Protein AF-0000000068240933 (afdb_homodimer)

Solvent-accessible surface area (backbone atoms only — not comparable to full-atom values): 50442 Å² total; per-residue (Å²): 126,86,59,70,47,57,47,45,67,58,57,58,48,45,50,49,50,49,52,44,51,54,42,50,51,51,50,52,51,53,44,44,52,52,45,50,54,52,53,52,54,44,52,50,49,30,47,47,26,40,50,38,26,50,48,30,33,44,52,48,34,52,73,73,38,59,64,72,60,21,51,54,52,42,48,54,41,43,46,47,27,29,25,82,77,80,35,53,45,35,28,26,34,76,84,33,30,25,69,37,35,60,84,49,59,86,44,43,69,37,65,54,50,66,90,89,61,66,89,69,40,55,66,53,56,50,46,40,72,36,9,54,89,42,29,55,44,71,51,75,44,84,40,63,45,99,85,65,44,86,27,44,29,41,32,33,30,38,21,41,51,93,78,42,36,30,38,34,38,66,45,72,43,56,65,55,56,50,50,40,49,50,48,49,50,56,48,46,51,53,47,51,53,43,49,52,52,39,52,51,51,43,53,53,51,36,49,66,54,49,50,58,48,51,49,46,38,53,42,27,48,39,34,42,67,23,33,47,73,64,69,52,82,66,83,34,75,15,70,66,19,51,34,30,48,36,45,40,48,20,41,48,45,51,38,54,52,50,51,52,46,46,54,48,32,52,50,48,26,54,49,17,51,52,42,26,53,46,17,50,53,40,33,52,39,27,53,54,36,50,52,36,45,51,51,37,51,53,40,44,52,53,42,42,52,40,28,52,49,33,26,52,35,19,51,51,26,31,52,34,28,52,53,26,40,54,32,32,52,51,22,39,52,25,25,53,52,18,33,52,30,32,50,53,25,41,53,35,43,50,53,29,38,53,37,34,51,50,41,35,52,50,42,50,52,44,48,53,51,38,48,51,42,34,50,47,20,50,50,44,28,50,52,16,49,54,42,30,53,51,18,58,73,53,48,85,82,14,55,71,50,30,54,50,20,52,49,44,27,50,51,19,52,50,40,34,51,48,33,53,51,44,49,53,51,38,54,51,40,45,53,41,28,53,51,29,40,51,34,38,53,50,29,44,52,31,31,54,52,21,34,54,29,25,51,50,21,37,53,28,34,55,52,29,41,52,31,34,50,51,32,28,53,32,21,51,52,30,27,52,39,22,51,53,39,41,52,40,40,52,53,38,51,54,33,50,52,51,40,48,52,37,37,51,52,41,33,53,46,18,51,50,38,29,52,52,17,50,52,38,30,49,50,23,49,51,47,44,56,63,49,60,58,34,48,119,125,86,58,68,47,56,45,46,67,58,56,58,47,46,49,49,50,51,52,46,51,54,43,52,53,51,49,53,51,54,46,43,52,51,47,48,54,51,52,52,54,43,51,51,49,30,47,46,26,39,51,38,28,51,48,30,33,45,52,48,33,55,72,76,36,60,63,73,60,21,49,53,52,42,49,52,40,44,46,46,26,30,23,81,78,81,35,53,46,34,27,25,33,77,82,31,29,25,71,37,34,58,84,50,59,85,44,41,69,37,65,53,48,65,90,90,61,68,91,69,40,55,63,53,57,50,46,38,72,36,9,53,87,41,30,54,46,70,51,76,44,85,41,61,45,98,87,63,44,87,26,43,29,41,32,32,29,39,21,40,50,94,76,43,37,32,39,32,37,66,45,72,44,56,64,55,55,49,52,39,50,52,50,49,51,56,50,47,51,53,46,51,53,43,49,51,52,38,51,53,51,43,52,54,50,36,48,66,55,48,50,59,48,51,47,47,38,53,43,29,49,38,34,42,67,24,34,48,73,64,71,51,79,66,82,35,75,16,70,66,20,51,33,31,49,35,45,40,49,22,42,47,45,51,38,54,52,50,51,52,45,45,53,48,31,50,52,47,26,55,49,18,52,50,41,26,51,44,18,50,52,40,33,53,38,26,52,54,34,50,53,39,45,50,52,36,52,52,40,43,53,53,41,43,52,38,27,52,49,32,28,51,36,17,50,50,27,31,54,33,26,52,53,25,40,54,33,33,52,52,21,40,52,25,24,51,51,20,34,52,30,33,51,54,25,42,53,35,43,50,54,29,39,53,38,33,50,50,42,36,51,50,46,51,52,44,47,53,52,39,49,51,43,32,50,48,19,52,50,42,26,50,51,18,49,54,44,30,53,52,17,59,72,55,48,87,80,14,54,72,51,30,54,52,19,51,50,44,26,52,52,19,52,49,39,34,52,47,33,51,51,43,50,53,50,37,54,52,41,45,52,40,30,52,51,30,41,50,33,38,54,52,29,45,52,30,33,55,51,21,34,54,29,24,51,51,21,37,51,28,35,53,51,28,40,53,30,35,49,51,33,30,54,33,21,51,51,30,28,51,40,22,50,53,40,41,52,41,42,52,54,39,51,54,32,50,50,51,39,48,52,36,37,50,52,41,32,51,45,18,52,51,38,28,52,51,17,51,50,39,32,50,52,20,50,52,48,43,55,63,49,61,56,34,48,118

Nearest PDB structures (foldseek):
  3g67-assembly1_A  TM=8.514E-01  e=1.361E-06  Thermotoga maritima
  3g6b-assembly1_A  TM=8.617E-01  e=3.018E-06  Thermotoga maritima
  3g67-assembly1_B  TM=8.322E-01  e=1.565E-05  Thermotoga maritima
  6grj-assembly1_F  TM=4.920E-01  e=8.242E-03  Aeromonas hydrophila
  6r1j-assembly1_D-2  TM=2.243E-01  e=5.879E-02  Aeromonas hydrophila J-1

Organism: Vibrio cholerae serotype O1 (strain ATCC 39315 / El Tor Inaba N16961) (NCBI:txid243277)

pLDDT: mean 85.19, std 9.46, range [39.41, 97.75]

Secondary structure (DSSP, 8-state):
---GGGS-HHHHHHHHHHHHHHHHHHHHHHHHHHHHHHHHHHHHHHHHHHHHHHHHHHHHHHHHS-HHHHHHHHHHHHHH--BTTTB--EEEETTSBE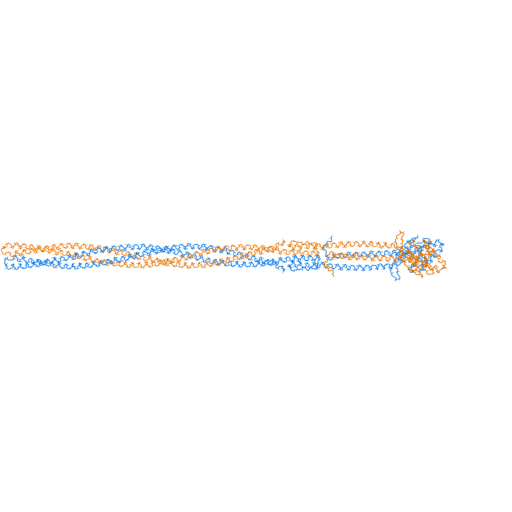EE-SS-GGGBTPBPS-SSS-STTHHHHHHHHHHGGG-EEEEEEEEE-TTS-EEEEEEEEEEEGGGTEEEEEEEE-HHHHHHHHHHHHHHHHHHHHHHHHHHHHHHHHHHHHHHHHHHHHHHHHHHHTTBTT-------SSHHHHHHHHHHHHHHHHHHHHHHHHHHHHHHHHHHHHHHHHHHHHHHHHHHHHHHHHHHHHHHHHHHHHHHHHHHHHHHHHHHHHHHHHHHHHHHHHHHHHHHHHHHHHHHHHHHHHHHHHHHHHHHHHHHHHHHHHHHHHHHHHHHHHHHHHHHHTGGGGHHHHHHHHHHHHHHHHHHHHHHHHHHHHHHHHHHHHHHHHHHHHHHHHHHHHHHHHHHHHHHHHHHHHHHHHHHHHHHHHHHHHHHHHHHHHHHHHHHHHHHHHHHHHHHHHHHHHHHHHHHHHHHHHHHHHHHTSB-/---GGGS-HHHHHHHHHHHHHHHHHHHHHHHHHHHHHHHHHHHHHHHHHHHHHHHHHHHHHHHHS-HHHHHHHHHHHHHH--BTTTB--EEEETTSBEEE-SS-GGGBTPBPS-SSS-STTHHHHHHHHHHGGG-EEEEEEEEE-TTS-EEEEEEEEEEEGGGTEEEEEEEE-HHHHHHHHHHHHHHHHHHHHHHHHHHHHHHHHHHHHHHHHHHHHHHHHHHHTTBTT-------SSHHHHHHHHHHHHHHHHHHHHHHHHHHHHHHHHHHHHHHHHHHHHHHHHHHHHHHHHHHHHHHHHHHHHHHHHHHHHHHHHHHHHHHHHHHHHHHHHHHHHHHHHHHHHHHHHHHHHHHHHHHHHHHHHHHHHHHHHHHHHHHHHHHHHHHHHHHHTGGGGHHHHHHHHHHHHHHHHHHHHHHHHHHHHHHHHHHHHHHHHHHHHHHHHHHHHHHHHHHHHHHHHHHHHHHHHHHHHHHHHHHHHHHHHHHHHHHHHHHHHHHHHHHHHHHHHHHHHHHHHHHHHHHHHHHHHHHTSB-

Foldseek 3Di:
DPPVVVDAPLVVLVVVLVVLLVVLVVVLVVVLVVLLVVVVVVVQVVFVVVQVVLLVVLVVLVVPDPPVVSLVVSLVVQLVDADPPRWGKWKAALQQATCHDNPCPVRHGPHFDDPPDDPPGVVSVVQSVQAFQFHKDKDWDWDAPPVRHIWIKIKIWTADNVVRMIMMTIDTCVVSVVVSVVSSVVSVVVSVVVSVVSVVVSVVVSCVPVVLVVQVVVQVVVVVQFELVGARDQPDDDPSSVVSVVVNVVSVVVVVVLVVLLVVLVVLLVVLVVLLVVLVVLLVVLVVLLVVLVVLLVVLVVLLVVLVVLLVVLVVLLVVLVVLLVVLVVVLVVLVVQLVVLVVVLVVLVVVLVVLVVQLVVLVVVLVVLVVQLVVLVVQLVVLVVQLVVLVVVPPVSPVSNVVSVVSNVVSVVSNVVSVVSNVVSVVSNVVSVVVSVVSVVVSVVSVVSSVVSVVVSVVSVVVSVVSVVSSVVSVVSNVVSVVSSVVSVVSNVVSVVSNVVSVVSSVVSVVSNVVSVVSSVVSVVSNVVSVSRPD/DPPCVVDAPLVVLVVVLVVLLVVLVVVLVVVLVVLLVVVVVVVQVVFVVVQVVLLVVLVVLVVPDPDVVSLVVSLVVQLPDADPPRWGKWKAALQQATCHDNPPPVRHRPHFDDPPDDVPGVVSVVQSVQAFQFHKDKDWDWDAPPVRDIWIKIKIWTADNVVRMIMMTIDTCVVSVVVSVVSSVVSVVVSVVVSVVSVVVSVVVSCVPVVLVVQVVVQVVVVVQFELVGARDQPDDDPSSVVSVVVNVVSVVVVVVLVVLLVVLVVLLVVLVVLLVVLVVLLVVLVVLLVVLVVLLVVLVVLLVVLVVLLVVLVVLLVVLVVLLVVLVVVLVVLVVQLVVLVVVLVVLVVVLVVLVVQLVVLVVVLVVLVVQLVVLVVQLVVLVVQLVVLVVVPPVSPVSNVVSVVSNVVSVVSNVVSVVSNVVSVVSNVVSVVVSVVSVVVSVVSVVSSVVSVVVSVVSVVSSVVSVVSSVVSVVSNVVSVVSSVVSVVSNVVSVVSSVVSVVSSVVSVVSNVVSVVSSVVSVVSNVVSVSRDD

Sequence (1072 aa):
MLKLENIKVSYKLAAIVIVGIVGFLSLLFISANALKENLVAEREARLKAVIQSTLSQVAYLNQTLPKEQAQEQAKALINALRFDGNNYMFVIDESRYTVVHPIRQDLVGQQMGNPGKDTEGQFWFTMIDLARNGQQGSLIYPWKNQQGNPADKLSFVNGFAPWGWILGSGMLLDDIEHAVYQQFLRMGFATLIVTLVMIGLGVVISRAVIQPLDTIKDVMKKVAQGDLTAQIPVLGKDELGIVAQRINNSIAAVHDALVESVQSASSVAEAAIRIASSAEETSQAVVSQRDQLSQLATAMNQMTATVADVAGHAEDTARDTLDASKEANLGDKDVHSSVDSIRALSVELGVATDQVNKLKEGVMQISEVTSVISGISEQTNLLALNAAIEAARAGDQGRGFAVVADEVRNLASRTHHSTDEIQTMINRLQQLAVSTASAMQKSQALAANSVATAENAGSDLSLIVNHIQHVSDKATQIATAAEEQSAVAEEMNRNVSGINDAALEMSQAATYLAEESEKLADLSRQLDQKLTAFKLMLKLENIKVSYKLAAIVIVGIVGFLSLLFISANALKENLVAEREARLKAVIQSTLSQVAYLNQTLPKEQAQEQAKALINALRFDGNNYMFVIDESRYTVVHPIRQDLVGQQMGNPGKDTEGQFWFTMIDLARNGQQGSLIYPWKNQQGNPADKLSFVNGFAPWGWILGSGMLLDDIEHAVYQQFLRMGFATLIVTLVMIGLGVVISRAVIQPLDTIKDVMKKVAQGDLTAQIPVLGKDELGIVAQRINNSIAAVHDALVESVQSASSVAEAAIRIASSAEETSQAVVSQRDQLSQLATAMNQMTATVADVAGHAEDTARDTLDASKEANLGDKDVHSSVDSIRALSVELGVATDQVNKLKEGVMQISEVTSVISGISEQTNLLALNAAIEAARAGDQGRGFAVVADEVRNLASRTHHSTDEIQTMINRLQQLAVSTASAMQKSQALAANSVATAENAGSDLSLIVNHIQHVSDKATQIATAAEEQSAVAEEMNRNVSGINDAALEMSQAATYLAEESEKLADLSRQLDQKLTAFKL

Radius of gyration: 98.94 Å; Cα contacts (8 Å, |Δi|>4): 1658; chains: 2; bounding box: 66×298×154 Å

InterPro domains:
  IPR003660 HAMP domain [PF00672] (204-254)
  IPR003660 HAMP domain [PS50885] (207-259)
  IPR003660 HAMP domain [SM00304] (207-259)
  IPR003660 HAMP domain [SM00304] (260-312)
  IPR004089 Methyl-accepting chemotaxis protein (MCP) signalling domain [PF00015] (323-501)
  IPR004089 Methyl-accepting chemotaxis protein (MCP) signalling domain [PS50111] (264-500)
  IPR004089 Methyl-accepting chemotaxis protein (MCP) signalling domain [SM00283] (274-535)
  IPR033480 Single Cache domain 2 [PF17200] (42-183)
  IPR033480 Single Cache domain 2 [SM01049] (36-126)

Structure (mmCIF, N/CA/C/O backbone):
data_AF-0000000068240933-model_v1
#
loop_
_entity.id
_entity.type
_entity.pdbx_description
1 polymer 'Methyl-accepting chemotaxis protein'
#
loop_
_atom_site.group_PDB
_atom_site.id
_atom_site.type_symbol
_atom_site.label_atom_id
_atom_site.label_alt_id
_atom_site.label_comp_id
_atom_site.label_asym_id
_atom_site.label_entity_id
_atom_site.label_seq_id
_atom_site.pdbx_PDB_ins_code
_atom_site.Cartn_x
_atom_site.Cartn_y
_atom_site.Cartn_z
_atom_site.occupancy
_atom_site.B_iso_or_equiv
_atom_site.auth_seq_id
_atom_site.auth_comp_id
_atom_site.auth_asym_id
_atom_site.auth_atom_id
_atom_site.pdbx_PDB_model_num
ATOM 1 N N . MET A 1 1 ? 17.297 46.875 13.07 1 39.62 1 MET A N 1
ATOM 2 C CA . MET A 1 1 ? 15.859 47.031 12.891 1 39.62 1 MET A CA 1
ATOM 3 C C . MET A 1 1 ? 15.086 45.906 13.602 1 39.62 1 MET A C 1
ATOM 5 O O . MET A 1 1 ? 15.359 44.75 13.391 1 39.62 1 MET A O 1
ATOM 9 N N . LEU A 1 2 ? 14.789 46.031 14.789 1 52.19 2 LEU A N 1
ATOM 10 C CA . LEU A 1 2 ? 14.188 45.062 15.695 1 52.19 2 LEU A CA 1
ATOM 11 C C . LEU A 1 2 ? 13.125 44.25 14.969 1 52.19 2 LEU A C 1
ATOM 13 O O . LEU A 1 2 ? 12.125 44.781 14.492 1 52.19 2 LEU A O 1
ATOM 17 N N . LYS A 1 3 ? 13.516 43.312 14.445 1 66.94 3 LYS A N 1
ATOM 18 C CA . LYS A 1 3 ? 12.727 42.438 13.578 1 66.94 3 LYS A CA 1
ATOM 19 C C . LYS A 1 3 ? 11.586 41.781 14.359 1 66.94 3 LYS A C 1
ATOM 21 O O . LYS A 1 3 ? 11.82 40.906 15.172 1 66.94 3 LYS A O 1
ATOM 26 N N . LEU A 1 4 ? 10.273 42.562 14.586 1 77.31 4 LEU A N 1
ATOM 27 C CA . LEU A 1 4 ? 9.062 42.219 15.328 1 77.31 4 LEU A CA 1
ATOM 28 C C . LEU A 1 4 ? 8.758 40.75 15.242 1 77.31 4 LEU A C 1
ATOM 30 O O . LEU A 1 4 ? 8.125 40.188 16.141 1 77.31 4 LEU A O 1
ATOM 34 N N . GLU A 1 5 ? 9.344 40.156 14.312 1 79.94 5 GLU A N 1
ATOM 35 C CA . GLU A 1 5 ? 9.062 38.75 14.078 1 79.94 5 GLU A CA 1
ATOM 36 C C . GLU A 1 5 ? 9.805 37.844 15.07 1 79.94 5 GLU A C 1
ATOM 38 O O . GLU A 1 5 ? 9.453 36.688 15.258 1 79.94 5 GLU A O 1
ATOM 43 N N . ASN A 1 6 ? 10.711 38.406 15.727 1 81.94 6 ASN A N 1
ATOM 44 C CA . ASN A 1 6 ? 11.5 37.625 16.672 1 81.94 6 ASN A CA 1
ATOM 45 C C . ASN A 1 6 ? 11.031 37.812 18.109 1 81.94 6 ASN A C 1
ATOM 47 O O . ASN A 1 6 ? 11.539 37.188 19.031 1 81.94 6 ASN A O 1
ATOM 51 N N . 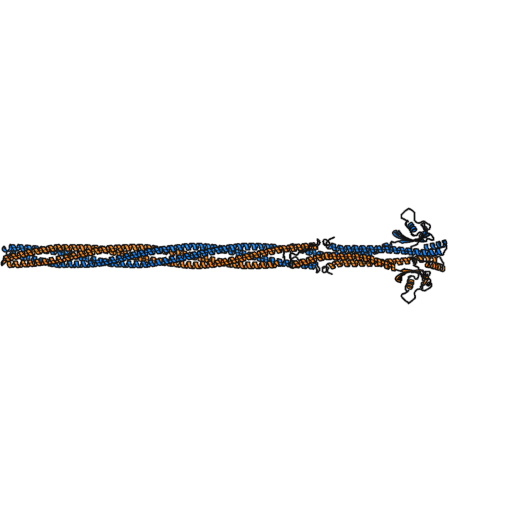ILE A 1 7 ? 10.062 38.75 18.219 1 85.69 7 ILE A N 1
ATOM 52 C CA . ILE A 1 7 ? 9.594 39.094 19.547 1 85.69 7 ILE A CA 1
ATOM 53 C C . ILE A 1 7 ? 8.273 38.375 19.828 1 85.69 7 ILE A C 1
ATOM 55 O O . ILE A 1 7 ? 7.414 38.281 18.953 1 85.69 7 ILE A O 1
ATOM 59 N N . LYS A 1 8 ? 8.188 37.844 21.078 1 91.19 8 LYS A N 1
ATOM 60 C CA . LYS A 1 8 ? 6.973 37.156 21.5 1 91.19 8 LYS A CA 1
ATOM 61 C C . LYS A 1 8 ? 5.75 38.031 21.359 1 91.19 8 LYS A C 1
ATOM 63 O O . LYS A 1 8 ? 5.852 39.25 21.5 1 91.19 8 LYS A O 1
ATOM 68 N N . VAL A 1 9 ? 4.668 37.531 21.109 1 85.69 9 VAL A N 1
ATOM 69 C CA . VAL A 1 9 ? 3.422 38.25 20.875 1 85.69 9 VAL A CA 1
ATOM 70 C C . VAL A 1 9 ? 3.066 39.062 22.109 1 85.69 9 VAL A C 1
ATOM 72 O O . VAL A 1 9 ? 2.631 40.219 22 1 85.69 9 VAL A O 1
ATOM 75 N N . SER A 1 10 ? 3.342 38.531 23.281 1 87.38 10 SER A N 1
ATOM 76 C CA . SER A 1 10 ? 3.047 39.25 24.531 1 87.38 10 SER A CA 1
ATOM 77 C C . SER A 1 10 ? 3.854 40.531 24.641 1 87.38 10 SER A C 1
ATOM 79 O O . SER A 1 10 ? 3.338 41.562 25.109 1 87.38 10 SER A O 1
ATOM 81 N N . TYR A 1 11 ? 5.031 40.531 24.188 1 88.31 11 TYR A N 1
ATOM 82 C CA . TYR A 1 11 ? 5.902 41.719 24.266 1 88.31 11 TYR A CA 1
ATOM 83 C C . TYR A 1 11 ? 5.52 42.75 23.219 1 88.31 11 TYR A C 1
ATOM 85 O O . TYR A 1 11 ? 5.699 43.938 23.438 1 88.31 11 TYR A O 1
ATOM 93 N N . LYS A 1 12 ? 4.973 42.219 22.109 1 87.25 12 LYS A N 1
ATOM 94 C CA . LYS A 1 12 ? 4.496 43.156 21.094 1 87.25 12 LYS A CA 1
ATOM 95 C C . LYS A 1 12 ? 3.328 43.969 21.609 1 87.25 12 LYS A C 1
ATOM 97 O O . LYS A 1 12 ? 3.291 45.188 21.422 1 87.25 12 LYS A O 1
ATOM 102 N N . LEU A 1 13 ? 2.512 43.312 22.406 1 87.25 13 LEU A N 1
ATOM 103 C CA . LEU A 1 13 ? 1.352 44 22.969 1 87.25 13 LEU A CA 1
ATOM 104 C C . LEU A 1 13 ? 1.764 44.938 24.109 1 87.25 13 LEU A C 1
ATOM 106 O O . LEU A 1 13 ? 1.212 46.031 24.25 1 87.25 13 LEU A O 1
ATOM 110 N N . ALA A 1 14 ? 2.814 44.469 24.797 1 89.75 14 ALA A N 1
ATOM 111 C CA . ALA A 1 14 ? 3.336 45.281 25.891 1 89.75 14 ALA A CA 1
ATOM 112 C C . ALA A 1 14 ? 3.916 46.594 25.359 1 89.75 14 ALA A C 1
ATOM 114 O O . ALA A 1 14 ? 3.85 47.625 26.031 1 89.75 14 ALA A O 1
ATOM 115 N N . ALA A 1 15 ? 4.391 46.531 24.141 1 90.25 15 ALA A N 1
ATOM 116 C CA . ALA A 1 15 ? 4.977 47.719 23.547 1 90.25 15 ALA A CA 1
ATOM 117 C C . ALA A 1 15 ? 3.92 48.812 23.344 1 90.25 15 ALA A C 1
ATOM 119 O O . ALA A 1 15 ? 4.18 50 23.594 1 90.25 15 ALA A O 1
ATOM 120 N N . ILE A 1 16 ? 2.711 48.406 23 1 89.88 16 ILE A N 1
ATOM 121 C CA . ILE A 1 16 ? 1.626 49.375 22.797 1 89.88 16 ILE A CA 1
ATOM 122 C C . ILE A 1 16 ? 1.242 50 24.125 1 89.88 16 ILE A C 1
ATOM 124 O O . ILE A 1 16 ? 1.071 51.219 24.219 1 89.88 16 ILE A O 1
ATOM 128 N N . VAL A 1 17 ? 1.211 49.156 25.172 1 91.19 17 VAL A N 1
ATOM 129 C CA . VAL A 1 17 ? 0.819 49.625 26.5 1 91.19 17 VAL A CA 1
ATOM 130 C C . VAL A 1 17 ? 1.883 50.562 27.047 1 91.19 17 VAL A C 1
ATOM 132 O O . VAL A 1 17 ? 1.559 51.625 27.625 1 91.19 17 VAL A O 1
ATOM 135 N N . ILE A 1 18 ? 3.15 50.281 26.75 1 92.12 18 ILE A N 1
ATOM 136 C CA . ILE A 1 18 ? 4.258 51.094 27.25 1 92.12 18 ILE A CA 1
ATOM 137 C C . ILE A 1 18 ? 4.234 52.469 26.578 1 92.12 18 ILE A C 1
ATOM 139 O O . ILE A 1 18 ? 4.426 53.5 27.25 1 92.12 18 ILE A O 1
ATOM 143 N N . VAL A 1 19 ? 3.92 52.5 25.297 1 92.25 19 VAL A N 1
ATOM 144 C CA . VAL A 1 19 ? 3.84 53.75 24.578 1 92.25 19 VAL A CA 1
ATOM 145 C C . VAL A 1 19 ? 2.691 54.594 25.141 1 92.25 19 VAL A C 1
ATOM 147 O O . VAL A 1 19 ? 2.82 55.812 25.297 1 92.25 19 VAL A O 1
ATOM 150 N N . GLY A 1 20 ? 1.597 53.875 25.5 1 91.25 20 GLY A N 1
ATOM 151 C CA . GLY A 1 20 ? 0.482 54.562 26.125 1 91.25 20 GLY A CA 1
ATOM 152 C C . GLY A 1 20 ? 0.836 55.188 27.469 1 91.25 20 GLY A C 1
ATOM 153 O O . GLY A 1 20 ? 0.515 56.344 27.734 1 91.25 20 GLY A O 1
ATOM 154 N N . ILE A 1 21 ? 1.61 54.469 28.25 1 91.56 21 ILE A N 1
ATOM 155 C CA . ILE A 1 21 ? 1.999 54.906 29.578 1 91.56 21 ILE A CA 1
ATOM 156 C C . ILE A 1 21 ? 2.916 56.125 29.484 1 91.56 21 ILE A C 1
ATOM 158 O O . ILE A 1 21 ? 2.736 57.125 30.203 1 91.56 21 ILE A O 1
ATOM 162 N N . VAL A 1 22 ? 3.824 56.125 28.562 1 92.44 22 VAL A N 1
ATOM 163 C CA . VAL A 1 22 ? 4.75 57.219 28.359 1 92.44 22 VAL A CA 1
ATOM 164 C C . VAL A 1 22 ? 3.979 58.469 27.922 1 92.44 22 VAL A C 1
ATOM 166 O O . VAL A 1 22 ? 4.277 59.594 28.359 1 92.44 22 VAL A O 1
ATOM 169 N N . GLY A 1 23 ? 2.971 58.156 27.047 1 91.5 23 GLY A N 1
ATOM 170 C CA . GLY A 1 23 ? 2.135 59.281 26.625 1 91.5 23 GLY A CA 1
ATOM 171 C C . GLY A 1 23 ? 1.356 59.906 27.766 1 91.5 23 GLY A C 1
ATOM 172 O O . GLY A 1 23 ? 1.309 61.125 27.875 1 91.5 23 GLY A O 1
ATOM 173 N N . PHE A 1 24 ? 0.821 59.062 28.688 1 93.19 24 PHE A N 1
ATOM 174 C CA . PHE A 1 24 ? 0.048 59.562 29.828 1 93.19 24 PHE A CA 1
ATOM 175 C C . PHE A 1 24 ? 0.931 60.344 30.781 1 93.19 24 PHE A C 1
ATOM 177 O O . PHE A 1 24 ? 0.54 61.406 31.266 1 93.19 24 PHE A O 1
ATOM 184 N N . LEU A 1 25 ? 2.141 59.938 31 1 91.38 25 LEU A N 1
ATOM 185 C CA . LEU A 1 25 ? 3.066 60.594 31.906 1 91.38 25 LEU A CA 1
ATOM 186 C C . LEU A 1 25 ? 3.523 61.938 31.344 1 91.38 25 LEU A C 1
ATOM 188 O O . LEU A 1 25 ? 3.678 62.906 32.062 1 91.38 25 LEU A O 1
ATOM 192 N N . SER A 1 26 ? 3.68 61.969 30.047 1 92 26 SER A N 1
ATOM 193 C CA . SER A 1 26 ? 4.066 63.219 29.391 1 92 26 SER A CA 1
ATOM 194 C C . SER A 1 26 ? 2.982 64.25 29.531 1 92 26 SER A C 1
ATOM 196 O O . SER A 1 26 ? 3.279 65.438 29.797 1 92 26 SER A O 1
ATOM 198 N N . LEU A 1 27 ? 1.765 63.812 29.438 1 91.75 27 LEU A N 1
ATOM 199 C CA . LEU A 1 27 ? 0.656 64.75 29.562 1 91.75 27 LEU A CA 1
ATOM 200 C C . LEU A 1 27 ? 0.531 65.25 30.984 1 91.75 27 LEU A C 1
ATOM 202 O O . LEU A 1 27 ? 0.219 66.438 31.203 1 91.75 27 LEU A O 1
ATOM 206 N N . LEU A 1 28 ? 0.82 64.375 31.938 1 90.62 28 LEU A N 1
ATOM 207 C CA . LEU A 1 28 ? 0.795 64.75 33.344 1 90.62 28 LEU A CA 1
ATOM 208 C C . LEU A 1 28 ? 1.833 65.875 33.625 1 90.62 28 LEU A C 1
ATOM 210 O O . LEU A 1 28 ? 1.542 66.812 34.312 1 90.62 28 LEU A O 1
ATOM 214 N N . PHE A 1 29 ? 2.926 65.75 33.031 1 90 29 PHE A N 1
ATOM 215 C CA . PHE A 1 29 ? 4.016 66.688 33.25 1 90 29 PHE A CA 1
ATOM 216 C C . PHE A 1 29 ? 3.717 68.062 32.594 1 90 29 PHE A C 1
ATOM 218 O O . PHE A 1 29 ? 3.955 69.125 33.188 1 90 29 PHE A O 1
ATOM 225 N N . ILE A 1 30 ? 3.18 68 31.438 1 91.12 30 ILE A N 1
ATOM 226 C CA . ILE A 1 30 ? 2.857 69.25 30.719 1 91.12 30 ILE A CA 1
ATOM 227 C C . ILE A 1 30 ? 1.78 70 31.469 1 91.12 30 ILE A C 1
ATOM 229 O O . ILE A 1 30 ? 1.895 71.25 31.656 1 91.12 30 ILE A O 1
ATOM 233 N N . SER A 1 31 ? 0.798 69.25 31.969 1 91.69 31 SER A N 1
ATOM 234 C CA . SER A 1 31 ? -0.326 69.875 32.688 1 91.69 31 SER A CA 1
ATOM 235 C C . SER A 1 31 ? 0.12 70.5 34 1 91.69 31 SER A C 1
ATOM 237 O O . SER A 1 31 ? -0.246 71.625 34.281 1 91.69 31 SER A O 1
ATOM 239 N N . ALA A 1 32 ? 1.004 69.812 34.719 1 88.94 32 ALA A N 1
ATOM 240 C CA . ALA A 1 32 ? 1.463 70.25 36 1 88.94 32 ALA A CA 1
ATOM 241 C C . ALA A 1 32 ? 2.328 71.5 35.875 1 88.94 32 ALA A C 1
ATOM 243 O O . ALA A 1 32 ? 2.184 72.438 36.625 1 88.94 32 ALA A O 1
ATOM 244 N N . ASN A 1 33 ? 3.129 71.5 34.844 1 89.62 33 ASN A N 1
ATOM 245 C CA . ASN A 1 33 ? 4.016 72.688 34.625 1 89.62 33 ASN A CA 1
ATOM 246 C C . ASN A 1 33 ? 3.238 73.875 34.188 1 89.62 33 ASN A C 1
ATOM 248 O O . ASN A 1 33 ? 3.533 75 34.594 1 89.62 33 ASN A O 1
ATOM 252 N N . ALA A 1 34 ? 2.277 73.625 33.406 1 90.25 34 ALA A N 1
ATOM 253 C CA . ALA A 1 34 ? 1.462 74.75 32.906 1 90.25 34 ALA A CA 1
ATOM 254 C C . ALA A 1 34 ? 0.654 75.375 34.031 1 90.25 34 ALA A C 1
ATOM 256 O O . ALA A 1 34 ? 0.544 76.625 34.125 1 90.25 34 ALA A O 1
ATOM 257 N N . LEU A 1 35 ? 0.138 74.562 34.938 1 91.06 35 LEU A N 1
ATOM 258 C CA . LEU A 1 35 ? -0.653 75.062 36.062 1 91.06 35 LEU A CA 1
ATOM 259 C C . LEU A 1 35 ? 0.204 75.875 37 1 91.06 35 LEU A C 1
ATOM 261 O O . LEU A 1 35 ? -0.187 77 37.406 1 91.06 35 LEU A O 1
ATOM 265 N N . LYS A 1 36 ? 1.372 75.438 37.281 1 92.06 36 LYS A N 1
ATOM 266 C CA . LYS A 1 36 ? 2.275 76.125 38.188 1 92.06 36 LYS A CA 1
ATOM 267 C C . LYS A 1 36 ? 2.691 77.5 37.625 1 92.06 36 LYS A C 1
ATOM 269 O O . LYS A 1 36 ? 2.604 78.5 38.344 1 92.06 36 LYS A O 1
ATOM 274 N N . GLU A 1 37 ? 3.027 77.5 36.375 1 91.75 37 GLU A N 1
ATOM 275 C CA . GLU A 1 37 ? 3.514 78.75 35.75 1 91.75 37 GLU A CA 1
ATOM 276 C C . GLU A 1 37 ? 2.426 79.812 35.688 1 91.75 37 GLU A C 1
ATOM 278 O O . GLU A 1 37 ? 2.686 81 36 1 91.75 37 GLU A O 1
ATOM 283 N N . ASN A 1 38 ? 1.246 79.312 35.406 1 92.5 38 ASN A N 1
ATOM 284 C CA . ASN A 1 38 ? 0.15 80.25 35.281 1 92.5 38 ASN A CA 1
ATOM 285 C C . ASN A 1 38 ? -0.289 80.812 36.625 1 92.5 38 ASN A C 1
ATOM 287 O O . ASN A 1 38 ? -0.615 82 36.781 1 92.5 38 ASN A O 1
ATOM 291 N N . LEU A 1 39 ? -0.231 80 37.719 1 93.19 39 LEU A N 1
ATOM 292 C CA . LEU A 1 39 ? -0.652 80.438 39.031 1 93.19 39 LEU A CA 1
ATOM 293 C C . LEU A 1 39 ? 0.354 81.438 39.625 1 93.19 39 LEU A C 1
ATOM 295 O O . LEU A 1 39 ? -0.033 82.438 40.25 1 93.19 39 LEU A O 1
ATOM 299 N N . VAL A 1 40 ? 1.622 81.188 39.344 1 93.31 40 VAL A N 1
ATOM 300 C CA . VAL A 1 40 ? 2.656 82.125 39.844 1 93.31 40 VAL A CA 1
ATOM 301 C C . VAL A 1 40 ? 2.535 83.438 39.156 1 93.31 40 VAL A C 1
ATOM 303 O O . VAL A 1 40 ? 2.629 84.5 39.781 1 93.31 40 VAL A O 1
ATOM 306 N N . ALA A 1 41 ? 2.262 83.375 37.875 1 93.31 41 ALA A N 1
ATOM 307 C CA . ALA A 1 41 ? 2.113 84.625 37.094 1 93.31 41 ALA A CA 1
ATOM 308 C C . ALA A 1 41 ? 0.931 85.438 37.594 1 93.31 41 ALA A C 1
ATOM 310 O O . ALA A 1 41 ? 1.008 86.688 37.656 1 93.31 41 ALA A O 1
ATOM 311 N N . GLU A 1 42 ? -0.097 84.688 37.969 1 93.75 42 GLU A N 1
ATOM 312 C CA . GLU A 1 42 ? -1.29 85.375 38.438 1 93.75 42 GLU A CA 1
ATOM 313 C C . GLU A 1 42 ? -1.059 85.938 39.844 1 93.75 42 GLU A C 1
ATOM 315 O O . GLU A 1 42 ? -1.591 87 40.188 1 93.75 42 GLU A O 1
ATOM 320 N N . ARG A 1 43 ? -0.291 85.312 40.625 1 94.06 43 ARG A N 1
ATOM 321 C CA . ARG A 1 43 ? 0.04 85.75 41.938 1 94.06 43 ARG A CA 1
ATOM 322 C C . ARG A 1 43 ? 0.897 87.062 41.875 1 94.06 43 ARG A C 1
ATOM 324 O O . ARG A 1 43 ? 0.702 88 42.656 1 94.06 43 ARG A O 1
ATOM 331 N N . GLU A 1 44 ? 1.761 87.125 41.062 1 95.75 44 GLU A N 1
ATOM 332 C CA . GLU A 1 44 ? 2.588 88.25 40.812 1 95.75 44 GLU A CA 1
ATOM 333 C C . GLU A 1 44 ? 1.738 89.5 40.375 1 95.75 44 GLU A C 1
ATOM 335 O O . GLU A 1 44 ? 1.942 90.562 40.844 1 95.75 44 GLU A O 1
ATOM 340 N N . ALA A 1 45 ? 0.802 89.188 39.562 1 95.56 45 ALA A N 1
ATOM 341 C CA . ALA A 1 45 ? -0.082 90.25 39.062 1 95.56 45 ALA A CA 1
ATOM 342 C C . ALA A 1 45 ? -0.937 90.812 40.188 1 95.56 45 ALA A C 1
ATOM 344 O O . ALA A 1 45 ? -1.245 92 40.219 1 95.56 45 ALA A O 1
ATOM 345 N N . ARG A 1 46 ? -1.287 89.938 41.125 1 95.56 46 ARG A N 1
ATOM 346 C CA . ARG A 1 46 ? -2.068 90.438 42.281 1 95.56 46 ARG A CA 1
ATOM 347 C C . ARG A 1 46 ? -1.275 91.375 43.125 1 95.56 46 ARG A C 1
ATOM 349 O O . ARG A 1 46 ? -1.77 92.5 43.469 1 95.56 46 ARG A O 1
ATOM 356 N N . LEU A 1 47 ? -0.064 91.062 43.344 1 96.19 47 LEU A N 1
ATOM 357 C CA . LEU A 1 47 ? 0.807 91.938 44.125 1 96.19 47 LEU A CA 1
ATOM 358 C C . LEU A 1 47 ? 1.067 93.25 43.406 1 96.19 47 LEU A C 1
ATOM 360 O O . LEU A 1 47 ? 1.018 94.375 44 1 96.19 47 LEU A O 1
ATOM 364 N N . LYS A 1 48 ? 1.302 93.125 42.156 1 96.56 48 LYS A N 1
ATOM 365 C CA . LYS A 1 48 ? 1.549 94.25 41.312 1 96.56 48 LYS A CA 1
ATOM 366 C C . LYS A 1 48 ? 0.358 95.25 41.312 1 96.56 48 LYS A C 1
ATOM 368 O O . LYS A 1 48 ? 0.531 96.438 41.406 1 96.56 48 LYS A O 1
ATOM 373 N N . ALA A 1 49 ? -0.789 94.625 41.312 1 96.31 49 ALA A N 1
ATOM 374 C CA . ALA A 1 49 ? -2.006 95.438 41.281 1 96.31 49 ALA A CA 1
ATOM 375 C C . ALA A 1 49 ? -2.17 96.188 42.562 1 96.31 49 ALA A C 1
ATOM 377 O O . ALA A 1 49 ? -2.51 97.375 42.5 1 96.31 49 ALA A O 1
ATOM 378 N N . VAL A 1 50 ? -1.893 95.625 43.656 1 96.62 50 VAL A N 1
ATOM 379 C CA . VAL A 1 50 ? -2.039 96.312 44.938 1 96.62 50 VAL A CA 1
ATOM 380 C C . VAL A 1 50 ? -1.003 97.375 45.094 1 96.62 50 VAL A C 1
ATOM 382 O O . VAL A 1 50 ? -1.331 98.5 45.5 1 96.62 50 VAL A O 1
ATOM 385 N N . ILE A 1 51 ? 0.143 97.188 44.688 1 96.75 51 ILE A N 1
ATOM 386 C CA . ILE A 1 51 ? 1.24 98.125 44.812 1 96.75 51 ILE A CA 1
ATOM 387 C C . ILE A 1 51 ? 1.028 99.312 43.875 1 96.75 51 ILE A C 1
ATOM 389 O O . ILE A 1 51 ? 1.195 100.5 44.281 1 96.75 51 ILE A O 1
ATOM 393 N N . GLN A 1 52 ? 0.628 99 42.688 1 96.06 52 GLN A N 1
ATOM 394 C CA . GLN A 1 52 ? 0.416 100.062 41.688 1 96.06 52 GLN A CA 1
ATOM 395 C C . GLN A 1 52 ? -0.77 100.938 42.094 1 96.06 52 GLN A C 1
ATOM 397 O O . GLN A 1 52 ? -0.76 102.125 41.844 1 96.06 52 GLN A O 1
ATOM 402 N N . SER A 1 53 ? -1.7 100.312 42.656 1 95.88 53 SER A N 1
ATOM 403 C CA . SER A 1 53 ? -2.836 101.062 43.156 1 95.88 53 SER A CA 1
ATOM 404 C C . SER A 1 53 ? -2.408 102.062 44.219 1 95.88 53 SER A C 1
ATOM 406 O O . SER A 1 53 ? -2.822 103.188 44.219 1 95.88 53 SER A O 1
ATOM 408 N N . THR A 1 54 ? -1.585 101.625 45.094 1 96 54 THR A N 1
ATOM 409 C CA . THR A 1 54 ? -1.076 102.5 46.188 1 96 54 THR A CA 1
ATOM 410 C C . THR A 1 54 ? -0.133 103.562 45.656 1 96 54 THR A C 1
ATOM 412 O O . THR A 1 54 ? -0.162 104.688 46.094 1 96 54 THR A O 1
ATOM 415 N N . LEU A 1 55 ? 0.607 103.188 44.688 1 96.31 55 LEU A N 1
ATOM 416 C CA . LEU A 1 55 ? 1.556 104.125 44.062 1 96.31 55 LEU A CA 1
ATOM 417 C C . LEU A 1 55 ? 0.828 105.25 43.375 1 96.31 55 LEU A C 1
ATOM 419 O O . LEU A 1 55 ? 1.299 106.438 43.406 1 96.31 55 LEU A O 1
ATOM 423 N N . SER A 1 56 ? -0.25 104.938 42.844 1 96.19 56 SER A N 1
ATOM 424 C CA . SER A 1 56 ? -1.042 106 42.188 1 96.19 56 SER A CA 1
ATOM 425 C C . SER A 1 56 ? -1.584 107 43.219 1 96.19 56 SER A C 1
ATOM 427 O O . SER A 1 56 ? -1.646 108.188 42.938 1 96.19 56 SER A O 1
ATOM 429 N N . GLN A 1 57 ? -1.876 106.5 44.312 1 95.06 57 GLN A N 1
ATOM 430 C CA . GLN A 1 57 ? -2.355 107.375 45.375 1 95.06 57 GLN A CA 1
ATOM 431 C C . GLN A 1 57 ? -1.227 108.25 45.938 1 95.06 57 GLN A C 1
ATOM 433 O O . GLN A 1 57 ? -1.416 109.438 46.219 1 95.06 57 GLN A O 1
ATOM 438 N N . VAL A 1 58 ? -0.156 107.688 46.094 1 96.19 58 VAL A N 1
ATOM 439 C CA . VAL A 1 58 ? 1.023 108.375 46.562 1 96.19 58 VAL A CA 1
ATOM 440 C C . VAL A 1 58 ? 1.425 109.5 45.594 1 96.19 58 VAL A C 1
ATOM 442 O O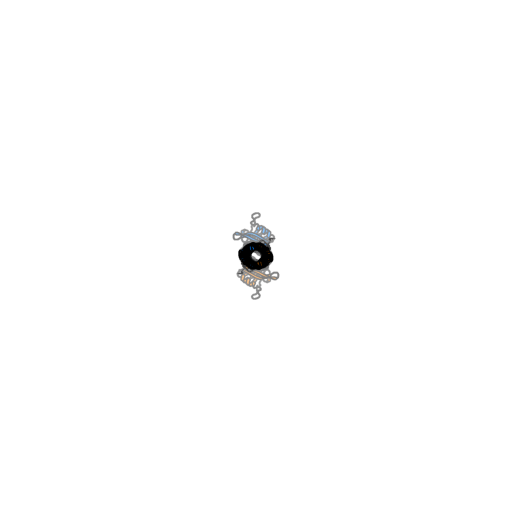 . VAL A 1 58 ? 1.781 110.562 45.969 1 96.19 58 VAL A O 1
ATOM 445 N N . ALA A 1 59 ? 1.373 109.188 44.375 1 96.38 59 ALA A N 1
ATOM 446 C CA . ALA A 1 59 ? 1.697 110.125 43.344 1 96.38 59 ALA A CA 1
ATOM 447 C C . ALA A 1 59 ? 0.749 111.312 43.375 1 96.38 59 ALA A C 1
ATOM 449 O O . ALA A 1 59 ? 1.169 112.438 43.156 1 96.38 59 ALA A O 1
ATOM 450 N N . TYR A 1 60 ? -0.428 111.062 43.719 1 94.5 60 TYR A N 1
ATOM 451 C CA . TYR A 1 60 ? -1.422 112.125 43.844 1 94.5 60 TYR A CA 1
ATOM 452 C C . TYR A 1 60 ? -1.098 113 45 1 94.5 60 TYR A C 1
ATOM 454 O O . TYR A 1 60 ? -1.146 114.25 44.875 1 94.5 60 TYR A O 1
ATOM 462 N N . LEU A 1 61 ? -0.757 112.375 46.062 1 96 61 LEU A N 1
ATOM 463 C CA . LEU A 1 61 ? -0.409 113.188 47.25 1 96 61 LEU A CA 1
ATOM 464 C C . LEU A 1 61 ? 0.829 114.062 47 1 96 61 LEU A C 1
ATOM 466 O O . LEU A 1 61 ? 0.892 115.188 47.438 1 96 61 LEU A O 1
ATOM 470 N N . ASN A 1 62 ? 1.724 113.5 46.312 1 96.44 62 ASN A N 1
ATOM 471 C CA . ASN A 1 62 ? 2.955 114.188 46 1 96.44 62 ASN A CA 1
ATOM 472 C C . ASN A 1 62 ? 2.689 115.375 45.062 1 96.44 62 ASN A C 1
ATOM 474 O O . ASN A 1 62 ? 3.393 116.375 45.125 1 96.44 62 ASN A O 1
ATOM 478 N N . GLN A 1 63 ? 1.69 115.312 44.281 1 95.5 63 GLN A N 1
ATOM 479 C CA . GLN A 1 63 ? 1.359 116.312 43.312 1 95.5 63 GLN A CA 1
ATOM 480 C C . GLN A 1 63 ? 0.492 117.438 43.938 1 95.5 63 GLN A C 1
ATOM 482 O O . GLN A 1 63 ? 0.51 118.562 43.5 1 95.5 63 GLN A O 1
ATOM 487 N N . THR A 1 64 ? -0.163 117.125 45 1 94.94 64 THR A N 1
ATOM 488 C CA . THR A 1 64 ? -1.193 118 45.5 1 94.94 64 THR A CA 1
ATOM 489 C C . THR A 1 64 ? -0.77 118.625 46.812 1 94.94 64 THR A C 1
ATOM 491 O O . THR A 1 64 ? -1.321 119.625 47.219 1 94.94 64 THR A O 1
ATOM 494 N N . LEU A 1 65 ? 0.231 118 47.5 1 95.69 65 LEU A N 1
ATOM 495 C CA . LEU A 1 65 ? 0.644 118.5 48.812 1 95.69 65 LEU A CA 1
ATOM 496 C C . LEU A 1 65 ? 2.146 118.75 48.844 1 95.69 65 LEU A C 1
ATOM 498 O O . LEU A 1 65 ? 2.896 118.188 48.062 1 95.69 65 LEU A O 1
ATOM 502 N N . PRO A 1 66 ? 2.568 119.625 49.844 1 95.19 66 PRO A N 1
ATOM 503 C CA . PRO A 1 66 ? 4.016 119.75 50.062 1 95.19 66 PRO A CA 1
ATOM 504 C C . PRO A 1 66 ? 4.641 118.438 50.469 1 95.19 66 PRO A C 1
ATOM 506 O O . PRO A 1 66 ? 4 117.625 51.156 1 95.19 66 PRO A O 1
ATOM 509 N N . LYS A 1 67 ? 5.758 118.25 50.188 1 95.25 67 LYS A N 1
ATOM 510 C CA . LYS A 1 67 ? 6.449 116.938 50.281 1 95.25 67 LYS A CA 1
ATOM 511 C C . LYS A 1 67 ? 6.316 116.375 51.688 1 95.25 67 LYS A C 1
ATOM 513 O O . LYS A 1 67 ? 5.957 115.188 51.844 1 95.25 67 LYS A O 1
ATOM 518 N N . GLU A 1 68 ? 6.59 117.125 52.719 1 93.69 68 GLU A N 1
ATOM 519 C CA . GLU A 1 68 ? 6.578 116.625 54.062 1 93.69 68 GLU A CA 1
ATOM 520 C C . GLU A 1 68 ? 5.176 116.188 54.469 1 93.69 68 GLU A C 1
ATOM 522 O O . GLU A 1 68 ? 5.016 115.125 55.094 1 93.69 68 GLU A O 1
ATOM 527 N N . GLN A 1 69 ? 4.184 116.875 54.031 1 94.94 69 GLN A N 1
ATOM 528 C CA . GLN A 1 69 ? 2.797 116.562 54.344 1 94.94 69 GLN A CA 1
ATOM 529 C C . GLN A 1 69 ? 2.33 115.312 53.5 1 94.94 69 GLN A C 1
ATOM 531 O O . GLN A 1 69 ? 1.591 114.5 54.031 1 94.94 69 GLN A O 1
ATOM 536 N N . ALA A 1 70 ? 2.781 115.375 52.375 1 96.56 70 ALA A N 1
ATOM 537 C CA . ALA A 1 70 ? 2.441 114.25 51.469 1 96.56 70 ALA A CA 1
ATOM 538 C C . ALA A 1 70 ? 3 112.938 52 1 96.56 70 ALA A C 1
ATOM 540 O O . ALA A 1 70 ? 2.305 111.938 52 1 96.56 70 ALA A O 1
ATOM 541 N N . GLN A 1 71 ? 4.176 113 52.438 1 97 71 GLN A N 1
ATOM 542 C CA . GLN A 1 71 ? 4.832 111.812 52.969 1 97 71 GLN A CA 1
ATOM 543 C C . GLN A 1 71 ? 4.164 111.312 54.25 1 97 71 GLN A C 1
ATOM 545 O O . GLN A 1 71 ? 4.008 110.125 54.469 1 97 71 GLN A O 1
ATOM 550 N N . GLU A 1 72 ? 3.805 112.188 55.031 1 95.62 72 GLU A N 1
ATOM 551 C CA . GLU A 1 72 ? 3.146 111.875 56.312 1 95.62 72 GLU A CA 1
ATOM 552 C C . GLU A 1 72 ? 1.792 111.188 56.031 1 95.62 72 GLU A C 1
ATOM 554 O O . GLU A 1 72 ? 1.458 110.188 56.656 1 95.62 72 GLU A O 1
ATOM 559 N N . GLN A 1 73 ? 1.072 111.75 55.094 1 95.31 73 GLN A N 1
ATOM 560 C CA . GLN A 1 73 ? -0.229 111.188 54.75 1 95.31 73 GLN A CA 1
ATOM 561 C C . GLN A 1 73 ? -0.078 109.812 54.094 1 95.31 73 GLN A C 1
ATOM 563 O O . GLN A 1 73 ? -0.871 108.875 54.312 1 95.31 73 GLN A O 1
ATOM 568 N N . ALA A 1 74 ? 0.873 109.75 53.281 1 97.06 74 ALA A N 1
ATOM 569 C CA . ALA A 1 74 ? 1.134 108.5 52.594 1 97.06 74 ALA A CA 1
ATOM 570 C C . ALA A 1 74 ? 1.501 107.375 53.562 1 97.06 74 ALA A C 1
ATOM 572 O O . ALA A 1 74 ? 1.015 106.25 53.469 1 97.06 74 ALA A O 1
ATOM 573 N N . LYS A 1 75 ? 2.363 107.688 54.469 1 97.25 75 LYS A N 1
ATOM 574 C CA . LYS A 1 75 ? 2.768 106.688 55.5 1 97.25 75 LYS A CA 1
ATOM 575 C C . LYS A 1 75 ? 1.561 106.188 56.281 1 97.25 75 LYS A C 1
ATOM 577 O O . LYS A 1 75 ? 1.442 105 56.531 1 97.25 75 LYS A O 1
ATOM 582 N N . ALA A 1 76 ? 0.683 107.125 56.562 1 95.56 76 ALA A N 1
ATOM 583 C CA . ALA A 1 76 ? -0.502 106.75 57.344 1 95.56 76 ALA A CA 1
ATOM 584 C C . ALA A 1 76 ? -1.414 105.812 56.531 1 95.56 76 ALA A C 1
ATOM 586 O O . ALA A 1 76 ? -1.936 104.812 57.031 1 95.56 76 ALA A O 1
ATOM 587 N N . LEU A 1 77 ? -1.551 106.125 55.344 1 94.69 77 LEU A N 1
ATOM 588 C CA . LEU A 1 77 ? -2.426 105.312 54.469 1 94.69 77 LEU A CA 1
ATOM 589 C C . LEU A 1 77 ? -1.835 103.938 54.219 1 94.69 77 LEU A C 1
ATOM 591 O O . LEU A 1 77 ? -2.561 102.938 54.219 1 94.69 77 LEU A O 1
ATOM 595 N N . ILE A 1 78 ? -0.589 103.875 54 1 97.31 78 ILE A N 1
ATOM 596 C CA . ILE A 1 78 ? 0.077 102.625 53.75 1 97.31 78 ILE A CA 1
ATOM 597 C C . ILE A 1 78 ? 0.056 101.75 55.031 1 97.31 78 ILE A C 1
ATOM 599 O O . ILE A 1 78 ? -0.13 100.562 54.969 1 97.31 78 ILE A O 1
ATOM 603 N N . ASN A 1 79 ? 0.246 102.438 56.125 1 95.88 79 ASN A N 1
ATOM 604 C CA . ASN A 1 79 ? 0.21 101.75 57.406 1 95.88 79 ASN A CA 1
ATOM 605 C C . ASN A 1 79 ? -1.156 101.125 57.656 1 95.88 79 ASN A C 1
ATOM 607 O O . ASN A 1 79 ? -1.255 100.062 58.344 1 95.88 79 ASN A O 1
ATOM 611 N N . ALA A 1 80 ? -2.15 101.688 57.125 1 94.5 80 ALA A N 1
ATOM 612 C CA . ALA A 1 80 ? -3.512 101.188 57.375 1 94.5 80 ALA A CA 1
ATOM 613 C C . ALA A 1 80 ? -3.932 100.125 56.312 1 94.5 80 ALA A C 1
ATOM 615 O O . ALA A 1 80 ? -4.918 99.438 56.531 1 94.5 80 ALA A O 1
ATOM 616 N N . LEU A 1 81 ? -3.162 100 55.375 1 95.75 81 LEU A N 1
ATOM 617 C CA . LEU A 1 81 ? -3.518 99.188 54.219 1 95.75 81 LEU A CA 1
ATOM 618 C C . LEU A 1 81 ? -3.395 97.688 54.562 1 95.75 81 LEU A C 1
ATOM 620 O O . LEU A 1 81 ? -2.35 97.25 55.062 1 95.75 81 LEU A O 1
ATOM 624 N N . ARG A 1 82 ? -4.48 96.938 54.344 1 95.75 82 ARG A N 1
ATOM 625 C CA . ARG A 1 82 ? -4.512 95.5 54.438 1 95.75 82 ARG A CA 1
ATOM 626 C C . ARG A 1 82 ? -5.25 94.875 53.281 1 95.75 82 ARG A C 1
ATOM 628 O O . ARG A 1 82 ? -6.25 95.375 52.812 1 95.75 82 ARG A O 1
ATOM 635 N N . PHE A 1 83 ? -4.746 93.75 52.875 1 94.5 83 PHE A N 1
ATOM 636 C CA . PHE A 1 83 ? -5.434 93 51.812 1 94.5 83 PHE A CA 1
ATOM 637 C C . PHE A 1 83 ? -5.199 91.5 51.969 1 94.5 83 PHE A C 1
ATOM 639 O O . PHE A 1 83 ? -4.219 91.062 52.594 1 94.5 83 PHE A O 1
ATOM 646 N N . ASP A 1 84 ? -6.125 90.75 51.406 1 91.81 84 ASP A N 1
ATOM 647 C CA . ASP A 1 84 ? -6.074 89.312 51.469 1 91.81 84 ASP A CA 1
ATOM 648 C C . ASP A 1 84 ? -5.812 88.812 52.906 1 91.81 84 ASP A C 1
ATOM 650 O O . ASP A 1 84 ? -4.875 88.062 53.125 1 91.81 84 ASP A O 1
ATOM 654 N N . GLY A 1 85 ? -6.629 89.312 53.781 1 88.38 85 GLY A N 1
ATOM 655 C CA . GLY A 1 85 ? -6.477 89 55.188 1 88.38 85 GLY A CA 1
ATOM 656 C C . GLY A 1 85 ? -5.617 90 55.938 1 88.38 85 GLY A C 1
ATOM 657 O O . GLY A 1 85 ? -6.035 91.125 56.156 1 88.38 85 GLY A O 1
ATOM 658 N N . ASN A 1 86 ? -4.434 89.625 56.125 1 88.75 86 ASN A N 1
ATOM 659 C CA . ASN A 1 86 ? -3.6 90.5 56.938 1 88.75 86 ASN A CA 1
ATOM 660 C C . ASN A 1 86 ? -2.299 90.875 56.219 1 88.75 86 ASN A C 1
ATOM 662 O O . ASN A 1 86 ? -1.312 91.25 56.844 1 88.75 86 ASN A O 1
ATOM 666 N N . ASN A 1 87 ? -2.438 90.75 54.875 1 94.06 87 ASN A N 1
ATOM 667 C CA . ASN A 1 87 ? -1.277 91.188 54.125 1 94.06 87 ASN A CA 1
ATOM 668 C C . ASN A 1 87 ? -1.126 92.688 54.125 1 94.06 87 ASN A C 1
ATOM 670 O O . ASN A 1 87 ? -2.111 93.375 54.281 1 94.06 87 ASN A O 1
ATOM 674 N N . TYR A 1 88 ? 0.122 93.125 54.031 1 95.44 88 TYR A N 1
ATOM 675 C CA . TYR A 1 88 ? 0.422 94.5 54.156 1 95.44 88 TYR A CA 1
ATOM 676 C C . TYR A 1 88 ? 1.463 94.938 53.125 1 95.44 88 TYR A C 1
ATOM 678 O O . TYR A 1 88 ? 1.997 94.125 52.375 1 95.44 88 TYR A O 1
ATOM 686 N N . MET A 1 89 ? 1.633 96.188 53.125 1 96.69 89 MET A N 1
ATOM 687 C CA . MET A 1 89 ? 2.656 96.75 52.281 1 96.69 89 MET A CA 1
ATOM 688 C C . MET A 1 89 ? 3.721 97.5 53.125 1 96.69 89 MET A C 1
ATOM 690 O O . MET A 1 89 ? 3.404 98.125 54.125 1 96.69 89 MET A O 1
ATOM 694 N N . PHE A 1 90 ? 4.918 97.312 52.719 1 95.88 90 PHE A N 1
ATOM 695 C CA . PHE A 1 90 ? 6.012 98 53.406 1 95.88 90 PHE A CA 1
ATOM 696 C C . PHE A 1 90 ? 6.703 98.938 52.469 1 95.88 90 PHE A C 1
ATOM 698 O O . PHE A 1 90 ? 6.555 98.875 51.25 1 95.88 90 PHE A O 1
ATOM 705 N N . VAL A 1 91 ? 7.402 99.812 53.125 1 97.38 91 VAL A N 1
ATOM 706 C CA . VAL A 1 91 ? 8.164 100.812 52.344 1 97.38 91 VAL A CA 1
ATOM 707 C C . VAL A 1 91 ? 9.578 100.938 52.906 1 97.38 91 VAL A C 1
ATOM 709 O O . VAL A 1 91 ? 9.773 101.062 54.094 1 97.38 91 VAL A O 1
ATOM 712 N N . ILE A 1 92 ? 10.469 100.812 52.031 1 96.31 92 ILE A N 1
ATOM 713 C CA . ILE A 1 92 ? 11.867 101.062 52.375 1 96.31 92 ILE A CA 1
ATOM 714 C C . ILE A 1 92 ? 12.469 102.125 51.438 1 96.31 92 ILE A C 1
ATOM 716 O O . ILE A 1 92 ? 11.93 102.375 50.375 1 96.31 92 ILE A O 1
ATOM 720 N N . ASP A 1 93 ? 13.508 102.688 51.906 1 95.25 93 ASP A N 1
ATOM 721 C CA . ASP A 1 93 ? 14.18 103.625 51.031 1 95.25 93 ASP A CA 1
ATOM 722 C C . ASP A 1 93 ? 15.312 102.938 50.25 1 95.25 93 ASP A C 1
ATOM 724 O O . ASP A 1 93 ? 15.547 101.75 50.406 1 95.25 93 ASP A O 1
ATOM 728 N N . GLU A 1 94 ? 15.969 103.562 49.406 1 94.56 94 GLU A N 1
ATOM 729 C CA . GLU A 1 94 ? 16.953 103 48.5 1 94.56 94 GLU A CA 1
ATOM 730 C C . GLU A 1 94 ? 18.203 102.562 49.25 1 94.56 94 GLU A C 1
ATOM 732 O O . GLU A 1 94 ? 19.016 101.812 48.719 1 94.56 94 GLU A O 1
ATOM 737 N N . SER A 1 95 ? 18.328 103 50.562 1 90.88 95 SER A N 1
ATOM 738 C CA . SER A 1 95 ? 19.422 102.562 51.406 1 90.88 95 SER A CA 1
ATOM 739 C C . SER A 1 95 ? 18.969 101.438 52.344 1 90.88 95 SER A C 1
ATOM 741 O O . SER A 1 95 ? 19.672 101.062 53.312 1 90.88 95 SER A O 1
ATOM 743 N N . ARG A 1 96 ? 17.797 100.938 52.25 1 94.19 96 ARG A N 1
ATOM 744 C CA . ARG A 1 96 ? 17.188 99.75 52.906 1 94.19 96 ARG A CA 1
ATOM 745 C C . ARG A 1 96 ? 16.719 100.125 54.312 1 94.19 96 ARG A C 1
ATOM 747 O O . ARG A 1 96 ? 16.594 99.312 55.188 1 94.19 96 ARG A O 1
ATOM 754 N N . TYR A 1 97 ? 16.5 101.438 54.531 1 93.94 97 TYR A N 1
ATOM 755 C CA . TYR A 1 97 ? 15.875 101.812 55.781 1 93.94 97 TYR A CA 1
ATOM 756 C C . TYR A 1 97 ? 14.359 101.75 55.688 1 93.94 97 TYR A C 1
ATOM 758 O O . TYR A 1 97 ? 13.766 102.188 54.688 1 93.94 97 TYR A O 1
ATOM 766 N N . THR A 1 98 ? 13.789 101.25 56.688 1 96.44 98 THR A N 1
ATOM 767 C CA . THR A 1 98 ? 12.344 101.062 56.688 1 96.44 98 THR A CA 1
ATOM 768 C C . THR A 1 98 ? 11.633 102.438 56.938 1 96.44 98 THR A C 1
ATOM 770 O O . THR A 1 98 ? 11.906 103.062 57.938 1 96.44 98 THR A O 1
ATOM 773 N N . VAL A 1 99 ? 10.812 102.688 56.125 1 96.81 99 VAL A N 1
ATOM 774 C CA . VAL A 1 99 ? 10.047 103.875 56.219 1 96.81 99 VAL A CA 1
ATOM 775 C C . VAL A 1 99 ? 8.672 103.625 56.812 1 96.81 99 VAL A C 1
ATOM 777 O O . VAL A 1 99 ? 8.188 104.375 57.688 1 96.81 99 VAL A O 1
ATOM 780 N N . VAL A 1 100 ? 8.07 102.562 56.312 1 96.5 100 VAL A N 1
ATOM 781 C CA . VAL A 1 100 ? 6.762 102.125 56.812 1 96.5 100 VAL A CA 1
ATOM 782 C C . VAL A 1 100 ? 6.742 100.562 56.969 1 96.5 100 VAL A C 1
ATOM 784 O O . VAL A 1 100 ? 7.199 99.875 56.094 1 96.5 100 VAL A O 1
ATOM 787 N N . HIS A 1 101 ? 6.25 100.188 58.062 1 95.56 101 HIS A N 1
ATOM 788 C CA . HIS A 1 101 ? 5.941 98.75 58.312 1 95.56 101 HIS A CA 1
ATOM 789 C C . HIS A 1 101 ? 4.746 98.625 59.25 1 95.56 101 HIS A C 1
ATOM 791 O O . HIS A 1 101 ? 4.895 98.75 60.469 1 95.56 101 HIS A O 1
ATOM 797 N N . PRO A 1 102 ? 3.75 98.25 58.781 1 93.19 102 PRO A N 1
ATOM 798 C CA . PRO A 1 102 ? 2.508 98.312 59.562 1 93.19 102 PRO A CA 1
ATOM 799 C C . PRO A 1 102 ? 2.496 97.375 60.75 1 93.19 102 PRO A C 1
ATOM 801 O O . PRO A 1 102 ? 1.851 97.625 61.75 1 93.19 102 PRO A O 1
ATOM 804 N N . ILE A 1 103 ? 3.125 96.312 60.625 1 90.69 103 ILE A N 1
ATOM 805 C CA . ILE A 1 103 ? 3.076 95.25 61.656 1 90.69 103 ILE A CA 1
ATOM 806 C C . ILE A 1 103 ? 4.258 95.438 62.594 1 90.69 103 ILE A C 1
ATOM 808 O O . ILE A 1 103 ? 4.082 95.375 63.812 1 90.69 103 ILE A O 1
ATOM 812 N N . ARG A 1 104 ? 5.383 95.688 62.062 1 91.69 104 ARG A N 1
ATOM 813 C CA . ARG A 1 104 ? 6.594 95.875 62.875 1 91.69 104 ARG A CA 1
ATOM 814 C C . ARG A 1 104 ? 7.062 97.312 62.875 1 91.69 104 ARG A C 1
ATOM 816 O O . ARG A 1 104 ? 8 97.688 62.156 1 91.69 104 ARG A O 1
ATOM 823 N N . GLN A 1 105 ? 6.523 97.938 63.719 1 90.69 105 GLN A N 1
ATOM 824 C CA . GLN A 1 105 ? 6.836 99.375 63.781 1 90.69 105 GLN A CA 1
ATOM 825 C C . GLN A 1 105 ? 8.242 99.562 64.312 1 90.69 105 GLN A C 1
ATOM 827 O O . GLN A 1 105 ? 8.852 100.625 64.125 1 90.69 105 GLN A O 1
ATOM 832 N N . ASP A 1 106 ? 8.703 98.562 65.062 1 92.12 106 ASP A N 1
ATOM 833 C CA . ASP A 1 106 ? 10.047 98.625 65.625 1 92.12 106 ASP A CA 1
ATOM 834 C C . ASP A 1 106 ? 11.109 98.625 64.5 1 92.12 106 ASP A C 1
ATOM 836 O O . ASP A 1 106 ? 12.258 99 64.75 1 92.12 106 ASP A O 1
ATOM 840 N N . LEU A 1 107 ? 10.727 98.312 63.344 1 92.44 107 LEU A N 1
ATOM 841 C CA . LEU A 1 107 ? 11.68 98.25 62.25 1 92.44 107 LEU A CA 1
ATOM 842 C C . LEU A 1 107 ? 11.789 99.562 61.5 1 92.44 107 LEU A C 1
ATOM 844 O O . LEU A 1 107 ? 12.719 99.812 60.719 1 92.44 107 LEU A O 1
ATOM 848 N N . VAL A 1 108 ? 10.891 100.375 61.781 1 94.88 108 VAL A N 1
ATOM 849 C CA . VAL A 1 108 ? 10.898 101.688 61.094 1 94.88 108 VAL A CA 1
ATOM 850 C C . VAL A 1 108 ? 12.164 102.438 61.469 1 94.88 108 VAL A C 1
ATOM 852 O O . VAL A 1 108 ? 12.484 102.625 62.625 1 94.88 108 VAL A O 1
ATOM 855 N N . GLY A 1 109 ? 12.852 102.75 60.594 1 93.62 109 GLY A N 1
ATOM 856 C CA . GLY A 1 109 ? 14.094 103.5 60.781 1 93.62 109 GLY A CA 1
ATOM 857 C C . GLY A 1 109 ? 15.312 102.625 60.781 1 93.62 109 GLY A C 1
ATOM 858 O O . GLY A 1 109 ? 16.453 103.062 60.75 1 93.62 109 GLY A O 1
ATOM 859 N N . GLN A 1 110 ? 15.094 101.375 60.781 1 93.31 110 GLN A N 1
ATOM 860 C CA . GLN A 1 110 ? 16.188 100.438 60.781 1 93.31 110 GLN A CA 1
ATOM 861 C C . GLN A 1 110 ? 16.578 100 59.344 1 93.31 110 GLN A C 1
ATOM 863 O O . GLN A 1 110 ? 15.719 99.938 58.469 1 93.31 110 GLN A O 1
ATOM 868 N N . GLN A 1 111 ? 17.812 99.688 59.188 1 93.06 111 GLN A N 1
ATOM 869 C CA . GLN A 1 111 ? 18.297 99.188 57.906 1 93.06 111 GLN A CA 1
ATOM 870 C C . GLN A 1 111 ? 18.094 97.688 57.75 1 93.06 111 GLN A C 1
ATOM 872 O O . GLN A 1 111 ? 18.516 96.938 58.594 1 93.06 111 GLN A O 1
ATOM 877 N N . MET A 1 112 ? 17.484 97.5 56.719 1 90 112 MET A N 1
ATOM 878 C CA . MET A 1 112 ? 17.156 96.062 56.5 1 90 112 MET A CA 1
ATOM 879 C C . MET A 1 112 ? 18.266 95.375 55.75 1 90 112 MET A C 1
ATOM 881 O O . MET A 1 112 ? 18.875 95.938 54.844 1 90 112 MET A O 1
ATOM 885 N N . GLY A 1 113 ? 18.547 94.125 56.062 1 82.06 113 GLY A N 1
ATOM 886 C CA . GLY A 1 113 ? 19.531 93.312 55.406 1 82.06 113 GLY A CA 1
ATOM 887 C C . GLY A 1 113 ? 20.953 93.562 55.875 1 82.06 113 GLY A C 1
ATOM 888 O O . GLY A 1 113 ? 21.297 94.75 56.156 1 82.06 113 GLY A O 1
ATOM 889 N N . ASN A 1 114 ? 21.766 92.75 56.469 1 75.06 114 ASN A N 1
ATOM 890 C CA . ASN A 1 114 ? 23.156 92.938 56.844 1 75.06 114 ASN A CA 1
ATOM 891 C C . ASN A 1 114 ? 24.094 92.5 55.688 1 75.06 114 ASN A C 1
ATOM 893 O O . ASN A 1 114 ? 23.938 91.438 55.125 1 75.06 114 ASN A O 1
ATOM 897 N N . PRO A 1 115 ? 25.047 93.688 55.312 1 63.97 115 PRO A N 1
ATOM 898 C CA . PRO A 1 115 ? 26.031 93.375 54.281 1 63.97 115 PRO A CA 1
ATOM 899 C C . PRO A 1 115 ? 26.953 92.25 54.688 1 63.97 115 PRO A C 1
ATOM 901 O O . PRO A 1 115 ? 27.359 92.125 55.875 1 63.97 115 PRO A O 1
ATOM 904 N N . GLY A 1 116 ? 27.297 91.188 53.844 1 56.28 116 GLY A N 1
ATOM 905 C CA . GLY A 1 116 ? 28.297 90.125 54 1 56.28 116 GLY A CA 1
ATOM 906 C C . GLY A 1 116 ? 27.719 88.812 54.562 1 56.28 116 GLY A C 1
ATOM 907 O O . GLY A 1 116 ? 28.406 87.812 54.562 1 56.28 116 GLY A O 1
ATOM 908 N N . LYS A 1 117 ? 27.031 88.875 55.688 1 49.56 117 LYS A N 1
ATOM 909 C CA . LYS A 1 117 ? 26.812 87.625 56.375 1 49.56 117 LYS A CA 1
ATOM 910 C C . LYS A 1 117 ? 25.797 86.75 55.625 1 49.56 117 LYS A C 1
ATOM 912 O O . LYS A 1 117 ? 25.219 87.188 54.625 1 49.56 117 LYS A O 1
ATOM 917 N N . ASP A 1 118 ? 25.016 85.875 56.406 1 49.53 118 ASP A N 1
ATOM 918 C CA . ASP A 1 118 ? 24.203 84.688 56.062 1 49.53 118 ASP A CA 1
ATOM 919 C C . ASP A 1 118 ? 23.125 85.062 55.031 1 49.53 118 ASP A C 1
ATOM 921 O O . ASP A 1 118 ? 22.75 86.25 54.938 1 49.53 118 ASP A O 1
ATOM 925 N N . THR A 1 119 ? 22.859 84.062 54 1 55.41 119 THR A N 1
ATOM 926 C CA . THR A 1 119 ? 21.844 83.938 52.938 1 55.41 119 THR A CA 1
ATOM 927 C C . THR A 1 119 ? 20.531 84.562 53.344 1 55.41 119 THR A C 1
ATOM 929 O O . THR A 1 119 ? 19.656 84.812 52.531 1 55.41 119 THR A O 1
ATOM 932 N N . GLU A 1 120 ? 20.516 84.938 54.719 1 60.91 120 GLU A N 1
ATOM 933 C CA . GLU A 1 120 ? 19.266 85.438 55.281 1 60.91 120 GLU A CA 1
ATOM 934 C C . GLU A 1 120 ? 19.172 87 55.156 1 60.91 120 GLU A C 1
ATOM 936 O O . GLU A 1 120 ? 20.109 87.688 55.469 1 60.91 120 GLU A O 1
ATOM 941 N N . GLY A 1 121 ? 18.531 87.5 54.062 1 77.75 121 GLY A N 1
ATOM 942 C CA . GLY A 1 121 ? 18.219 88.938 53.938 1 77.75 121 GLY A CA 1
ATOM 943 C C . GLY A 1 121 ? 18.656 89.5 52.594 1 77.75 121 GLY A C 1
ATOM 944 O O . GLY A 1 121 ? 18.547 90.688 52.344 1 77.75 121 GLY A O 1
ATOM 945 N N . GLN A 1 122 ? 19.438 88.625 51.875 1 86.38 122 GLN A N 1
ATOM 946 C CA . GLN A 1 122 ? 19.906 89.062 50.562 1 86.38 122 GLN A CA 1
ATOM 947 C C . GLN A 1 122 ? 18.75 89.562 49.688 1 86.38 122 GLN A C 1
ATOM 949 O O . GLN A 1 122 ? 18.953 90.375 48.781 1 86.38 122 GLN A O 1
ATOM 954 N N . PHE A 1 123 ? 17.578 89.062 50 1 91.25 123 PHE A N 1
ATOM 955 C CA . PHE A 1 123 ? 16.438 89.5 49.219 1 91.25 123 PHE A CA 1
ATOM 956 C C . PHE A 1 123 ? 16.156 91 49.344 1 91.25 123 PHE A C 1
ATOM 958 O O . PHE A 1 123 ? 15.609 91.625 48.438 1 91.25 123 PHE A O 1
ATOM 965 N N . TRP A 1 124 ? 16.609 91.75 50.406 1 92 124 TRP A N 1
ATOM 966 C CA . TRP A 1 124 ? 16.422 93.125 50.562 1 92 124 TRP A CA 1
ATOM 967 C C . TRP A 1 124 ? 17.266 93.938 49.594 1 92 124 TRP A C 1
ATOM 969 O O . TRP A 1 124 ? 16.828 94.938 49.062 1 92 124 TRP A O 1
ATOM 979 N N . PHE A 1 125 ? 18.484 93.312 49.344 1 92.75 125 PHE A N 1
ATOM 980 C CA . PHE A 1 125 ? 19.359 93.938 48.375 1 92.75 125 PHE A CA 1
ATOM 981 C C . PHE A 1 125 ? 18.797 93.812 46.969 1 92.75 125 PHE A C 1
ATOM 983 O O . PHE A 1 125 ? 18.812 94.75 46.188 1 92.75 125 PHE A O 1
ATOM 990 N N . THR A 1 126 ? 18.328 92.688 46.75 1 93.12 126 THR A N 1
ATOM 991 C CA . THR A 1 126 ? 17.734 92.438 45.438 1 93.12 126 THR A CA 1
ATOM 992 C C . THR A 1 126 ? 16.531 93.312 45.188 1 93.12 126 THR A C 1
ATOM 994 O O . THR A 1 126 ? 16.297 93.75 44.094 1 93.12 126 THR A O 1
ATOM 997 N N . MET A 1 127 ? 15.758 93.562 46.188 1 95.06 127 MET A N 1
ATOM 998 C CA . MET A 1 127 ? 14.578 94.375 46.062 1 95.06 127 MET A CA 1
ATOM 999 C C . MET A 1 127 ? 14.977 95.812 45.688 1 95.06 127 MET A C 1
ATOM 1001 O O . MET A 1 127 ? 14.305 96.438 44.844 1 95.06 127 MET A O 1
ATOM 1005 N N . ILE A 1 128 ? 16.062 96.25 46.281 1 95.12 128 ILE A N 1
ATOM 1006 C CA . ILE A 1 128 ? 16.531 97.625 45.969 1 95.12 128 ILE A CA 1
ATOM 1007 C C . ILE A 1 128 ? 17 97.625 44.5 1 95.12 128 ILE A C 1
ATOM 1009 O O . ILE A 1 128 ? 16.672 98.562 43.781 1 95.12 128 ILE A O 1
ATOM 1013 N N . ASP A 1 129 ? 17.703 96.562 44.094 1 94.81 129 ASP A N 1
ATOM 1014 C CA . ASP A 1 129 ? 18.203 96.5 42.719 1 94.81 129 ASP A CA 1
ATOM 1015 C C . ASP A 1 129 ? 17.047 96.5 41.719 1 94.81 129 ASP A C 1
ATOM 1017 O O . ASP A 1 129 ? 17.156 97.062 40.625 1 94.81 129 ASP A O 1
ATOM 1021 N N . LEU A 1 130 ? 15.961 95.938 42.062 1 96.06 130 LEU A N 1
ATOM 1022 C CA . LEU A 1 130 ? 14.805 95.75 41.188 1 96.06 130 LEU A CA 1
ATOM 1023 C C . LEU A 1 130 ? 14.031 97.062 41.094 1 96.06 130 LEU A C 1
ATOM 1025 O O . LEU A 1 130 ? 13.461 97.375 40.031 1 96.06 130 LEU A O 1
ATOM 1029 N N . ALA A 1 131 ? 13.93 97.812 42.156 1 96.06 131 ALA A N 1
ATOM 1030 C CA . ALA A 1 131 ? 12.914 98.875 42.219 1 96.06 131 ALA A CA 1
ATOM 1031 C C . ALA A 1 131 ? 13.555 100.25 42.25 1 96.06 131 ALA A C 1
ATOM 1033 O O . ALA A 1 131 ? 12.859 101.25 42.156 1 96.06 131 ALA A O 1
ATOM 1034 N N . ARG A 1 132 ? 14.898 100.375 42.281 1 92.81 132 ARG A N 1
ATOM 1035 C CA . ARG A 1 132 ? 15.578 101.625 42.375 1 92.81 132 ARG A CA 1
ATOM 1036 C C . ARG A 1 132 ? 15.219 102.5 41.188 1 92.81 132 ARG A C 1
ATOM 1038 O O . ARG A 1 132 ? 14.984 102 40.062 1 92.81 132 ARG A O 1
ATOM 1045 N N . ASN A 1 133 ? 15.164 103.812 41.344 1 92.25 133 ASN A N 1
ATOM 1046 C CA . ASN A 1 133 ? 14.891 104.875 40.312 1 92.25 133 ASN A CA 1
ATOM 1047 C C . ASN A 1 133 ? 13.516 104.688 39.688 1 92.25 133 ASN A C 1
ATOM 1049 O O . ASN A 1 133 ? 13.352 104.875 38.469 1 92.25 133 ASN A O 1
ATOM 1053 N N . GLY A 1 134 ? 12.578 104 40.406 1 92 134 GLY A N 1
ATOM 1054 C CA . GLY A 1 134 ? 11.195 103.875 39.969 1 92 134 GLY A CA 1
ATOM 1055 C C . GLY A 1 134 ? 10.914 102.625 39.188 1 92 134 GLY A C 1
ATOM 1056 O O . GLY A 1 134 ? 9.828 102.438 38.625 1 92 134 GLY A O 1
ATOM 1057 N N . GLN A 1 135 ? 11.828 101.75 39.25 1 95.25 135 GLN A N 1
ATOM 1058 C CA . GLN A 1 135 ? 11.648 100.5 38.531 1 95.25 135 GLN A CA 1
ATOM 1059 C C . GLN A 1 135 ? 10.812 99.5 39.375 1 95.25 135 GLN A C 1
ATOM 1061 O O . GLN A 1 135 ? 10.383 99.875 40.469 1 95.25 135 GLN A O 1
ATOM 1066 N N . GLN A 1 136 ? 10.492 98.438 38.844 1 97.06 136 GLN A N 1
ATOM 1067 C CA . GLN A 1 136 ? 9.695 97.375 39.531 1 97.06 136 GLN A CA 1
ATOM 1068 C C . GLN A 1 136 ? 10.188 96 39.219 1 97.06 136 GLN A C 1
ATOM 1070 O O . GLN A 1 136 ? 10.875 95.812 38.188 1 97.06 136 GLN A O 1
ATOM 1075 N N . GLY A 1 137 ? 9.828 95 40 1 96.19 137 GLY A N 1
ATOM 1076 C CA . GLY A 1 137 ? 10.219 93.625 39.781 1 96.19 137 GLY A CA 1
ATOM 1077 C C . GLY A 1 137 ? 9.695 92.688 40.844 1 96.19 137 GLY A C 1
ATOM 1078 O O . GLY A 1 137 ? 9.172 93.125 41.875 1 96.19 137 GLY A O 1
ATOM 1079 N N . SER A 1 138 ? 9.805 91.438 40.562 1 96.38 138 SER A N 1
ATOM 1080 C CA . SER A 1 138 ? 9.391 90.375 41.531 1 96.38 138 SER A CA 1
ATOM 1081 C C . SER A 1 138 ? 10.539 89.438 41.875 1 96.38 138 SER A C 1
ATOM 1083 O O . SER A 1 138 ? 11.484 89.312 41.094 1 96.38 138 SER A O 1
ATOM 1085 N N . LEU A 1 139 ? 10.477 88.875 42.906 1 95.25 139 LEU A N 1
ATOM 1086 C CA . LEU A 1 139 ? 11.461 87.875 43.312 1 95.25 139 LEU A CA 1
ATOM 1087 C C . LEU A 1 139 ? 10.812 86.812 44.188 1 95.25 139 LEU A C 1
ATOM 1089 O O . LEU A 1 139 ? 9.875 87.062 44.938 1 95.25 139 LEU A O 1
ATOM 1093 N N . ILE A 1 140 ? 11.312 85.688 44.031 1 93.81 140 ILE A N 1
ATOM 1094 C CA . ILE A 1 140 ? 10.898 84.562 44.875 1 93.81 140 ILE A CA 1
ATOM 1095 C C . ILE A 1 140 ? 12.055 84.125 45.781 1 93.81 140 ILE A C 1
ATOM 1097 O O . ILE A 1 140 ? 13.188 83.938 45.312 1 93.81 140 ILE A O 1
ATOM 1101 N N . TYR A 1 141 ? 11.766 83.938 47 1 91 141 TYR A N 1
ATOM 1102 C CA . TYR A 1 141 ? 12.789 83.562 47.969 1 91 141 TYR A CA 1
ATOM 1103 C C . TYR A 1 141 ? 12.195 82.688 49.062 1 91 141 TYR A C 1
ATOM 1105 O O . TYR A 1 141 ? 10.984 82.688 49.281 1 91 141 TYR A O 1
ATOM 1113 N N . PRO A 1 142 ? 12.984 81.938 49.719 1 90.19 142 PRO A N 1
ATOM 1114 C CA . PRO A 1 142 ? 12.5 81 50.781 1 90.19 142 PRO A CA 1
ATOM 1115 C C . PRO A 1 142 ? 12.008 81.75 52.031 1 90.19 142 PRO A C 1
ATOM 1117 O O . PRO A 1 142 ? 12.594 82.75 52.406 1 90.19 142 PRO A O 1
ATOM 1120 N N . TRP A 1 143 ? 10.938 81.312 52.562 1 89.44 143 TRP A N 1
ATOM 1121 C CA . TRP A 1 143 ? 10.305 81.812 53.75 1 89.44 143 TRP A CA 1
ATOM 1122 C C . TRP A 1 143 ? 9.648 80.75 54.562 1 89.44 143 TRP A C 1
ATOM 1124 O O . TRP A 1 143 ? 9.859 79.562 54.312 1 89.44 143 TRP A O 1
ATOM 1134 N N . LYS A 1 144 ? 9.156 81.062 55.719 1 88.56 144 LYS A N 1
ATOM 1135 C CA . LYS A 1 144 ? 8.406 80.062 56.531 1 88.56 144 LYS A CA 1
ATOM 1136 C C . LYS A 1 144 ? 6.934 80.5 56.594 1 88.56 144 LYS A C 1
ATOM 1138 O O . LYS A 1 144 ? 6.605 81.688 56.719 1 88.56 144 LYS A O 1
ATOM 1143 N N . ASN A 1 145 ? 6.023 79.5 56.312 1 82.75 145 ASN A N 1
ATOM 1144 C CA . ASN A 1 145 ? 4.598 79.812 56.406 1 82.75 145 ASN A CA 1
ATOM 1145 C C . ASN A 1 145 ? 4.148 79.875 57.875 1 82.75 145 ASN A C 1
ATOM 1147 O O . ASN A 1 145 ? 4.973 79.812 58.781 1 82.75 145 ASN A O 1
ATOM 1151 N N . GLN A 1 146 ? 2.883 80.188 58.062 1 77.38 146 GLN A N 1
ATOM 1152 C CA . GLN A 1 146 ? 2.332 80.438 59.406 1 77.38 146 GLN A CA 1
ATOM 1153 C C . GLN A 1 146 ? 2.555 79.188 60.312 1 77.38 146 GLN A C 1
ATOM 1155 O O . GLN A 1 146 ? 2.656 79.375 61.531 1 77.38 146 GLN A O 1
ATOM 1160 N N . GLN A 1 147 ? 2.719 78.062 59.781 1 84.81 147 GLN A N 1
ATOM 1161 C CA . GLN A 1 147 ? 2.914 76.875 60.531 1 84.81 147 GLN A CA 1
ATOM 1162 C C . GLN A 1 147 ? 4.398 76.562 60.719 1 84.81 147 GLN A C 1
ATOM 1164 O O . GLN A 1 147 ? 4.762 75.562 61.375 1 84.81 147 GLN A O 1
ATOM 1169 N N . GLY A 1 148 ? 5.234 77.312 60.188 1 83.44 148 GLY A N 1
ATOM 1170 C CA . GLY A 1 148 ? 6.672 77.188 60.375 1 83.44 148 GLY A CA 1
ATOM 1171 C C . GLY A 1 148 ? 7.324 76.312 59.281 1 83.44 148 GLY A C 1
ATOM 1172 O O . GLY A 1 148 ? 8.539 76.062 59.344 1 83.44 148 GLY A O 1
ATOM 1173 N N . ASN A 1 149 ? 6.605 75.938 58.312 1 87.75 149 ASN A N 1
ATOM 1174 C CA . ASN A 1 149 ? 7.148 75.125 57.25 1 87.75 149 ASN A CA 1
ATOM 1175 C C . ASN A 1 149 ? 7.77 75.938 56.156 1 87.75 149 ASN A C 1
ATOM 1177 O O . ASN A 1 149 ? 7.332 77.062 55.906 1 87.75 149 ASN A O 1
ATOM 1181 N N . PRO A 1 150 ? 8.828 75.312 55.469 1 88.19 150 PRO A N 1
ATOM 1182 C CA . PRO A 1 150 ? 9.453 76.062 54.375 1 88.19 150 PRO A CA 1
ATOM 1183 C C . PRO A 1 150 ? 8.492 76.25 53.219 1 88.19 150 PRO A C 1
ATOM 1185 O O . PRO A 1 150 ? 7.742 75.375 52.844 1 88.19 150 PRO A O 1
ATOM 1188 N N . ALA A 1 151 ? 8.383 77.562 52.906 1 89.81 151 ALA A N 1
ATOM 1189 C CA . ALA A 1 151 ? 7.59 77.938 51.719 1 89.81 151 ALA A CA 1
ATOM 1190 C C . ALA A 1 151 ? 8.258 79.125 50.969 1 89.81 151 ALA A C 1
ATOM 1192 O O . ALA A 1 151 ? 9.062 79.875 51.531 1 89.81 151 ALA A O 1
ATOM 1193 N N . ASP A 1 152 ? 7.938 79.062 49.719 1 91.94 152 ASP A N 1
ATOM 1194 C CA . ASP A 1 152 ? 8.461 80.188 48.906 1 91.94 152 ASP A CA 1
ATOM 1195 C C . ASP A 1 152 ? 7.574 81.438 49.031 1 91.94 152 ASP A C 1
ATOM 1197 O O . ASP A 1 152 ? 6.348 81.312 49.125 1 91.94 152 ASP A O 1
ATOM 1201 N N . LYS A 1 153 ? 8.25 82.562 49.219 1 94.56 153 LYS A N 1
ATOM 1202 C CA . LYS A 1 153 ? 7.535 83.812 49.25 1 94.56 153 LYS A CA 1
ATOM 1203 C C . LYS A 1 153 ? 7.793 84.625 48 1 94.56 153 LYS A C 1
ATOM 1205 O O . LYS A 1 153 ? 8.93 84.75 47.531 1 94.56 153 LYS A O 1
ATOM 1210 N N . LEU A 1 154 ? 6.703 85.062 47.312 1 96 154 LEU A N 1
ATOM 1211 C CA . LEU A 1 154 ? 6.77 85.938 46.188 1 96 154 LEU A CA 1
ATOM 1212 C C . LEU A 1 154 ? 6.582 87.375 46.625 1 96 154 LEU A C 1
ATOM 1214 O O . LEU A 1 154 ? 5.605 87.75 47.281 1 96 154 LEU A O 1
ATOM 1218 N N . SER A 1 155 ? 7.512 88.25 46.25 1 96.12 155 SER A N 1
ATOM 1219 C CA . SER A 1 155 ? 7.387 89.625 46.562 1 96.12 155 SER A CA 1
ATOM 1220 C C . SER A 1 155 ? 7.492 90.5 45.312 1 96.12 155 SER A C 1
ATOM 1222 O O . SER A 1 155 ? 8.172 90.125 44.344 1 96.12 155 SER A O 1
ATOM 1224 N N . PHE A 1 156 ? 6.789 91.5 45.344 1 95.75 156 PHE A N 1
ATOM 1225 C CA . PHE A 1 156 ? 6.859 92.5 44.281 1 95.75 156 PHE A CA 1
ATOM 1226 C C . PHE A 1 156 ? 7.191 93.875 44.875 1 95.75 156 PHE A C 1
ATOM 1228 O O . PHE A 1 156 ? 6.695 94.25 45.938 1 95.75 156 PHE A O 1
ATOM 1235 N N . VAL A 1 157 ? 8.039 94.562 44.125 1 97.38 157 VAL A N 1
ATOM 1236 C CA . VAL A 1 157 ? 8.445 95.875 44.594 1 97.38 157 VAL A CA 1
ATOM 1237 C C . VAL A 1 157 ? 8.375 96.875 43.438 1 97.38 157 VAL A C 1
ATOM 1239 O O . VAL A 1 157 ? 8.586 96.5 42.281 1 97.38 157 VAL A O 1
ATOM 1242 N N . ASN A 1 158 ? 8.078 98 43.781 1 97.75 158 ASN A N 1
ATOM 1243 C CA . ASN A 1 158 ? 7.988 99.125 42.844 1 97.75 158 ASN A CA 1
ATOM 1244 C C . ASN A 1 158 ? 8.516 100.375 43.438 1 97.75 158 ASN A C 1
ATOM 1246 O O . ASN A 1 158 ? 8.039 100.875 44.5 1 97.75 158 ASN A O 1
ATOM 1250 N N . GLY A 1 159 ? 9.391 101.062 42.781 1 96.69 159 GLY A N 1
ATOM 1251 C CA . GLY A 1 159 ? 9.984 102.25 43.281 1 96.69 159 GLY A CA 1
ATOM 1252 C C . GLY A 1 159 ? 9.18 103.5 42.969 1 96.69 159 GLY A C 1
ATOM 1253 O O . GLY A 1 159 ? 8.5 103.562 41.938 1 96.69 159 GLY A O 1
ATOM 1254 N N . PHE A 1 160 ? 9.219 104.5 43.969 1 95.12 160 PHE A N 1
ATOM 1255 C CA . PHE A 1 160 ? 8.711 105.875 43.75 1 95.12 160 PHE A CA 1
ATOM 1256 C C . PHE A 1 160 ? 9.859 106.875 43.75 1 95.12 160 PHE A C 1
ATOM 1258 O O . PHE A 1 160 ? 10.242 107.438 44.781 1 95.12 160 PHE A O 1
ATOM 1265 N N . ALA A 1 161 ? 10.211 107.25 42.625 1 95.38 161 ALA A N 1
ATOM 1266 C CA . ALA A 1 161 ? 11.453 107.938 42.344 1 95.38 161 ALA A CA 1
ATOM 1267 C C . ALA A 1 161 ? 11.461 109.312 43.062 1 95.38 161 ALA A C 1
ATOM 1269 O O . ALA A 1 161 ? 12.484 109.688 43.625 1 95.38 161 ALA A O 1
ATOM 1270 N N . PRO A 1 162 ? 10.414 110 43.094 1 95.44 162 PRO A N 1
ATOM 1271 C CA . PRO A 1 162 ? 10.422 111.312 43.688 1 95.44 162 PRO A CA 1
ATOM 1272 C C . PRO A 1 162 ? 10.844 111.375 45.156 1 95.44 162 PRO A C 1
ATOM 1274 O O . PRO A 1 162 ? 11.453 112.312 45.625 1 95.44 162 PRO A O 1
ATOM 1277 N N . TRP A 1 163 ? 10.578 110.312 45.875 1 96.5 163 TRP A N 1
ATOM 1278 C CA . TRP A 1 163 ? 10.852 110.312 47.312 1 96.5 163 TRP A CA 1
ATOM 1279 C C . TRP A 1 163 ? 11.945 109.25 47.625 1 96.5 163 TRP A C 1
ATOM 1281 O O . TRP A 1 163 ? 12.328 109.125 48.812 1 96.5 163 TRP A O 1
ATOM 1291 N N . GLY A 1 164 ? 12.383 108.5 46.562 1 95.62 164 GLY A N 1
ATOM 1292 C CA . GLY A 1 164 ? 13.312 107.375 46.812 1 95.62 164 GLY A CA 1
ATOM 1293 C C . GLY A 1 164 ? 12.719 106.25 47.656 1 95.62 164 GLY A C 1
ATOM 1294 O O . GLY A 1 164 ? 13.422 105.625 48.438 1 95.62 164 GLY A O 1
ATOM 1295 N N . TRP A 1 165 ? 11.406 106.062 47.625 1 97.38 165 TRP A N 1
ATOM 1296 C CA . TRP A 1 165 ? 10.695 105 48.344 1 97.38 165 TRP A CA 1
ATOM 1297 C C . TRP A 1 165 ? 10.562 103.75 47.469 1 97.38 165 TRP A C 1
ATOM 1299 O O . TRP A 1 165 ? 10.438 103.875 46.25 1 97.38 165 TRP A O 1
ATOM 1309 N N . ILE A 1 166 ? 10.656 102.688 48.094 1 97.31 166 ILE A N 1
ATOM 1310 C CA . ILE A 1 166 ? 10.367 101.375 47.469 1 97.31 166 ILE A CA 1
ATOM 1311 C C . ILE A 1 166 ? 9.219 100.688 48.219 1 97.31 166 ILE A C 1
ATOM 1313 O O . ILE A 1 166 ? 9.359 100.312 49.375 1 97.31 166 ILE A O 1
ATOM 1317 N N . LEU A 1 167 ? 8.148 100.5 47.5 1 97.56 167 LEU A N 1
ATOM 1318 C CA . LEU A 1 167 ? 6.992 99.812 48.062 1 97.56 167 LEU A CA 1
ATOM 1319 C C . LEU A 1 167 ? 7.02 98.312 47.719 1 97.56 167 LEU A C 1
ATOM 1321 O O . LEU A 1 167 ? 7.305 98 46.562 1 97.56 167 LEU A O 1
ATOM 1325 N N . GLY A 1 168 ? 6.746 97.562 48.656 1 96.62 168 GLY A N 1
ATOM 1326 C CA . GLY A 1 168 ? 6.762 96.125 48.438 1 96.62 168 GLY A CA 1
ATOM 1327 C C . GLY A 1 168 ? 5.734 95.375 49.25 1 96.62 168 GLY A C 1
ATOM 1328 O O . GLY A 1 168 ? 5.266 95.875 50.281 1 96.62 168 GLY A O 1
ATOM 1329 N N . SER A 1 169 ? 5.332 94.188 48.719 1 96.06 169 SER A N 1
ATOM 1330 C CA . SER A 1 169 ? 4.488 93.25 49.406 1 96.06 169 SER A CA 1
ATOM 1331 C C . SER A 1 169 ? 4.809 91.812 48.969 1 96.06 169 SER A C 1
ATOM 1333 O O . SER A 1 169 ? 5.43 91.625 47.906 1 96.06 169 SER A O 1
ATOM 1335 N N . GLY A 1 170 ? 4.465 90.875 49.75 1 93.81 170 GLY A N 1
ATOM 1336 C CA . GLY A 1 170 ? 4.773 89.5 49.469 1 93.81 170 GLY A CA 1
ATOM 1337 C C . GLY A 1 170 ? 3.666 88.562 49.844 1 93.81 170 GLY A C 1
ATOM 1338 O O . GLY A 1 170 ? 2.852 88.875 50.719 1 93.81 170 GLY A O 1
ATOM 1339 N N . MET A 1 171 ? 3.631 87.438 49.156 1 93.19 171 MET A N 1
ATOM 1340 C CA . MET A 1 171 ? 2.684 86.312 49.438 1 93.19 171 MET A CA 1
ATOM 1341 C C . MET A 1 171 ? 3.367 85 49.375 1 93.19 171 MET A C 1
ATOM 1343 O O . MET A 1 171 ? 4.281 84.75 48.562 1 93.19 171 MET A O 1
ATOM 1347 N N . LEU A 1 172 ? 2.846 84.125 50.219 1 92.25 172 LEU A N 1
ATOM 1348 C CA . LEU A 1 172 ? 3.369 82.75 50.219 1 92.25 172 LEU A CA 1
ATOM 1349 C C . LEU A 1 172 ? 2.793 81.938 49.062 1 92.25 172 LEU A C 1
ATOM 1351 O O . LEU A 1 172 ? 1.657 82.188 48.625 1 92.25 172 LEU A O 1
ATOM 1355 N N . LEU A 1 173 ? 3.572 81 48.562 1 91.81 173 LEU A N 1
ATOM 1356 C CA . LEU A 1 173 ? 3.182 80.25 47.406 1 91.81 173 LEU A CA 1
ATOM 1357 C C . LEU A 1 173 ? 2.76 78.812 47.812 1 91.81 173 LEU A C 1
ATOM 1359 O O . LEU A 1 173 ? 2.564 77.938 46.938 1 91.81 173 LEU A O 1
ATOM 1363 N N . ASP A 1 174 ? 2.648 78.562 48.969 1 90.31 174 ASP A N 1
ATOM 1364 C CA . ASP A 1 174 ? 2.34 77.188 49.469 1 90.31 174 ASP A CA 1
ATOM 1365 C C . ASP A 1 174 ? 1.008 76.688 48.906 1 90.31 174 ASP A C 1
ATOM 1367 O O . ASP A 1 174 ? 0.86 75.5 48.625 1 90.31 174 ASP A O 1
ATOM 1371 N N . ASP A 1 175 ? 0.068 77.5 48.719 1 88.62 175 ASP A N 1
ATOM 1372 C CA . ASP A 1 175 ? -1.238 77.125 48.188 1 88.62 175 ASP A CA 1
ATOM 1373 C C . ASP A 1 175 ? -1.154 76.688 46.719 1 88.62 175 ASP A C 1
ATOM 1375 O O . ASP A 1 175 ? -1.921 75.812 46.25 1 88.62 175 ASP A O 1
ATOM 1379 N N . ILE A 1 176 ? -0.209 77.375 46.062 1 89.69 176 ILE A N 1
ATOM 1380 C CA . ILE A 1 176 ? 0.006 77 44.656 1 89.69 176 ILE A CA 1
ATOM 1381 C C . ILE A 1 176 ? 0.563 75.562 44.594 1 89.69 176 ILE A C 1
ATOM 1383 O O . ILE A 1 176 ? 0.118 74.75 43.781 1 89.69 176 ILE A O 1
ATOM 1387 N N . GLU A 1 177 ? 1.509 75.312 45.375 1 89.12 177 GLU A N 1
ATOM 1388 C CA . GLU A 1 177 ? 2.076 73.938 45.406 1 89.12 177 GLU A CA 1
ATOM 1389 C C . GLU A 1 177 ? 1.004 72.875 45.719 1 89.12 177 GLU A C 1
ATOM 1391 O O . GLU A 1 177 ? 0.999 71.812 45.125 1 89.12 177 GLU A O 1
ATOM 1396 N N . HIS A 1 178 ? 0.049 73.312 46.594 1 88.38 178 HIS A N 1
ATOM 1397 C CA . HIS A 1 178 ? -1.035 72.375 46.938 1 88.38 178 HIS A CA 1
ATOM 1398 C C . HIS A 1 178 ? -1.99 72.188 45.75 1 88.38 178 HIS A C 1
ATOM 1400 O O . HIS A 1 178 ? -2.469 71.062 45.531 1 88.38 178 HIS A O 1
ATOM 1406 N N . ALA A 1 179 ? -2.223 73.188 45.031 1 88.62 179 ALA A N 1
ATOM 1407 C CA . ALA A 1 179 ? -3.105 73.125 43.875 1 88.62 179 ALA A CA 1
ATOM 1408 C C . ALA A 1 179 ? -2.49 72.25 42.781 1 88.62 179 ALA A C 1
ATOM 1410 O O . ALA A 1 179 ? -3.182 71.438 42.188 1 88.62 179 ALA A O 1
ATOM 1411 N N . VAL A 1 180 ? -1.216 72.375 42.594 1 91.12 180 VAL A N 1
ATOM 1412 C CA . VAL A 1 180 ? -0.497 71.562 41.594 1 91.12 180 VAL A CA 1
ATOM 1413 C C . VAL A 1 180 ? -0.475 70.125 42.031 1 91.12 180 VAL A C 1
ATOM 1415 O O . VAL A 1 180 ? -0.686 69.188 41.219 1 91.12 180 VAL A O 1
ATOM 1418 N N . TYR A 1 181 ? -0.293 69.875 43.281 1 90.81 181 TYR A N 1
ATOM 1419 C CA . TYR A 1 181 ? -0.275 68.562 43.812 1 90.81 181 TYR A CA 1
ATOM 1420 C C . TYR A 1 181 ? -1.646 67.875 43.688 1 90.81 181 TYR A C 1
ATOM 1422 O O . TYR A 1 181 ? -1.75 66.688 43.344 1 90.81 181 TYR A O 1
ATOM 1430 N N . GLN A 1 182 ? -2.748 68.688 43.844 1 89.94 182 GLN A N 1
ATOM 1431 C CA . GLN A 1 182 ? -4.094 68.125 43.688 1 89.94 182 GLN A CA 1
ATOM 1432 C C . GLN A 1 182 ? -4.391 67.75 42.25 1 89.94 182 GLN A C 1
ATOM 1434 O O . GLN A 1 182 ? -5.039 66.75 41.969 1 89.94 182 GLN A O 1
ATOM 1439 N N . GLN A 1 183 ? -3.867 68.562 41.469 1 88.31 183 GLN A N 1
ATOM 1440 C CA . GLN A 1 183 ? -4.023 68.312 40.031 1 88.31 183 GLN A CA 1
ATOM 1441 C C . GLN A 1 183 ? -3.258 67 39.656 1 88.31 183 GLN A C 1
ATOM 1443 O O . GLN A 1 183 ? -3.764 66.188 38.906 1 88.31 183 GLN A O 1
ATOM 1448 N N . PHE A 1 184 ? -2.086 66.938 40.156 1 89.81 184 PHE A N 1
ATOM 1449 C CA . PHE A 1 184 ? -1.251 65.75 39.906 1 89.81 184 PHE A CA 1
ATOM 1450 C C . PHE A 1 184 ? -1.935 64.5 40.406 1 89.81 184 PHE A C 1
ATOM 1452 O O . PHE A 1 184 ? -1.928 63.438 39.719 1 89.81 184 PHE A O 1
ATOM 1459 N N . LEU A 1 185 ? -2.613 64.562 41.531 1 91.19 185 LEU A N 1
ATOM 1460 C CA . LEU A 1 185 ? -3.271 63.375 42.125 1 91.19 185 LEU A CA 1
ATOM 1461 C C . LEU A 1 185 ? -4.52 63 41.312 1 91.19 185 LEU A C 1
ATOM 1463 O O . LEU A 1 185 ? -4.77 61.844 41.062 1 91.19 185 LEU A O 1
ATOM 1467 N N . ARG A 1 186 ? -5.242 64.062 40.875 1 89.88 186 ARG A N 1
ATOM 1468 C CA . ARG A 1 186 ? -6.449 63.781 40.094 1 89.88 186 ARG A CA 1
ATOM 1469 C C . ARG A 1 186 ? -6.102 63.156 38.75 1 89.88 186 ARG A C 1
ATOM 1471 O O . ARG A 1 186 ? -6.684 62.125 38.375 1 89.88 186 ARG A O 1
ATOM 1478 N N . MET A 1 187 ? -5.133 63.688 38.094 1 91.69 187 MET A N 1
ATOM 1479 C CA . MET A 1 187 ? -4.719 63.188 36.812 1 91.69 187 MET A CA 1
ATOM 1480 C C . MET A 1 187 ? -3.984 61.844 36.969 1 91.69 187 MET A C 1
ATOM 1482 O O . MET A 1 187 ? -4.113 60.969 36.125 1 91.69 187 MET A O 1
ATOM 1486 N N . GLY A 1 188 ? -3.174 61.812 38.062 1 91.75 188 GLY A N 1
ATOM 1487 C CA . GLY A 1 188 ? -2.477 60.562 38.344 1 91.75 188 GLY A CA 1
ATOM 1488 C C . GLY A 1 188 ? -3.414 59.406 38.562 1 91.75 188 GLY A C 1
ATOM 1489 O O . GLY A 1 188 ? -3.182 58.312 38.031 1 91.75 188 GLY A O 1
ATOM 1490 N N . PHE A 1 189 ? -4.508 59.656 39.25 1 92.31 189 PHE A N 1
ATOM 1491 C CA . PHE A 1 189 ? -5.492 58.625 39.469 1 92.31 189 PHE A CA 1
ATOM 1492 C C . PHE A 1 189 ? -6.172 58.219 38.188 1 92.31 189 PHE A C 1
ATOM 1494 O O . PHE A 1 189 ? -6.387 57.031 37.938 1 92.31 189 PHE A O 1
ATOM 1501 N N . ALA A 1 190 ? -6.492 59.156 37.312 1 90.25 190 ALA A N 1
ATOM 1502 C CA . ALA A 1 190 ? -7.098 58.844 36.031 1 90.25 190 ALA A CA 1
ATOM 1503 C C . ALA A 1 190 ? -6.145 58.062 35.156 1 90.25 190 ALA A C 1
ATOM 1505 O O . ALA A 1 190 ? -6.555 57.062 34.531 1 90.25 190 ALA A O 1
ATOM 1506 N N . THR A 1 191 ? -4.898 58.438 35.188 1 91.62 191 THR A N 1
ATOM 1507 C CA . THR A 1 191 ? -3.883 57.719 34.438 1 91.62 191 THR A CA 1
ATOM 1508 C C . THR A 1 191 ? -3.748 56.281 34.906 1 91.62 191 THR A C 1
ATOM 1510 O O . THR A 1 191 ? -3.656 55.344 34.125 1 91.62 191 THR A O 1
ATOM 1513 N N . LEU A 1 192 ? -3.775 56.094 36.25 1 93 192 LEU A N 1
ATOM 1514 C CA . LEU A 1 192 ? -3.629 54.781 36.812 1 93 192 LEU A CA 1
ATOM 1515 C C . LEU A 1 192 ? -4.777 53.875 36.406 1 93 192 LEU A C 1
ATOM 1517 O O . LEU A 1 192 ? -4.559 52.719 36.031 1 93 192 LEU A O 1
ATOM 1521 N N . ILE A 1 193 ? -6.004 54.406 36.344 1 93.19 193 ILE A N 1
ATOM 1522 C CA . ILE A 1 193 ? -7.176 53.625 35.969 1 93.19 193 ILE A CA 1
ATOM 1523 C C . ILE A 1 193 ? -7.082 53.219 34.531 1 93.19 193 ILE A C 1
ATOM 1525 O O . ILE A 1 193 ? -7.266 52.031 34.188 1 93.19 193 ILE A O 1
ATOM 1529 N N . VAL A 1 194 ? -6.703 54.062 33.625 1 92.5 194 VAL A N 1
ATOM 1530 C CA . VAL A 1 194 ? -6.652 53.781 32.219 1 92.5 194 VAL A CA 1
ATOM 1531 C C . VAL A 1 194 ? -5.516 52.781 31.922 1 92.5 194 VAL A C 1
ATOM 1533 O O . VAL A 1 194 ? -5.668 51.875 31.109 1 92.5 194 VAL A O 1
ATOM 1536 N N . THR A 1 195 ? -4.41 53 32.625 1 92 195 THR A N 1
ATOM 1537 C CA . THR A 1 195 ? -3.27 52.125 32.438 1 92 195 THR A CA 1
ATOM 1538 C C . THR A 1 195 ? -3.615 50.688 32.875 1 92 195 THR A C 1
ATOM 1540 O O . THR A 1 195 ? -3.266 49.719 32.219 1 92 195 THR A O 1
ATOM 1543 N N . LEU A 1 196 ? -4.344 50.562 34 1 94 196 LEU A N 1
ATOM 1544 C CA . LEU A 1 196 ? -4.734 49.25 34.5 1 94 196 LEU A CA 1
ATOM 1545 C C . LEU A 1 196 ? -5.68 48.562 33.5 1 94 196 LEU A C 1
ATOM 1547 O O . LEU A 1 196 ? -5.562 47.344 33.281 1 94 196 LEU A O 1
ATOM 1551 N N . VAL A 1 197 ? -6.559 49.344 32.875 1 93.12 197 VAL A N 1
ATOM 1552 C CA . VAL A 1 197 ? -7.484 48.781 31.906 1 93.12 197 VAL A CA 1
ATOM 1553 C C . VAL A 1 197 ? -6.715 48.344 30.656 1 93.12 197 VAL A C 1
ATOM 1555 O O . VAL A 1 197 ? -6.965 47.281 30.125 1 93.12 197 VAL A O 1
ATOM 1558 N N . MET A 1 198 ? -5.746 49.062 30.266 1 92.31 198 MET A N 1
ATOM 1559 C CA . MET A 1 198 ? -4.938 48.719 29.094 1 92.31 198 MET A CA 1
ATOM 1560 C C . MET A 1 198 ? -4.117 47.469 29.344 1 92.31 198 MET A C 1
ATOM 1562 O O . MET A 1 198 ? -4.027 46.594 28.484 1 92.31 198 MET A O 1
ATOM 1566 N N . ILE A 1 199 ? -3.525 47.375 30.531 1 92.06 199 ILE A N 1
ATOM 1567 C CA . ILE A 1 199 ? -2.736 46.219 30.906 1 92.06 199 ILE A CA 1
ATOM 1568 C C . ILE A 1 199 ? -3.635 44.969 30.953 1 92.06 199 ILE A C 1
ATOM 1570 O O . ILE A 1 199 ? -3.281 43.938 30.422 1 92.06 199 ILE A O 1
ATOM 1574 N N . GLY A 1 200 ? -4.789 45.156 31.578 1 92.81 200 GLY A N 1
ATOM 1575 C CA . GLY A 1 200 ? -5.742 44.062 31.609 1 92.81 200 GLY A CA 1
ATOM 1576 C C . GLY A 1 200 ? -6.145 43.562 30.234 1 92.81 200 GLY A C 1
ATOM 1577 O O . GLY A 1 200 ? -6.137 42.344 29.969 1 92.81 200 GLY A O 1
ATOM 1578 N N . LEU A 1 201 ? -6.418 44.469 29.297 1 90.5 201 LEU A N 1
ATOM 1579 C CA . LEU A 1 201 ? -6.77 44.125 27.922 1 90.5 201 LEU A CA 1
ATOM 1580 C C . LEU A 1 201 ? -5.594 43.469 27.203 1 90.5 201 LEU A C 1
ATOM 1582 O O . LEU A 1 201 ? -5.781 42.5 26.453 1 90.5 201 LEU A O 1
ATOM 1586 N N . GLY A 1 202 ? -4.422 44 27.484 1 89.19 202 GLY A N 1
ATOM 1587 C CA . GLY A 1 202 ? -3.229 43.406 26.906 1 89.19 202 GLY A CA 1
ATOM 1588 C C . GLY A 1 202 ? -3.027 41.969 27.297 1 89.19 202 GLY A C 1
ATOM 1589 O O . GLY A 1 202 ? -2.734 41.125 26.453 1 89.19 202 GLY A O 1
ATOM 1590 N N . VAL A 1 203 ? -3.232 41.594 28.516 1 90.25 203 VAL A N 1
ATOM 1591 C CA . VAL A 1 203 ? -3.047 40.25 29.031 1 90.25 203 VAL A CA 1
ATOM 1592 C C . VAL A 1 203 ? -4.113 39.344 28.453 1 90.25 203 VAL A C 1
ATOM 1594 O O . VAL A 1 203 ? -3.809 38.219 28 1 90.25 203 VAL A O 1
ATOM 1597 N N . VAL A 1 204 ? -5.312 39.781 28.391 1 90.62 204 VAL A N 1
ATOM 1598 C CA . VAL A 1 204 ? -6.426 38.969 27.906 1 90.62 204 VAL A CA 1
ATOM 1599 C C . VAL A 1 204 ? -6.238 38.688 26.422 1 90.62 204 VAL A C 1
ATOM 1601 O O . VAL A 1 204 ? -6.426 37.562 25.969 1 90.62 204 VAL A O 1
ATOM 1604 N N . ILE A 1 205 ? -5.859 39.625 25.656 1 89.06 205 ILE A N 1
ATOM 1605 C CA . ILE A 1 205 ? -5.664 39.469 24.219 1 89.06 205 ILE A CA 1
ATOM 1606 C C . ILE A 1 205 ? -4.457 38.562 23.969 1 89.06 205 ILE A C 1
ATOM 1608 O O . ILE A 1 205 ? -4.492 37.688 23.094 1 89.06 205 ILE A O 1
ATOM 1612 N N . SER A 1 206 ? -3.395 38.812 24.703 1 89.62 206 SER A N 1
ATOM 1613 C CA . SER A 1 206 ? -2.215 37.938 24.594 1 89.62 206 SER A CA 1
ATOM 1614 C C . SER A 1 206 ? -2.564 36.5 24.812 1 89.62 206 SER A C 1
ATOM 1616 O O . SER A 1 206 ? -2.16 35.625 24.047 1 89.62 206 SER A O 1
ATOM 1618 N N . ARG A 1 207 ? -3.303 36.188 25.797 1 88.5 207 ARG A N 1
ATOM 1619 C CA . ARG A 1 207 ? -3.713 34.812 26.094 1 88.5 207 ARG A CA 1
ATOM 1620 C C . ARG A 1 207 ? -4.605 34.25 25 1 88.5 207 ARG A C 1
ATOM 1622 O O . ARG A 1 207 ? -4.5 33.094 24.641 1 88.5 207 ARG A O 1
ATOM 1629 N N . ALA A 1 208 ? -5.426 35.094 24.453 1 87.5 208 ALA A N 1
ATOM 1630 C CA . ALA A 1 208 ? -6.355 34.656 23.406 1 87.5 208 ALA A CA 1
ATOM 1631 C C . ALA A 1 208 ? -5.613 34.281 22.125 1 87.5 208 ALA A C 1
ATOM 1633 O O . ALA A 1 208 ? -6.098 33.469 21.328 1 87.5 208 ALA A O 1
ATOM 1634 N N . VAL A 1 209 ? -4.477 34.812 21.938 1 86.94 209 VAL A N 1
ATOM 1635 C CA . VAL A 1 209 ? -3.697 34.531 20.734 1 86.94 209 VAL A CA 1
ATOM 1636 C C . VAL A 1 209 ? -2.713 33.406 21 1 86.94 209 VAL A C 1
ATOM 1638 O O . VAL A 1 209 ? -2.568 32.5 20.172 1 86.94 209 VAL A O 1
ATOM 1641 N N . ILE A 1 210 ? -2.08 33.406 22.141 1 89.06 210 ILE A N 1
ATOM 1642 C CA . ILE A 1 210 ? -0.989 32.5 22.438 1 89.06 210 ILE A CA 1
ATOM 1643 C C . ILE A 1 210 ? -1.553 31.094 22.734 1 89.06 210 ILE A C 1
ATOM 1645 O O . ILE A 1 210 ? -0.992 30.094 22.312 1 89.06 210 ILE A O 1
ATOM 1649 N N . GLN A 1 211 ? -2.629 31.016 23.438 1 88.94 211 GLN A N 1
ATOM 1650 C CA . GLN A 1 211 ? -3.166 29.734 23.859 1 88.94 211 GLN A CA 1
ATOM 1651 C C . GLN A 1 211 ? -3.529 28.859 22.656 1 88.94 211 GLN A C 1
ATOM 1653 O O . GLN A 1 211 ? -3.125 27.703 22.578 1 88.94 211 GLN A O 1
ATOM 1658 N N . PRO A 1 212 ? -4.332 29.359 21.719 1 88.06 212 PRO A N 1
ATOM 1659 C CA . PRO A 1 212 ? -4.629 28.531 20.547 1 88.06 212 PRO A CA 1
ATOM 1660 C C . PRO A 1 212 ? -3.373 28.125 19.781 1 88.06 212 PRO A C 1
ATOM 1662 O O . PRO A 1 212 ? -3.303 27.016 19.25 1 88.06 212 PRO A O 1
ATOM 1665 N N . LEU A 1 213 ? -2.387 28.953 19.672 1 89.94 213 LEU A N 1
ATOM 1666 C CA . LEU A 1 213 ? -1.141 28.641 18.984 1 89.94 213 LEU A CA 1
ATOM 1667 C C . LEU A 1 213 ? -0.406 27.5 19.688 1 89.94 213 LEU A C 1
ATOM 1669 O O . LEU A 1 213 ? 0.165 26.625 19.047 1 89.94 213 LEU A O 1
ATOM 1673 N N . ASP A 1 214 ? -0.47 27.562 20.984 1 90.5 214 ASP A N 1
ATOM 1674 C CA . ASP A 1 214 ? 0.15 26.5 21.766 1 90.5 214 ASP A CA 1
ATOM 1675 C C . ASP A 1 214 ? -0.561 25.172 21.531 1 90.5 214 ASP A C 1
ATOM 1677 O O . ASP A 1 214 ? 0.085 24.125 21.438 1 90.5 214 ASP A O 1
ATOM 1681 N N . THR A 1 215 ? -1.835 25.203 21.469 1 90.56 215 THR A N 1
ATOM 1682 C CA . THR A 1 215 ? -2.605 24 21.188 1 90.56 215 THR A CA 1
ATOM 1683 C C . THR A 1 215 ? -2.262 23.438 19.812 1 90.56 215 THR A C 1
ATOM 1685 O O . THR A 1 215 ? -2.092 22.219 19.656 1 90.56 215 THR A O 1
ATOM 1688 N N . ILE A 1 216 ? -2.205 24.219 18.844 1 90.81 216 ILE A N 1
ATOM 1689 C CA . ILE A 1 216 ? -1.829 23.812 17.5 1 90.81 216 ILE A CA 1
ATOM 1690 C C . ILE A 1 216 ? -0.441 23.172 17.531 1 90.81 216 ILE A C 1
ATOM 1692 O O . ILE A 1 216 ? -0.23 22.109 16.938 1 90.81 216 ILE A O 1
ATOM 1696 N N . LYS A 1 217 ? 0.476 23.906 18.203 1 90.25 217 LYS A N 1
ATOM 1697 C CA . LYS A 1 217 ? 1.839 23.406 18.344 1 90.25 217 LYS A CA 1
ATOM 1698 C C . LYS A 1 217 ? 1.845 22 18.938 1 90.25 217 LYS A C 1
ATOM 1700 O O . LYS A 1 217 ? 2.512 21.094 18.406 1 90.25 217 LYS A O 1
ATOM 1705 N N . ASP A 1 218 ? 1.097 21.766 19.969 1 90.5 218 ASP A N 1
ATOM 1706 C CA . ASP A 1 218 ? 1.062 20.469 20.656 1 90.5 218 ASP A CA 1
ATOM 1707 C C . ASP A 1 218 ? 0.443 19.391 19.766 1 90.5 218 ASP A C 1
ATOM 1709 O O . ASP A 1 218 ? 0.949 18.266 19.703 1 90.5 218 ASP A O 1
ATOM 1713 N N . VAL A 1 219 ? -0.647 19.688 19.109 1 90.19 219 VAL A N 1
ATOM 1714 C CA . VAL A 1 219 ? -1.322 18.719 18.25 1 90.19 219 VAL A CA 1
ATOM 1715 C C . VAL A 1 219 ? -0.422 18.359 17.062 1 90.19 219 VAL A C 1
ATOM 1717 O O . VAL A 1 219 ? -0.307 17.188 16.703 1 90.19 219 VAL A O 1
ATOM 1720 N N . MET A 1 220 ? 0.208 19.344 16.531 1 88.81 220 MET A N 1
ATOM 1721 C CA . MET A 1 220 ? 1.075 19.094 15.391 1 88.81 220 MET A CA 1
ATOM 1722 C C . MET A 1 220 ? 2.291 18.266 15.797 1 88.81 220 MET A C 1
ATOM 1724 O O . MET A 1 220 ? 2.812 17.484 15 1 88.81 220 MET A O 1
ATOM 1728 N N . LYS A 1 221 ? 2.742 18.453 17.062 1 88.19 221 LYS A N 1
ATOM 1729 C CA . LYS A 1 221 ? 3.789 17.578 17.578 1 88.19 221 LYS A CA 1
ATOM 1730 C C . LYS A 1 221 ? 3.332 16.125 17.609 1 88.19 221 LYS A C 1
ATOM 1732 O O . LYS A 1 221 ? 4.078 15.227 17.203 1 88.19 221 LYS A O 1
ATOM 1737 N N . LYS A 1 222 ? 2.139 15.938 17.984 1 88.81 222 LYS A N 1
ATOM 1738 C CA . LYS A 1 222 ? 1.566 14.594 18 1 88.81 222 LYS A CA 1
ATOM 1739 C C . LYS A 1 222 ? 1.444 14.039 16.578 1 88.81 222 LYS A C 1
ATOM 1741 O O . LYS A 1 222 ? 1.746 12.867 16.344 1 88.81 222 LYS A O 1
ATOM 1746 N N . VAL A 1 223 ? 1.032 14.805 15.734 1 86.31 223 VAL A N 1
ATOM 1747 C CA . VAL A 1 223 ? 0.887 14.398 14.344 1 86.31 223 VAL A CA 1
ATOM 1748 C C . VAL A 1 223 ? 2.252 14.023 13.766 1 86.31 223 VAL A C 1
ATOM 1750 O O . VAL A 1 223 ? 2.383 13.016 13.07 1 86.31 223 VAL A O 1
ATOM 1753 N N . ALA A 1 224 ? 3.236 14.859 14.078 1 84 224 ALA A N 1
ATOM 1754 C CA . ALA A 1 224 ? 4.594 14.578 13.609 1 84 224 ALA A CA 1
ATOM 1755 C C . ALA A 1 224 ? 5.098 13.25 14.164 1 84 224 ALA A C 1
ATOM 1757 O O . ALA A 1 224 ? 5.934 12.594 13.539 1 84 224 ALA A O 1
ATOM 1758 N N . GLN A 1 225 ? 4.582 12.93 15.352 1 82.69 225 GLN A N 1
ATOM 1759 C CA . GLN A 1 225 ? 4.969 11.672 15.984 1 82.69 225 GLN A CA 1
ATOM 1760 C C . GLN A 1 225 ? 4.098 10.523 15.492 1 82.69 225 GLN A C 1
ATOM 1762 O O . GLN A 1 225 ? 4.227 9.391 15.969 1 82.69 225 GLN A O 1
ATOM 1767 N N . GLY A 1 226 ? 3.158 10.867 14.688 1 82.56 226 GLY A N 1
ATOM 1768 C CA . GLY A 1 226 ? 2.42 9.805 14.016 1 82.56 226 GLY A CA 1
ATOM 1769 C C . GLY A 1 226 ? 0.98 9.695 14.484 1 82.56 226 GLY A C 1
ATOM 1770 O O . GLY A 1 226 ? 0.247 8.805 14.047 1 82.56 226 GLY A O 1
ATOM 1771 N N . ASP A 1 227 ? 0.483 10.555 15.344 1 85 227 ASP A N 1
ATOM 1772 C CA . ASP A 1 227 ? -0.895 10.531 15.828 1 85 227 ASP A CA 1
ATOM 1773 C C . ASP A 1 227 ? -1.804 11.375 14.93 1 85 227 ASP A C 1
ATOM 1775 O O . ASP A 1 227 ? -1.92 12.586 15.117 1 85 227 ASP A O 1
ATOM 1779 N N . LEU A 1 228 ? -2.502 10.703 14.078 1 85.06 228 LEU A N 1
ATOM 1780 C CA . LEU A 1 228 ? -3.35 11.438 13.141 1 85.06 228 LEU A CA 1
ATOM 1781 C C . LEU A 1 228 ? -4.789 11.492 13.641 1 85.06 228 LEU A C 1
ATOM 1783 O O . LEU A 1 228 ? -5.688 11.914 12.914 1 85.06 228 LEU A O 1
ATOM 1787 N N . THR A 1 229 ? -4.996 11.039 14.922 1 86 229 THR A N 1
ATOM 1788 C CA . THR A 1 229 ? -6.324 11.141 15.516 1 86 229 THR A CA 1
ATOM 1789 C C . THR A 1 229 ? -6.465 12.438 16.297 1 86 229 THR A C 1
ATOM 1791 O O . THR A 1 229 ? -7.57 12.805 16.719 1 86 229 THR A O 1
ATOM 1794 N N . ALA A 1 230 ? -5.344 13.148 16.438 1 85.62 230 ALA A N 1
ATOM 1795 C CA . ALA A 1 230 ? -5.34 14.391 17.203 1 85.62 230 ALA A CA 1
ATOM 1796 C C . ALA A 1 230 ? -6.105 15.484 16.453 1 85.62 230 ALA A C 1
ATOM 1798 O O . ALA A 1 230 ? -6.055 15.562 15.234 1 85.62 230 ALA A O 1
ATOM 1799 N N . GLN A 1 231 ? -6.949 16.266 17.188 1 89.19 231 GLN A N 1
ATOM 1800 C CA . GLN A 1 231 ? -7.738 17.359 16.625 1 89.19 231 GLN A CA 1
ATOM 1801 C C . GLN A 1 231 ? -7.508 18.656 17.406 1 89.19 231 GLN A C 1
ATOM 1803 O O . GLN A 1 231 ? -7.418 18.641 18.625 1 89.19 231 GLN A O 1
ATOM 1808 N N . ILE A 1 232 ? -7.344 19.719 16.672 1 89.94 232 ILE A N 1
ATOM 1809 C CA . ILE A 1 232 ? -7.23 21.047 17.281 1 89.94 232 ILE A CA 1
ATOM 1810 C C . ILE A 1 232 ? -8.617 21.578 17.625 1 89.94 232 ILE A C 1
ATOM 1812 O O . ILE A 1 232 ? -9.484 21.688 16.75 1 89.94 232 ILE A O 1
ATOM 1816 N N . PRO A 1 233 ? -8.867 21.766 18.906 1 88.56 233 PRO A N 1
ATOM 1817 C CA . PRO A 1 233 ? -10.164 22.375 19.234 1 88.56 233 PRO A CA 1
ATOM 1818 C C . PRO A 1 233 ? -10.359 23.75 18.578 1 88.56 233 PRO A C 1
ATOM 1820 O O . PRO A 1 233 ? -9.477 24.609 18.672 1 88.56 233 PRO A O 1
ATOM 1823 N N . VAL A 1 234 ? -11.453 23.859 17.859 1 87.75 234 VAL A N 1
ATOM 1824 C CA . VAL A 1 234 ? -11.781 25.125 17.219 1 87.75 234 VAL A CA 1
ATOM 1825 C C . VAL A 1 234 ? -12.492 26.047 18.219 1 87.75 234 VAL A C 1
ATOM 1827 O O . VAL A 1 234 ? -13.688 25.859 18.484 1 87.75 234 VAL A O 1
ATOM 1830 N N . LEU A 1 235 ? -11.82 27 18.859 1 79.06 235 LEU A N 1
ATOM 1831 C CA . LEU A 1 235 ? -12.336 27.797 19.969 1 79.06 235 LEU A CA 1
ATOM 1832 C C . LEU A 1 235 ? -12.992 29.078 19.453 1 79.06 235 LEU A C 1
ATOM 1834 O O . LEU A 1 235 ? -13.789 29.688 20.172 1 79.06 235 LEU A O 1
ATOM 1838 N N . GLY A 1 236 ? -12.82 29.5 18.156 1 80.56 236 GLY A N 1
ATOM 1839 C CA . GLY A 1 236 ? -13.398 30.75 17.672 1 80.56 236 GLY A CA 1
ATOM 1840 C C . GLY A 1 236 ? -13.469 30.844 16.172 1 80.56 236 GLY A C 1
ATOM 1841 O O . GLY A 1 236 ? -13.242 29.859 15.469 1 80.56 236 GLY A O 1
ATOM 1842 N N . LYS A 1 237 ? -14.062 31.891 15.75 1 88.25 237 LYS A N 1
ATOM 1843 C CA . LYS A 1 237 ? -14.25 32.125 14.32 1 88.25 237 LYS A CA 1
ATOM 1844 C C . LYS A 1 237 ? -13.227 33.125 13.781 1 88.25 237 LYS A C 1
ATOM 1846 O O . LYS A 1 237 ? -13.383 33.625 12.672 1 88.25 237 LYS A O 1
ATOM 1851 N N . ASP A 1 238 ? -12.203 33.469 14.633 1 86.5 238 ASP A N 1
ATOM 1852 C CA . ASP A 1 238 ? -11.18 34.406 14.18 1 86.5 238 ASP A CA 1
ATOM 1853 C C . ASP A 1 238 ? -10.141 33.719 13.312 1 86.5 238 ASP A C 1
ATOM 1855 O O . ASP A 1 238 ? -10.367 32.594 12.844 1 86.5 238 ASP A O 1
ATOM 1859 N N . GLU A 1 239 ? -9.039 34.375 12.977 1 88.81 239 GLU A N 1
ATOM 1860 C CA . GLU A 1 239 ? -8 33.844 12.102 1 88.81 239 GLU A CA 1
ATOM 1861 C C . GLU A 1 239 ? -7.41 32.562 12.68 1 88.81 239 GLU A C 1
ATOM 1863 O O . GLU A 1 239 ? -7.102 31.625 11.93 1 88.81 239 GLU A O 1
ATOM 1868 N N . LEU A 1 240 ? -7.344 32.469 13.969 1 88.69 240 LEU A N 1
ATOM 1869 C CA . LEU A 1 240 ? -6.789 31.297 14.617 1 88.69 240 LEU A CA 1
ATOM 1870 C C . LEU A 1 240 ? -7.75 30.109 14.523 1 88.69 240 LEU A C 1
ATOM 1872 O O . LEU A 1 240 ? -7.324 28.969 14.328 1 88.69 240 LEU A O 1
ATOM 1876 N N . GLY A 1 241 ? -9.039 30.438 14.703 1 88.75 241 GLY A N 1
ATOM 1877 C CA . GLY A 1 241 ? -10.039 29.391 14.523 1 88.75 241 GLY A CA 1
ATOM 1878 C C . GLY A 1 241 ? -10.062 28.828 13.117 1 88.75 241 GLY A C 1
ATOM 1879 O O . GLY A 1 241 ? -10.148 27.625 12.93 1 88.75 241 GLY A O 1
ATOM 1880 N N . ILE A 1 242 ? -9.969 29.578 12.125 1 89 242 ILE A N 1
ATOM 1881 C CA . ILE A 1 242 ? -9.961 29.172 10.727 1 89 242 ILE A CA 1
ATOM 1882 C C . ILE A 1 242 ? -8.734 28.312 10.445 1 89 242 ILE A C 1
ATOM 1884 O O . ILE A 1 242 ? -8.836 27.281 9.766 1 89 242 ILE A O 1
ATOM 1888 N N . VAL A 1 243 ? -7.617 28.703 10.945 1 90.19 243 VAL A N 1
ATOM 1889 C CA . VAL A 1 243 ? -6.387 27.938 10.766 1 90.19 243 VAL A CA 1
ATOM 1890 C C . VAL A 1 243 ? -6.531 26.562 11.414 1 90.19 243 VAL A C 1
ATOM 1892 O O . VAL A 1 243 ? -6.16 25.547 10.82 1 90.19 243 VAL A O 1
ATOM 1895 N N . ALA A 1 244 ? -7.055 26.578 12.633 1 91.31 244 ALA A N 1
ATOM 1896 C CA . ALA A 1 244 ? -7.285 25.312 13.328 1 91.31 244 ALA A CA 1
ATOM 1897 C C . ALA A 1 244 ? -8.164 24.375 12.492 1 91.31 244 ALA A C 1
ATOM 1899 O O . ALA A 1 244 ? -7.848 23.188 12.336 1 91.31 244 ALA A O 1
ATOM 1900 N N . GLN A 1 245 ? -9.219 24.922 11.938 1 90.56 245 GLN A N 1
ATOM 1901 C CA . GLN A 1 245 ? -10.141 24.141 11.125 1 90.56 245 GLN A CA 1
ATOM 1902 C C . GLN A 1 245 ? -9.445 23.594 9.875 1 90.56 245 GLN A C 1
ATOM 1904 O O . GLN A 1 245 ? -9.648 22.453 9.492 1 90.56 245 GLN A O 1
ATOM 1909 N N . ARG A 1 246 ? -8.703 24.391 9.25 1 88.81 246 ARG A N 1
ATOM 1910 C CA . ARG A 1 246 ? -8.008 24 8.031 1 88.81 246 ARG A CA 1
ATOM 1911 C C . ARG A 1 246 ? -6.988 22.906 8.32 1 88.81 246 ARG A C 1
ATOM 1913 O O . ARG A 1 246 ? -6.832 21.969 7.531 1 88.81 246 ARG A O 1
ATOM 1920 N N . ILE A 1 247 ? -6.297 23.047 9.391 1 89.88 247 ILE A N 1
ATOM 1921 C CA . ILE A 1 247 ? -5.336 22.016 9.797 1 89.88 247 ILE A CA 1
ATOM 1922 C C . ILE A 1 247 ? -6.059 20.703 10.062 1 89.88 247 ILE A C 1
ATOM 1924 O O . ILE A 1 247 ? -5.629 19.641 9.594 1 89.88 247 ILE A O 1
ATOM 1928 N N . ASN A 1 248 ? -7.188 20.797 10.758 1 90.5 248 ASN A N 1
ATOM 1929 C CA . ASN A 1 248 ? -7.973 19.594 11.023 1 90.5 248 ASN A CA 1
ATOM 1930 C C . ASN A 1 248 ? -8.43 18.938 9.727 1 90.5 248 ASN A C 1
ATOM 1932 O O . ASN A 1 248 ? -8.383 17.703 9.609 1 90.5 248 ASN A O 1
ATOM 1936 N N . ASN A 1 249 ? -8.852 19.719 8.82 1 88.5 249 ASN A N 1
ATOM 1937 C CA . ASN A 1 249 ? -9.258 19.188 7.527 1 88.5 249 ASN A CA 1
ATOM 1938 C C . ASN A 1 249 ? -8.102 18.469 6.824 1 88.5 249 ASN A C 1
ATOM 1940 O O . ASN A 1 249 ? -8.297 17.422 6.207 1 88.5 249 ASN A O 1
ATOM 1944 N N . SER A 1 250 ? -7 19.094 6.91 1 86 250 SER A N 1
ATOM 1945 C CA . SER A 1 250 ? -5.816 18.5 6.289 1 86 250 SER A CA 1
ATOM 1946 C C . SER A 1 250 ? -5.434 17.188 6.965 1 86 250 SER A C 1
ATOM 1948 O O . SER A 1 250 ? -5.109 16.203 6.289 1 86 250 SER A O 1
ATOM 1950 N N . ILE A 1 251 ? -5.406 17.156 8.273 1 85.31 251 ILE A N 1
ATOM 1951 C CA . ILE A 1 251 ? -5.094 15.945 9.023 1 85.31 251 ILE A CA 1
ATOM 1952 C C . ILE A 1 251 ? -6.102 14.844 8.688 1 85.31 251 ILE A C 1
ATOM 1954 O O . ILE A 1 251 ? -5.727 13.688 8.484 1 85.31 251 ILE A O 1
ATOM 1958 N N . ALA A 1 252 ? -7.355 15.258 8.594 1 83.19 252 ALA A N 1
ATOM 1959 C CA . ALA A 1 252 ? -8.406 14.297 8.266 1 83.19 252 ALA A CA 1
ATOM 1960 C C . ALA A 1 252 ? -8.195 13.711 6.871 1 83.19 252 ALA A C 1
ATOM 1962 O O . ALA A 1 252 ? -8.375 12.508 6.668 1 83.19 252 ALA A O 1
ATOM 1963 N N . ALA A 1 253 ? -7.855 14.484 5.957 1 80.25 253 ALA A N 1
ATOM 1964 C CA . ALA A 1 253 ? -7.609 14.023 4.594 1 80.25 253 ALA A CA 1
ATOM 1965 C C . ALA A 1 253 ? -6.449 13.031 4.547 1 80.25 253 ALA A C 1
ATOM 1967 O O . ALA A 1 253 ? -6.539 11.992 3.893 1 80.25 253 ALA A O 1
ATOM 1968 N N . VAL A 1 254 ? -5.438 13.328 5.203 1 80.62 254 VAL A N 1
ATOM 1969 C CA . VAL A 1 254 ? -4.273 12.453 5.266 1 80.62 254 VAL A CA 1
ATOM 1970 C C . VAL A 1 254 ? -4.633 11.172 6.016 1 80.62 254 VAL A C 1
ATOM 1972 O O . VAL A 1 254 ? -4.238 10.07 5.605 1 80.62 254 VAL A O 1
ATOM 1975 N N . HIS A 1 255 ? -5.312 11.352 7.16 1 83 255 HIS A N 1
ATOM 1976 C CA . HIS A 1 255 ? -5.793 10.195 7.914 1 83 255 HIS A CA 1
ATOM 1977 C C . HIS A 1 255 ? -6.574 9.234 7.023 1 83 255 HIS A C 1
ATOM 1979 O O . HIS A 1 255 ? -6.301 8.039 7.004 1 83 255 HIS A O 1
ATOM 1985 N N . ASP A 1 256 ? -7.512 9.719 6.312 1 78.88 256 ASP A N 1
ATOM 1986 C CA . ASP A 1 256 ? -8.359 8.898 5.453 1 78.88 256 ASP A CA 1
ATOM 1987 C C . ASP A 1 256 ? -7.527 8.188 4.387 1 78.88 256 ASP A C 1
ATOM 1989 O O . ASP A 1 256 ? -7.746 7.004 4.105 1 78.88 256 ASP A O 1
ATOM 1993 N N . ALA A 1 257 ? -6.633 8.875 3.842 1 71.5 257 ALA A N 1
ATOM 1994 C CA . ALA A 1 257 ? -5.766 8.297 2.818 1 71.5 257 ALA A CA 1
ATOM 1995 C C . ALA A 1 257 ? -4.898 7.184 3.398 1 71.5 257 ALA A C 1
ATOM 1997 O O . ALA A 1 257 ? -4.723 6.137 2.771 1 71.5 257 ALA A O 1
ATOM 1998 N N . LEU A 1 258 ? -4.398 7.391 4.562 1 74.88 258 LEU A N 1
ATOM 1999 C CA . LEU A 1 258 ? -3.529 6.406 5.199 1 74.88 258 LEU A CA 1
ATOM 2000 C C . LEU A 1 258 ? -4.324 5.184 5.645 1 74.88 258 LEU A C 1
ATOM 2002 O O . LEU A 1 258 ? -3.848 4.055 5.531 1 74.88 258 LEU A O 1
ATOM 2006 N N . VAL A 1 259 ? -5.516 5.438 6.156 1 76.5 259 VAL A N 1
ATOM 2007 C CA . VAL A 1 259 ? -6.379 4.328 6.551 1 76.5 259 VAL A CA 1
ATOM 2008 C C . VAL A 1 259 ? -6.664 3.439 5.344 1 76.5 259 VAL A C 1
ATOM 2010 O O . VAL A 1 259 ? -6.57 2.213 5.434 1 76.5 259 VAL A O 1
ATOM 2013 N N . GLU A 1 260 ? -6.984 3.967 4.293 1 71.38 260 GLU A N 1
ATOM 2014 C CA . GLU A 1 260 ? -7.25 3.219 3.068 1 71.38 260 GLU A CA 1
ATOM 2015 C C . GLU A 1 260 ? -6.004 2.473 2.596 1 71.38 260 GLU A C 1
ATOM 2017 O O . GLU A 1 260 ? -6.094 1.337 2.127 1 71.38 260 GLU A O 1
ATOM 2022 N N . SER A 1 261 ? -4.891 3.084 2.68 1 70.56 261 SER A N 1
ATOM 2023 C CA . SER A 1 261 ? -3.625 2.461 2.299 1 70.56 261 SER A CA 1
ATOM 2024 C C . SER A 1 261 ? -3.316 1.255 3.182 1 70.56 261 SER A C 1
ATOM 2026 O O . SER A 1 261 ? -2.871 0.217 2.688 1 70.56 261 SER A O 1
ATOM 2028 N N . VAL A 1 262 ? -3.604 1.393 4.492 1 70.44 262 VAL A N 1
ATOM 2029 C CA . VAL A 1 262 ? -3.375 0.295 5.426 1 70.44 262 VAL A CA 1
ATOM 2030 C C . VAL A 1 262 ? -4.297 -0.875 5.086 1 70.44 262 VAL A C 1
ATOM 2032 O O . VAL A 1 262 ? -3.867 -2.031 5.09 1 70.44 262 VAL A O 1
ATOM 2035 N N . GLN A 1 263 ? -5.504 -0.61 4.781 1 71.75 263 GLN A N 1
ATOM 2036 C CA . GLN A 1 263 ? -6.461 -1.649 4.41 1 71.75 263 GLN A CA 1
ATOM 2037 C C . GLN A 1 263 ? -6.031 -2.361 3.131 1 71.75 263 GLN A C 1
ATOM 2039 O O . GLN A 1 263 ? -6.109 -3.588 3.041 1 71.75 263 GLN A O 1
ATOM 2044 N N . SER A 1 264 ? -5.609 -1.616 2.199 1 67.38 264 SER A N 1
ATOM 2045 C CA . SER A 1 264 ? -5.129 -2.189 0.946 1 67.38 264 SER A CA 1
ATOM 2046 C C . SER A 1 264 ? -3.885 -3.041 1.166 1 67.38 264 SER A C 1
ATOM 2048 O O . SER A 1 264 ? -3.754 -4.121 0.588 1 67.38 264 SER A O 1
ATOM 2050 N N . ALA A 1 265 ? -2.977 -2.561 1.96 1 67.38 265 ALA A N 1
ATOM 2051 C CA . ALA A 1 265 ? -1.764 -3.307 2.283 1 67.38 265 ALA A CA 1
ATOM 2052 C C . ALA A 1 265 ? -2.098 -4.637 2.951 1 67.38 265 ALA A C 1
ATOM 2054 O O . ALA A 1 265 ? -1.481 -5.66 2.652 1 67.38 265 ALA A O 1
ATOM 2055 N N . SER A 1 266 ? -3.094 -4.656 3.824 1 70.44 266 SER A N 1
ATOM 2056 C CA . SER A 1 266 ? -3.533 -5.879 4.488 1 70.44 266 SER A CA 1
ATOM 2057 C C . SER A 1 266 ? -4.109 -6.875 3.486 1 70.44 266 SER A C 1
ATOM 2059 O O . SER A 1 266 ? -3.836 -8.07 3.568 1 70.44 266 SER A O 1
ATOM 2061 N N . SER A 1 267 ? -4.848 -6.438 2.604 1 69.62 267 SER A N 1
ATOM 2062 C CA . SER A 1 267 ? -5.438 -7.289 1.576 1 69.62 267 SER A CA 1
ATOM 2063 C C . SER A 1 267 ? -4.363 -7.906 0.686 1 69.62 267 SER A C 1
ATOM 2065 O O . SER A 1 267 ? -4.453 -9.078 0.32 1 69.62 267 SER A O 1
ATOM 2067 N N . VAL A 1 268 ? -3.402 -7.156 0.292 1 67.06 268 VAL A N 1
ATOM 2068 C CA . VAL A 1 268 ? -2.285 -7.641 -0.514 1 67.06 268 VAL A CA 1
ATOM 2069 C C . VAL A 1 268 ? -1.526 -8.719 0.251 1 67.06 268 VAL A C 1
ATOM 2071 O O . VAL A 1 268 ? -1.147 -9.742 -0.323 1 67.06 268 VAL A O 1
ATOM 2074 N N . ALA A 1 269 ? -1.338 -8.508 1.551 1 66.81 269 ALA A N 1
ATOM 2075 C CA . ALA A 1 269 ? -0.654 -9.492 2.387 1 66.81 269 ALA A CA 1
ATOM 2076 C C . ALA A 1 269 ? -1.415 -10.812 2.414 1 66.81 269 ALA A C 1
ATOM 2078 O O . ALA A 1 269 ? -0.816 -11.883 2.299 1 66.81 269 ALA A O 1
ATOM 2079 N N . GLU A 1 270 ? -2.67 -10.789 2.57 1 70.69 270 GLU A N 1
ATOM 2080 C CA . GLU A 1 270 ? -3.5 -11.992 2.584 1 70.69 270 GLU A CA 1
ATOM 2081 C C . GLU A 1 270 ? -3.438 -12.719 1.244 1 70.69 270 GLU A C 1
ATOM 2083 O O . GLU A 1 270 ? -3.352 -13.953 1.204 1 70.69 270 GLU A O 1
ATOM 2088 N N . ALA A 1 271 ? -3.5 -11.969 0.229 1 65.62 271 ALA A N 1
ATOM 2089 C CA . ALA A 1 271 ? -3.414 -12.547 -1.11 1 65.62 271 ALA A CA 1
ATOM 2090 C C . ALA A 1 271 ? -2.068 -13.234 -1.327 1 65.62 271 ALA A C 1
ATOM 2092 O O . ALA A 1 271 ? -2.006 -14.32 -1.909 1 65.62 271 ALA A O 1
ATOM 2093 N N . ALA A 1 272 ? -0.983 -12.641 -0.916 1 66.94 272 ALA A N 1
ATOM 2094 C CA . ALA A 1 272 ? 0.359 -13.203 -1.027 1 66.94 272 ALA A CA 1
ATOM 2095 C C . ALA A 1 272 ? 0.45 -14.547 -0.305 1 66.94 272 ALA A C 1
ATOM 2097 O O . ALA A 1 272 ? 1.067 -15.492 -0.808 1 66.94 272 ALA A O 1
ATOM 2098 N N . ILE A 1 273 ? -0.217 -14.695 0.813 1 68.44 273 ILE A N 1
ATOM 2099 C CA . ILE A 1 273 ? -0.224 -15.938 1.583 1 68.44 273 ILE A CA 1
ATOM 2100 C C . ILE A 1 273 ? -0.955 -17.016 0.801 1 68.44 273 ILE A C 1
ATOM 2102 O O . ILE A 1 273 ? -0.489 -18.156 0.728 1 68.44 273 ILE A O 1
ATOM 2106 N N . ARG A 1 274 ? -2.025 -16.688 0.233 1 69.62 274 ARG A N 1
ATOM 2107 C CA . ARG A 1 274 ? -2.805 -17.641 -0.547 1 69.62 274 ARG A CA 1
ATOM 2108 C C . ARG A 1 274 ? -2.027 -18.125 -1.77 1 69.62 274 ARG A C 1
ATOM 2110 O O . ARG A 1 274 ? -2.027 -19.312 -2.09 1 69.62 274 ARG A O 1
ATOM 2117 N N . ILE A 1 275 ? -1.408 -17.203 -2.457 1 68.5 275 ILE A N 1
ATOM 2118 C CA . ILE A 1 275 ? -0.602 -17.516 -3.629 1 68.5 275 ILE A CA 1
ATOM 2119 C C . ILE A 1 275 ? 0.544 -18.453 -3.229 1 68.5 275 ILE A C 1
ATOM 2121 O O . ILE A 1 275 ? 0.834 -19.422 -3.924 1 68.5 275 ILE A O 1
ATOM 2125 N N . ALA A 1 276 ? 1.182 -18.141 -2.121 1 65.19 276 ALA A N 1
ATOM 2126 C CA . ALA A 1 276 ? 2.256 -18.984 -1.616 1 65.19 276 ALA A CA 1
ATOM 2127 C C . ALA A 1 276 ? 1.758 -20.406 -1.357 1 65.19 276 ALA A C 1
ATOM 2129 O O . ALA A 1 276 ? 2.43 -21.391 -1.707 1 65.19 276 ALA A O 1
ATOM 2130 N N . SER A 1 277 ? 0.654 -20.578 -0.755 1 71.75 277 SER A N 1
ATOM 2131 C CA . SER A 1 277 ? 0.057 -21.891 -0.481 1 71.75 277 SER A CA 1
ATOM 2132 C C . SER A 1 277 ? -0.244 -22.641 -1.773 1 71.75 277 SER A C 1
ATOM 2134 O O . SER A 1 277 ? 0.04 -23.844 -1.882 1 71.75 277 SER A O 1
ATOM 2136 N N . SER A 1 278 ? -0.814 -21.922 -2.705 1 66.88 278 SER A N 1
ATOM 2137 C CA . SER A 1 278 ? -1.137 -22.516 -3.996 1 66.88 278 SER A CA 1
ATOM 2138 C C . SER A 1 278 ? 0.125 -22.953 -4.734 1 66.88 278 SER A C 1
ATOM 2140 O O . SER A 1 278 ? 0.144 -24.016 -5.367 1 66.88 278 SER A O 1
ATOM 2142 N N . ALA A 1 279 ? 1.147 -22.156 -4.645 1 66.38 279 ALA A N 1
ATOM 2143 C CA . ALA A 1 279 ? 2.432 -22.5 -5.246 1 66.38 279 ALA A CA 1
ATOM 2144 C C . ALA A 1 279 ? 3.012 -23.766 -4.613 1 66.38 279 ALA A C 1
ATOM 2146 O O . ALA A 1 279 ? 3.562 -24.625 -5.312 1 66.38 279 ALA A O 1
ATOM 2147 N N . GLU A 1 280 ? 2.826 -23.891 -3.312 1 67.81 280 GLU A N 1
ATOM 2148 C CA . GLU A 1 280 ? 3.277 -25.078 -2.611 1 67.81 280 GLU A CA 1
ATOM 2149 C C . GLU A 1 280 ? 2.492 -26.312 -3.057 1 67.81 280 GLU A C 1
ATOM 2151 O O . GLU A 1 280 ? 3.07 -27.375 -3.277 1 67.81 280 GLU A O 1
ATOM 2156 N N . GLU A 1 281 ? 1.216 -26.188 -3.178 1 69.31 281 GLU A N 1
ATOM 2157 C CA . GLU A 1 281 ? 0.364 -27.281 -3.637 1 69.31 281 GLU A CA 1
ATOM 2158 C C . GLU A 1 281 ? 0.736 -27.719 -5.051 1 69.31 281 GLU A C 1
ATOM 2160 O O . GLU A 1 281 ? 0.801 -28.922 -5.34 1 69.31 281 GLU A O 1
ATOM 2165 N N . THR A 1 282 ? 0.969 -26.781 -5.895 1 67.94 282 THR A N 1
ATOM 2166 C CA . THR A 1 282 ? 1.376 -27.062 -7.266 1 67.94 282 THR A CA 1
ATOM 2167 C C . THR A 1 282 ? 2.719 -27.797 -7.289 1 67.94 282 THR A C 1
ATOM 2169 O O . THR A 1 282 ? 2.896 -28.75 -8.047 1 67.94 282 THR A O 1
ATOM 2172 N N . SER A 1 283 ? 3.613 -27.359 -6.445 1 68.12 283 SER A N 1
ATOM 2173 C CA . SER A 1 283 ? 4.922 -27.984 -6.355 1 68.12 283 SER A CA 1
ATOM 2174 C C . SER A 1 283 ? 4.797 -29.453 -5.941 1 68.12 283 SER A C 1
ATOM 2176 O O . SER A 1 283 ? 5.441 -30.328 -6.527 1 68.12 283 SER A O 1
ATOM 2178 N N . GLN A 1 284 ? 3.947 -29.719 -4.992 1 72 284 GLN A N 1
ATOM 2179 C CA . GLN A 1 284 ? 3.736 -31.078 -4.531 1 72 284 GLN A CA 1
ATOM 2180 C C . GLN A 1 284 ? 3.109 -31.938 -5.625 1 72 284 GLN A C 1
ATOM 2182 O O . GLN A 1 284 ? 3.473 -33.125 -5.789 1 72 284 GLN A O 1
ATOM 2187 N N . ALA A 1 285 ? 2.139 -31.328 -6.324 1 68.31 285 ALA A N 1
ATOM 2188 C CA . ALA A 1 285 ? 1.486 -32.031 -7.422 1 68.31 285 ALA A CA 1
ATOM 2189 C C . ALA A 1 285 ? 2.486 -32.375 -8.523 1 68.31 285 ALA A C 1
ATOM 2191 O O . ALA A 1 285 ? 2.436 -33.469 -9.094 1 68.31 285 ALA A O 1
ATOM 2192 N N . VAL A 1 286 ? 3.428 -31.547 -8.781 1 69.56 286 VAL A N 1
ATOM 2193 C CA . VAL A 1 286 ? 4.449 -31.75 -9.797 1 69.56 286 VAL A CA 1
ATOM 2194 C C . VAL A 1 286 ? 5.379 -32.875 -9.375 1 69.56 286 VAL A C 1
ATOM 2196 O O . VAL A 1 286 ? 5.758 -33.719 -10.188 1 69.56 286 VAL A O 1
ATOM 2199 N N . VAL A 1 287 ? 5.73 -32.938 -8.078 1 70.19 287 VAL A N 1
ATOM 2200 C CA . VAL A 1 287 ? 6.594 -34 -7.574 1 70.19 287 VAL A CA 1
ATOM 2201 C C . VAL A 1 287 ? 5.902 -35.375 -7.738 1 70.19 287 VAL A C 1
ATOM 2203 O O . VAL A 1 287 ? 6.512 -36.312 -8.219 1 70.19 287 VAL A O 1
ATOM 2206 N N . SER A 1 288 ? 4.641 -35.406 -7.359 1 72.94 288 SER A N 1
ATOM 2207 C CA . SER A 1 288 ? 3.861 -36.625 -7.508 1 72.94 288 SER A CA 1
ATOM 2208 C C . SER A 1 288 ? 3.783 -37.062 -8.969 1 72.94 288 SER A C 1
ATOM 2210 O O . SER A 1 288 ? 3.939 -38.25 -9.281 1 72.94 288 SER A O 1
ATOM 2212 N N . GLN A 1 289 ? 3.629 -36.156 -9.844 1 72.12 289 GLN A N 1
ATOM 2213 C CA . GLN A 1 289 ? 3.568 -36.406 -11.273 1 72.12 289 GLN A CA 1
ATOM 2214 C C . GLN A 1 289 ? 4.898 -36.969 -11.789 1 72.12 289 GLN A C 1
ATOM 2216 O O . GLN A 1 289 ? 4.922 -37.906 -12.594 1 72.12 289 GLN A O 1
ATOM 2221 N N . ARG A 1 290 ? 5.938 -36.406 -11.328 1 69.25 290 ARG A N 1
ATOM 2222 C CA . ARG A 1 290 ? 7.262 -36.875 -11.734 1 69.25 290 ARG A CA 1
ATOM 2223 C C . ARG A 1 290 ? 7.48 -38.344 -11.328 1 69.25 290 ARG A C 1
ATOM 2225 O O . ARG A 1 290 ? 8.031 -39.125 -12.102 1 69.25 290 ARG A O 1
ATOM 2232 N N . ASP A 1 291 ? 7.023 -38.656 -10.156 1 74.75 291 ASP A N 1
ATOM 2233 C CA . ASP A 1 291 ? 7.141 -40.031 -9.68 1 74.75 291 ASP A CA 1
ATOM 2234 C C . ASP A 1 291 ? 6.332 -41 -10.547 1 74.75 291 ASP A C 1
ATOM 2236 O O . ASP A 1 291 ? 6.82 -42.062 -10.938 1 74.75 291 ASP A O 1
ATOM 2240 N N . GLN A 1 292 ? 5.117 -40.562 -10.844 1 73.5 292 GLN A N 1
ATOM 2241 C CA . GLN A 1 292 ? 4.25 -41.375 -11.68 1 73.5 292 GLN A CA 1
ATOM 2242 C C . GLN A 1 292 ? 4.824 -41.531 -13.086 1 73.5 292 GLN A C 1
ATOM 2244 O O . GLN A 1 292 ? 4.754 -42.625 -13.672 1 73.5 292 GLN A O 1
ATOM 2249 N N . LEU A 1 293 ? 5.41 -40.531 -13.562 1 74.38 293 LEU A N 1
ATOM 2250 C CA . LEU A 1 293 ? 6.031 -40.531 -14.875 1 74.38 293 LEU A CA 1
ATOM 2251 C C . LEU A 1 293 ? 7.238 -41.469 -14.891 1 74.38 293 LEU A C 1
ATOM 2253 O O . LEU A 1 293 ? 7.461 -42.188 -15.875 1 74.38 293 LEU A O 1
ATOM 2257 N N . SER A 1 294 ? 7.98 -41.469 -13.836 1 75.19 294 SER A N 1
ATOM 2258 C CA . SER A 1 294 ? 9.109 -42.375 -13.719 1 75.19 294 SER A CA 1
ATOM 2259 C C . SER A 1 294 ? 8.641 -43.844 -13.75 1 75.19 294 SER A C 1
ATOM 2261 O O . SER A 1 294 ? 9.234 -44.656 -14.445 1 75.19 294 SER A O 1
ATOM 2263 N N . GLN A 1 295 ? 7.605 -44.062 -13.016 1 77.31 295 GLN A N 1
ATOM 2264 C CA . GLN A 1 295 ? 7.035 -45.406 -13.008 1 77.31 295 GLN A CA 1
ATOM 2265 C C . GLN A 1 295 ? 6.527 -45.812 -14.391 1 77.31 295 GLN A C 1
ATOM 2267 O O . GLN A 1 295 ? 6.715 -46.938 -14.828 1 77.31 295 GLN A O 1
ATOM 2272 N N . LEU A 1 296 ? 5.875 -44.875 -15.039 1 77.75 296 LEU A N 1
ATOM 2273 C CA . LEU A 1 296 ? 5.371 -45.094 -16.391 1 77.75 296 LEU A CA 1
ATOM 2274 C C . LEU A 1 296 ? 6.516 -45.375 -17.344 1 77.75 296 LEU A C 1
ATOM 2276 O O . LEU A 1 296 ? 6.422 -46.281 -18.188 1 77.75 296 LEU A O 1
ATOM 2280 N N . ALA A 1 297 ? 7.605 -44.625 -17.234 1 73.56 297 ALA A N 1
ATOM 2281 C CA . ALA A 1 297 ? 8.781 -44.844 -18.078 1 73.56 297 ALA A CA 1
ATOM 2282 C C . ALA A 1 297 ? 9.344 -46.25 -17.875 1 73.56 297 ALA A C 1
ATOM 2284 O O . ALA A 1 297 ? 9.688 -46.938 -18.844 1 73.56 297 ALA A O 1
ATOM 2285 N N . THR A 1 298 ? 9.484 -46.688 -16.641 1 75.81 298 THR A N 1
ATOM 2286 C CA . THR A 1 298 ? 9.969 -48.031 -16.328 1 75.81 298 THR A CA 1
ATOM 2287 C C . THR A 1 298 ? 9.055 -49.094 -16.922 1 75.81 298 THR A C 1
ATOM 2289 O O . THR A 1 298 ? 9.531 -50.062 -17.531 1 75.81 298 THR A O 1
ATOM 2292 N N . ALA A 1 299 ? 7.719 -48.844 -16.688 1 76.12 299 ALA A N 1
ATOM 2293 C CA . ALA A 1 299 ? 6.734 -49.75 -17.219 1 76.12 299 ALA A CA 1
ATOM 2294 C C . ALA A 1 299 ? 6.832 -49.844 -18.75 1 76.12 299 ALA A C 1
ATOM 2296 O O . ALA A 1 299 ? 6.738 -50.938 -19.328 1 76.12 299 ALA A O 1
ATOM 2297 N N . MET A 1 300 ? 7.121 -48.844 -19.391 1 75.38 300 MET A N 1
ATOM 2298 C CA . MET A 1 300 ? 7.254 -48.781 -20.844 1 75.38 300 MET A CA 1
ATOM 2299 C C . MET A 1 300 ? 8.492 -49.562 -21.297 1 75.38 300 MET A C 1
ATOM 2301 O O . MET A 1 300 ? 8.461 -50.25 -22.312 1 75.38 300 MET A O 1
ATOM 2305 N N . ASN A 1 301 ? 9.57 -49.438 -20.578 1 75.25 301 ASN A N 1
ATOM 2306 C CA . ASN A 1 301 ? 10.781 -50.188 -20.891 1 75.25 301 ASN A CA 1
ATOM 2307 C C . ASN A 1 301 ? 10.539 -51.688 -20.797 1 75.25 301 ASN A C 1
ATOM 2309 O O . ASN A 1 301 ? 10.984 -52.438 -21.672 1 75.25 301 ASN A O 1
ATOM 2313 N N . GLN A 1 302 ? 9.875 -52.062 -19.781 1 76.56 302 GLN A N 1
ATOM 2314 C CA . GLN A 1 302 ? 9.539 -53.469 -19.609 1 76.56 302 GLN A CA 1
ATOM 2315 C C . GLN A 1 302 ? 8.656 -53.969 -20.75 1 76.56 302 GLN A C 1
ATOM 2317 O O . GLN A 1 302 ? 8.875 -55.062 -21.266 1 76.56 302 GLN A O 1
ATOM 2322 N N . MET A 1 303 ? 7.738 -53.094 -21.094 1 74.75 303 MET A N 1
ATOM 2323 C CA . MET A 1 303 ? 6.84 -53.438 -22.203 1 74.75 303 MET A CA 1
ATOM 2324 C C . MET A 1 303 ? 7.609 -53.625 -23.5 1 74.75 303 MET A C 1
ATOM 2326 O O . MET A 1 303 ? 7.402 -54.594 -24.234 1 74.75 303 MET A O 1
ATOM 2330 N N . THR A 1 304 ? 8.5 -52.781 -23.781 1 77.44 304 THR A N 1
ATOM 2331 C CA . THR A 1 304 ? 9.32 -52.844 -24.984 1 77.44 304 THR A CA 1
ATOM 2332 C C . THR A 1 304 ? 10.141 -54.125 -25.016 1 77.44 304 THR A C 1
ATOM 2334 O O . THR A 1 304 ? 10.25 -54.781 -26.047 1 77.44 304 THR A O 1
ATOM 2337 N N . ALA A 1 305 ? 10.688 -54.469 -23.891 1 78.38 305 ALA A N 1
ATOM 2338 C CA . ALA A 1 305 ? 11.477 -55.719 -23.781 1 78.38 305 ALA A CA 1
ATOM 2339 C C . ALA A 1 305 ? 10.617 -56.938 -24.031 1 78.38 305 ALA A C 1
ATOM 2341 O O . ALA A 1 305 ? 11.023 -57.844 -24.766 1 78.38 305 ALA A O 1
ATOM 2342 N N . THR A 1 306 ? 9.422 -56.875 -23.422 1 80.19 306 THR A N 1
ATOM 2343 C CA . THR A 1 306 ? 8.539 -58.031 -23.562 1 80.19 306 THR A CA 1
ATOM 2344 C C . THR A 1 306 ? 8.023 -58.156 -24.984 1 80.19 306 THR A C 1
ATOM 2346 O O . THR A 1 306 ? 7.867 -59.25 -25.516 1 80.19 306 THR A O 1
ATOM 2349 N N . VAL A 1 307 ? 7.812 -57.125 -25.672 1 81.44 307 VAL A N 1
ATOM 2350 C CA . VAL A 1 307 ? 7.383 -57.125 -27.062 1 81.44 307 VAL A CA 1
ATOM 2351 C C . VAL A 1 307 ? 8.484 -57.719 -27.953 1 81.44 307 VAL A C 1
ATOM 2353 O O . VAL A 1 307 ? 8.203 -58.469 -28.859 1 81.44 307 VAL A O 1
ATOM 2356 N N . ALA A 1 308 ? 9.734 -57.344 -27.641 1 79.19 308 ALA A N 1
ATOM 2357 C CA . ALA A 1 308 ? 10.859 -57.906 -28.375 1 79.19 308 ALA A CA 1
ATOM 2358 C C . ALA A 1 308 ? 10.938 -59.438 -28.188 1 79.19 308 ALA A C 1
ATOM 2360 O O . ALA A 1 308 ? 11.195 -60.156 -29.156 1 79.19 308 ALA A O 1
ATOM 2361 N N . ASP A 1 309 ? 10.656 -59.875 -27.016 1 80 309 ASP A N 1
ATOM 2362 C CA . ASP A 1 309 ? 10.648 -61.281 -26.719 1 80 309 ASP A CA 1
ATOM 2363 C C . ASP A 1 309 ? 9.562 -62 -27.516 1 80 309 ASP A C 1
ATOM 2365 O O . ASP A 1 309 ? 9.812 -63.062 -28.109 1 80 309 ASP A O 1
ATOM 2369 N N . VAL A 1 310 ? 8.375 -61.438 -27.5 1 81.94 310 VAL A N 1
ATOM 2370 C CA . VAL A 1 310 ? 7.25 -62 -28.234 1 81.94 310 VAL A CA 1
ATOM 2371 C C . VAL A 1 310 ? 7.59 -62.125 -29.719 1 81.94 310 VAL A C 1
ATOM 2373 O O . VAL A 1 310 ? 7.367 -63.156 -30.328 1 81.94 310 VAL A O 1
ATOM 2376 N N . ALA A 1 311 ? 8.18 -61.062 -30.25 1 78.5 311 ALA A N 1
ATOM 2377 C CA . ALA A 1 311 ? 8.57 -61.062 -31.656 1 78.5 311 ALA A CA 1
ATOM 2378 C C . ALA A 1 311 ? 9.602 -62.156 -31.953 1 78.5 311 ALA A C 1
ATOM 2380 O O . ALA A 1 311 ? 9.5 -62.844 -32.938 1 78.5 311 ALA A O 1
ATOM 2381 N N . GLY A 1 312 ? 10.602 -62.281 -31.125 1 80.56 312 GLY A N 1
ATOM 2382 C CA . GLY A 1 312 ? 11.617 -63.312 -31.281 1 80.56 312 GLY A CA 1
ATOM 2383 C C . GLY A 1 312 ? 11.047 -64.75 -31.234 1 80.56 312 GLY A C 1
ATOM 2384 O O . GLY A 1 312 ? 11.375 -65.562 -32.062 1 80.56 312 GLY A O 1
ATOM 2385 N N . HIS A 1 313 ? 10.156 -64.938 -30.25 1 79.44 313 HIS A N 1
ATOM 2386 C CA . HIS A 1 313 ? 9.523 -66.25 -30.125 1 79.44 313 HIS A CA 1
ATOM 2387 C C . HIS A 1 313 ? 8.648 -66.562 -31.328 1 79.44 313 HIS A C 1
ATOM 2389 O O . HIS A 1 313 ? 8.594 -67.688 -31.781 1 79.44 313 HIS A O 1
ATOM 2395 N N . ALA A 1 314 ? 8.008 -65.562 -31.844 1 81.88 314 ALA A N 1
ATOM 2396 C CA . ALA A 1 314 ? 7.172 -65.75 -33.031 1 81.88 314 ALA A CA 1
ATOM 2397 C C . ALA A 1 314 ? 8.023 -66.125 -34.25 1 81.88 314 ALA A C 1
ATOM 2399 O O . ALA A 1 314 ? 7.645 -66.938 -35.031 1 81.88 314 ALA A O 1
ATOM 2400 N N . GLU A 1 315 ? 9.219 -65.5 -34.406 1 81.25 315 GLU A N 1
ATOM 2401 C CA . GLU A 1 315 ? 10.141 -65.812 -35.5 1 81.25 315 GLU A CA 1
ATOM 2402 C C . GLU A 1 315 ? 10.656 -67.25 -35.375 1 81.25 315 GLU A C 1
ATOM 2404 O O . GLU A 1 315 ? 10.727 -68 -36.375 1 81.25 315 GLU A O 1
ATOM 2409 N N . ASP A 1 316 ? 10.992 -67.625 -34.188 1 81.44 316 ASP A N 1
ATOM 2410 C CA . ASP A 1 316 ? 11.445 -69 -33.938 1 81.44 316 ASP A CA 1
ATOM 2411 C C . ASP A 1 316 ? 10.359 -70 -34.281 1 81.44 316 ASP A C 1
ATOM 2413 O O . ASP A 1 316 ? 10.633 -71.062 -34.906 1 81.44 316 ASP A O 1
ATOM 2417 N N . THR A 1 317 ? 9.148 -69.688 -33.875 1 83.62 317 THR A N 1
ATOM 2418 C CA . THR A 1 317 ? 8.008 -70.562 -34.156 1 83.62 317 THR A CA 1
ATOM 2419 C C . THR A 1 317 ? 7.82 -70.688 -35.688 1 83.62 317 THR A C 1
ATOM 2421 O O . THR A 1 317 ? 7.621 -71.812 -36.188 1 83.62 317 THR A O 1
ATOM 2424 N N . ALA A 1 318 ? 7.969 -69.625 -36.406 1 80.31 318 ALA A N 1
ATOM 2425 C CA . ALA A 1 318 ? 7.824 -69.625 -37.844 1 80.31 318 ALA A CA 1
ATOM 2426 C C . ALA A 1 318 ? 8.898 -70.5 -38.5 1 80.31 318 ALA A C 1
ATOM 2428 O O . ALA A 1 318 ? 8.609 -71.312 -39.375 1 80.31 318 ALA A O 1
ATOM 2429 N N . ARG A 1 319 ? 10.117 -70.438 -38.062 1 82.19 319 ARG A N 1
ATOM 2430 C CA . ARG A 1 319 ? 11.227 -71.25 -38.594 1 82.19 319 ARG A CA 1
ATOM 2431 C C . ARG A 1 319 ? 11.008 -72.688 -38.312 1 82.19 319 ARG A C 1
ATOM 2433 O O . ARG A 1 319 ? 11.172 -73.562 -39.219 1 82.19 319 ARG A O 1
ATOM 2440 N N . ASP A 1 320 ? 10.586 -72.938 -37.062 1 80.38 320 ASP A N 1
ATOM 2441 C CA . ASP A 1 320 ? 10.352 -74.312 -36.656 1 80.38 320 ASP A CA 1
ATOM 2442 C C . ASP A 1 320 ? 9.203 -74.938 -37.469 1 80.38 320 ASP A C 1
ATOM 2444 O O . ASP A 1 320 ? 9.258 -76.125 -37.844 1 80.38 320 ASP A O 1
ATOM 2448 N N . THR A 1 321 ? 8.219 -74.188 -37.719 1 85.19 321 THR A N 1
ATOM 2449 C CA . THR A 1 321 ? 7.074 -74.625 -38.5 1 85.19 321 THR A CA 1
ATOM 2450 C C . THR A 1 321 ? 7.484 -74.938 -39.938 1 85.19 321 THR A C 1
ATOM 2452 O O . THR A 1 321 ? 7.027 -75.875 -40.562 1 85.19 321 THR A O 1
ATOM 2455 N N . LEU A 1 322 ? 8.359 -74.062 -40.531 1 82.19 322 LEU A N 1
ATOM 2456 C CA . LEU A 1 322 ? 8.859 -74.312 -41.875 1 82.19 322 LEU A CA 1
ATOM 2457 C C . LEU A 1 322 ? 9.648 -75.625 -41.969 1 82.19 322 LEU A C 1
ATOM 2459 O O . LEU A 1 322 ? 9.469 -76.375 -42.906 1 82.19 322 LEU A O 1
ATOM 2463 N N . ASP A 1 323 ? 10.469 -75.875 -41 1 81.94 323 ASP A N 1
ATOM 2464 C CA . ASP A 1 323 ? 11.25 -77.062 -40.938 1 81.94 323 ASP A CA 1
ATOM 2465 C C . ASP A 1 323 ? 10.352 -78.312 -40.781 1 81.94 323 ASP A C 1
ATOM 2467 O O . ASP A 1 323 ? 10.547 -79.312 -41.469 1 81.94 323 ASP A O 1
ATOM 2471 N N . ALA A 1 324 ? 9.344 -78.125 -39.938 1 81.06 324 ALA A N 1
ATOM 2472 C CA . ALA A 1 324 ? 8.375 -79.25 -39.781 1 81.06 324 ALA A CA 1
ATOM 2473 C C . ALA A 1 324 ? 7.633 -79.5 -41.062 1 81.06 324 ALA A C 1
ATOM 2475 O O . ALA A 1 324 ? 7.402 -80.688 -41.406 1 81.06 324 ALA A O 1
ATOM 2476 N N . SER A 1 325 ? 7.309 -78.5 -41.781 1 82.69 325 SER A N 1
ATOM 2477 C CA . SER A 1 325 ? 6.613 -78.625 -43.062 1 82.69 325 SER A CA 1
ATOM 2478 C C . SER A 1 325 ? 7.48 -79.375 -44.094 1 82.69 325 SER A C 1
ATOM 2480 O O . SER A 1 325 ? 7.004 -80.25 -44.781 1 82.69 325 SER A O 1
ATOM 2482 N N . LYS A 1 326 ? 8.75 -79.062 -44.188 1 83.81 326 LYS A N 1
ATOM 2483 C CA . LYS A 1 326 ? 9.688 -79.688 -45.094 1 83.81 326 LYS A CA 1
ATOM 2484 C C . LYS A 1 326 ? 9.812 -81.188 -44.781 1 83.81 326 LYS A C 1
ATOM 2486 O O . LYS A 1 326 ? 9.766 -82 -45.688 1 83.81 326 LYS A O 1
ATOM 2491 N N . GLU A 1 327 ? 9.906 -81.438 -43.5 1 80.88 327 GLU A N 1
ATOM 2492 C CA . GLU A 1 327 ? 10.031 -82.812 -43.062 1 80.88 327 GLU A CA 1
ATOM 2493 C C . GLU A 1 327 ? 8.758 -83.562 -43.344 1 80.88 327 GLU A C 1
ATOM 2495 O O . GLU A 1 327 ? 8.82 -84.75 -43.75 1 80.88 327 GLU A O 1
ATOM 2500 N N . ALA A 1 328 ? 7.633 -83 -43.156 1 81.19 328 ALA A N 1
ATOM 2501 C CA . ALA A 1 328 ? 6.352 -83.625 -43.438 1 81.19 328 ALA A CA 1
ATOM 2502 C C . ALA A 1 328 ? 6.203 -83.938 -44.906 1 81.19 328 ALA A C 1
ATOM 2504 O O . ALA A 1 328 ? 5.707 -85 -45.281 1 81.19 328 ALA A O 1
ATOM 2505 N N . ASN A 1 329 ? 6.664 -83.062 -45.781 1 82.62 329 ASN A N 1
ATOM 2506 C CA . ASN A 1 329 ? 6.625 -83.312 -47.219 1 82.62 329 ASN A CA 1
ATOM 2507 C C . ASN A 1 329 ? 7.523 -84.438 -47.625 1 82.62 329 ASN A C 1
ATOM 2509 O O . ASN A 1 329 ? 7.137 -85.312 -48.438 1 82.62 329 ASN A O 1
ATOM 2513 N N . LEU A 1 330 ? 8.695 -84.5 -47.062 1 83.19 330 LEU A N 1
ATOM 2514 C CA . LEU A 1 330 ? 9.594 -85.625 -47.312 1 83.19 330 LEU A CA 1
ATOM 2515 C C . LEU A 1 330 ? 8.984 -86.938 -46.844 1 83.19 330 LEU A C 1
ATOM 2517 O O . LEU A 1 330 ? 9.039 -87.938 -47.531 1 83.19 330 LEU A O 1
ATOM 2521 N N . GLY A 1 331 ? 8.43 -86.75 -45.625 1 79.31 331 GLY A N 1
ATOM 2522 C CA . GLY A 1 331 ? 7.738 -87.938 -45.094 1 79.31 331 GLY A CA 1
ATOM 2523 C C . GLY A 1 331 ? 6.605 -88.438 -46 1 79.31 331 GLY A C 1
ATOM 2524 O O . GLY A 1 331 ? 6.441 -89.625 -46.219 1 79.31 331 GLY A O 1
ATOM 2525 N N . ASP A 1 332 ? 5.863 -87.562 -46.594 1 80.12 332 ASP A N 1
ATOM 2526 C CA . ASP A 1 332 ? 4.773 -87.875 -47.5 1 80.12 332 ASP A CA 1
ATOM 2527 C C . ASP A 1 332 ? 5.293 -88.625 -48.75 1 80.12 332 ASP A C 1
ATOM 2529 O O . ASP A 1 332 ? 4.719 -89.625 -49.156 1 80.12 332 ASP A O 1
ATOM 2533 N N . LYS A 1 333 ? 6.391 -88.188 -49.281 1 85.25 333 LYS A N 1
ATOM 2534 C CA . LYS A 1 333 ? 6.996 -88.812 -50.438 1 85.25 333 LYS A CA 1
ATOM 2535 C C . LYS A 1 333 ? 7.457 -90.188 -50.125 1 85.25 333 LYS A C 1
ATOM 2537 O O . LYS A 1 333 ? 7.242 -91.125 -50.938 1 85.25 333 LYS A O 1
ATOM 2542 N N . ASP A 1 334 ? 8 -90.25 -48.938 1 82.19 334 ASP A N 1
ATOM 2543 C CA . ASP A 1 334 ? 8.508 -91.562 -48.531 1 82.19 334 ASP A CA 1
ATOM 2544 C C . ASP A 1 334 ? 7.363 -92.562 -48.344 1 82.19 334 ASP A C 1
ATOM 2546 O O . ASP A 1 334 ? 7.461 -93.75 -48.781 1 82.19 334 ASP A O 1
ATOM 2550 N N . VAL A 1 335 ? 6.281 -92.188 -47.812 1 81.88 335 VAL A N 1
ATOM 2551 C CA . VAL A 1 335 ? 5.117 -93.062 -47.625 1 81.88 335 VAL A CA 1
ATOM 2552 C C . VAL A 1 335 ? 4.516 -93.438 -48.969 1 81.88 335 VAL A C 1
ATOM 2554 O O . VAL A 1 335 ? 4.195 -94.625 -49.156 1 81.88 335 VAL A O 1
ATOM 2557 N N . HIS A 1 336 ? 4.434 -92.5 -49.875 1 82.56 336 HIS A N 1
ATOM 2558 C CA . HIS A 1 336 ? 3.875 -92.812 -51.188 1 82.56 336 HIS A CA 1
ATOM 2559 C C . HIS A 1 336 ? 4.762 -93.812 -51.938 1 82.56 336 HIS A C 1
ATOM 2561 O O . HIS A 1 336 ? 4.258 -94.75 -52.594 1 82.56 336 HIS A O 1
ATOM 2567 N N . SER A 1 337 ? 6.02 -93.625 -51.812 1 85.38 337 SER A N 1
ATOM 2568 C CA . SER A 1 337 ? 6.957 -94.562 -52.469 1 85.38 337 SER A CA 1
ATOM 2569 C C . SER A 1 337 ? 6.832 -95.938 -51.875 1 85.38 337 SER A C 1
ATOM 2571 O O . SER A 1 337 ? 6.863 -96.938 -52.625 1 85.38 337 SER A O 1
ATOM 2573 N N . SER A 1 338 ? 6.633 -96 -50.594 1 82.5 338 SER A N 1
ATOM 2574 C CA . SER A 1 338 ? 6.449 -97.25 -49.906 1 82.5 338 SER A CA 1
ATOM 2575 C C . SER A 1 338 ? 5.172 -97.938 -50.406 1 82.5 338 SER A C 1
ATOM 2577 O O . SER A 1 338 ? 5.176 -99.125 -50.656 1 82.5 338 SER A O 1
ATOM 2579 N N . VAL A 1 339 ? 4.125 -97.188 -50.562 1 81.88 339 VAL A N 1
ATOM 2580 C CA . VAL A 1 339 ? 2.84 -97.75 -51.031 1 81.88 339 VAL A CA 1
ATOM 2581 C C . VAL A 1 339 ? 2.967 -98.25 -52.438 1 81.88 339 VAL A C 1
ATOM 2583 O O . VAL A 1 339 ? 2.496 -99.375 -52.75 1 81.88 339 VAL A O 1
ATOM 2586 N N . ASP A 1 340 ? 3.676 -97.562 -53.281 1 85.62 340 ASP A N 1
ATOM 2587 C CA . ASP A 1 340 ? 3.875 -98 -54.656 1 85.62 340 ASP A CA 1
ATOM 2588 C C . ASP A 1 340 ? 4.668 -99.312 -54.719 1 85.62 340 ASP A C 1
ATOM 2590 O O . ASP A 1 340 ? 4.332 -100.188 -55.5 1 85.62 340 ASP A O 1
ATOM 2594 N N . SER A 1 341 ? 5.641 -99.312 -53.875 1 84.5 341 SER A N 1
ATOM 2595 C CA . SER A 1 341 ? 6.473 -100.5 -53.844 1 84.5 341 SER A CA 1
ATOM 2596 C C . SER A 1 341 ? 5.68 -101.75 -53.375 1 84.5 341 SER A C 1
ATOM 2598 O O . SER A 1 341 ? 5.805 -102.812 -53.969 1 84.5 341 SER A O 1
ATOM 2600 N N . ILE A 1 342 ? 4.793 -101.562 -52.5 1 83.62 342 ILE A N 1
ATOM 2601 C CA . ILE A 1 342 ? 3.998 -102.688 -51.969 1 83.62 342 ILE A CA 1
ATOM 2602 C C . ILE A 1 342 ? 2.934 -103.062 -52.969 1 83.62 342 ILE A C 1
ATOM 2604 O O . ILE A 1 342 ? 2.617 -104.25 -53.125 1 83.62 342 ILE A O 1
ATOM 2608 N N . ARG A 1 343 ? 2.447 -102.188 -53.719 1 84.56 343 ARG A N 1
ATOM 2609 C CA . ARG A 1 343 ? 1.481 -102.5 -54.75 1 84.56 343 ARG A CA 1
ATOM 2610 C C . ARG A 1 343 ? 2.125 -103.375 -55.875 1 84.56 343 ARG A C 1
ATOM 2612 O O . ARG A 1 343 ? 1.547 -104.312 -56.312 1 84.56 343 ARG A O 1
ATOM 2619 N N . ALA A 1 344 ? 3.332 -102.875 -56.188 1 87.81 344 ALA A N 1
ATOM 2620 C CA . ALA A 1 344 ? 4.078 -103.688 -57.188 1 87.81 344 ALA A CA 1
ATOM 2621 C C . ALA A 1 344 ? 4.375 -105.062 -56.688 1 87.81 344 ALA A C 1
ATOM 2623 O O . ALA A 1 344 ? 4.266 -106.062 -57.438 1 87.81 344 ALA A O 1
ATOM 2624 N N . LEU A 1 345 ? 4.645 -105.062 -55.406 1 85.19 345 LEU A N 1
ATOM 2625 C CA . LEU A 1 345 ? 4.902 -106.375 -54.781 1 85.19 345 LEU A CA 1
ATOM 2626 C C . LEU A 1 345 ? 3.664 -107.25 -54.812 1 85.19 345 LEU A C 1
ATOM 2628 O O . LEU A 1 345 ? 3.76 -108.438 -55.125 1 85.19 345 LEU A O 1
ATOM 2632 N N . SER A 1 346 ? 2.539 -106.688 -54.562 1 84.19 346 SER A N 1
ATOM 2633 C CA . SER A 1 346 ? 1.277 -107.438 -54.594 1 84.19 346 SER A CA 1
ATOM 2634 C C . SER A 1 346 ? 1.005 -108 -55.969 1 84.19 346 SER A C 1
ATOM 2636 O O . SER A 1 346 ? 0.56 -109.188 -56.125 1 84.19 346 SER A O 1
ATOM 2638 N N . VAL A 1 347 ? 1.344 -107.375 -57 1 86.5 347 VAL A N 1
ATOM 2639 C CA . VAL A 1 347 ? 1.136 -107.812 -58.375 1 86.5 347 VAL A CA 1
ATOM 2640 C C . VAL A 1 347 ? 2.068 -108.938 -58.688 1 86.5 347 VAL A C 1
ATOM 2642 O O . VAL A 1 347 ? 1.636 -110 -59.219 1 86.5 347 VAL A O 1
ATOM 2645 N N . GLU A 1 348 ? 3.281 -108.75 -58.25 1 83.56 348 GLU A N 1
ATOM 2646 C CA . GLU A 1 348 ? 4.266 -109.812 -58.5 1 83.56 348 GLU A CA 1
ATOM 2647 C C . GLU A 1 348 ? 3.904 -111.125 -57.75 1 83.56 348 GLU A C 1
ATOM 2649 O O . GLU A 1 348 ? 4.074 -112.188 -58.25 1 83.56 348 GLU A O 1
ATOM 2654 N N . LEU A 1 349 ? 3.338 -111 -56.625 1 84.62 349 LEU A N 1
ATOM 2655 C CA . LEU A 1 349 ? 2.906 -112.125 -55.844 1 84.62 349 LEU A CA 1
ATOM 2656 C C . LEU A 1 349 ? 1.714 -112.812 -56.469 1 84.62 349 LEU A C 1
ATOM 2658 O O . LEU A 1 349 ? 1.602 -114.062 -56.438 1 84.62 349 LEU A O 1
ATOM 2662 N N . GLY A 1 350 ? 0.911 -112 -57.062 1 83.88 350 GLY A N 1
ATOM 2663 C CA . GLY A 1 350 ? -0.19 -112.625 -57.812 1 83.88 350 GLY A CA 1
ATOM 2664 C C . GLY A 1 350 ? 0.27 -113.5 -58.969 1 83.88 350 GLY A C 1
ATOM 2665 O O . GLY A 1 350 ? -0.225 -114.562 -59.156 1 83.88 350 GLY A O 1
ATOM 2666 N N . VAL A 1 351 ? 1.259 -113.062 -59.688 1 85.62 351 VAL A N 1
ATOM 2667 C CA . VAL A 1 351 ? 1.828 -113.812 -60.812 1 85.62 351 VAL A CA 1
ATOM 2668 C C . VAL A 1 351 ? 2.471 -115.062 -60.281 1 85.62 351 VAL A C 1
ATOM 2670 O O . VAL A 1 351 ? 2.248 -116.188 -60.844 1 85.62 351 VAL A O 1
ATOM 2673 N N . ALA A 1 352 ? 3.109 -114.875 -59.188 1 84.06 352 ALA A N 1
ATOM 2674 C CA . ALA A 1 352 ? 3.779 -116.062 -58.594 1 84.06 352 ALA A CA 1
ATOM 2675 C C . ALA A 1 352 ? 2.768 -117.062 -58.125 1 84.06 352 ALA A C 1
ATOM 2677 O O . ALA A 1 352 ? 2.975 -118.312 -58.312 1 84.06 352 ALA A O 1
ATOM 2678 N N . THR A 1 353 ? 1.694 -116.625 -57.625 1 85 353 THR A N 1
ATOM 2679 C CA . THR A 1 353 ? 0.637 -117.5 -57.156 1 85 353 THR A CA 1
ATOM 2680 C C . THR A 1 353 ? 0.036 -118.312 -58.312 1 85 353 THR A C 1
ATOM 2682 O O . THR A 1 353 ? -0.161 -119.5 -58.219 1 85 353 THR A O 1
ATOM 2685 N N . ASP A 1 354 ? -0.114 -117.688 -59.406 1 88.5 354 ASP A N 1
ATOM 2686 C CA . ASP A 1 354 ? -0.661 -118.375 -60.594 1 88.5 354 ASP A CA 1
ATOM 2687 C C . ASP A 1 354 ? 0.301 -119.375 -61.125 1 88.5 354 ASP A C 1
ATOM 2689 O O . ASP A 1 354 ? -0.116 -120.5 -61.469 1 88.5 354 ASP A O 1
ATOM 2693 N N . GLN A 1 355 ? 1.49 -119.062 -61.094 1 87.25 355 GLN A N 1
ATOM 2694 C CA . GLN A 1 355 ? 2.506 -120 -61.594 1 87.25 355 GLN A CA 1
ATOM 2695 C C . GLN A 1 355 ? 2.631 -121.25 -60.719 1 87.25 355 GLN A C 1
ATOM 2697 O O . GLN A 1 355 ? 2.77 -122.375 -61.219 1 87.25 355 GLN A O 1
ATOM 2702 N N . VAL A 1 356 ? 2.449 -121 -59.438 1 87.12 356 VAL A N 1
ATOM 2703 C CA . VAL A 1 356 ? 2.512 -122.125 -58.5 1 87.12 356 VAL A CA 1
ATOM 2704 C C . VAL A 1 356 ? 1.299 -123 -58.688 1 87.12 356 VAL A C 1
ATOM 2706 O O . VAL A 1 356 ? 1.414 -124.25 -58.625 1 87.12 356 VAL A O 1
ATOM 2709 N N . ASN A 1 357 ? 0.227 -122.5 -59.062 1 88.19 357 ASN A N 1
ATOM 2710 C CA . ASN A 1 357 ? -0.97 -123.25 -59.312 1 88.19 357 ASN A CA 1
ATOM 2711 C C . ASN A 1 357 ? -0.812 -124.125 -60.594 1 88.19 357 ASN A C 1
ATOM 2713 O O . ASN A 1 357 ? -1.224 -125.25 -60.656 1 88.19 357 ASN A O 1
ATOM 2717 N N . LYS A 1 358 ? -0.184 -123.625 -61.562 1 90.12 358 LYS A N 1
ATOM 2718 C CA . LYS A 1 358 ? 0.078 -124.312 -62.812 1 90.12 358 LYS A CA 1
ATOM 2719 C C . LYS A 1 358 ? 1.063 -125.5 -62.562 1 90.12 358 LYS A C 1
ATOM 2721 O O . LYS A 1 358 ? 0.934 -126.562 -63.156 1 90.12 358 LYS A O 1
ATOM 2726 N N . LEU A 1 359 ? 1.908 -125.125 -61.656 1 87.56 359 LEU A N 1
ATOM 2727 C CA . LEU A 1 359 ? 2.857 -126.188 -61.25 1 87.56 359 LEU A CA 1
ATOM 2728 C C . LEU A 1 359 ? 2.145 -127.312 -60.594 1 87.56 359 LEU A C 1
ATOM 2730 O O . LEU A 1 359 ? 2.42 -128.5 -60.875 1 87.56 359 LEU A O 1
ATOM 2734 N N . LYS A 1 360 ? 1.269 -127 -59.781 1 85.81 360 LYS A N 1
ATOM 2735 C CA . LYS A 1 360 ? 0.464 -128 -59.094 1 85.81 360 LYS A CA 1
ATOM 2736 C C . LYS A 1 360 ? -0.326 -128.875 -60.094 1 85.81 360 LYS A C 1
ATOM 2738 O O . LYS A 1 360 ? -0.315 -130.125 -60.031 1 85.81 360 LYS A O 1
ATOM 2743 N N . GLU A 1 361 ? -0.859 -128.25 -61.094 1 91 361 GLU A N 1
ATOM 2744 C CA . GLU A 1 361 ? -1.634 -129 -62.125 1 91 361 GLU A CA 1
ATOM 2745 C C . GLU A 1 361 ? -0.736 -129.875 -63 1 91 361 GLU A C 1
ATOM 2747 O O . GLU A 1 361 ? -1.1 -131 -63.344 1 91 361 GLU A O 1
ATOM 2752 N N . GLY A 1 362 ? 0.357 -129.125 -63.25 1 87.94 362 GLY A N 1
ATOM 2753 C CA . GLY A 1 362 ? 1.305 -129.875 -64.062 1 87.94 362 GLY A CA 1
ATOM 2754 C C . GLY A 1 362 ? 1.804 -131.25 -63.375 1 87.94 362 GLY A C 1
ATOM 2755 O O . GLY A 1 362 ? 1.897 -132.25 -64 1 87.94 362 GLY A O 1
ATOM 2756 N N . VAL A 1 363 ? 1.979 -131.125 -62.125 1 87.81 363 VAL A N 1
ATOM 2757 C CA . VAL A 1 363 ? 2.438 -132.25 -61.344 1 87.81 363 VAL A CA 1
ATOM 2758 C C . VAL A 1 363 ? 1.336 -133.25 -61.312 1 87.81 363 VAL A C 1
ATOM 2760 O O . VAL A 1 363 ? 1.611 -134.5 -61.406 1 87.81 363 VAL A O 1
ATOM 2763 N N . MET A 1 364 ? 0.143 -133 -61.344 1 89.12 364 MET A N 1
ATOM 2764 C CA . MET A 1 364 ? -0.988 -133.875 -61.344 1 89.12 364 MET A CA 1
ATOM 2765 C C . MET A 1 364 ? -1.114 -134.625 -62.688 1 89.12 364 MET A C 1
ATOM 2767 O O . MET A 1 364 ? -1.425 -135.75 -62.719 1 89.12 364 MET A O 1
ATOM 2771 N N . GLN A 1 365 ? -0.833 -134 -63.688 1 91.88 365 GLN A N 1
ATOM 2772 C CA . GLN A 1 365 ? -0.889 -134.5 -65 1 91.88 365 GLN A CA 1
ATOM 2773 C C . GLN A 1 365 ? 0.186 -135.625 -65.188 1 91.88 365 GLN A C 1
ATOM 2775 O O . GLN A 1 365 ? -0.064 -136.625 -65.75 1 91.88 365 GLN A O 1
ATOM 2780 N N . ILE A 1 366 ? 1.229 -135.25 -64.562 1 91.44 366 ILE A N 1
ATOM 2781 C CA . ILE A 1 366 ? 2.307 -136.25 -64.625 1 91.44 366 ILE A CA 1
ATOM 2782 C C . ILE A 1 366 ? 1.895 -137.5 -63.844 1 91.44 366 ILE A C 1
ATOM 2784 O O . ILE A 1 366 ? 2.186 -138.625 -64.25 1 91.44 366 ILE A O 1
ATOM 2788 N N . SER A 1 367 ? 1.22 -137.375 -62.844 1 90.19 367 SER A N 1
ATOM 2789 C CA . SER A 1 367 ? 0.718 -138.5 -62.031 1 90.19 367 SER A CA 1
ATOM 2790 C C . SER A 1 367 ? -0.197 -139.375 -62.875 1 90.19 367 SER A C 1
ATOM 2792 O O . SER A 1 367 ? -0.075 -140.625 -62.812 1 90.19 367 SER A O 1
ATOM 2794 N N . GLU A 1 368 ? -0.932 -138.875 -63.688 1 92.88 368 GLU A N 1
ATOM 2795 C CA . GLU A 1 368 ? -1.864 -139.625 -64.5 1 92.88 368 GLU A CA 1
ATOM 2796 C C . GLU A 1 368 ? -1.125 -140.375 -65.562 1 92.88 368 GLU A C 1
ATOM 2798 O O . GLU A 1 368 ? -1.401 -141.625 -65.75 1 92.88 368 GLU A O 1
ATOM 2803 N N . VAL A 1 369 ? -0.249 -139.75 -66.125 1 93.69 369 VAL A N 1
ATOM 2804 C CA . VAL A 1 369 ? 0.496 -140.5 -67.188 1 93.69 369 VAL A CA 1
ATOM 2805 C C . VAL A 1 369 ? 1.37 -141.5 -66.625 1 93.69 369 VAL A C 1
ATOM 2807 O O . VAL A 1 369 ? 1.52 -142.625 -67.188 1 93.69 369 VAL A O 1
ATOM 2810 N N . THR A 1 370 ? 1.84 -141.25 -65.438 1 93.75 370 THR A N 1
ATOM 2811 C CA . THR A 1 370 ? 2.658 -142.25 -64.75 1 93.75 370 THR A CA 1
ATOM 2812 C C . THR A 1 370 ? 1.822 -143.5 -64.312 1 93.75 370 THR A C 1
ATOM 2814 O O . THR A 1 370 ? 2.293 -144.625 -64.438 1 93.75 370 THR A O 1
ATOM 2817 N N . SER A 1 371 ? 0.652 -143.25 -64.062 1 93.25 371 SER A N 1
ATOM 2818 C CA . SER A 1 371 ? -0.268 -144.375 -63.781 1 93.25 371 SER A CA 1
ATOM 2819 C C . SER A 1 371 ? -0.525 -145.25 -65 1 93.25 371 SER A C 1
ATOM 2821 O O . SER A 1 371 ? -0.592 -146.5 -64.938 1 93.25 371 SER A O 1
ATOM 2823 N N . VAL A 1 372 ? -0.58 -144.625 -66.062 1 94.12 372 VAL A N 1
ATOM 2824 C CA . VAL A 1 372 ? -0.761 -145.375 -67.312 1 94.12 372 VAL A CA 1
ATOM 2825 C C . VAL A 1 372 ? 0.465 -146.25 -67.625 1 94.12 372 VAL A C 1
ATOM 2827 O O . VAL A 1 372 ? 0.334 -147.5 -67.938 1 94.12 372 VAL A O 1
ATOM 2830 N N . ILE A 1 373 ? 1.515 -145.625 -67.312 1 93.5 373 ILE A N 1
ATOM 2831 C CA . ILE A 1 373 ? 2.758 -146.375 -67.5 1 93.5 373 ILE A CA 1
ATOM 2832 C C . ILE A 1 373 ? 2.826 -147.5 -66.562 1 93.5 373 ILE A C 1
ATOM 2834 O O . ILE A 1 373 ? 3.232 -148.625 -66.938 1 93.5 373 ILE A O 1
ATOM 2838 N N . SER A 1 374 ? 2.447 -147.375 -65.438 1 94.06 374 SER A N 1
ATOM 2839 C CA . SER A 1 374 ? 2.398 -148.375 -64.438 1 94.06 374 SER A CA 1
ATOM 2840 C C . SER A 1 374 ? 1.462 -149.5 -64.875 1 94.06 374 SER A C 1
ATOM 2842 O O . SER A 1 374 ? 1.796 -150.75 -64.75 1 94.06 374 SER A O 1
ATOM 2844 N N . GLY A 1 375 ? 0.39 -149.25 -65.438 1 93.19 375 GLY A N 1
ATOM 2845 C CA . GLY A 1 375 ? -0.542 -150.25 -66 1 93.19 375 GLY A CA 1
ATOM 2846 C C . GLY A 1 375 ? 0.026 -151 -67.125 1 93.19 375 GLY A C 1
ATOM 2847 O O . GLY A 1 375 ? -0.147 -152.25 -67.188 1 93.19 375 GLY A O 1
ATOM 2848 N N . ILE A 1 376 ? 0.639 -150.25 -67.812 1 93.31 376 ILE A N 1
ATOM 2849 C CA . ILE A 1 376 ? 1.27 -150.875 -69 1 93.31 376 ILE A CA 1
ATOM 2850 C C . ILE A 1 376 ? 2.34 -151.875 -68.5 1 93.31 376 ILE A C 1
ATOM 2852 O O . ILE A 1 376 ? 2.463 -153 -69.062 1 93.31 376 ILE A O 1
ATOM 2856 N N . SER A 1 377 ? 3.033 -151.5 -67.562 1 95.25 377 SER A N 1
ATOM 2857 C CA . SER A 1 377 ? 4.086 -152.25 -67 1 95.25 377 SER A CA 1
ATOM 2858 C C . SER A 1 377 ? 3.508 -153.625 -66.375 1 95.25 377 SER A C 1
ATOM 2860 O O . SER A 1 377 ? 4.062 -154.625 -66.5 1 95.25 377 SER A O 1
ATOM 2862 N N . GLU A 1 378 ? 2.438 -153.5 -65.875 1 93.06 378 GLU A N 1
ATOM 2863 C CA . GLU A 1 378 ? 1.761 -154.75 -65.25 1 93.06 378 GLU A CA 1
ATOM 2864 C C . GLU A 1 378 ? 1.241 -155.625 -66.312 1 93.06 378 GLU A C 1
ATOM 2866 O O . GLU A 1 378 ? 1.362 -156.875 -66.188 1 93.06 378 GLU A O 1
ATOM 2871 N N . GLN A 1 379 ? 0.771 -155 -67.25 1 93.69 379 GLN A N 1
ATOM 2872 C CA . GLN A 1 379 ? 0.265 -155.875 -68.375 1 93.69 379 GLN A CA 1
ATOM 2873 C C . GLN A 1 379 ? 1.4 -156.5 -69.062 1 93.69 379 GLN A C 1
ATOM 2875 O O . GLN A 1 379 ? 1.268 -157.75 -69.438 1 93.69 379 GLN A O 1
ATOM 2880 N N . THR A 1 380 ? 2.406 -155.75 -69.188 1 91.19 380 THR A N 1
ATOM 2881 C CA . THR A 1 380 ? 3.582 -156.25 -69.812 1 91.19 380 THR A CA 1
ATOM 2882 C C . THR A 1 380 ? 4.152 -157.5 -68.938 1 91.19 380 THR A C 1
ATOM 2884 O O . THR A 1 380 ? 4.543 -158.5 -69.5 1 91.19 380 THR A O 1
ATOM 2887 N N . ASN A 1 381 ? 4.227 -157.375 -67.75 1 92.56 381 ASN A N 1
ATOM 2888 C CA . ASN A 1 381 ? 4.691 -158.375 -66.875 1 92.56 381 ASN A CA 1
ATOM 2889 C C . ASN A 1 381 ? 3.818 -159.625 -66.938 1 92.56 381 ASN A C 1
ATOM 2891 O O . ASN A 1 381 ? 4.332 -160.75 -66.938 1 92.56 381 ASN A O 1
ATOM 2895 N N . LEU A 1 382 ? 2.561 -159.5 -67.062 1 92.12 382 LEU A N 1
ATOM 2896 C CA . LEU A 1 382 ? 1.621 -160.625 -67.188 1 92.12 382 LEU A CA 1
ATOM 2897 C C . LEU A 1 382 ? 1.77 -161.25 -68.5 1 92.12 382 LEU A C 1
ATOM 2899 O O . LEU A 1 382 ? 1.723 -162.5 -68.5 1 92.12 382 LEU A O 1
ATOM 2903 N N . LEU A 1 383 ? 1.92 -160.5 -69.375 1 90.94 383 LEU A N 1
ATOM 2904 C CA . LEU A 1 383 ? 2.121 -161.125 -70.688 1 90.94 383 LEU A CA 1
ATOM 2905 C C . LEU A 1 383 ? 3.424 -161.875 -70.75 1 90.94 383 LEU A C 1
ATOM 2907 O O . LEU A 1 383 ? 3.471 -163 -71.312 1 90.94 383 LEU A O 1
ATOM 2911 N N . ALA A 1 384 ? 4.367 -161.375 -70.062 1 88.38 384 ALA A N 1
ATOM 2912 C CA . ALA A 1 384 ? 5.672 -162 -70 1 88.38 384 ALA A CA 1
ATOM 2913 C C . ALA A 1 384 ? 5.605 -163.25 -69.188 1 88.38 384 ALA A C 1
ATOM 2915 O O . ALA A 1 384 ? 6.227 -164.25 -69.5 1 88.38 384 ALA A O 1
ATOM 2916 N N . LEU A 1 385 ? 4.816 -163.375 -68.25 1 90.06 385 LEU A N 1
ATOM 2917 C CA . LEU A 1 385 ? 4.617 -164.5 -67.438 1 90.06 385 LEU A CA 1
ATOM 2918 C C . LEU A 1 385 ? 3.90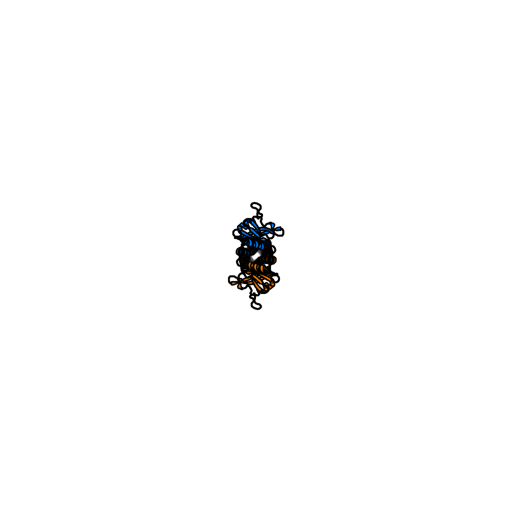4 -165.625 -68.188 1 90.06 385 LEU A C 1
ATOM 2920 O O . LEU A 1 385 ? 4.312 -166.75 -68.125 1 90.06 385 LEU A O 1
ATOM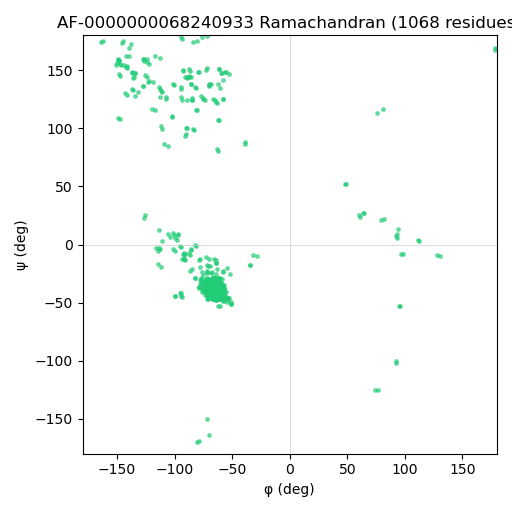 2924 N N . ASN A 1 386 ? 3.004 -165.375 -68.875 1 87.69 386 ASN A N 1
ATOM 2925 C CA . ASN A 1 386 ? 2.27 -166.25 -69.688 1 87.69 386 ASN A CA 1
ATOM 2926 C C . ASN A 1 386 ? 3.145 -166.875 -70.812 1 87.69 386 ASN A C 1
ATOM 2928 O O . ASN A 1 386 ? 3.064 -168.125 -71.062 1 87.69 386 ASN A O 1
ATOM 2932 N N . ALA A 1 387 ? 3.885 -165.875 -71.25 1 84.19 387 ALA A N 1
ATOM 2933 C CA . ALA A 1 387 ? 4.82 -166.375 -72.25 1 84.19 387 ALA A CA 1
ATOM 2934 C C . ALA A 1 387 ? 5.871 -167.25 -71.688 1 84.19 387 ALA A C 1
ATOM 2936 O O . ALA A 1 387 ? 6.266 -168.25 -72.312 1 84.19 387 ALA A O 1
ATOM 2937 N N . ALA A 1 388 ? 6.27 -167.125 -70.562 1 87.19 388 ALA A N 1
ATOM 2938 C CA . ALA A 1 388 ? 7.234 -168 -69.875 1 87.19 388 ALA A CA 1
ATOM 2939 C C . ALA A 1 388 ? 6.625 -169.375 -69.562 1 87.19 388 ALA A C 1
ATOM 2941 O O . ALA A 1 388 ? 7.289 -170.375 -69.688 1 87.19 388 ALA A O 1
ATOM 2942 N N . ILE A 1 389 ? 5.484 -169.5 -69.312 1 85 389 ILE A N 1
ATOM 2943 C CA . ILE A 1 389 ? 4.777 -170.625 -69 1 85 389 ILE A CA 1
ATOM 2944 C C . ILE A 1 389 ? 4.613 -171.5 -70.25 1 85 389 ILE A C 1
ATOM 2946 O O . ILE A 1 389 ? 4.855 -172.75 -70.25 1 85 389 ILE A O 1
ATOM 2950 N N . GLU A 1 390 ? 4.281 -171 -71.25 1 81.44 390 GLU A N 1
ATOM 2951 C CA . GLU A 1 390 ? 4.066 -171.625 -72.5 1 81.44 390 GLU A CA 1
ATOM 2952 C C . GLU A 1 390 ? 5.383 -172.125 -73.062 1 81.44 390 GLU A C 1
ATOM 2954 O O . GLU A 1 390 ? 5.426 -173.25 -73.688 1 81.44 390 GLU A O 1
ATOM 2959 N N . ALA A 1 391 ? 6.402 -171.25 -72.938 1 84.5 391 ALA A N 1
ATOM 2960 C CA . ALA A 1 391 ? 7.73 -171.75 -73.375 1 84.5 391 ALA A CA 1
ATOM 2961 C C . ALA A 1 391 ? 8.219 -172.875 -72.562 1 84.5 391 ALA A C 1
ATOM 2963 O O . ALA A 1 391 ? 8.852 -173.875 -73.188 1 84.5 391 ALA A O 1
ATOM 2964 N N . ALA A 1 392 ? 7.918 -173.125 -71.438 1 83.06 392 ALA A N 1
ATOM 2965 C CA . ALA A 1 392 ? 8.266 -174.25 -70.625 1 83.06 392 ALA A CA 1
ATOM 2966 C C . ALA A 1 392 ? 7.492 -175.5 -71.062 1 83.06 392 ALA A C 1
ATOM 2968 O O . ALA A 1 392 ? 8.039 -176.625 -71.062 1 83.06 392 ALA A O 1
ATOM 2969 N N . ARG A 1 393 ? 6.355 -175.375 -71.5 1 81.31 393 ARG A N 1
ATOM 2970 C CA . ARG A 1 393 ? 5.469 -176.5 -71.875 1 81.31 393 ARG A CA 1
ATOM 2971 C C . ARG A 1 393 ? 5.926 -177.125 -73.25 1 81.31 393 ARG A C 1
ATOM 2973 O O . ARG A 1 393 ? 5.668 -178.25 -73.5 1 81.31 393 ARG A O 1
ATOM 2980 N N . ALA A 1 394 ? 6.527 -176.25 -73.938 1 81.12 394 ALA A N 1
ATOM 2981 C CA . ALA A 1 394 ? 6.973 -176.625 -75.25 1 81.12 394 ALA A CA 1
ATOM 2982 C C . ALA A 1 394 ? 8.289 -177.375 -75.188 1 81.12 394 ALA A C 1
ATOM 2984 O O . ALA A 1 394 ? 8.812 -177.875 -76.25 1 81.12 394 ALA A O 1
ATOM 2985 N N . GLY A 1 395 ? 8.977 -177.625 -74 1 79.06 395 GLY A N 1
ATOM 2986 C CA . GLY A 1 395 ? 10.133 -178.5 -73.75 1 79.06 395 GLY A CA 1
ATOM 2987 C C . GLY A 1 395 ? 11.422 -177.875 -74.312 1 79.06 395 GLY A C 1
ATOM 2988 O O . GLY A 1 395 ? 11.75 -176.75 -74.125 1 79.06 395 GLY A O 1
ATOM 2989 N N . ASP A 1 396 ? 12.156 -178.75 -75.25 1 76.62 396 ASP A N 1
ATOM 2990 C CA . ASP A 1 396 ? 13.477 -178.5 -75.75 1 76.62 396 ASP A CA 1
ATOM 2991 C C . ASP A 1 396 ? 13.375 -177.375 -76.875 1 76.62 396 ASP A C 1
ATOM 2993 O O . ASP A 1 396 ? 14.289 -176.625 -77.062 1 76.62 396 ASP A O 1
ATOM 2997 N N . GLN A 1 397 ? 12.273 -177.25 -77.438 1 76 397 GLN A N 1
ATOM 2998 C CA . GLN A 1 397 ? 12.062 -176.375 -78.562 1 76 397 GLN A CA 1
ATOM 2999 C C . GLN A 1 397 ? 11.734 -175 -78.062 1 76 397 GLN A C 1
ATOM 3001 O O . GLN A 1 397 ? 11.844 -174 -78.75 1 76 397 GLN A O 1
ATOM 3006 N N . GLY A 1 398 ? 11.508 -174.875 -76.688 1 78.38 398 GLY A N 1
ATOM 3007 C CA . GLY A 1 398 ? 11.078 -173.625 -76.188 1 78.38 398 GLY A CA 1
ATOM 3008 C C . GLY A 1 398 ? 12.133 -173 -75.312 1 78.38 398 GLY A C 1
ATOM 3009 O O . GLY A 1 398 ? 11.875 -171.875 -74.688 1 78.38 398 GLY A O 1
ATOM 3010 N N . ARG A 1 399 ? 13.242 -173.375 -75.25 1 85.56 399 ARG A N 1
ATOM 3011 C CA . ARG A 1 399 ? 14.266 -172.875 -74.312 1 85.56 399 ARG A CA 1
ATOM 3012 C C . ARG A 1 399 ? 14.672 -171.5 -74.688 1 85.56 399 ARG A C 1
ATOM 3014 O O . ARG A 1 399 ? 14.852 -170.625 -73.812 1 85.56 399 ARG A O 1
ATOM 3021 N N . GLY A 1 400 ? 14.773 -171.125 -75.875 1 82.31 400 GLY A N 1
ATOM 3022 C CA . GLY A 1 400 ? 15.125 -169.75 -76.312 1 82.31 400 GLY A CA 1
ATOM 3023 C C . GLY A 1 400 ? 14.07 -168.75 -76 1 82.31 400 GLY A C 1
ATOM 3024 O O . GLY A 1 400 ? 14.383 -167.625 -75.562 1 82.31 400 GLY A O 1
ATOM 3025 N N . PHE A 1 401 ? 12.797 -169.125 -76.125 1 84.12 401 PHE A N 1
ATOM 3026 C CA . PHE A 1 401 ? 11.68 -168.25 -75.812 1 84.12 401 PHE A CA 1
ATOM 3027 C C . PHE A 1 401 ? 11.5 -168 -74.312 1 84.12 401 PHE A C 1
ATOM 3029 O O . PHE A 1 401 ? 11.094 -167 -73.875 1 84.12 401 PHE A O 1
ATOM 3036 N N . ALA A 1 402 ? 11.883 -169 -73.5 1 86.75 402 ALA A N 1
ATOM 3037 C CA . ALA A 1 402 ? 11.812 -168.875 -72.062 1 86.75 402 ALA A CA 1
ATOM 3038 C C . ALA A 1 402 ? 12.781 -167.75 -71.562 1 86.75 402 ALA A C 1
ATOM 3040 O O . ALA A 1 402 ? 12.43 -167 -70.688 1 86.75 402 ALA A O 1
ATOM 3041 N N . VAL A 1 403 ? 13.875 -167.625 -72.25 1 88.81 403 VAL A N 1
ATOM 3042 C CA . VAL A 1 403 ? 14.891 -166.625 -71.875 1 88.81 403 VAL A CA 1
ATOM 3043 C C . VAL A 1 403 ? 14.406 -165.25 -72.188 1 88.81 403 VAL A C 1
ATOM 3045 O O . VAL A 1 403 ? 14.531 -164.25 -71.438 1 88.81 403 VAL A O 1
ATOM 3048 N N . VAL A 1 404 ? 13.781 -165.125 -73.25 1 89.12 404 VAL A N 1
ATOM 3049 C CA . VAL A 1 404 ? 13.258 -163.875 -73.688 1 89.12 404 VAL A CA 1
ATOM 3050 C C . VAL A 1 404 ? 12.086 -163.5 -72.812 1 89.12 404 VAL A C 1
ATOM 3052 O O . VAL A 1 404 ? 12.008 -162.25 -72.375 1 89.12 404 VAL A O 1
ATOM 3055 N N . ALA A 1 405 ? 11.203 -164.25 -72.5 1 87.75 405 ALA A N 1
ATOM 3056 C CA . ALA A 1 405 ? 10.055 -164 -71.625 1 87.75 405 ALA A CA 1
ATOM 3057 C C . ALA A 1 405 ? 10.492 -163.625 -70.25 1 87.75 405 ALA A C 1
ATOM 3059 O O . ALA A 1 405 ? 9.938 -162.625 -69.688 1 87.75 405 ALA A O 1
ATOM 3060 N N . ASP A 1 406 ? 11.609 -164.125 -69.75 1 88.44 406 ASP A N 1
ATOM 3061 C CA . ASP A 1 406 ? 12.117 -163.875 -68.438 1 88.44 406 ASP A CA 1
ATOM 3062 C C . ASP A 1 406 ? 12.766 -162.5 -68.438 1 88.44 406 ASP A C 1
ATOM 3064 O O . ASP A 1 406 ? 12.641 -161.75 -67.438 1 88.44 406 ASP A O 1
ATOM 3068 N N . GLU A 1 407 ? 13.336 -162.125 -69.5 1 92.81 407 GLU A N 1
ATOM 3069 C CA . GLU A 1 407 ? 13.961 -160.875 -69.625 1 92.81 407 GLU A CA 1
ATOM 3070 C C . GLU A 1 407 ? 12.914 -159.75 -69.75 1 92.81 407 GLU A C 1
ATOM 3072 O O . GLU A 1 407 ? 13.047 -158.75 -69.125 1 92.81 407 GLU A O 1
ATOM 3077 N N . VAL A 1 408 ? 11.852 -160 -70.438 1 92.25 408 VAL A N 1
ATOM 3078 C CA . VAL A 1 408 ? 10.766 -159 -70.562 1 92.25 408 VAL A CA 1
ATOM 3079 C C . VAL A 1 408 ? 10.047 -158.875 -69.25 1 92.25 408 VAL A C 1
ATOM 3081 O O . VAL A 1 408 ? 9.664 -157.75 -68.875 1 92.25 408 VAL A O 1
ATOM 3084 N N . ARG A 1 409 ? 9.969 -159.875 -68.562 1 93.25 409 ARG A N 1
ATOM 3085 C CA . ARG A 1 409 ? 9.375 -159.875 -67.25 1 93.25 409 ARG A CA 1
ATOM 3086 C C . ARG A 1 409 ? 10.211 -159 -66.312 1 93.25 409 ARG A C 1
ATOM 3088 O O . ARG A 1 409 ? 9.68 -158.125 -65.562 1 93.25 409 ARG A O 1
ATOM 3095 N N . ASN A 1 410 ? 11.5 -159.125 -66.375 1 93.31 410 ASN A N 1
ATOM 3096 C CA . ASN A 1 410 ? 12.422 -158.25 -65.562 1 93.31 410 ASN A CA 1
ATOM 3097 C C . ASN A 1 410 ? 12.344 -156.75 -65.938 1 93.31 410 ASN A C 1
ATOM 3099 O O . ASN A 1 410 ? 12.312 -156 -65.062 1 93.31 410 ASN A O 1
ATOM 3103 N N . LEU A 1 411 ? 12.195 -156.5 -67.125 1 93.25 411 LEU A N 1
ATOM 3104 C CA . LEU A 1 411 ? 12.102 -155.125 -67.562 1 93.25 411 LEU A CA 1
ATOM 3105 C C . LEU A 1 411 ? 10.773 -154.5 -67.188 1 93.25 411 LEU A C 1
ATOM 3107 O O . LEU A 1 411 ? 10.734 -153.375 -66.75 1 93.25 411 LEU A O 1
ATOM 3111 N N . ALA A 1 412 ? 9.742 -155.25 -67.25 1 93.25 412 ALA A N 1
ATOM 3112 C CA . ALA A 1 412 ? 8.438 -154.75 -66.812 1 93.25 412 ALA A CA 1
ATOM 3113 C C . ALA A 1 412 ? 8.445 -154.5 -65.312 1 93.25 412 ALA A C 1
ATOM 3115 O O . ALA A 1 412 ? 7.875 -153.5 -64.812 1 93.25 412 ALA A O 1
ATOM 3116 N N . SER A 1 413 ? 9.164 -155.375 -64.625 1 93.12 413 SER A N 1
ATOM 3117 C CA . SER A 1 413 ? 9.273 -155.25 -63.156 1 93.12 413 SER A CA 1
ATOM 3118 C C . SER A 1 413 ? 10.086 -154 -62.844 1 93.12 413 SER A C 1
ATOM 3120 O O . SER A 1 413 ? 9.727 -153.25 -61.938 1 93.12 413 SER A O 1
ATOM 3122 N N . ARG A 1 414 ? 11.016 -153.75 -63.562 1 93.12 414 ARG A N 1
ATOM 3123 C CA . ARG A 1 414 ? 11.828 -152.5 -63.375 1 93.12 414 ARG A CA 1
ATOM 3124 C C . ARG A 1 414 ? 11.039 -151.25 -63.719 1 93.12 414 ARG A C 1
ATOM 3126 O O . ARG A 1 414 ? 11.164 -150.25 -63.031 1 93.12 414 ARG A O 1
ATOM 3133 N N . THR A 1 415 ? 10.25 -151.25 -64.688 1 93.75 415 THR A N 1
ATOM 3134 C CA . THR A 1 415 ? 9.398 -150.125 -65.062 1 93.75 415 THR A CA 1
ATOM 3135 C C . THR A 1 415 ? 8.383 -149.875 -63.938 1 93.75 415 THR A C 1
ATOM 3137 O O . THR A 1 415 ? 8.164 -148.625 -63.594 1 93.75 415 THR A O 1
ATOM 3140 N N . HIS A 1 416 ? 7.871 -150.875 -63.5 1 93.25 416 HIS A N 1
ATOM 3141 C CA . HIS A 1 416 ? 6.91 -150.75 -62.406 1 93.25 416 HIS A CA 1
ATOM 3142 C C . HIS A 1 416 ? 7.551 -150.125 -61.188 1 93.25 416 HIS A C 1
ATOM 3144 O O . HIS A 1 416 ? 6.957 -149.25 -60.594 1 93.25 416 HIS A O 1
ATOM 3150 N N . HIS A 1 417 ? 8.758 -150.5 -60.938 1 94.06 417 HIS A N 1
ATOM 3151 C CA . HIS A 1 417 ? 9.477 -149.875 -59.812 1 94.06 417 HIS A CA 1
ATOM 3152 C C . HIS A 1 417 ? 9.758 -148.375 -60.062 1 94.06 417 HIS A C 1
ATOM 3154 O O . HIS A 1 417 ? 9.578 -147.625 -59.188 1 94.06 417 HIS A O 1
ATOM 3160 N N . SER A 1 418 ? 10.07 -148.125 -61.188 1 93.94 418 SER A N 1
ATOM 3161 C CA . SER A 1 418 ? 10.344 -146.75 -61.562 1 93.94 418 SER A CA 1
ATOM 3162 C C . SER A 1 418 ? 9.078 -145.875 -61.5 1 93.94 418 SER A C 1
ATOM 3164 O O . SER A 1 418 ? 9.109 -144.75 -61.094 1 93.94 418 SER A O 1
ATOM 3166 N N . THR A 1 419 ? 7.969 -146.25 -61.906 1 94.06 419 THR A N 1
ATOM 3167 C CA . THR A 1 419 ? 6.711 -145.625 -61.844 1 94.06 419 THR A CA 1
ATOM 3168 C C . THR A 1 419 ? 6.281 -145.375 -60.406 1 94.06 419 THR A C 1
ATOM 3170 O O . THR A 1 419 ? 5.711 -144.25 -60.094 1 94.06 419 THR A O 1
ATOM 3173 N N . ASP A 1 420 ? 6.66 -146.375 -59.594 1 93.62 420 ASP A N 1
ATOM 3174 C CA . ASP A 1 420 ? 6.379 -146.25 -58.156 1 93.62 420 ASP A CA 1
ATOM 3175 C C . ASP A 1 420 ? 7.23 -145.125 -57.562 1 93.62 420 ASP A C 1
ATOM 3177 O O . ASP A 1 420 ? 6.75 -144.25 -56.75 1 93.62 420 ASP A O 1
ATOM 3181 N N . GLU A 1 421 ? 8.383 -145 -58.062 1 93.31 421 GLU A N 1
ATOM 3182 C CA . GLU A 1 421 ? 9.266 -144 -57.625 1 93.31 421 GLU A CA 1
ATOM 3183 C C . GLU A 1 421 ? 8.766 -142.625 -58.094 1 93.31 421 GLU A C 1
ATOM 3185 O O . GLU A 1 421 ? 8.758 -141.625 -57.344 1 93.31 421 GLU A O 1
ATOM 3190 N N . ILE A 1 422 ? 8.289 -142.5 -59.188 1 93.06 422 ILE A N 1
ATOM 3191 C CA . ILE A 1 422 ? 7.766 -141.25 -59.719 1 93.06 422 ILE A CA 1
ATOM 3192 C C . ILE A 1 422 ? 6.504 -140.75 -58.969 1 93.06 422 ILE A C 1
ATOM 3194 O O . ILE A 1 422 ? 6.312 -139.625 -58.656 1 93.06 422 ILE A O 1
ATOM 3198 N N . GLN A 1 423 ? 5.695 -141.875 -58.781 1 92.81 423 GLN A N 1
ATOM 3199 C CA . GLN A 1 423 ? 4.465 -141.625 -58.031 1 92.81 423 GLN A CA 1
ATOM 3200 C C . GLN A 1 423 ? 4.77 -141 -56.656 1 92.81 423 GLN A C 1
ATOM 3202 O O . GLN A 1 423 ? 4.09 -140.125 -56.219 1 92.81 423 GLN A O 1
ATOM 3207 N N . THR A 1 424 ? 5.848 -141.5 -56 1 93.5 424 THR A N 1
ATOM 3208 C CA . THR A 1 424 ? 6.262 -141 -54.719 1 93.5 424 THR A CA 1
ATOM 3209 C C . THR A 1 424 ? 6.766 -139.625 -54.844 1 93.5 424 THR A C 1
ATOM 3211 O O . THR A 1 424 ? 6.418 -138.75 -54.031 1 93.5 424 THR A O 1
ATOM 3214 N N . MET A 1 425 ? 7.453 -139.25 -55.844 1 92.19 425 MET A N 1
ATOM 3215 C CA . MET A 1 425 ? 7.973 -137.875 -56.094 1 92.19 425 MET A CA 1
ATOM 3216 C C . MET A 1 425 ? 6.844 -137 -56.406 1 92.19 425 MET A C 1
ATOM 3218 O O . MET A 1 425 ? 6.855 -135.75 -55.906 1 92.19 425 MET A O 1
ATOM 3222 N N . ILE A 1 426 ? 5.891 -137.375 -57.094 1 92.25 426 ILE A N 1
ATOM 3223 C CA . ILE A 1 426 ? 4.742 -136.5 -57.438 1 92.25 426 ILE A CA 1
ATOM 3224 C C . ILE A 1 426 ? 3.967 -136.125 -56.188 1 92.25 426 ILE A C 1
ATOM 3226 O O . ILE A 1 426 ? 3.564 -135 -56.031 1 92.25 426 ILE A O 1
ATOM 3230 N N . ASN A 1 427 ? 3.818 -137.25 -55.344 1 92.5 427 ASN A N 1
ATOM 3231 C CA . ASN A 1 427 ? 3.113 -136.875 -54.094 1 92.5 427 ASN A CA 1
ATOM 3232 C C . ASN A 1 427 ? 3.836 -135.875 -53.281 1 92.5 427 ASN A C 1
ATOM 3234 O O . ASN A 1 427 ? 3.203 -135 -52.719 1 92.5 427 ASN A O 1
ATOM 3238 N N . ARG A 1 428 ? 5.074 -135.875 -53.344 1 90.75 428 ARG A N 1
ATOM 3239 C CA . ARG A 1 428 ? 5.871 -134.875 -52.594 1 90.75 428 ARG A CA 1
ATOM 3240 C C . ARG A 1 428 ? 5.773 -133.5 -53.25 1 90.75 428 ARG A C 1
ATOM 3242 O O . ARG A 1 428 ? 5.613 -132.5 -52.562 1 90.75 428 ARG A O 1
ATOM 3249 N N . LEU A 1 429 ? 5.773 -133.375 -54.469 1 88.56 429 LEU A N 1
ATOM 3250 C CA . LEU A 1 429 ? 5.715 -132.125 -55.188 1 88.56 429 LEU A CA 1
ATOM 3251 C C . LEU A 1 429 ? 4.336 -131.5 -55.062 1 88.56 429 LEU A C 1
ATOM 3253 O O . LEU A 1 429 ? 4.223 -130.25 -55 1 88.56 429 LEU A O 1
ATOM 3257 N N . GLN A 1 430 ? 3.377 -132.5 -55.125 1 87.75 430 GLN A N 1
ATOM 3258 C CA . GLN A 1 430 ? 2.021 -132 -54.938 1 87.75 430 GLN A CA 1
ATOM 3259 C C . GLN A 1 430 ? 1.88 -131.25 -53.562 1 87.75 430 GLN A C 1
ATOM 3261 O O . GLN A 1 430 ? 1.28 -130.25 -53.469 1 87.75 430 GLN A O 1
ATOM 3266 N N . GLN A 1 431 ? 2.516 -131.875 -52.562 1 89.88 431 GLN A N 1
ATOM 3267 C CA . GLN A 1 431 ? 2.463 -131.375 -51.219 1 89.88 431 GLN A CA 1
ATOM 3268 C C . GLN A 1 431 ? 3.24 -130 -51.156 1 89.88 431 GLN A C 1
ATOM 3270 O O . GLN A 1 431 ? 2.793 -129.125 -50.531 1 89.88 431 GLN A O 1
ATOM 3275 N N . LEU A 1 432 ? 4.277 -130 -51.875 1 88.06 432 LEU A N 1
ATOM 3276 C CA . LEU A 1 432 ? 5.098 -128.75 -51.906 1 88.06 432 LEU A CA 1
ATOM 3277 C C . LEU A 1 432 ? 4.375 -127.625 -52.656 1 88.06 432 LEU A C 1
ATOM 3279 O O . LEU A 1 432 ? 4.414 -126.5 -52.219 1 88.06 432 LEU A O 1
ATOM 3283 N N . ALA A 1 433 ? 3.705 -127.875 -53.688 1 84.88 433 ALA A N 1
ATOM 3284 C CA . ALA A 1 433 ? 2.965 -126.875 -54.438 1 84.88 433 ALA A CA 1
ATOM 3285 C C . ALA A 1 433 ? 1.822 -126.312 -53.625 1 84.88 433 ALA A C 1
ATOM 3287 O O . ALA A 1 433 ? 1.578 -125.125 -53.656 1 84.88 433 ALA A O 1
ATOM 3288 N N . VAL A 1 434 ? 1.194 -127.25 -52.875 1 86.81 434 VAL A N 1
ATOM 3289 C CA . VAL A 1 434 ? 0.091 -126.812 -52.031 1 86.81 434 VAL A CA 1
ATOM 3290 C C . VAL A 1 434 ? 0.621 -125.875 -50.938 1 86.81 434 VAL A C 1
ATOM 3292 O O . VAL A 1 434 ? 0.049 -124.812 -50.688 1 86.81 434 VAL A O 1
ATOM 3295 N N . SER A 1 435 ? 1.752 -126.25 -50.406 1 88.38 435 SER A N 1
ATOM 3296 C CA . SER A 1 435 ? 2.352 -125.438 -49.344 1 88.38 435 SER A CA 1
ATOM 3297 C C . SER A 1 435 ? 2.838 -124.062 -49.875 1 88.38 435 SER A C 1
ATOM 3299 O O . SER A 1 435 ? 2.684 -123.062 -49.219 1 88.38 435 SER A O 1
ATOM 3301 N N . THR A 1 436 ? 3.334 -124 -51.031 1 85.88 436 THR A N 1
ATOM 3302 C CA . THR A 1 436 ? 3.807 -122.75 -51.656 1 85.88 436 THR A CA 1
ATOM 3303 C C . THR A 1 436 ? 2.635 -121.875 -51.969 1 85.88 436 THR A C 1
ATOM 3305 O O . THR A 1 436 ? 2.705 -120.625 -51.719 1 85.88 436 THR A O 1
ATOM 3308 N N . ALA A 1 437 ? 1.609 -122.5 -52.562 1 82 437 ALA A N 1
ATOM 3309 C CA . ALA A 1 437 ? 0.419 -121.688 -52.844 1 82 437 ALA A CA 1
ATOM 3310 C C . ALA A 1 437 ? -0.149 -121.062 -51.594 1 82 437 ALA A C 1
ATOM 3312 O O . ALA A 1 437 ? -0.569 -119.875 -51.625 1 82 437 ALA A O 1
ATOM 3313 N N . SER A 1 438 ? -0.074 -121.812 -50.469 1 86.56 438 SER A N 1
ATOM 3314 C CA . SER A 1 438 ? -0.565 -121.25 -49.188 1 86.56 438 SER A CA 1
ATOM 3315 C C . SER A 1 438 ? 0.315 -120.125 -48.688 1 86.56 438 SER A C 1
ATOM 3317 O O . SER A 1 438 ? -0.191 -119.125 -48.219 1 86.56 438 SER A O 1
ATOM 3319 N N . ALA A 1 439 ? 1.557 -120.25 -48.844 1 83.06 439 ALA A N 1
ATOM 3320 C CA . ALA A 1 439 ? 2.49 -119.188 -48.438 1 83.06 439 ALA A CA 1
ATOM 3321 C C . ALA A 1 439 ? 2.295 -117.938 -49.281 1 83.06 439 ALA A C 1
ATOM 3323 O O . ALA A 1 439 ? 2.357 -116.812 -48.781 1 83.06 439 ALA A O 1
ATOM 3324 N N . MET A 1 440 ? 1.969 -118.062 -50.5 1 81.69 440 MET A N 1
ATOM 3325 C CA . MET A 1 440 ? 1.749 -116.938 -51.375 1 81.69 440 MET A CA 1
ATOM 3326 C C . MET A 1 440 ? 0.448 -116.25 -51.031 1 81.69 440 MET A C 1
ATOM 3328 O O . MET A 1 440 ? 0.379 -115 -51.094 1 81.69 440 MET A O 1
ATOM 3332 N N . GLN A 1 441 ? -0.502 -117.125 -50.719 1 83.25 441 GLN A N 1
ATOM 3333 C CA . GLN A 1 441 ? -1.769 -116.5 -50.312 1 83.25 441 GLN A CA 1
ATOM 3334 C C . GLN A 1 441 ? -1.606 -115.688 -49.031 1 83.25 441 GLN A C 1
ATOM 3336 O O . GLN A 1 441 ? -2.143 -114.562 -48.938 1 83.25 441 GLN A O 1
ATOM 3341 N N . LYS A 1 442 ? -0.833 -116.125 -48.125 1 86.88 442 LYS A N 1
ATOM 3342 C CA . LYS A 1 442 ? -0.551 -115.375 -46.938 1 86.88 442 LYS A CA 1
ATOM 3343 C C . LYS A 1 442 ? 0.244 -114.125 -47.219 1 86.88 442 LYS A C 1
ATOM 3345 O O . LYS A 1 442 ? -0.034 -113.062 -46.688 1 86.88 442 LYS A O 1
ATOM 3350 N N . SER A 1 443 ? 1.163 -114.188 -48.094 1 83.5 443 SER A N 1
ATOM 3351 C CA . SER A 1 443 ? 1.976 -113.062 -48.5 1 83.5 443 SER A CA 1
ATOM 3352 C C . SER A 1 443 ? 1.124 -112 -49.156 1 83.5 443 SER A C 1
ATOM 3354 O O . SER A 1 443 ? 1.331 -110.812 -48.906 1 83.5 443 SER A O 1
ATOM 3356 N N . GLN A 1 444 ? 0.191 -112.438 -49.969 1 82.81 444 GLN A N 1
ATOM 3357 C CA . GLN A 1 444 ? -0.705 -111.5 -50.594 1 82.81 444 GLN A CA 1
ATOM 3358 C C . GLN A 1 444 ? -1.548 -110.75 -49.594 1 82.81 444 GLN A C 1
ATOM 3360 O O . GLN A 1 444 ? -1.771 -109.5 -49.719 1 82.81 444 GLN A O 1
ATOM 3365 N N . ALA A 1 445 ? -1.954 -111.438 -48.531 1 87.31 445 ALA A N 1
ATOM 3366 C CA . ALA A 1 445 ? -2.748 -110.812 -47.469 1 87.31 445 ALA A CA 1
ATOM 3367 C C . ALA A 1 445 ? -1.916 -109.812 -46.688 1 87.31 445 ALA A C 1
ATOM 3369 O O . ALA A 1 445 ? -2.391 -108.688 -46.375 1 87.31 445 ALA A O 1
ATOM 3370 N N . LEU A 1 446 ? -0.701 -110.125 -46.469 1 85.25 446 LEU A N 1
ATOM 3371 C CA . LEU A 1 446 ? 0.198 -109.25 -45.719 1 85.25 446 LEU A CA 1
ATOM 3372 C C . LEU A 1 446 ? 0.525 -108 -46.562 1 85.25 446 LEU A C 1
ATOM 3374 O O . LEU A 1 446 ? 0.602 -106.875 -46.031 1 85.25 446 LEU A O 1
ATOM 3378 N N . ALA A 1 447 ? 0.702 -108.125 -47.812 1 82.88 447 ALA A N 1
ATOM 3379 C CA . ALA A 1 447 ? 0.961 -107 -48.719 1 82.88 447 ALA A CA 1
ATOM 3380 C C . ALA A 1 447 ? -0.229 -106 -48.75 1 82.88 447 ALA A C 1
ATOM 3382 O O . ALA A 1 447 ? -0.056 -104.812 -48.688 1 82.88 447 ALA A O 1
ATOM 3383 N N . ALA A 1 448 ? -1.431 -106.688 -48.812 1 84.94 448 ALA A N 1
ATOM 3384 C CA . ALA A 1 448 ? -2.637 -105.812 -48.844 1 84.94 448 ALA A CA 1
ATOM 3385 C C . ALA A 1 448 ? -2.768 -105.062 -47.531 1 84.94 448 ALA A C 1
ATOM 3387 O O . ALA A 1 448 ? -3.098 -103.875 -47.562 1 84.94 448 ALA A O 1
ATOM 3388 N N . ASN A 1 449 ? -2.473 -105.625 -46.406 1 86.31 449 ASN A N 1
ATOM 3389 C CA . ASN A 1 449 ? -2.51 -104.938 -45.125 1 86.31 449 ASN A CA 1
ATOM 3390 C C . ASN A 1 449 ? -1.456 -103.875 -45.062 1 86.31 449 ASN A C 1
ATOM 3392 O O . ASN A 1 449 ? -1.721 -102.75 -44.531 1 86.31 449 ASN A O 1
ATOM 3396 N N . SER A 1 450 ? -0.354 -104.062 -45.625 1 81.38 450 SER A N 1
ATOM 3397 C CA . SER A 1 450 ? 0.727 -103.125 -45.594 1 81.38 450 SER A CA 1
ATOM 3398 C C . SER A 1 450 ? 0.365 -101.875 -46.438 1 81.38 450 SER A C 1
ATOM 3400 O O . SER A 1 450 ? 0.677 -100.75 -46.031 1 81.38 450 SER A O 1
ATOM 3402 N N . VAL A 1 451 ? -0.245 -102.125 -47.531 1 81.06 451 VAL A N 1
ATOM 3403 C CA . VAL A 1 451 ? -0.68 -101 -48.375 1 81.06 451 VAL A CA 1
ATOM 3404 C C . VAL A 1 451 ? -1.685 -100.188 -47.625 1 81.06 451 VAL A C 1
ATOM 3406 O O . VAL A 1 451 ? -1.575 -98.938 -47.594 1 81.06 451 VAL A O 1
ATOM 3409 N N . ALA A 1 452 ? -2.602 -100.812 -46.875 1 85.19 452 ALA A N 1
ATOM 3410 C CA . ALA A 1 452 ? -3.637 -100.062 -46.125 1 85.19 452 ALA A CA 1
ATOM 3411 C C . ALA A 1 452 ? -3.029 -99.25 -45.031 1 85.19 452 ALA A C 1
ATOM 3413 O O . ALA A 1 452 ? -3.383 -98.062 -44.844 1 85.19 452 ALA A O 1
ATOM 3414 N N . THR A 1 453 ? -2.102 -99.812 -44.312 1 82.75 453 THR A N 1
ATOM 3415 C CA . THR A 1 453 ? -1.486 -99.062 -43.219 1 82.75 453 THR A CA 1
ATOM 3416 C C . THR A 1 453 ? -0.605 -97.938 -43.719 1 82.75 453 THR A C 1
ATOM 3418 O O . THR A 1 453 ? -0.559 -96.875 -43.125 1 82.75 453 THR A O 1
ATOM 3421 N N . ALA A 1 454 ? 0.067 -98.062 -44.781 1 80.12 454 ALA A N 1
ATOM 3422 C CA . ALA A 1 454 ? 0.895 -97 -45.375 1 80.12 454 ALA A CA 1
ATOM 3423 C C . ALA A 1 454 ? 0.036 -95.875 -45.875 1 80.12 454 ALA A C 1
ATOM 3425 O O . ALA A 1 454 ? 0.407 -94.688 -45.75 1 80.12 454 ALA A O 1
ATOM 3426 N N . GLU A 1 455 ? -1.109 -96.25 -46.438 1 82.69 455 GLU A N 1
ATOM 3427 C CA . GLU A 1 455 ? -2.029 -95.25 -46.906 1 82.69 455 GLU A CA 1
ATOM 3428 C C . GLU A 1 455 ? -2.57 -94.375 -45.75 1 82.69 455 GLU A C 1
ATOM 3430 O O . GLU A 1 455 ? -2.701 -93.188 -45.875 1 82.69 455 GLU A O 1
ATOM 3435 N N . ASN A 1 456 ? -2.846 -95 -44.625 1 85.56 456 ASN A N 1
ATOM 3436 C CA . ASN A 1 456 ? -3.273 -94.312 -43.438 1 85.56 456 ASN A CA 1
ATOM 3437 C C . ASN A 1 456 ? -2.186 -93.375 -42.938 1 85.56 456 ASN A C 1
ATOM 3439 O O . ASN A 1 456 ? -2.469 -92.188 -42.562 1 85.56 456 ASN A O 1
ATOM 3443 N N . ALA A 1 457 ? -0.967 -93.75 -42.938 1 80.19 457 ALA A N 1
ATOM 3444 C CA . ALA A 1 457 ? 0.157 -92.938 -42.531 1 80.19 457 ALA A CA 1
ATOM 3445 C C . ALA A 1 457 ? 0.294 -91.688 -43.438 1 80.19 457 ALA A C 1
ATOM 3447 O O . ALA A 1 457 ? 0.581 -90.562 -42.969 1 80.19 457 ALA A O 1
ATOM 3448 N N . GLY A 1 458 ? 0.077 -92 -44.719 1 80.31 458 GLY A N 1
ATOM 3449 C CA . GLY A 1 458 ? 0.095 -90.875 -45.656 1 80.31 458 GLY A CA 1
ATOM 3450 C C . GLY A 1 458 ? -0.985 -89.812 -45.375 1 80.31 458 GLY A C 1
ATOM 3451 O O . GLY A 1 458 ? -0.733 -88.625 -45.438 1 80.31 458 GLY A O 1
ATOM 3452 N N . SER A 1 459 ? -2.164 -90.312 -45 1 85 459 SER A N 1
ATOM 3453 C CA . SER A 1 459 ? -3.262 -89.375 -44.656 1 85 459 SER A CA 1
ATOM 3454 C C . SER A 1 459 ? -2.949 -88.562 -43.406 1 85 459 SER A C 1
ATOM 3456 O O . SER A 1 459 ? -3.205 -87.375 -43.344 1 85 459 SER A O 1
ATOM 3458 N N . ASP A 1 460 ? -2.4 -89.25 -42.406 1 82.69 460 ASP A N 1
ATOM 3459 C CA . ASP A 1 460 ? -2.01 -88.562 -41.188 1 82.69 460 ASP A CA 1
ATOM 3460 C C . ASP A 1 460 ? -0.963 -87.5 -41.469 1 82.69 460 ASP A C 1
ATOM 3462 O O . ASP A 1 460 ? -1.048 -86.375 -40.906 1 82.69 460 ASP A O 1
ATOM 3466 N N . LEU A 1 461 ? -0.053 -87.688 -42.281 1 81 461 LEU A N 1
ATOM 3467 C CA . LEU A 1 461 ? 0.998 -86.75 -42.625 1 81 461 LEU A CA 1
ATOM 3468 C C . LEU A 1 461 ? 0.417 -85.562 -43.312 1 81 461 LEU A C 1
ATOM 3470 O O . LEU A 1 461 ? 0.845 -84.438 -43.062 1 81 461 LEU A O 1
ATOM 3474 N N . SER A 1 462 ? -0.556 -85.812 -44.188 1 82.06 462 SER A N 1
ATOM 3475 C CA . SER A 1 462 ? -1.22 -84.688 -44.844 1 82.06 462 SER A CA 1
ATOM 3476 C C . SER A 1 462 ? -1.915 -83.812 -43.844 1 82.06 462 SER A C 1
ATOM 3478 O O . SER A 1 462 ? -1.877 -82.562 -44 1 82.06 462 SER A O 1
ATOM 3480 N N . LEU A 1 463 ? -2.498 -84.312 -42.844 1 82.19 463 LEU A N 1
ATOM 3481 C CA . LEU A 1 463 ? -3.148 -83.562 -41.812 1 82.19 463 LEU A CA 1
ATOM 3482 C C . LEU A 1 463 ? -2.121 -82.75 -41 1 82.19 463 LEU A C 1
ATOM 3484 O O . LEU A 1 463 ? -2.355 -81.562 -40.625 1 82.19 463 LEU A O 1
ATOM 3488 N N . ILE A 1 464 ? -0.995 -83.312 -40.719 1 82.44 464 ILE A N 1
ATOM 3489 C CA . ILE A 1 464 ? 0.08 -82.688 -40 1 82.44 464 ILE A CA 1
ATOM 3490 C C . ILE A 1 464 ? 0.557 -81.438 -40.781 1 82.44 464 ILE A C 1
ATOM 3492 O O . ILE A 1 464 ? 0.751 -80.375 -40.188 1 82.44 464 ILE A O 1
ATOM 3496 N N . VAL A 1 465 ? 0.715 -81.625 -42.031 1 80.44 465 VAL A N 1
ATOM 3497 C CA . VAL A 1 465 ? 1.171 -80.5 -42.875 1 80.44 465 VAL A CA 1
ATOM 3498 C C . VAL A 1 465 ? 0.18 -79.375 -42.812 1 80.44 465 VAL A C 1
ATOM 3500 O O . VAL A 1 465 ? 0.581 -78.188 -42.688 1 80.44 465 VAL A O 1
ATOM 3503 N N . ASN A 1 466 ? -1.122 -79.688 -42.75 1 83.38 466 ASN A N 1
ATOM 3504 C CA . ASN A 1 466 ? -2.152 -78.625 -42.625 1 83.38 466 ASN A CA 1
ATOM 3505 C C . ASN A 1 466 ? -2.078 -77.938 -41.281 1 83.38 466 ASN A C 1
ATOM 3507 O O . ASN A 1 466 ? -2.137 -76.688 -41.25 1 83.38 466 ASN A O 1
ATOM 3511 N N . HIS A 1 467 ? -1.926 -78.625 -40.219 1 82.44 467 HIS A N 1
ATOM 3512 C CA . HIS A 1 467 ? -1.817 -78.062 -38.906 1 82.44 467 HIS A CA 1
ATOM 3513 C C . HIS A 1 467 ? -0.57 -77.188 -38.812 1 82.44 467 HIS A C 1
ATOM 3515 O O . HIS A 1 467 ? -0.616 -76.062 -38.219 1 82.44 467 HIS A O 1
ATOM 3521 N N . ILE A 1 468 ? 0.516 -77.625 -39.312 1 82.94 468 ILE A N 1
ATOM 3522 C CA . ILE A 1 468 ? 1.782 -76.875 -39.25 1 82.94 468 ILE A CA 1
ATOM 3523 C C . ILE A 1 468 ? 1.664 -75.562 -40.031 1 82.94 468 ILE A C 1
ATOM 3525 O O . ILE A 1 468 ? 2.209 -74.562 -39.625 1 82.94 468 ILE A O 1
ATOM 3529 N N . GLN A 1 469 ? 0.905 -75.625 -41.156 1 82 469 GLN A N 1
ATOM 3530 C CA . GLN A 1 469 ? 0.675 -74.438 -41.938 1 82 469 GLN A CA 1
ATOM 3531 C C . GLN A 1 469 ? -0.119 -73.375 -41.125 1 82 469 GLN A C 1
ATOM 3533 O O . GLN A 1 469 ? 0.187 -72.188 -41.125 1 82 469 GLN A O 1
ATOM 3538 N N . HIS A 1 470 ? -1.084 -73.812 -40.406 1 83.19 470 HIS A N 1
ATOM 3539 C CA . HIS A 1 470 ? -1.865 -72.938 -39.531 1 83.19 470 HIS A CA 1
ATOM 3540 C C . HIS A 1 470 ? -0.998 -72.312 -38.438 1 83.19 470 HIS A C 1
ATOM 3542 O O . HIS A 1 470 ? -1.109 -71.125 -38.156 1 83.19 470 HIS A O 1
ATOM 3548 N N . VAL A 1 471 ? -0.127 -73.062 -37.812 1 84.38 471 VAL A N 1
ATOM 3549 C CA . VAL A 1 471 ? 0.792 -72.625 -36.781 1 84.38 471 VAL A CA 1
ATOM 3550 C C . VAL A 1 471 ? 1.712 -71.5 -37.344 1 84.38 471 VAL A C 1
ATOM 3552 O O . VAL A 1 471 ? 1.962 -70.5 -36.719 1 84.38 471 VAL A O 1
ATOM 3555 N N . SER A 1 472 ? 2.193 -71.812 -38.562 1 82.69 472 SER A N 1
ATOM 3556 C CA . SER A 1 472 ? 3.053 -70.812 -39.219 1 82.69 472 SER A CA 1
ATOM 3557 C C . SER A 1 472 ? 2.33 -69.5 -39.438 1 82.69 472 SER A C 1
ATOM 3559 O O . SER A 1 472 ? 2.896 -68.438 -39.188 1 82.69 472 SER A O 1
ATOM 3561 N N . ASP A 1 473 ? 1.063 -69.562 -39.875 1 82.12 473 ASP A N 1
ATOM 3562 C CA . ASP A 1 473 ? 0.26 -68.375 -40.094 1 82.12 473 ASP A CA 1
ATOM 3563 C C . ASP A 1 473 ? 0.075 -67.562 -38.781 1 82.12 473 ASP A C 1
ATOM 3565 O O . ASP A 1 473 ? 0.186 -66.375 -38.75 1 82.12 473 ASP A O 1
ATOM 3569 N N . LYS A 1 474 ? -0.189 -68.312 -37.719 1 81.06 474 LYS A N 1
ATOM 3570 C CA . LYS A 1 474 ? -0.388 -67.688 -36.438 1 81.06 474 LYS A CA 1
ATOM 3571 C C . LYS A 1 474 ? 0.901 -67.062 -35.938 1 81.06 474 LYS A C 1
ATOM 3573 O O . LYS A 1 474 ? 0.876 -65.938 -35.375 1 81.06 474 LYS A O 1
ATOM 3578 N N . ALA A 1 475 ? 2.021 -67.688 -36.062 1 82.69 475 ALA A N 1
ATOM 3579 C CA . ALA A 1 475 ? 3.316 -67.125 -35.688 1 82.69 475 ALA A CA 1
ATOM 3580 C C . ALA A 1 475 ? 3.6 -65.875 -36.406 1 82.69 475 ALA A C 1
ATOM 3582 O O . ALA A 1 475 ? 4.105 -64.875 -35.812 1 82.69 475 ALA A O 1
ATOM 3583 N N . THR A 1 476 ? 3.193 -65.812 -37.719 1 81.19 476 THR A N 1
ATOM 3584 C CA . THR A 1 476 ? 3.352 -64.562 -38.5 1 81.19 476 THR A CA 1
ATOM 3585 C C . THR A 1 476 ? 2.461 -63.469 -37.969 1 81.19 476 THR A C 1
ATOM 3587 O O . THR A 1 476 ? 2.885 -62.312 -37.875 1 81.19 476 THR A O 1
ATOM 3590 N N . GLN A 1 477 ? 1.269 -63.812 -37.594 1 81.81 477 GLN A N 1
ATOM 3591 C CA . GLN A 1 477 ? 0.354 -62.844 -37 1 81.81 477 GLN A CA 1
ATOM 3592 C C . GLN A 1 477 ? 0.882 -62.312 -35.656 1 81.81 477 GLN A C 1
ATOM 3594 O O . GLN A 1 477 ? 0.78 -61.125 -35.375 1 81.81 477 GLN A O 1
ATOM 3599 N N . ILE A 1 478 ? 1.444 -63.125 -34.812 1 85.19 478 ILE A N 1
ATOM 3600 C CA . ILE A 1 478 ? 2.033 -62.75 -33.531 1 85.19 478 ILE A CA 1
ATOM 3601 C C . ILE A 1 478 ? 3.205 -61.812 -33.781 1 85.19 478 ILE A C 1
ATOM 3603 O O . ILE A 1 478 ? 3.33 -60.781 -33.094 1 85.19 478 ILE A O 1
ATOM 3607 N N . ALA A 1 479 ? 4.031 -62.156 -34.75 1 80.31 479 ALA A N 1
ATOM 3608 C CA . ALA A 1 479 ? 5.172 -61.312 -35.062 1 80.31 479 ALA A CA 1
ATOM 3609 C C . ALA A 1 479 ? 4.711 -59.906 -35.5 1 80.31 479 ALA A C 1
ATOM 3611 O O . ALA A 1 479 ? 5.285 -58.906 -35.094 1 80.31 479 ALA A O 1
ATOM 3612 N N . THR A 1 480 ? 3.658 -59.844 -36.344 1 81.62 480 THR A N 1
ATOM 3613 C CA . THR A 1 480 ? 3.113 -58.562 -36.781 1 81.62 480 THR A CA 1
ATOM 3614 C C . THR A 1 480 ? 2.547 -57.781 -35.625 1 81.62 480 THR A C 1
ATOM 3616 O O . THR A 1 480 ? 2.783 -56.562 -35.5 1 81.62 480 THR A O 1
ATOM 3619 N N . ALA A 1 481 ? 1.786 -58.469 -34.75 1 79.81 481 ALA A N 1
ATOM 3620 C CA . ALA A 1 481 ? 1.229 -57.812 -33.594 1 79.81 481 ALA A CA 1
ATOM 3621 C C . ALA A 1 481 ? 2.338 -57.281 -32.688 1 79.81 481 ALA A C 1
ATOM 3623 O O . ALA A 1 481 ? 2.229 -56.188 -32.125 1 79.81 481 ALA A O 1
ATOM 3624 N N . ALA A 1 482 ? 3.371 -58 -32.5 1 81.12 482 ALA A N 1
ATOM 3625 C CA . ALA A 1 482 ? 4.508 -57.594 -31.672 1 81.12 482 ALA A CA 1
ATOM 3626 C C . ALA A 1 482 ? 5.199 -56.375 -32.281 1 81.12 482 ALA A C 1
ATOM 3628 O O . ALA A 1 482 ? 5.637 -55.469 -31.547 1 81.12 482 ALA A O 1
ATOM 3629 N N . GLU A 1 483 ? 5.266 -56.281 -33.594 1 79.94 483 GLU A N 1
ATOM 3630 C CA . GLU A 1 483 ? 5.82 -55.094 -34.25 1 79.94 483 GLU A CA 1
ATOM 3631 C C . GLU A 1 483 ? 4.957 -53.875 -34 1 79.94 483 GLU A C 1
ATOM 3633 O O . GLU A 1 483 ? 5.48 -52.781 -33.719 1 79.94 483 GLU A O 1
ATOM 3638 N N . GLU A 1 484 ? 3.688 -54.031 -34.156 1 80.94 484 GLU A N 1
ATOM 3639 C CA . GLU A 1 484 ? 2.773 -52.938 -33.844 1 80.94 484 GLU A CA 1
ATOM 3640 C C . GLU A 1 484 ? 2.902 -52.5 -32.406 1 80.94 484 GLU A C 1
ATOM 3642 O O . GLU A 1 484 ? 2.926 -51.281 -32.125 1 80.94 484 GLU A O 1
ATOM 3647 N N . GLN A 1 485 ? 3.027 -53.438 -31.5 1 81.44 485 GLN A N 1
ATOM 3648 C CA . GLN A 1 485 ? 3.207 -53.125 -30.078 1 81.44 485 GLN A CA 1
ATOM 3649 C C . GLN A 1 485 ? 4.496 -52.344 -29.844 1 81.44 485 GLN A C 1
ATOM 3651 O O . GLN A 1 485 ? 4.527 -51.406 -29.047 1 81.44 485 GLN A O 1
ATOM 3656 N N . SER A 1 486 ? 5.492 -52.75 -30.469 1 80.5 486 SER A N 1
ATOM 3657 C CA . SER A 1 486 ? 6.766 -52.062 -30.359 1 80.5 486 SER A CA 1
ATOM 3658 C C . SER A 1 486 ? 6.637 -50.594 -30.797 1 80.5 486 SER A C 1
ATOM 3660 O O . SER A 1 486 ? 7.168 -49.688 -30.156 1 80.5 486 SER A O 1
ATOM 3662 N N . ALA A 1 487 ? 5.922 -50.375 -31.906 1 80.31 487 ALA A N 1
ATOM 3663 C CA . ALA A 1 487 ? 5.695 -49.031 -32.406 1 80.31 487 ALA A CA 1
ATOM 3664 C C . ALA A 1 487 ? 4.895 -48.188 -31.391 1 80.31 487 ALA A C 1
ATOM 3666 O O . ALA A 1 487 ? 5.219 -47.031 -31.125 1 80.31 487 ALA A O 1
ATOM 3667 N N . VAL A 1 488 ? 3.83 -48.75 -30.828 1 79.62 488 VAL A N 1
ATOM 3668 C CA . VAL A 1 488 ? 2.998 -48.094 -29.844 1 79.62 488 VAL A CA 1
ATOM 3669 C C . VAL A 1 488 ? 3.83 -47.781 -28.594 1 79.62 488 VAL A C 1
ATOM 3671 O O . VAL A 1 488 ? 3.721 -46.688 -28.031 1 79.62 488 VAL A O 1
ATOM 3674 N N . ALA A 1 489 ? 4.629 -48.688 -28.156 1 77.88 489 ALA A N 1
ATOM 3675 C CA . ALA A 1 489 ? 5.5 -48.469 -27 1 77.88 489 ALA A CA 1
ATOM 3676 C C . ALA A 1 489 ? 6.453 -47.312 -27.234 1 77.88 489 ALA A C 1
ATOM 3678 O O . ALA A 1 489 ? 6.703 -46.5 -26.328 1 77.88 489 ALA A O 1
ATOM 3679 N N . GLU A 1 490 ? 6.969 -47.188 -28.438 1 78.06 490 GLU A N 1
ATOM 3680 C CA . GLU A 1 490 ? 7.84 -46.062 -28.766 1 78.06 490 GLU A CA 1
ATOM 3681 C C . GLU A 1 490 ? 7.09 -44.75 -28.688 1 78.06 490 GLU A C 1
ATOM 3683 O O . GLU A 1 490 ? 7.621 -43.75 -28.203 1 78.06 490 GLU A O 1
ATOM 3688 N N . GLU A 1 491 ? 5.93 -44.75 -29.234 1 80.06 491 GLU A N 1
ATOM 3689 C CA . GLU A 1 491 ? 5.094 -43.562 -29.156 1 80.06 491 GLU A CA 1
ATOM 3690 C C . GLU A 1 491 ? 4.809 -43.188 -27.703 1 80.06 491 GLU A C 1
ATOM 3692 O O . GLU A 1 491 ? 4.871 -42 -27.344 1 80.06 491 GLU A O 1
ATOM 3697 N N . MET A 1 492 ? 4.5 -44.125 -26.812 1 78.69 492 MET A N 1
ATOM 3698 C CA . MET A 1 492 ? 4.262 -43.906 -25.391 1 78.69 492 MET A CA 1
ATOM 3699 C C . MET A 1 492 ? 5.5 -43.344 -24.719 1 78.69 492 MET A C 1
ATOM 3701 O O . MET A 1 492 ? 5.395 -42.438 -23.891 1 78.69 492 MET A O 1
ATOM 3705 N N . ASN A 1 493 ? 6.625 -43.812 -25.109 1 77.38 493 ASN A N 1
ATOM 3706 C CA . ASN A 1 493 ? 7.879 -43.281 -24.562 1 77.38 493 ASN A CA 1
ATOM 3707 C C . ASN A 1 493 ? 8.055 -41.812 -24.891 1 77.38 493 ASN A C 1
ATOM 3709 O O . ASN A 1 493 ? 8.492 -41.031 -24.031 1 77.38 493 ASN A O 1
ATOM 3713 N N . ARG A 1 494 ? 7.766 -41.375 -26.062 1 81.75 494 ARG A N 1
ATOM 3714 C CA . ARG A 1 494 ? 7.84 -39.969 -26.469 1 81.75 494 ARG A CA 1
ATOM 3715 C C . ARG A 1 494 ? 6.875 -39.125 -25.656 1 81.75 494 ARG A C 1
ATOM 3717 O O . ARG A 1 494 ? 7.227 -38.031 -25.219 1 81.75 494 ARG A O 1
ATOM 3724 N N . ASN A 1 495 ? 5.68 -39.688 -25.531 1 77.38 495 ASN A N 1
ATOM 3725 C CA . ASN A 1 495 ? 4.68 -38.969 -24.766 1 77.38 495 ASN A CA 1
ATOM 3726 C C . ASN A 1 495 ? 5.09 -38.812 -23.297 1 77.38 495 ASN A C 1
ATOM 3728 O O . ASN A 1 495 ? 4.938 -37.75 -22.719 1 77.38 495 ASN A O 1
ATOM 3732 N N . VAL A 1 496 ? 5.578 -39.844 -22.672 1 78.12 496 VAL A N 1
ATOM 3733 C CA . VAL A 1 496 ? 6.051 -39.812 -21.297 1 78.12 496 VAL A CA 1
ATOM 3734 C C . VAL A 1 496 ? 7.16 -38.781 -21.156 1 78.12 496 VAL A C 1
ATOM 3736 O O . VAL A 1 496 ? 7.18 -38 -20.203 1 78.12 496 VAL A O 1
ATOM 3739 N N . SER A 1 497 ? 8.07 -38.719 -22.141 1 77.94 497 SER A N 1
ATOM 3740 C CA . SER A 1 497 ? 9.133 -37.719 -22.141 1 77.94 497 SER A CA 1
ATOM 3741 C C . SER A 1 497 ? 8.555 -36.312 -22.188 1 77.94 497 SER A C 1
ATOM 3743 O O . SER A 1 497 ? 9 -35.438 -21.453 1 77.94 497 SER A O 1
ATOM 3745 N N . GLY A 1 498 ? 7.602 -36.156 -23.062 1 75.44 498 GLY A N 1
ATOM 3746 C CA . GLY A 1 498 ? 6.938 -34.844 -23.125 1 75.44 498 GLY A CA 1
ATOM 3747 C C . GLY A 1 498 ? 6.262 -34.469 -21.828 1 75.44 498 GLY A C 1
ATOM 3748 O O . GLY A 1 498 ? 6.363 -33.312 -21.391 1 75.44 498 GLY A O 1
ATOM 3749 N N . ILE A 1 499 ? 5.574 -35.344 -21.203 1 75.81 499 ILE A N 1
ATOM 3750 C CA . ILE A 1 499 ? 4.91 -35.125 -19.938 1 75.81 499 ILE A CA 1
ATOM 3751 C C . ILE A 1 499 ? 5.945 -34.781 -18.859 1 75.81 499 ILE A C 1
ATOM 3753 O O . ILE A 1 499 ? 5.727 -33.906 -18.031 1 75.81 499 ILE A O 1
ATOM 3757 N N . ASN A 1 500 ? 7.031 -35.5 -18.859 1 75.31 500 ASN A N 1
ATOM 3758 C CA . ASN A 1 500 ? 8.125 -35.188 -17.938 1 75.31 500 ASN A CA 1
ATOM 3759 C C . ASN A 1 500 ? 8.641 -33.781 -18.109 1 75.31 500 ASN A C 1
ATOM 3761 O O . ASN A 1 500 ? 8.859 -33.062 -17.109 1 75.31 500 ASN A O 1
ATOM 3765 N N . ASP A 1 501 ? 8.836 -33.375 -19.312 1 74.69 501 ASP A N 1
ATOM 3766 C CA . ASP A 1 501 ? 9.297 -32 -19.594 1 74.69 501 ASP A CA 1
ATOM 3767 C C . ASP A 1 501 ? 8.297 -30.969 -19.078 1 74.69 501 ASP A C 1
ATOM 3769 O O . ASP A 1 501 ? 8.68 -29.969 -18.469 1 74.69 501 ASP A O 1
ATOM 3773 N N . ALA A 1 502 ? 7.055 -31.234 -19.391 1 70.56 502 ALA A N 1
ATOM 3774 C CA . ALA A 1 502 ? 6 -30.344 -18.922 1 70.56 502 ALA A CA 1
ATOM 3775 C C . ALA A 1 502 ? 5.965 -30.281 -17.391 1 70.56 502 ALA A C 1
ATOM 3777 O O . ALA A 1 502 ? 5.777 -29.203 -16.812 1 70.56 502 ALA A O 1
ATOM 3778 N N . ALA A 1 503 ? 6.117 -31.391 -16.734 1 71.06 503 ALA A N 1
ATOM 3779 C CA . ALA A 1 503 ? 6.145 -31.453 -15.273 1 71.06 503 ALA A CA 1
ATOM 3780 C C . ALA A 1 503 ? 7.316 -30.656 -14.711 1 71.06 503 ALA A C 1
ATOM 3782 O O . ALA A 1 503 ? 7.176 -29.969 -13.695 1 71.06 503 ALA A O 1
ATOM 3783 N N . LEU A 1 504 ? 8.477 -30.734 -15.359 1 71.44 504 LEU A N 1
ATOM 3784 C CA . LEU A 1 504 ? 9.641 -29.953 -14.938 1 71.44 504 LEU A CA 1
ATOM 3785 C C . LEU A 1 504 ? 9.375 -28.469 -15.055 1 71.44 504 LEU A C 1
ATOM 3787 O O . LEU A 1 504 ? 9.703 -27.703 -14.148 1 71.44 504 LEU A O 1
ATOM 3791 N N . GLU A 1 505 ? 8.844 -28.109 -16.141 1 71.31 505 GLU A N 1
ATOM 3792 C CA . GLU A 1 505 ? 8.5 -26.703 -16.344 1 71.31 505 GLU A CA 1
ATOM 3793 C C . GLU A 1 505 ? 7.52 -26.219 -15.289 1 71.31 505 GLU A C 1
ATOM 3795 O O . GLU A 1 505 ? 7.676 -25.109 -14.758 1 71.31 505 GLU A O 1
ATOM 3800 N N . MET A 1 506 ? 6.559 -26.984 -14.961 1 70.44 506 MET A N 1
ATOM 3801 C CA . MET A 1 506 ? 5.566 -26.656 -13.945 1 70.44 506 MET A CA 1
ATOM 3802 C C . MET A 1 506 ? 6.211 -26.531 -12.562 1 70.44 506 MET A C 1
ATOM 3804 O O . MET A 1 506 ? 5.859 -25.656 -11.781 1 70.44 506 MET A O 1
ATOM 3808 N N . SER A 1 507 ? 7.098 -27.406 -12.281 1 70.12 507 SER A N 1
ATOM 3809 C CA . SER A 1 507 ? 7.828 -27.344 -11.016 1 70.12 507 SER A CA 1
ATOM 3810 C C . SER A 1 507 ? 8.602 -26.047 -10.883 1 70.12 507 SER A C 1
ATOM 3812 O O . SER A 1 507 ? 8.578 -25.406 -9.828 1 70.12 507 SER A O 1
ATOM 3814 N N . GLN A 1 508 ? 9.258 -25.656 -11.938 1 72.12 508 GLN A N 1
ATOM 3815 C CA . GLN A 1 508 ? 10.008 -24.406 -11.93 1 72.12 508 GLN A CA 1
ATOM 3816 C C . GLN A 1 508 ? 9.078 -23.203 -11.75 1 72.12 508 GLN A C 1
ATOM 3818 O O . GLN A 1 508 ? 9.375 -22.297 -10.961 1 72.12 508 GLN A O 1
ATOM 3823 N N . ALA A 1 509 ? 8.008 -23.297 -12.492 1 66.88 509 ALA A N 1
ATOM 3824 C CA . ALA A 1 509 ? 7.027 -22.219 -12.383 1 66.88 509 ALA A CA 1
ATOM 3825 C C . ALA A 1 509 ? 6.469 -22.125 -10.969 1 66.88 509 ALA A C 1
ATOM 3827 O O . ALA A 1 509 ? 6.305 -21.016 -10.43 1 66.88 509 ALA A O 1
ATOM 3828 N N . ALA A 1 510 ? 6.184 -23.203 -10.352 1 67.31 510 ALA A N 1
ATOM 3829 C CA . ALA A 1 510 ? 5.664 -23.25 -8.984 1 67.31 510 ALA A CA 1
ATOM 3830 C C . ALA A 1 510 ? 6.684 -22.703 -7.996 1 67.31 510 ALA A C 1
ATOM 3832 O O . ALA A 1 510 ? 6.324 -21.969 -7.07 1 67.31 510 ALA A O 1
ATOM 3833 N N . THR A 1 511 ? 7.922 -23.031 -8.164 1 68.94 511 THR A N 1
ATOM 3834 C CA . THR A 1 511 ? 8.984 -22.516 -7.305 1 68.94 511 THR A CA 1
ATOM 3835 C C . THR A 1 511 ? 9.086 -21 -7.426 1 68.94 511 THR A C 1
ATOM 3837 O O . THR A 1 511 ? 9.18 -20.297 -6.418 1 68.94 511 THR A O 1
ATOM 3840 N N . TYR A 1 512 ? 9.031 -20.469 -8.594 1 71.25 512 TYR A N 1
ATOM 3841 C CA . TYR A 1 512 ? 9.086 -19.031 -8.828 1 71.25 512 TYR A CA 1
ATOM 3842 C C . TYR A 1 512 ? 7.895 -18.328 -8.188 1 71.25 512 TYR A C 1
ATOM 3844 O O . TYR A 1 512 ? 8.055 -17.281 -7.555 1 71.25 512 TYR A O 1
ATOM 3852 N N . LEU A 1 513 ? 6.773 -18.984 -8.391 1 66.69 513 LEU A N 1
ATOM 3853 C CA . LEU A 1 513 ? 5.559 -18.422 -7.812 1 66.69 513 LEU A CA 1
ATOM 3854 C C . LEU A 1 513 ? 5.66 -18.359 -6.289 1 66.69 513 LEU A C 1
ATOM 3856 O O . LEU A 1 513 ? 5.254 -17.375 -5.672 1 66.69 513 LEU A O 1
ATOM 3860 N N . ALA A 1 514 ? 6.195 -19.422 -5.707 1 65.31 514 ALA A N 1
ATOM 3861 C CA . ALA A 1 514 ? 6.395 -19.453 -4.262 1 65.31 514 ALA A CA 1
ATOM 3862 C C . ALA A 1 514 ? 7.352 -18.344 -3.818 1 65.31 514 ALA A C 1
ATOM 3864 O O . ALA A 1 514 ? 7.102 -17.656 -2.828 1 65.31 514 ALA A O 1
ATOM 3865 N N . GLU A 1 515 ? 8.422 -18.156 -4.5 1 71.56 515 GLU A N 1
ATOM 3866 C CA . GLU A 1 515 ? 9.398 -17.109 -4.184 1 71.56 515 GLU A CA 1
ATOM 3867 C C . GLU A 1 515 ? 8.789 -15.727 -4.301 1 71.56 515 GLU A C 1
ATOM 3869 O O . GLU A 1 515 ? 9 -14.867 -3.438 1 71.56 515 GLU A O 1
ATOM 3874 N N . GLU A 1 516 ? 8.07 -15.523 -5.402 1 67.38 516 GLU A N 1
ATOM 3875 C CA . GLU A 1 516 ? 7.43 -14.234 -5.621 1 67.38 516 GLU A CA 1
ATOM 3876 C C . GLU A 1 516 ? 6.375 -13.953 -4.555 1 67.38 516 GLU A C 1
ATOM 3878 O O . GLU A 1 516 ? 6.223 -12.812 -4.113 1 67.38 516 GLU A O 1
ATOM 3883 N N . SER A 1 517 ? 5.664 -14.945 -4.148 1 67.06 517 SER A N 1
ATOM 3884 C CA . SER A 1 517 ? 4.664 -14.812 -3.094 1 67.06 517 SER A CA 1
ATOM 3885 C C . SER A 1 517 ? 5.312 -14.438 -1.764 1 67.06 517 SER A C 1
ATOM 3887 O O . SER A 1 517 ? 4.766 -13.641 -1.001 1 67.06 517 SER A O 1
ATOM 3889 N N . GLU A 1 518 ? 6.434 -15.039 -1.468 1 69.12 518 GLU A N 1
ATOM 3890 C CA . GLU A 1 518 ? 7.168 -14.695 -0.256 1 69.12 518 GLU A CA 1
ATOM 3891 C C . GLU A 1 518 ? 7.617 -13.234 -0.283 1 69.12 518 GLU A C 1
ATOM 3893 O O . GLU A 1 518 ? 7.52 -12.531 0.724 1 69.12 518 GLU A O 1
ATOM 3898 N N . LYS A 1 519 ? 8.125 -12.789 -1.367 1 70 519 LYS A N 1
ATOM 3899 C CA . LYS A 1 519 ? 8.531 -11.398 -1.528 1 70 519 LYS A CA 1
ATOM 3900 C C . LYS A 1 519 ? 7.348 -10.453 -1.333 1 70 519 LYS A C 1
ATOM 3902 O O . LYS A 1 519 ? 7.477 -9.414 -0.683 1 70 519 LYS A O 1
ATOM 3907 N N . LEU A 1 520 ? 6.25 -10.844 -1.897 1 67.5 520 LEU A N 1
ATOM 3908 C CA . LEU A 1 520 ? 5.031 -10.055 -1.759 1 67.5 520 LEU A CA 1
ATOM 3909 C C . LEU A 1 520 ? 4.602 -9.977 -0.299 1 67.5 520 LEU A C 1
ATOM 3911 O O . LEU A 1 520 ? 4.188 -8.914 0.173 1 67.5 520 LEU A O 1
ATOM 3915 N N . ALA A 1 521 ? 4.648 -11.078 0.375 1 65.5 521 ALA A N 1
ATOM 3916 C CA . ALA A 1 521 ? 4.324 -11.109 1.8 1 65.5 521 ALA A CA 1
ATOM 3917 C C . ALA A 1 521 ? 5.25 -10.188 2.59 1 65.5 521 ALA A C 1
ATOM 3919 O O . ALA A 1 521 ? 4.797 -9.461 3.473 1 65.5 521 ALA A O 1
ATOM 3920 N N . ASP A 1 522 ? 6.496 -10.133 2.281 1 70.62 522 ASP A N 1
ATOM 3921 C CA . ASP A 1 522 ? 7.473 -9.281 2.947 1 70.62 522 ASP A CA 1
ATOM 3922 C C . ASP A 1 522 ? 7.176 -7.805 2.691 1 70.62 522 ASP A C 1
ATOM 3924 O O . ASP A 1 522 ? 7.211 -6.988 3.615 1 70.62 522 ASP A O 1
ATOM 3928 N N . LEU A 1 523 ? 6.918 -7.496 1.446 1 64.5 523 LEU A N 1
ATOM 3929 C CA . LEU A 1 523 ? 6.598 -6.125 1.067 1 64.5 523 LEU A CA 1
ATOM 3930 C C . LEU A 1 523 ? 5.336 -5.648 1.778 1 64.5 523 LEU A C 1
ATOM 3932 O O . LEU A 1 523 ? 5.27 -4.508 2.24 1 64.5 523 LEU A O 1
ATOM 3936 N N . SER A 1 524 ? 4.348 -6.535 1.865 1 66 524 SER A N 1
ATOM 3937 C CA . SER A 1 524 ? 3.105 -6.215 2.564 1 66 524 SER A CA 1
ATOM 3938 C C . SER A 1 524 ? 3.352 -5.988 4.051 1 66 524 SER A C 1
ATOM 3940 O O . SER A 1 524 ? 2.791 -5.066 4.645 1 66 524 SER A O 1
ATOM 3942 N N . ARG A 1 525 ? 4.203 -6.879 4.582 1 67.62 525 ARG A N 1
ATOM 3943 C CA . ARG A 1 525 ? 4.57 -6.719 5.984 1 67.62 525 ARG A CA 1
ATOM 3944 C C . ARG A 1 525 ? 5.301 -5.402 6.215 1 67.62 525 ARG A C 1
ATOM 3946 O O . ARG A 1 525 ? 5.043 -4.707 7.203 1 67.62 525 ARG A O 1
ATOM 3953 N N . GLN A 1 526 ? 6.176 -4.953 5.434 1 68.25 526 GLN A N 1
ATOM 3954 C CA . GLN A 1 526 ? 6.902 -3.693 5.547 1 68.25 526 GLN A CA 1
ATOM 3955 C C . GLN A 1 526 ? 5.957 -2.502 5.434 1 68.25 526 GLN A C 1
ATOM 3957 O O . GLN A 1 526 ? 6.066 -1.539 6.195 1 68.25 526 GLN A O 1
ATOM 3962 N N . LEU A 1 527 ? 5.043 -2.59 4.457 1 66.44 527 LEU A N 1
ATOM 3963 C CA . LEU A 1 527 ? 4.047 -1.541 4.289 1 66.44 527 LEU A CA 1
ATOM 3964 C C . LEU A 1 527 ? 3.182 -1.407 5.539 1 66.44 527 LEU A C 1
ATOM 3966 O O . LEU A 1 527 ? 2.922 -0.295 6 1 66.44 527 LEU A O 1
ATOM 3970 N N . ASP A 1 528 ? 2.775 -2.553 6.141 1 67.12 528 ASP A N 1
ATOM 3971 C CA . ASP A 1 528 ? 1.981 -2.578 7.363 1 67.12 528 ASP A CA 1
ATOM 3972 C C . ASP A 1 528 ? 2.744 -1.948 8.523 1 67.12 528 ASP A C 1
ATOM 3974 O O . ASP A 1 528 ? 2.186 -1.148 9.281 1 67.12 528 ASP A O 1
ATOM 3978 N N . GLN A 1 529 ? 4.02 -2.238 8.688 1 67.25 529 GLN A N 1
ATOM 3979 C CA . GLN A 1 529 ? 4.844 -1.697 9.758 1 67.25 529 GLN A CA 1
ATOM 3980 C C . GLN A 1 529 ? 4.988 -0.183 9.633 1 67.25 529 GLN A C 1
ATOM 3982 O O . GLN A 1 529 ? 4.922 0.537 10.633 1 67.25 529 GLN A O 1
ATOM 3987 N N . LYS A 1 530 ? 5.168 0.264 8.43 1 64.56 530 LYS A N 1
ATOM 3988 C CA . LYS A 1 530 ? 5.34 1.695 8.195 1 64.56 530 LYS A CA 1
ATOM 3989 C C . LYS A 1 530 ? 4.039 2.453 8.453 1 64.56 530 LYS A C 1
ATOM 3991 O O . LYS A 1 530 ? 4.055 3.562 8.984 1 64.56 530 LYS A O 1
ATOM 3996 N N . LEU A 1 531 ? 2.988 1.784 8.148 1 68.56 531 LEU A N 1
ATOM 3997 C CA . LEU A 1 531 ? 1.686 2.422 8.312 1 68.56 531 LEU A CA 1
ATOM 3998 C C . LEU A 1 531 ? 1.219 2.33 9.758 1 68.56 531 LEU A C 1
ATOM 4000 O O . LEU A 1 531 ? 0.488 3.203 10.234 1 68.56 531 LEU A O 1
ATOM 4004 N N . THR A 1 532 ? 1.667 1.262 10.484 1 67.94 532 THR A N 1
ATOM 4005 C CA . THR A 1 532 ? 1.288 1.095 11.883 1 67.94 532 THR A CA 1
ATOM 4006 C C . THR A 1 532 ? 1.986 2.129 12.758 1 67.94 532 THR A C 1
ATOM 4008 O O . THR A 1 532 ? 1.548 2.4 13.875 1 67.94 532 THR A O 1
ATOM 4011 N N . ALA A 1 533 ? 3.078 2.785 12.305 1 67.06 533 ALA A N 1
ATOM 4012 C CA . ALA A 1 533 ? 3.725 3.871 13.031 1 67.06 533 ALA A CA 1
ATOM 4013 C C . ALA A 1 533 ? 2.791 5.07 13.172 1 67.06 533 ALA A C 1
ATOM 4015 O O . ALA A 1 533 ? 2.986 5.918 14.047 1 67.06 533 ALA A O 1
ATOM 4016 N N . PHE A 1 534 ? 1.79 5.027 12.375 1 70.5 534 PHE A N 1
ATOM 4017 C CA . PHE A 1 534 ? 0.79 6.086 12.438 1 70.5 534 PHE A CA 1
ATOM 4018 C C . PHE A 1 534 ? -0.453 5.609 13.18 1 70.5 534 PHE A C 1
ATOM 4020 O O . PHE A 1 534 ? -0.915 4.484 12.977 1 70.5 534 PHE A O 1
ATOM 4027 N N . LYS A 1 535 ? -0.667 6.141 14.375 1 73.81 535 LYS A N 1
ATOM 4028 C CA . LYS A 1 535 ? -1.94 5.867 15.039 1 73.81 535 LYS A CA 1
ATOM 4029 C C . LYS A 1 535 ? -3.111 6.402 14.219 1 73.81 535 LYS A C 1
ATOM 4031 O O . LYS A 1 535 ? -3.281 7.617 14.094 1 73.81 535 LYS A O 1
ATOM 4036 N N . LEU A 1 536 ? -3.883 5.57 13.578 1 70.94 536 LEU A N 1
ATOM 4037 C CA . LEU A 1 536 ? -4.961 5.953 12.68 1 70.94 536 LEU A CA 1
ATOM 4038 C C . LEU A 1 536 ? -6.324 5.684 13.312 1 70.94 536 LEU A C 1
ATOM 4040 O O . LEU A 1 536 ? -6.461 4.777 14.133 1 70.94 536 LEU A O 1
ATOM 4044 N N . MET B 1 1 ? -21.156 38.25 27.031 1 39.41 1 MET B N 1
ATOM 4045 C CA . MET B 1 1 ? -19.719 38.344 27.312 1 39.41 1 MET B CA 1
ATOM 4046 C C . MET B 1 1 ? -18.906 38.281 26.031 1 39.41 1 MET B C 1
ATOM 4048 O O . MET B 1 1 ? -19.078 37.344 25.234 1 39.41 1 MET B O 1
ATOM 4052 N N . LEU B 1 2 ? -18.672 39.312 25.391 1 52.75 2 LEU B N 1
ATOM 4053 C CA . LEU B 1 2 ? -18.031 39.469 24.094 1 52.75 2 LEU B CA 1
ATOM 4054 C C . LEU B 1 2 ? -16.875 38.5 23.938 1 52.75 2 LEU B C 1
ATOM 4056 O O . LEU B 1 2 ? -15.898 38.562 24.688 1 52.75 2 LEU B O 1
ATOM 4060 N N . LYS B 1 3 ? -17.203 37.469 23.531 1 67.56 3 LYS B N 1
ATOM 4061 C CA . LYS B 1 3 ? -16.328 36.281 23.422 1 67.56 3 LYS B CA 1
ATOM 4062 C C . LYS B 1 3 ? -15.172 36.562 22.453 1 67.56 3 LYS B C 1
ATOM 4064 O O . LYS B 1 3 ? -15.367 36.562 21.234 1 67.56 3 LYS B O 1
ATOM 4069 N N . LEU B 1 4 ? -13.922 37.375 22.938 1 77.62 4 LEU B N 1
ATOM 4070 C CA . LEU B 1 4 ? -12.719 37.844 22.25 1 77.62 4 LEU B CA 1
ATOM 4071 C C . LEU B 1 4 ? -12.281 36.844 21.188 1 77.62 4 LEU B C 1
ATOM 4073 O O . LEU B 1 4 ? -11.648 37.25 20.203 1 77.62 4 LEU B O 1
ATOM 4077 N N . GLU B 1 5 ? -12.766 35.719 21.328 1 80 5 GLU B N 1
ATOM 4078 C CA . GLU B 1 5 ? -12.352 34.656 20.406 1 80 5 GLU B CA 1
ATOM 4079 C C . GLU B 1 5 ? -13.062 34.781 19.062 1 80 5 GLU B C 1
ATOM 4081 O O . GLU B 1 5 ? -12.617 34.219 18.062 1 80 5 GLU B O 1
ATOM 4086 N N . ASN B 1 6 ? -14.031 35.562 19.016 1 81.81 6 ASN B N 1
ATOM 4087 C CA . ASN B 1 6 ? -14.789 35.719 17.781 1 81.81 6 ASN B CA 1
ATOM 4088 C C . ASN B 1 6 ? -14.406 37 17.047 1 81.81 6 ASN B C 1
ATOM 4090 O O . ASN B 1 6 ? -14.891 37.25 15.938 1 81.81 6 ASN B O 1
ATOM 4094 N N . ILE B 1 7 ? -13.516 37.75 17.719 1 85.81 7 ILE B N 1
ATOM 4095 C CA . ILE B 1 7 ? -13.133 39.031 17.125 1 85.81 7 ILE B CA 1
ATOM 4096 C C . ILE B 1 7 ? -11.773 38.906 16.453 1 85.81 7 ILE B C 1
ATOM 4098 O O . ILE B 1 7 ? -10.867 38.25 16.969 1 85.81 7 ILE B O 1
ATOM 4102 N N . LYS B 1 8 ? -11.703 39.531 15.25 1 91.19 8 LYS B N 1
ATOM 4103 C CA . LYS B 1 8 ? -10.453 39.531 14.5 1 91.19 8 LYS B CA 1
ATOM 4104 C C . LYS B 1 8 ? -9.305 40.094 15.32 1 91.19 8 LYS B C 1
ATOM 4106 O O . LYS B 1 8 ? -9.508 40.969 16.172 1 91.19 8 LYS B O 1
ATOM 4111 N N . VAL B 1 9 ? -8.164 39.656 15.133 1 85.62 9 VAL B N 1
ATOM 4112 C CA . VAL B 1 9 ? -6.977 40.031 15.883 1 85.62 9 VAL B CA 1
ATOM 4113 C C . VAL B 1 9 ? -6.738 41.531 15.734 1 85.62 9 VAL B C 1
ATOM 4115 O O . VAL B 1 9 ? -6.398 42.219 16.703 1 85.62 9 VAL B O 1
ATOM 4118 N N . SER B 1 10 ? -7.02 42.094 14.57 1 87.31 10 SER B N 1
ATOM 4119 C CA . SER B 1 10 ? -6.828 43.5 14.32 1 87.31 10 SER B CA 1
ATOM 4120 C C . SER B 1 10 ? -7.746 44.344 15.203 1 87.31 10 SER B C 1
ATOM 4122 O O . SER B 1 10 ? -7.332 45.406 15.719 1 87.31 10 SER B O 1
ATOM 4124 N N . TYR B 1 11 ? -8.906 43.906 15.461 1 88.25 11 TYR B N 1
ATOM 4125 C CA . TYR B 1 11 ? -9.875 44.625 16.266 1 88.25 11 TYR B CA 1
ATOM 4126 C C . TYR B 1 11 ? -9.539 44.531 17.75 1 88.25 11 TYR B C 1
ATOM 4128 O O . TYR B 1 11 ? -9.828 45.438 18.531 1 88.25 11 TYR B O 1
ATOM 4136 N N . LYS B 1 12 ? -8.898 43.375 18.062 1 87.19 12 LYS B N 1
ATOM 4137 C CA . LYS B 1 12 ? -8.461 43.25 19.453 1 87.19 12 LYS B CA 1
ATOM 4138 C C . LYS B 1 12 ? -7.387 44.25 19.797 1 87.19 12 LYS B C 1
ATOM 4140 O O . LYS B 1 12 ? -7.441 44.906 20.859 1 87.19 12 LYS B O 1
ATOM 4145 N N . LEU B 1 13 ? -6.551 44.5 18.828 1 87.19 13 LEU B N 1
ATOM 4146 C CA . LEU B 1 13 ? -5.473 45.469 19.031 1 87.19 13 LEU B CA 1
ATOM 4147 C C . LEU B 1 13 ? -6 46.906 19 1 87.19 13 LEU B C 1
ATOM 4149 O O . LEU B 1 13 ? -5.543 47.75 19.766 1 87.19 13 LEU B O 1
ATOM 4153 N N . ALA B 1 14 ? -7.035 47.062 18.156 1 89.81 14 ALA B N 1
ATOM 4154 C CA . ALA B 1 14 ? -7.664 48.375 18.078 1 89.81 14 ALA B CA 1
ATOM 4155 C C . ALA B 1 14 ? -8.328 48.75 19.391 1 89.81 14 ALA B C 1
ATOM 4157 O O . ALA B 1 14 ? -8.375 49.938 19.766 1 89.81 14 ALA B O 1
ATOM 4158 N N . ALA B 1 15 ? -8.75 47.75 20.109 1 90.25 15 ALA B N 1
ATOM 4159 C CA . ALA B 1 15 ? -9.406 48 21.375 1 90.25 15 ALA B CA 1
ATOM 4160 C C . ALA B 1 15 ? -8.438 48.625 22.391 1 90.25 15 ALA B C 1
ATOM 4162 O O . ALA B 1 15 ? -8.805 49.531 23.125 1 90.25 15 ALA B O 1
ATOM 4163 N N . ILE B 1 16 ? -7.188 48.219 22.344 1 89.94 16 ILE B N 1
ATOM 4164 C CA . ILE B 1 16 ? -6.18 48.75 23.25 1 89.94 16 ILE B CA 1
ATOM 4165 C C . ILE B 1 16 ? -5.902 50.219 22.906 1 89.94 16 ILE B C 1
ATOM 4167 O O . ILE B 1 16 ? -5.836 51.062 23.781 1 89.94 16 ILE B O 1
ATOM 4171 N N . VAL B 1 17 ? -5.836 50.469 21.594 1 91.25 17 VAL B N 1
ATOM 4172 C CA . VAL B 1 17 ? -5.539 51.812 21.109 1 91.25 17 VAL B CA 1
ATOM 4173 C C . VAL B 1 17 ? -6.699 52.75 21.453 1 91.25 17 VAL B C 1
ATOM 4175 O O . VAL B 1 17 ? -6.484 53.875 21.891 1 91.25 17 VAL B O 1
ATOM 4178 N N . ILE B 1 18 ? -7.922 52.25 21.375 1 92.12 18 ILE B N 1
ATOM 4179 C CA . ILE B 1 18 ? -9.109 53.062 21.625 1 92.12 18 ILE B CA 1
ATOM 4180 C C . ILE B 1 18 ? -9.18 53.438 23.109 1 92.12 18 ILE B C 1
ATOM 4182 O O . ILE B 1 18 ? -9.477 54.562 23.453 1 92.12 18 ILE B O 1
ATOM 4186 N N . VAL B 1 19 ? -8.812 52.469 23.953 1 92.25 19 VAL B N 1
ATOM 4187 C CA . VAL B 1 19 ? -8.812 52.75 25.391 1 92.25 19 VAL B CA 1
ATOM 4188 C C . VAL B 1 19 ? -7.758 53.812 25.719 1 92.25 19 VAL B C 1
ATOM 4190 O O . VAL B 1 19 ? -7.992 54.688 26.547 1 92.25 19 VAL B O 1
ATOM 4193 N N . GLY B 1 20 ? -6.633 53.688 24.984 1 91.31 20 GLY B N 1
ATOM 4194 C CA . GLY B 1 20 ? -5.602 54.719 25.156 1 91.31 20 GLY B CA 1
ATOM 4195 C C . GLY B 1 20 ? -6.059 56.094 24.75 1 91.31 20 GLY B C 1
ATOM 4196 O O . GLY B 1 20 ? -5.848 57.062 25.484 1 91.31 20 GLY B O 1
ATOM 4197 N N . ILE B 1 21 ? -6.789 56.188 23.672 1 91.62 21 ILE B N 1
ATOM 4198 C CA . ILE B 1 21 ? -7.27 57.469 23.141 1 91.62 21 ILE B CA 1
ATOM 4199 C C . ILE B 1 21 ? -8.273 58.062 24.109 1 91.62 21 ILE B C 1
ATOM 4201 O O . ILE B 1 21 ? -8.211 59.281 24.406 1 91.62 21 ILE B O 1
ATOM 4205 N N . VAL B 1 22 ? -9.148 57.281 24.672 1 92.44 22 VAL B N 1
ATOM 4206 C CA . VAL B 1 22 ? -10.148 57.781 25.609 1 92.44 22 VAL B CA 1
ATOM 4207 C C . VAL B 1 22 ? -9.469 58.281 26.875 1 92.44 22 VAL B C 1
ATOM 4209 O O . VAL B 1 22 ? -9.875 59.312 27.438 1 92.44 22 VAL B O 1
ATOM 4212 N N . GLY B 1 23 ? -8.414 57.5 27.234 1 91.62 23 GLY B N 1
ATOM 4213 C CA . GLY B 1 23 ? -7.656 57.969 28.391 1 91.62 23 GLY B CA 1
ATOM 4214 C C . GLY B 1 23 ? -6.977 59.312 28.172 1 91.62 23 GLY B C 1
ATOM 4215 O O . GLY B 1 23 ? -7.035 60.188 29.047 1 91.62 23 GLY B O 1
ATOM 4216 N N . PHE B 1 24 ? -6.41 59.531 26.984 1 93.31 24 PHE B N 1
ATOM 4217 C CA . PHE B 1 24 ? -5.727 60.781 26.656 1 93.31 24 PHE B CA 1
ATOM 4218 C C . PHE B 1 24 ? -6.711 61.938 26.609 1 93.31 24 PHE B C 1
ATOM 4220 O O . PHE B 1 24 ? -6.43 63 27.156 1 93.31 24 PHE B O 1
ATOM 4227 N N . LEU B 1 25 ? -7.883 61.719 26.078 1 91.44 25 LEU B N 1
ATOM 4228 C CA . LEU B 1 25 ? -8.898 62.781 25.984 1 91.44 25 LEU B CA 1
ATOM 4229 C C . LEU B 1 25 ? -9.438 63.125 27.359 1 91.44 25 LEU B C 1
ATOM 4231 O O . LEU B 1 25 ? -9.703 64.312 27.625 1 91.44 25 LEU B O 1
ATOM 4235 N N . SER B 1 26 ? -9.547 62.156 28.219 1 92.12 26 SER B N 1
ATOM 4236 C CA . SER B 1 26 ? -10.008 62.438 29.578 1 92.12 26 SER B CA 1
ATOM 4237 C C . SER B 1 26 ? -9.016 63.281 30.344 1 92.12 26 SER B C 1
ATOM 4239 O O . SER B 1 26 ? -9.422 64.188 31.062 1 92.12 26 SER B O 1
ATOM 4241 N N . LEU B 1 27 ? -7.77 63.031 30.109 1 91.81 27 LEU B N 1
ATOM 4242 C CA . LEU B 1 27 ? -6.746 63.812 30.797 1 91.81 27 LEU B CA 1
ATOM 4243 C C . LEU B 1 27 ? -6.719 65.25 30.281 1 91.81 27 LEU B C 1
ATOM 4245 O O . LEU B 1 27 ? -6.508 66.188 31.047 1 91.81 27 LEU B O 1
ATOM 4249 N N . LEU B 1 28 ? -6.969 65.375 28.953 1 90.69 28 LEU B N 1
ATOM 4250 C CA . LEU B 1 28 ? -7.031 66.75 28.359 1 90.69 28 LEU B CA 1
ATOM 4251 C C . LEU B 1 28 ? -8.164 67.562 28.969 1 90.69 28 LEU B C 1
ATOM 4253 O O . LEU B 1 28 ? -7.984 68.75 29.297 1 90.69 28 LEU B O 1
ATOM 4257 N N . PHE B 1 29 ? -9.227 66.938 29.234 1 90.19 29 PHE B N 1
ATOM 4258 C CA . PHE B 1 29 ? -10.398 67.625 29.781 1 90.19 29 PHE B CA 1
ATOM 4259 C C . PHE B 1 29 ? -10.18 68 31.25 1 90.19 29 PHE B C 1
ATOM 4261 O O . PHE B 1 29 ? -10.531 69.062 31.672 1 90.19 29 PHE B O 1
ATOM 4268 N N . ILE B 1 30 ? -9.586 67.125 31.984 1 91.25 30 ILE B N 1
ATOM 4269 C CA . ILE B 1 30 ? -9.344 67.375 33.406 1 91.25 30 ILE B CA 1
ATOM 4270 C C . ILE B 1 30 ? -8.359 68.562 33.562 1 91.25 30 ILE B C 1
ATOM 4272 O O . ILE B 1 30 ? -8.586 69.438 34.375 1 91.25 30 ILE B O 1
ATOM 4276 N N . SER B 1 31 ? -7.344 68.5 32.688 1 91.88 31 SER B N 1
ATOM 4277 C CA . SER B 1 31 ? -6.305 69.562 32.75 1 91.88 31 SER B CA 1
ATOM 4278 C C . SER B 1 31 ? -6.852 70.875 32.375 1 91.88 31 SER B C 1
ATOM 4280 O O . SER B 1 31 ? -6.594 71.875 33.062 1 91.88 31 SER B O 1
ATOM 4282 N N . ALA B 1 32 ? -7.699 70.938 31.344 1 89 32 ALA B N 1
ATOM 4283 C CA . ALA B 1 32 ? -8.25 72.188 30.859 1 89 32 ALA B CA 1
ATOM 4284 C C . ALA B 1 32 ? -9.203 72.812 31.875 1 89 32 ALA B C 1
ATOM 4286 O O . ALA B 1 32 ? -9.172 74 32.125 1 89 32 ALA B O 1
ATOM 4287 N N . ASN B 1 33 ? -9.953 72 32.531 1 89.69 33 ASN B N 1
ATOM 4288 C CA . ASN B 1 33 ? -10.922 72.438 33.5 1 89.69 33 ASN B CA 1
ATOM 4289 C C . ASN B 1 33 ? -10.234 72.938 34.781 1 89.69 33 ASN B C 1
ATOM 4291 O O . ASN B 1 33 ? -10.633 74 35.344 1 89.69 33 ASN B O 1
ATOM 4295 N N . ALA B 1 34 ? -9.227 72.25 35.125 1 90.38 34 ALA B N 1
ATOM 4296 C CA . ALA B 1 34 ? -8.484 72.688 36.312 1 90.38 34 ALA B CA 1
ATOM 4297 C C . ALA B 1 34 ? -7.773 74 36.094 1 90.38 34 ALA B C 1
ATOM 4299 O O . ALA B 1 34 ? -7.766 74.875 37 1 90.38 34 ALA B O 1
ATOM 4300 N N . LEU B 1 35 ? -7.227 74.188 34.938 1 91.19 35 LEU B N 1
ATOM 4301 C CA . LEU B 1 35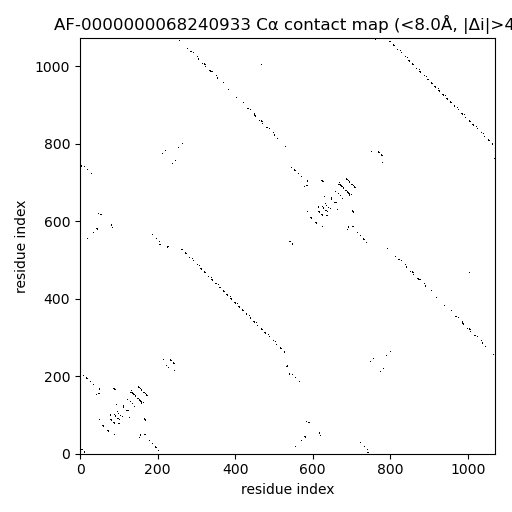 ? -6.523 75.438 34.625 1 91.19 35 LEU B CA 1
ATOM 4302 C C . LEU B 1 35 ? -7.484 76.625 34.625 1 91.19 35 LEU B C 1
ATOM 4304 O O . LEU B 1 35 ? -7.199 77.688 35.219 1 91.19 35 LEU B O 1
ATOM 4308 N N . LYS B 1 36 ? -8.625 76.5 34.062 1 92.12 36 LYS B N 1
ATOM 4309 C CA . LYS B 1 36 ? -9.617 77.562 33.969 1 92.12 36 LYS B CA 1
ATOM 4310 C C . LYS B 1 36 ? -10.125 77.938 35.344 1 92.12 36 LYS B C 1
ATOM 4312 O O . LYS B 1 36 ? -10.148 79.125 35.688 1 92.12 36 LYS B O 1
ATOM 4317 N N . GLU B 1 37 ? -10.398 77 36.156 1 91.88 37 GLU B N 1
ATOM 4318 C CA . GLU B 1 37 ? -10.953 77.25 37.5 1 91.88 37 GLU B CA 1
ATOM 4319 C C . GLU B 1 37 ? -9.953 77.938 38.375 1 91.88 37 GLU B C 1
ATOM 4321 O O . GLU B 1 37 ? -10.312 78.875 39.094 1 91.88 37 GLU B O 1
ATOM 4326 N N . ASN B 1 38 ? -8.719 77.5 38.219 1 92.56 38 ASN B N 1
ATOM 4327 C CA . ASN B 1 38 ? -7.699 78.125 39.062 1 92.56 38 ASN B CA 1
ATOM 4328 C C . ASN B 1 38 ? -7.359 79.5 38.625 1 92.56 38 ASN B C 1
ATOM 4330 O O . ASN B 1 38 ? -7.133 80.375 39.469 1 92.56 38 ASN B O 1
ATOM 4334 N N . LEU B 1 39 ? -7.402 79.812 37.344 1 93.31 39 LEU B N 1
ATOM 4335 C CA . LEU B 1 39 ? -7.07 81.188 36.844 1 93.31 39 LEU B CA 1
ATOM 4336 C C . LEU B 1 39 ? -8.172 82.188 37.188 1 93.31 39 LEU B C 1
ATOM 4338 O O . LEU B 1 39 ? -7.891 83.312 37.562 1 93.31 39 LEU B O 1
ATOM 4342 N N . VAL B 1 40 ? -9.398 81.688 37.125 1 93.5 40 VAL B N 1
ATOM 4343 C CA . VAL B 1 40 ? -10.523 82.562 37.469 1 93.5 40 VAL B CA 1
ATOM 4344 C C . VAL B 1 40 ? -10.484 82.875 38.969 1 93.5 40 VAL B C 1
ATOM 4346 O O . VAL B 1 40 ? -10.688 84.062 39.375 1 93.5 40 VAL B O 1
ATOM 4349 N N . ALA B 1 41 ? -10.156 81.875 39.75 1 93.5 41 ALA B N 1
ATOM 4350 C CA . ALA B 1 41 ? -10.07 82.125 41.188 1 93.5 41 ALA B CA 1
ATOM 4351 C C . ALA B 1 41 ? -8.977 83.125 41.562 1 93.5 41 ALA B C 1
ATOM 4353 O O . ALA B 1 41 ? -9.156 83.938 42.438 1 93.5 41 ALA B O 1
ATOM 4354 N N . GLU B 1 42 ? -7.914 82.938 40.781 1 93.88 42 GLU B N 1
ATOM 4355 C CA . GLU B 1 42 ? -6.797 83.875 41.031 1 93.88 42 GLU B CA 1
ATOM 4356 C C . GLU B 1 42 ? -7.125 85.312 40.562 1 93.88 42 GLU B C 1
ATOM 4358 O O . GLU B 1 42 ? -6.691 86.25 41.188 1 93.88 42 GLU B O 1
ATOM 4363 N N . ARG B 1 43 ? -7.867 85.438 39.562 1 94.12 43 ARG B N 1
ATOM 4364 C CA . ARG B 1 43 ? -8.281 86.75 39.062 1 94.12 43 ARG B CA 1
ATOM 4365 C C . ARG B 1 43 ? -9.234 87.375 40.062 1 94.12 43 ARG B C 1
ATOM 4367 O O . ARG B 1 43 ? -9.141 88.625 40.281 1 94.12 43 ARG B O 1
ATOM 4374 N N . GLU B 1 44 ? -10.055 86.75 40.625 1 95.81 44 GLU B N 1
ATOM 4375 C CA . GLU B 1 44 ? -10.969 87.25 41.656 1 95.81 44 GLU B CA 1
ATOM 4376 C C . GLU B 1 44 ? -10.195 87.75 42.875 1 95.81 44 GLU B C 1
ATOM 4378 O O . GLU B 1 44 ? -10.508 88.812 43.406 1 95.81 44 GLU B O 1
ATOM 4383 N N . ALA B 1 45 ? -9.211 87 43.188 1 95.62 45 ALA B N 1
ATOM 4384 C CA . ALA B 1 45 ? -8.398 87.375 44.344 1 95.62 45 ALA B CA 1
ATOM 4385 C C . ALA B 1 45 ? -7.633 88.625 44.094 1 95.62 45 ALA B C 1
ATOM 4387 O O . ALA B 1 45 ? -7.418 89.438 45.031 1 95.62 45 ALA B O 1
ATOM 4388 N N . ARG B 1 46 ? -7.246 88.875 42.875 1 95.62 46 ARG B N 1
ATOM 4389 C CA . ARG B 1 46 ? -6.547 90.125 42.531 1 95.62 46 ARG B CA 1
ATOM 4390 C C . ARG B 1 46 ? -7.445 91.312 42.688 1 95.62 46 ARG B C 1
ATOM 4392 O O . ARG B 1 46 ? -7.051 92.312 43.312 1 95.62 46 ARG B O 1
ATOM 4399 N N . LEU B 1 47 ? -8.633 91.188 42.281 1 96.25 47 LEU B N 1
ATOM 4400 C CA . LEU B 1 47 ? -9.594 92.25 42.406 1 96.25 47 LEU B CA 1
ATOM 4401 C C . LEU B 1 47 ? -9.93 92.5 43.875 1 96.25 47 LEU B C 1
ATOM 4403 O O . LEU B 1 47 ? -9.984 93.688 44.344 1 96.25 47 LEU B O 1
ATOM 4407 N N . LYS B 1 48 ? -10.102 91.438 44.562 1 96.56 48 LYS B N 1
ATOM 4408 C CA . LYS B 1 48 ? -10.406 91.5 45.969 1 96.56 48 LYS B CA 1
ATOM 4409 C C . LYS B 1 48 ? -9.297 92.188 46.75 1 96.56 48 LYS B C 1
ATOM 4411 O O . LYS B 1 48 ? -9.562 93.062 47.594 1 96.56 48 LYS B O 1
ATOM 4416 N N . ALA B 1 49 ? -8.117 91.875 46.312 1 96.38 49 ALA B N 1
ATOM 4417 C CA . ALA B 1 49 ? -6.961 92.5 47 1 96.38 49 ALA B CA 1
ATOM 4418 C C . ALA B 1 49 ? -6.906 94 46.812 1 96.38 49 ALA B C 1
ATOM 4420 O O . ALA B 1 49 ? -6.664 94.75 47.75 1 96.38 49 ALA B O 1
ATOM 4421 N N . VAL B 1 50 ? -7.168 94.438 45.656 1 96.69 50 VAL B N 1
ATOM 4422 C CA . VAL B 1 50 ? -7.117 95.875 45.344 1 96.69 50 VAL B CA 1
ATOM 4423 C C . VAL B 1 50 ? -8.242 96.625 46.062 1 96.69 50 VAL B C 1
ATOM 4425 O O . VAL B 1 50 ? -8.016 97.625 46.688 1 96.69 50 VAL B O 1
ATOM 4428 N N . ILE B 1 51 ? -9.352 96.062 46.125 1 96.81 51 ILE B N 1
ATOM 4429 C CA . ILE B 1 51 ? -10.523 96.688 46.719 1 96.81 51 ILE B CA 1
ATOM 4430 C C . ILE B 1 51 ? -10.375 96.75 48.25 1 96.81 51 ILE B C 1
ATOM 4432 O O . ILE B 1 51 ? -10.648 97.75 48.875 1 96.81 51 ILE B O 1
ATOM 4436 N N . GLN B 1 52 ? -9.906 95.625 48.781 1 96.12 52 GLN B N 1
ATOM 4437 C CA . GLN B 1 52 ? -9.742 95.562 50.219 1 96.12 52 GLN B CA 1
ATOM 4438 C C . GLN B 1 52 ? -8.641 96.5 50.688 1 96.12 52 GLN B C 1
ATOM 4440 O O . GLN B 1 52 ? -8.734 97.062 51.781 1 96.12 52 GLN B O 1
ATOM 4445 N N . SER B 1 53 ? -7.691 96.625 49.875 1 95.81 53 SER B N 1
ATOM 4446 C CA . SER B 1 53 ? -6.637 97.562 50.188 1 95.81 53 SER B CA 1
ATOM 4447 C C . SER B 1 53 ? -7.176 99 50.25 1 95.81 53 SER B C 1
ATOM 4449 O O . SER B 1 53 ? -6.852 99.75 51.156 1 95.81 53 SER B O 1
ATOM 4451 N N . THR B 1 54 ? -7.973 99.375 49.344 1 95.94 54 THR B N 1
ATOM 4452 C CA . THR B 1 54 ? -8.586 100.688 49.281 1 95.94 54 THR B CA 1
ATOM 4453 C C . THR B 1 54 ? -9.586 100.875 50.406 1 95.94 54 THR B C 1
ATOM 4455 O O . THR B 1 54 ? -9.656 101.938 51 1 95.94 54 THR B O 1
ATOM 4458 N N . LEU B 1 55 ? -10.266 99.875 50.75 1 96.38 55 LEU B N 1
ATOM 4459 C CA . LEU B 1 55 ? -11.258 99.875 51.812 1 96.38 55 LEU B CA 1
ATOM 4460 C C . LEU B 1 55 ? -10.594 100.125 53.156 1 96.38 55 LEU B C 1
ATOM 4462 O O . LEU B 1 55 ? -11.148 100.875 54 1 96.38 55 LEU B O 1
ATOM 4466 N N . SER B 1 56 ? -9.461 99.625 53.281 1 96.19 56 SER B N 1
ATOM 4467 C CA . SER B 1 56 ? -8.727 99.812 54.531 1 96.19 56 SER B CA 1
ATOM 4468 C C . SER B 1 56 ? -8.305 101.25 54.656 1 96.19 56 SER B C 1
ATOM 4470 O O . SER B 1 56 ? -8.32 101.812 55.781 1 96.19 56 SER B O 1
ATOM 4472 N N . GLN B 1 57 ? -8.023 101.875 53.625 1 95.06 57 GLN B N 1
ATOM 4473 C CA . GLN B 1 57 ? -7.648 103.25 53.594 1 95.06 57 GLN B CA 1
ATOM 4474 C C . GLN B 1 57 ? -8.859 104.125 53.875 1 95.06 57 GLN B C 1
ATOM 4476 O O . GLN B 1 57 ? -8.773 105.125 54.625 1 95.06 57 GLN B O 1
ATOM 4481 N N . VAL B 1 58 ? -9.883 103.812 53.312 1 96.25 58 VAL B N 1
ATOM 4482 C CA . VAL B 1 58 ? -11.133 104.562 53.5 1 96.25 58 VAL B CA 1
ATOM 4483 C C . VAL B 1 58 ? -11.578 104.5 54.969 1 96.25 58 VAL B C 1
ATOM 4485 O O . VAL B 1 58 ? -12.031 105.438 55.562 1 96.25 58 VAL B O 1
ATOM 4488 N N . ALA B 1 59 ? -11.445 103.375 55.5 1 96.44 59 ALA B N 1
ATOM 4489 C CA . ALA B 1 59 ? -11.805 103.125 56.906 1 96.44 59 ALA B CA 1
ATOM 4490 C C . ALA B 1 59 ? -10.953 104 57.812 1 96.44 59 ALA B C 1
ATOM 4492 O O . ALA B 1 59 ? -11.453 104.5 58.812 1 96.44 59 ALA B O 1
ATOM 4493 N N . TYR B 1 60 ? -9.781 104.188 57.438 1 94.5 60 TYR B N 1
ATOM 4494 C CA . TYR B 1 60 ? -8.875 105 58.188 1 94.5 60 TYR B CA 1
ATOM 4495 C C . TYR B 1 60 ? -9.312 106.438 58.156 1 94.5 60 TYR B C 1
ATOM 4497 O O . TYR B 1 60 ? -9.352 107.125 59.156 1 94.5 60 TYR B O 1
ATOM 4505 N N . LEU B 1 61 ? -9.625 106.875 56.969 1 96 61 LEU B N 1
ATOM 4506 C CA . LEU B 1 61 ? -10.07 108.25 56.812 1 96 61 LEU B CA 1
ATOM 4507 C C . LEU B 1 61 ? -11.359 108.5 57.594 1 96 61 LEU B C 1
ATOM 4509 O O . LEU B 1 61 ? -11.523 109.562 58.188 1 96 61 LEU B O 1
ATOM 4513 N N . ASN B 1 62 ? -12.195 107.562 57.594 1 96.5 62 ASN B N 1
ATOM 4514 C CA . ASN B 1 62 ? -13.461 107.688 58.281 1 96.5 62 ASN B CA 1
ATOM 4515 C C . ASN B 1 62 ? -13.258 107.75 59.812 1 96.5 62 ASN B C 1
ATOM 4517 O O . ASN B 1 62 ? -14.039 108.375 60.5 1 96.5 62 ASN B O 1
ATOM 4521 N N . GLN B 1 63 ? -12.219 107.125 60.281 1 95.56 63 GLN B N 1
ATOM 4522 C CA . GLN B 1 63 ? -11.938 107.062 61.688 1 95.56 63 GLN B CA 1
ATOM 4523 C C . GLN B 1 63 ? -11.172 108.312 62.156 1 95.56 63 GLN B C 1
ATOM 4525 O O . GLN B 1 63 ? -11.266 108.688 63.312 1 95.56 63 GLN B O 1
ATOM 4530 N N . THR B 1 64 ? -10.539 109 61.25 1 95 64 THR B N 1
ATOM 4531 C CA . THR B 1 64 ? -9.594 110 61.688 1 95 64 THR B CA 1
ATOM 4532 C C . THR B 1 64 ? -10.109 111.375 61.281 1 95 64 THR B C 1
ATOM 4534 O O . THR B 1 64 ? -9.648 112.438 61.844 1 95 64 THR B O 1
ATOM 4537 N N . LEU B 1 65 ? -11.07 111.438 60.344 1 95.69 65 LEU B N 1
ATOM 4538 C CA . LEU B 1 65 ? -11.555 112.75 59.844 1 95.69 65 LEU B CA 1
ATOM 4539 C C . LEU B 1 65 ? -13.078 112.812 59.969 1 95.69 65 LEU B C 1
ATOM 4541 O O . LEU B 1 65 ? -13.758 111.812 60.031 1 95.69 65 LEU B O 1
ATOM 4545 N N . PRO B 1 66 ? -13.609 114.125 60 1 95.12 66 PRO B N 1
ATOM 4546 C CA . PRO B 1 66 ? -15.062 114.25 59.906 1 95.12 66 PRO B CA 1
ATOM 4547 C C . PRO B 1 66 ? -15.602 113.688 58.594 1 95.12 66 PRO B C 1
ATOM 4549 O O . PRO B 1 66 ? -14.93 113.75 57.562 1 95.12 66 PRO B O 1
ATOM 4552 N N . LYS B 1 67 ? -16.703 113.25 58.594 1 95.19 67 LYS B N 1
ATOM 4553 C CA . LYS B 1 67 ? -17.297 112.5 57.531 1 95.19 67 LYS B CA 1
ATOM 4554 C C . LYS B 1 67 ? -17.172 113.188 56.156 1 95.19 67 LYS B C 1
ATOM 4556 O O . LYS B 1 67 ? -16.734 112.562 55.188 1 95.19 67 LYS B O 1
ATOM 4561 N N . GLU B 1 68 ? -17.531 114.438 56.125 1 93.69 68 GLU B N 1
ATOM 4562 C CA . GLU B 1 68 ? -17.531 115.125 54.844 1 93.69 68 GLU B CA 1
ATOM 4563 C C . GLU B 1 68 ? -16.109 115.25 54.281 1 93.69 68 GLU B C 1
ATOM 4565 O O . GLU B 1 68 ? -15.891 115.062 53.094 1 93.69 68 GLU B O 1
ATOM 4570 N N . GLN B 1 69 ? -15.164 115.438 55.156 1 95 69 GLN B N 1
ATOM 4571 C CA . GLN B 1 69 ? -13.766 115.562 54.75 1 95 69 GLN B CA 1
ATOM 4572 C C . GLN B 1 69 ? -13.188 114.188 54.375 1 95 69 GLN B C 1
ATOM 4574 O O . GLN B 1 69 ? -12.406 114.125 53.438 1 95 69 GLN B O 1
ATOM 4579 N N . ALA B 1 70 ? -13.602 113.312 55.125 1 96.56 70 ALA B N 1
ATOM 4580 C CA . ALA B 1 70 ? -13.148 111.938 54.844 1 96.56 70 ALA B CA 1
ATOM 4581 C C . ALA B 1 70 ? -13.625 111.5 53.469 1 96.56 70 ALA B C 1
ATOM 4583 O O . ALA B 1 70 ? -12.859 110.875 52.719 1 96.56 70 ALA B O 1
ATOM 4584 N N . GLN B 1 71 ? -14.812 111.75 53.188 1 97 71 GLN B N 1
ATOM 4585 C CA . GLN B 1 71 ? -15.391 111.375 51.906 1 97 71 GLN B CA 1
ATOM 4586 C C . GLN B 1 71 ? -14.742 112.062 50.75 1 97 71 GLN B C 1
ATOM 4588 O O . GLN B 1 71 ? -14.5 111.5 49.688 1 97 71 GLN B O 1
ATOM 4593 N N . GLU B 1 72 ? -14.484 113.312 50.938 1 95.62 72 GLU B N 1
ATOM 4594 C CA . GLU B 1 72 ? -13.844 114.062 49.875 1 95.62 72 GLU B CA 1
ATOM 4595 C C . GLU B 1 72 ? -12.438 113.562 49.594 1 95.62 72 GLU B C 1
ATOM 4597 O O . GLU B 1 72 ? -12.055 113.438 48.438 1 95.62 72 GLU B O 1
ATOM 4602 N N . GLN B 1 73 ? -11.719 113.25 50.625 1 95.31 73 GLN B N 1
ATOM 4603 C CA . GLN B 1 73 ? -10.367 112.688 50.469 1 95.31 73 GLN B CA 1
ATOM 4604 C C . GLN B 1 73 ? -10.391 111.312 49.844 1 95.31 73 GLN B C 1
ATOM 4606 O O . GLN B 1 73 ? -9.539 111 49.031 1 95.31 73 GLN B O 1
ATOM 4611 N N . ALA B 1 74 ? -11.312 110.562 50.281 1 97.12 74 ALA B N 1
ATOM 4612 C CA . ALA B 1 74 ? -11.453 109.25 49.75 1 97.12 74 ALA B CA 1
ATOM 4613 C C . ALA B 1 74 ? -11.766 109.25 48.25 1 97.12 74 ALA B C 1
ATOM 4615 O O . ALA B 1 74 ? -11.195 108.5 47.469 1 97.12 74 ALA B O 1
ATOM 4616 N N . LYS B 1 75 ? -12.68 110.062 47.875 1 97.19 75 LYS B N 1
ATOM 4617 C CA . LYS B 1 75 ? -13.047 110.25 46.469 1 97.19 75 LYS B CA 1
ATOM 4618 C C . LYS B 1 75 ? -11.828 110.625 45.625 1 97.19 75 LYS B C 1
ATOM 4620 O O . LYS B 1 75 ? -11.633 110.062 44.531 1 97.19 75 LYS B O 1
ATOM 4625 N N . ALA B 1 76 ? -11.047 111.438 46.156 1 95.62 76 ALA B N 1
ATOM 4626 C CA . ALA B 1 76 ? -9.867 111.938 45.438 1 95.62 76 ALA B CA 1
ATOM 4627 C C . ALA B 1 76 ? -8.859 110.75 45.281 1 95.62 76 ALA B C 1
ATOM 4629 O O . ALA B 1 76 ? -8.281 110.625 44.219 1 95.62 76 ALA B O 1
ATOM 4630 N N . LEU B 1 77 ? -8.695 110.062 46.281 1 94.81 77 LEU B N 1
ATOM 4631 C CA . LEU B 1 77 ? -7.734 109 46.25 1 94.81 77 LEU B CA 1
ATOM 4632 C C . LEU B 1 77 ? -8.211 107.875 45.344 1 94.81 77 LEU B C 1
ATOM 4634 O O . LEU B 1 77 ? -7.414 107.25 44.594 1 94.81 77 LEU B O 1
ATOM 4638 N N . ILE B 1 78 ? -9.453 107.5 45.375 1 97.31 78 ILE B N 1
ATOM 4639 C CA . ILE B 1 78 ? -10.008 106.5 44.5 1 97.31 78 ILE B CA 1
ATOM 4640 C C . ILE B 1 78 ? -9.969 106.938 43.062 1 97.31 78 ILE B C 1
ATOM 4642 O O . ILE B 1 78 ? -9.688 106.125 42.156 1 97.31 78 ILE B O 1
ATOM 4646 N N . ASN B 1 79 ? -10.234 108.188 42.844 1 95.94 79 ASN B N 1
ATOM 4647 C CA . ASN B 1 79 ? -10.188 108.75 41.5 1 95.94 79 ASN B CA 1
ATOM 4648 C C . ASN B 1 79 ? -8.789 108.625 40.906 1 95.94 79 ASN B C 1
ATOM 4650 O O . ASN B 1 79 ? -8.633 108.5 39.688 1 95.94 79 ASN B O 1
ATOM 4654 N N . ALA B 1 80 ? -7.832 108.625 41.719 1 94.56 80 ALA B N 1
ATOM 4655 C CA . ALA B 1 80 ? -6.449 108.625 41.25 1 94.56 80 ALA B CA 1
ATOM 4656 C C . ALA B 1 80 ? -5.918 107.188 41.125 1 94.56 80 ALA B C 1
ATOM 4658 O O . ALA B 1 80 ? -4.883 107 40.5 1 94.56 80 ALA B O 1
ATOM 4659 N N . LEU B 1 81 ? -6.648 106.312 41.594 1 95.75 81 LEU B N 1
ATOM 4660 C CA . LEU B 1 81 ? -6.188 104.938 41.688 1 95.75 81 LEU B CA 1
ATOM 4661 C C . LEU B 1 81 ? -6.211 104.25 40.312 1 95.75 81 LEU B C 1
ATOM 4663 O O . LEU B 1 81 ? -7.234 104.25 39.625 1 95.75 81 LEU B O 1
ATOM 4667 N N . ARG B 1 82 ? -5.062 103.688 39.938 1 95.75 82 ARG B N 1
ATOM 4668 C CA . ARG B 1 82 ? -4.926 102.875 38.75 1 95.75 82 ARG B CA 1
ATOM 4669 C C . ARG B 1 82 ? -4.098 101.625 39.031 1 95.75 82 ARG B C 1
ATOM 4671 O O . ARG B 1 82 ? -3.123 101.688 39.781 1 95.75 82 ARG B O 1
ATOM 4678 N N . PHE B 1 83 ? -4.5 100.562 38.406 1 94.5 83 PHE B N 1
ATOM 4679 C CA . PHE B 1 83 ? -3.721 99.312 38.562 1 94.5 83 PHE B CA 1
ATOM 4680 C C . PHE B 1 83 ? -3.846 98.438 37.312 1 94.5 83 PHE B C 1
ATOM 4682 O O . PHE B 1 83 ? -4.816 98.562 36.562 1 94.5 83 PHE B O 1
ATOM 4689 N N . ASP B 1 84 ? -2.832 97.625 37.125 1 91.75 84 ASP B N 1
ATOM 4690 C CA . ASP B 1 84 ? -2.775 96.75 35.938 1 91.75 84 ASP B CA 1
ATOM 4691 C C . ASP B 1 84 ? -3.051 97.5 34.656 1 91.75 84 ASP B C 1
ATOM 4693 O O . ASP B 1 84 ? -3.934 97.125 33.875 1 91.75 84 ASP B O 1
ATOM 4697 N N . GLY B 1 85 ? -2.305 98.562 34.531 1 88.38 85 GLY B N 1
ATOM 4698 C CA . GLY B 1 85 ? -2.479 99.438 33.375 1 88.38 85 GLY B CA 1
ATOM 4699 C C . GLY B 1 85 ? -3.438 100.562 33.625 1 88.38 85 GLY B C 1
ATOM 4700 O O . GLY B 1 85 ? -3.111 101.5 34.375 1 88.38 85 GLY B O 1
ATOM 4701 N N . ASN B 1 86 ? -4.602 100.438 33.156 1 88.75 86 ASN B N 1
ATOM 4702 C CA . ASN B 1 86 ? -5.527 101.562 33.312 1 88.75 86 ASN B CA 1
ATOM 4703 C C . ASN B 1 86 ? -6.824 101.125 33.969 1 88.75 86 ASN B C 1
ATOM 4705 O O . ASN B 1 86 ? -7.859 101.75 33.812 1 88.75 86 ASN B O 1
ATOM 4709 N N . ASN B 1 87 ? -6.633 100 34.75 1 94.12 87 ASN B N 1
ATOM 4710 C CA . ASN B 1 87 ? -7.797 99.625 35.531 1 94.12 87 ASN B CA 1
ATOM 4711 C C . ASN B 1 87 ? -8.07 100.562 36.688 1 94.12 87 ASN B C 1
ATOM 4713 O O . ASN B 1 87 ? -7.148 101.188 37.188 1 94.12 87 ASN B O 1
ATOM 4717 N N . TYR B 1 88 ? -9.344 100.625 37.031 1 95.44 88 TYR B N 1
ATOM 4718 C CA . TYR B 1 88 ? -9.766 101.625 38 1 95.44 88 TYR B CA 1
ATOM 4719 C C . TYR B 1 88 ? -10.797 101.062 38.969 1 95.44 88 TYR B C 1
ATOM 4721 O O . TYR B 1 88 ? -11.234 99.875 38.781 1 95.44 88 TYR B O 1
ATOM 4729 N N . MET B 1 89 ? -11.047 101.75 39.906 1 96.69 89 MET B N 1
ATOM 4730 C CA . MET B 1 89 ? -12.086 101.438 40.875 1 96.69 89 MET B CA 1
ATOM 4731 C C . MET B 1 89 ? -13.227 102.438 40.844 1 96.69 89 MET B C 1
ATOM 4733 O O . MET B 1 89 ? -13 103.625 40.688 1 96.69 89 MET B O 1
ATOM 4737 N N . PHE B 1 90 ? -14.406 101.938 40.875 1 95.94 90 PHE B N 1
ATOM 4738 C CA . PHE B 1 90 ? -15.57 102.812 40.938 1 95.94 90 PHE B CA 1
ATOM 4739 C C . PHE B 1 90 ? -16.312 102.688 42.25 1 95.94 90 PHE B C 1
ATOM 4741 O O . PHE B 1 90 ? -16.109 101.688 42.969 1 95.94 90 PHE B O 1
ATOM 4748 N N . VAL B 1 91 ? -17.078 103.688 42.5 1 97.44 91 VAL B N 1
ATOM 4749 C CA . VAL B 1 91 ? -17.875 103.625 43.719 1 97.44 91 VAL B CA 1
ATOM 4750 C C . VAL B 1 91 ? -19.328 104 43.406 1 97.44 91 VAL B C 1
ATOM 4752 O O . VAL B 1 91 ? -19.562 105 42.75 1 97.44 91 VAL B O 1
ATOM 4755 N N . ILE B 1 92 ? -20.172 103.25 43.844 1 96.31 92 ILE B N 1
ATOM 4756 C CA . ILE B 1 92 ? -21.594 103.562 43.75 1 96.31 92 ILE B CA 1
ATOM 4757 C C . ILE B 1 92 ? -22.234 103.438 45.156 1 96.31 92 ILE B C 1
ATOM 4759 O O . ILE B 1 92 ? -21.672 102.812 46.062 1 96.31 92 ILE B O 1
ATOM 4763 N N . ASP B 1 93 ? -23.328 104.062 45.25 1 95.31 93 ASP B N 1
ATOM 4764 C CA . ASP B 1 93 ? -24.031 103.938 46.5 1 95.31 93 ASP B CA 1
ATOM 4765 C C . ASP B 1 93 ? -25.094 102.812 46.438 1 95.31 93 ASP B C 1
ATOM 4767 O O . ASP B 1 93 ? -25.234 102.188 45.406 1 95.31 93 ASP B O 1
ATOM 4771 N N . GLU B 1 94 ? -25.766 102.562 47.469 1 94.56 94 GLU B N 1
ATOM 4772 C CA . GLU B 1 94 ? -26.672 101.375 47.562 1 94.56 94 GLU B CA 1
ATOM 4773 C C . GLU B 1 94 ? -27.906 101.625 46.688 1 94.56 94 GLU B C 1
ATOM 4775 O O . GLU B 1 94 ? -28.641 100.625 46.406 1 94.56 94 GLU B O 1
ATOM 4780 N N . SER B 1 95 ? -28.094 102.875 46.188 1 90.75 95 SER B N 1
ATOM 4781 C CA . SER B 1 95 ? -29.188 103.188 45.25 1 90.75 95 SER B CA 1
ATOM 4782 C C . SER B 1 95 ? -28.672 103.188 43.812 1 90.75 95 SER B C 1
ATOM 4784 O O . SER B 1 95 ? -29.391 103.688 42.938 1 90.75 95 SER B O 1
ATOM 4786 N N . ARG B 1 96 ? -27.453 102.875 43.531 1 94.19 96 ARG B N 1
ATOM 4787 C CA . ARG B 1 96 ? -26.797 102.75 42.25 1 94.19 96 ARG B CA 1
ATOM 4788 C C . ARG B 1 96 ? -26.406 104.062 41.656 1 94.19 96 ARG B C 1
ATOM 4790 O O . ARG B 1 96 ? -26.25 104.25 40.469 1 94.19 96 ARG B O 1
ATOM 4797 N N . TYR B 1 97 ? -26.297 105.062 42.531 1 94 97 TYR B N 1
ATOM 4798 C CA . TYR B 1 97 ? -25.75 106.375 42.031 1 94 97 TYR B CA 1
ATOM 4799 C C . TYR B 1 97 ? -24.219 106.312 42.094 1 94 97 TYR B C 1
ATOM 4801 O O . TYR B 1 97 ? -23.625 105.875 43.094 1 94 97 TYR B O 1
ATOM 4809 N N . THR B 1 98 ? -23.656 106.812 41.094 1 96.44 98 THR B N 1
ATOM 4810 C CA . THR B 1 98 ? -22.203 106.875 41 1 96.44 98 THR B CA 1
ATOM 4811 C C . THR B 1 98 ? -21.609 107.938 41.906 1 96.44 98 THR B C 1
ATOM 4813 O O . THR B 1 98 ? -21.969 109.125 41.781 1 96.44 98 THR B O 1
ATOM 4816 N N . VAL B 1 99 ? -20.781 107.5 42.656 1 96.81 99 VAL B N 1
ATOM 4817 C CA . VAL B 1 99 ? -20.109 108.438 43.562 1 96.81 99 VAL B CA 1
ATOM 4818 C C . VAL B 1 99 ? -18.75 108.812 43 1 96.81 99 VAL B C 1
ATOM 4820 O O . VAL B 1 99 ? -18.359 110 43.062 1 96.81 99 VAL B O 1
ATOM 4823 N N . VAL B 1 100 ? -18.062 107.812 42.531 1 96.62 100 VAL B N 1
ATOM 4824 C CA . VAL B 1 100 ? -16.734 108 41.938 1 96.62 100 VAL B CA 1
ATOM 4825 C C . VAL B 1 100 ? -16.609 107.188 40.656 1 96.62 100 VAL B C 1
ATOM 4827 O O . VAL B 1 100 ? -16.984 106 40.656 1 96.62 100 VAL B O 1
ATOM 4830 N N . HIS B 1 101 ? -16.125 107.812 39.656 1 95.62 101 HIS B N 1
ATOM 4831 C CA . HIS B 1 101 ? -15.719 107.125 38.438 1 95.62 101 HIS B CA 1
ATOM 4832 C C . HIS B 1 101 ? -14.555 107.812 37.781 1 95.62 101 HIS B C 1
ATOM 4834 O O . HIS B 1 101 ? -14.75 108.875 37.094 1 95.62 101 HIS B O 1
ATOM 4840 N N . PRO B 1 102 ? -13.508 107.312 37.812 1 93.31 102 PRO B N 1
ATOM 4841 C CA . PRO B 1 102 ? -12.305 108.062 37.438 1 93.31 102 PRO B CA 1
ATOM 4842 C C . PRO B 1 102 ? -12.258 108.312 35.938 1 93.31 102 PRO B C 1
ATOM 4844 O O . PRO B 1 102 ? -11.672 109.312 35.5 1 93.31 102 PRO B O 1
ATOM 4847 N N . ILE B 1 103 ? -12.789 107.5 35.188 1 90.69 103 ILE B N 1
ATOM 4848 C CA . ILE B 1 103 ? -12.695 107.688 33.719 1 90.69 103 ILE B CA 1
ATOM 4849 C C . ILE B 1 103 ? -13.922 108.438 33.219 1 90.69 103 ILE B C 1
ATOM 4851 O O . ILE B 1 103 ? -13.797 109.375 32.406 1 90.69 103 ILE B O 1
ATOM 4855 N N . ARG B 1 104 ? -15.047 108.062 33.656 1 91.81 104 ARG B N 1
ATOM 4856 C CA . ARG B 1 104 ? -16.297 108.688 33.25 1 91.81 104 ARG B CA 1
ATOM 4857 C C . ARG B 1 104 ? -16.875 109.562 34.344 1 91.81 104 ARG B C 1
ATOM 4859 O O . ARG B 1 104 ? -17.812 109.188 35.031 1 91.81 104 ARG B O 1
ATOM 4866 N N . GLN B 1 105 ? -16.406 110.688 34.344 1 90.69 105 GLN B N 1
ATOM 4867 C CA . GLN B 1 105 ? -16.812 111.625 35.375 1 90.69 105 GLN B CA 1
ATOM 4868 C C . GLN B 1 105 ? -18.25 112.062 35.125 1 90.69 105 GLN B C 1
ATOM 4870 O O . GLN B 1 105 ? -18.938 112.5 36.062 1 90.69 105 GLN B O 1
ATOM 4875 N N . ASP B 1 106 ? -18.672 111.938 33.875 1 92.12 106 ASP B N 1
ATOM 4876 C CA . ASP B 1 106 ? -20.031 112.312 33.5 1 92.12 106 ASP B CA 1
ATOM 4877 C C . ASP B 1 106 ? -21.062 111.375 34.188 1 92.12 106 ASP B C 1
ATOM 4879 O O . ASP B 1 106 ? -22.234 111.75 34.281 1 92.12 106 ASP B O 1
ATOM 4883 N N . LEU B 1 107 ? -20.609 110.312 34.75 1 92.5 107 LEU B N 1
ATOM 4884 C CA . LEU B 1 107 ? -21.516 109.375 35.344 1 92.5 107 LEU B CA 1
ATOM 4885 C C . LEU B 1 107 ? -21.719 109.625 36.812 1 92.5 107 LEU B C 1
ATOM 4887 O O . LEU B 1 107 ? -22.625 109.062 37.438 1 92.5 107 LEU B O 1
ATOM 4891 N N . VAL B 1 108 ? -20.891 110.438 37.312 1 95 108 VAL B N 1
ATOM 4892 C CA . VAL B 1 108 ? -20.969 110.688 38.719 1 95 108 VAL B CA 1
ATOM 4893 C C . VAL B 1 108 ? -22.297 111.375 39.031 1 95 108 VAL B C 1
ATOM 4895 O O . VAL B 1 108 ? -22.672 112.375 38.406 1 95 108 VAL B O 1
ATOM 4898 N N . GLY B 1 109 ? -22.984 110.875 39.812 1 93.62 109 GLY B N 1
ATOM 4899 C CA . GLY B 1 109 ? -24.281 111.375 40.219 1 93.62 109 GLY B CA 1
ATOM 4900 C C . GLY B 1 109 ? -25.438 110.688 39.469 1 93.62 109 GLY B C 1
ATOM 4901 O O . GLY B 1 109 ? -26.594 110.875 39.844 1 93.62 109 GLY B O 1
ATOM 4902 N N . GLN B 1 110 ? -25.109 109.938 38.531 1 93.31 110 GLN B N 1
ATOM 4903 C CA . GLN B 1 110 ? -26.141 109.25 37.75 1 93.31 110 GLN B CA 1
ATOM 4904 C C . GLN B 1 110 ? -26.438 107.875 38.312 1 93.31 110 GLN B C 1
ATOM 4906 O O . GLN B 1 110 ? -25.562 107.25 38.875 1 93.31 110 GLN B O 1
ATOM 4911 N N . GLN B 1 111 ? -27.641 107.438 38.156 1 93 111 GLN B N 1
ATOM 4912 C CA . GLN B 1 111 ? -28.047 106.125 38.594 1 93 111 GLN B CA 1
ATOM 4913 C C . GLN B 1 111 ? -27.734 105.062 37.562 1 93 111 GLN B C 1
ATOM 4915 O O . GLN B 1 111 ? -28.109 105.188 36.406 1 93 111 GLN B O 1
ATOM 4920 N N . MET B 1 112 ? -27.062 104.188 38.031 1 90.06 112 MET B N 1
ATOM 4921 C CA . MET B 1 112 ? -26.625 103.125 37.125 1 90.06 112 MET B CA 1
ATOM 4922 C C . MET B 1 112 ? -27.656 102.062 37 1 90.06 112 MET B C 1
ATOM 4924 O O . MET B 1 112 ? -28.25 101.625 38.031 1 90.06 112 MET B O 1
ATOM 4928 N N . GLY B 1 113 ? -27.844 101.438 35.844 1 82.19 113 GLY B N 1
ATOM 4929 C CA . GLY B 1 113 ? -28.75 100.375 35.594 1 82.19 113 GLY B CA 1
ATOM 4930 C C . GLY B 1 113 ? -30.203 100.75 35.469 1 82.19 113 GLY B C 1
ATOM 4931 O O . GLY B 1 113 ? -30.656 101.688 36.156 1 82.19 113 GLY B O 1
ATOM 4932 N N . ASN B 1 114 ? -30.953 100.688 34.438 1 75.06 114 ASN B N 1
ATOM 4933 C CA . ASN B 1 114 ? -32.375 100.938 34.281 1 75.06 114 ASN B CA 1
ATOM 4934 C C . ASN B 1 114 ? -33.219 99.688 34.625 1 75.06 114 ASN B C 1
ATOM 4936 O O . ASN B 1 114 ? -32.969 98.625 34.125 1 75.06 114 ASN B O 1
ATOM 4940 N N . PRO B 1 115 ? -34.25 100.062 35.719 1 64.38 115 PRO B N 1
ATOM 4941 C CA . PRO B 1 115 ? -35.156 98.938 36.062 1 64.38 115 PRO B CA 1
ATOM 4942 C C . PRO B 1 115 ? -36 98.5 34.875 1 64.38 115 PRO B C 1
ATOM 4944 O O . PRO B 1 115 ? -36.406 99.312 34.062 1 64.38 115 PRO B O 1
ATOM 4947 N N . GLY B 1 116 ? -36.25 97.125 34.562 1 57.22 116 GLY B N 1
ATOM 4948 C CA . GLY B 1 116 ? -37.156 96.562 33.594 1 57.22 116 GLY B CA 1
ATOM 4949 C C . GLY B 1 116 ? -36.5 96.25 32.281 1 57.22 116 GLY B C 1
ATOM 4950 O O . GLY B 1 116 ? -37.094 95.562 31.422 1 57.22 116 GLY B O 1
ATOM 4951 N N . LYS B 1 117 ? -35.812 97.25 31.688 1 52.16 117 LYS B N 1
ATOM 4952 C CA . LYS B 1 117 ? -35.438 97 30.312 1 52.16 117 LYS B CA 1
ATOM 4953 C C . LYS B 1 117 ? -34.375 95.938 30.219 1 52.16 117 LYS B C 1
ATOM 4955 O O . LYS B 1 117 ? -33.812 95.5 31.234 1 52.16 117 LYS B O 1
ATOM 4960 N N . ASP B 1 118 ? -33.625 95.812 28.938 1 49.28 118 ASP B N 1
ATOM 4961 C CA . ASP B 1 118 ? -32.781 94.812 28.375 1 49.28 118 ASP B CA 1
ATOM 4962 C C . ASP B 1 118 ? -31.656 94.438 29.344 1 49.28 118 ASP B C 1
ATOM 4964 O O . ASP B 1 118 ? -31.344 95.188 30.281 1 49.28 118 ASP B O 1
ATOM 4968 N N . THR B 1 119 ? -31.219 93 29.281 1 55.44 119 THR B N 1
ATOM 4969 C CA . THR B 1 119 ? -30.141 92.25 29.891 1 55.44 119 THR B CA 1
ATOM 4970 C C . THR B 1 119 ? -28.938 93.125 30.172 1 55.44 119 THR B C 1
ATOM 4972 O O . THR B 1 119 ? -28.016 92.75 30.906 1 55.44 119 THR B O 1
ATOM 4975 N N . GLU B 1 120 ? -29 94.375 29.609 1 61.06 120 GLU B N 1
ATOM 4976 C CA . GLU B 1 120 ? -27.844 95.25 29.672 1 61.06 120 GLU B CA 1
ATOM 4977 C C . GLU B 1 120 ? -27.875 96.125 30.938 1 61.06 120 GLU B C 1
ATOM 4979 O O . GLU B 1 120 ? -28.891 96.75 31.25 1 61.06 120 GLU B O 1
ATOM 4984 N N . GLY B 1 121 ? -27.234 95.75 32.031 1 77.56 121 GLY B N 1
ATOM 4985 C CA . GLY B 1 121 ? -27.031 96.562 33.219 1 77.56 121 GLY B CA 1
ATOM 4986 C C . GLY B 1 121 ? -27.469 95.875 34.5 1 77.56 121 GLY B C 1
ATOM 4987 O O . GLY B 1 121 ? -27.438 96.438 35.562 1 77.56 121 GLY B O 1
ATOM 4988 N N . GLN B 1 122 ? -28.156 94.688 34.25 1 86.19 122 GLN B N 1
ATOM 4989 C CA . GLN B 1 122 ? -28.609 93.938 35.406 1 86.19 122 GLN B CA 1
ATOM 4990 C C . GLN B 1 122 ? -27.469 93.625 36.375 1 86.19 122 GLN B C 1
ATOM 4992 O O . GLN B 1 122 ? -27.703 93.438 37.562 1 86.19 122 GLN B O 1
ATOM 4997 N N . PHE B 1 123 ? -26.281 93.688 35.844 1 91.31 123 PHE B N 1
ATOM 4998 C CA . PHE B 1 123 ? -25.141 93.375 36.719 1 91.31 123 PHE B CA 1
ATOM 4999 C C . PHE B 1 123 ? -24.984 94.5 37.781 1 91.31 123 PHE B C 1
ATOM 5001 O O . PHE B 1 123 ? -24.453 94.25 38.875 1 91.31 123 PHE B O 1
ATOM 5008 N N . TRP B 1 124 ? -25.547 95.75 37.656 1 92 124 TRP B N 1
ATOM 5009 C CA . TRP B 1 124 ? -25.453 96.812 38.656 1 92 124 TRP B CA 1
ATOM 5010 C C . TRP B 1 124 ? -26.328 96.438 39.875 1 92 124 TRP B C 1
ATOM 5012 O O . TRP B 1 124 ? -25.953 96.75 41.031 1 92 124 TRP B O 1
ATOM 5022 N N . PHE B 1 125 ? -27.484 95.812 39.531 1 92.81 125 PHE B N 1
ATOM 5023 C CA . PHE B 1 125 ? -28.375 95.375 40.594 1 92.81 125 PHE B CA 1
ATOM 5024 C C . PHE B 1 125 ? -27.75 94.25 41.406 1 92.81 125 PHE B C 1
ATOM 5026 O O . PHE B 1 125 ? -27.828 94.25 42.656 1 92.81 125 PHE B O 1
ATOM 5033 N N . THR B 1 126 ? -27.188 93.375 40.656 1 93.19 126 THR B N 1
ATOM 5034 C CA . THR B 1 126 ? -26.531 92.25 41.312 1 93.19 126 THR B CA 1
ATOM 5035 C C . THR B 1 126 ? -25.391 92.75 42.219 1 93.19 126 THR B C 1
ATOM 5037 O O . THR B 1 126 ? -25.156 92.188 43.281 1 93.19 126 THR B O 1
ATOM 5040 N N . MET B 1 127 ? -24.672 93.688 41.781 1 95.06 127 MET B N 1
ATOM 5041 C CA . MET B 1 127 ? -23.562 94.25 42.562 1 95.06 127 MET B CA 1
ATOM 5042 C C . MET B 1 127 ? -24.047 94.812 43.875 1 95.06 127 MET B C 1
ATOM 5044 O O . MET B 1 127 ? -23.391 94.625 44.906 1 95.06 127 MET B O 1
ATOM 5048 N N . ILE B 1 128 ? -25.188 95.5 43.812 1 95.12 128 ILE B N 1
ATOM 5049 C CA . ILE B 1 128 ? -25.766 96.062 45.031 1 95.12 128 ILE B CA 1
ATOM 5050 C C . ILE B 1 128 ? -26.172 94.938 45.969 1 95.12 128 ILE B C 1
ATOM 5052 O O . ILE B 1 128 ? -25.891 94.938 47.188 1 95.12 128 ILE B O 1
ATOM 5056 N N . ASP B 1 129 ? -26.766 93.875 45.406 1 94.88 129 ASP B N 1
ATOM 5057 C CA . ASP B 1 129 ? -27.203 92.75 46.188 1 94.88 129 ASP B CA 1
ATOM 5058 C C . ASP B 1 129 ? -26.031 92.062 46.875 1 94.88 129 ASP B C 1
ATOM 5060 O O . ASP B 1 129 ? -26.141 91.562 48 1 94.88 129 ASP B O 1
ATOM 5064 N N . LEU B 1 130 ? -24.906 92.062 46.25 1 96.06 130 LEU B N 1
ATOM 5065 C CA . LEU B 1 130 ? -23.719 91.375 46.75 1 96.06 130 LEU B CA 1
ATOM 5066 C C . LEU B 1 130 ? -23.031 92.188 47.844 1 96.06 130 LEU B C 1
ATOM 5068 O O . LEU B 1 130 ? -22.453 91.625 48.75 1 96.06 130 LEU B O 1
ATOM 5072 N N . ALA B 1 131 ? -23.031 93.438 47.719 1 96.12 131 ALA B N 1
ATOM 5073 C CA . ALA B 1 131 ? -22.094 94.25 48.5 1 96.12 131 ALA B CA 1
ATOM 5074 C C . ALA B 1 131 ? -22.844 95.125 49.531 1 96.12 131 ALA B C 1
ATOM 5076 O O . ALA B 1 131 ? -22.234 95.75 50.406 1 96.12 131 ALA B O 1
ATOM 5077 N N . ARG B 1 132 ? -24.203 95.125 49.562 1 92.88 132 ARG B N 1
ATOM 5078 C CA . ARG B 1 132 ? -24.984 95.938 50.469 1 92.88 132 ARG B CA 1
ATOM 5079 C C . ARG B 1 132 ? -24.641 95.625 51.906 1 92.88 132 ARG B C 1
ATOM 5081 O O . ARG B 1 132 ? -24.312 94.438 52.25 1 92.88 132 ARG B O 1
ATOM 5088 N N . ASN B 1 133 ? -24.688 96.562 52.844 1 92.19 133 ASN B N 1
ATOM 5089 C CA . ASN B 1 133 ? -24.453 96.438 54.281 1 92.19 133 ASN B CA 1
ATOM 5090 C C . ASN B 1 133 ? -23.047 95.938 54.594 1 92.19 133 ASN B C 1
ATOM 5092 O O . ASN B 1 133 ? -22.844 95.188 55.531 1 92.19 133 ASN B O 1
ATOM 5096 N N . GLY B 1 134 ? -22.094 96.188 53.656 1 92 134 GLY B N 1
ATOM 5097 C CA . GLY B 1 134 ? -20.688 95.875 53.906 1 92 134 GLY B CA 1
ATOM 5098 C C . GLY B 1 134 ? -20.281 94.5 53.406 1 92 134 GLY B C 1
ATOM 5099 O O . GLY B 1 134 ? -19.172 94.062 53.688 1 92 134 GLY B O 1
ATOM 5100 N N . GLN B 1 135 ? -21.125 93.875 52.688 1 95.19 135 GLN B N 1
ATOM 5101 C CA . GLN B 1 135 ? -20.828 92.562 52.156 1 95.19 135 GLN B CA 1
ATOM 5102 C C . GLN B 1 135 ? -19.953 92.688 50.906 1 95.19 135 GLN B C 1
ATOM 5104 O O . GLN B 1 135 ? -19.594 93.75 50.469 1 95.19 135 GLN B O 1
ATOM 5109 N N . GLN B 1 136 ? -19.547 91.562 50.406 1 97.12 136 GLN B N 1
ATOM 5110 C CA . GLN B 1 136 ? -18.703 91.5 49.219 1 97.12 136 GLN B CA 1
ATOM 5111 C C . GLN B 1 136 ? -19.078 90.312 48.312 1 97.12 136 GLN B C 1
ATOM 5113 O O . GLN B 1 136 ? -19.703 89.375 48.781 1 97.12 136 GLN B O 1
ATOM 5118 N N . GLY B 1 137 ? -18.656 90.375 47.094 1 96.19 137 GLY B N 1
ATOM 5119 C CA . GLY B 1 137 ? -18.938 89.25 46.156 1 96.19 137 GLY B CA 1
ATOM 5120 C C . GLY B 1 137 ? -18.391 89.562 44.781 1 96.19 137 GLY B C 1
ATOM 5121 O O . GLY B 1 137 ? -17.938 90.688 44.469 1 96.19 137 GLY B O 1
ATOM 5122 N N . SER B 1 138 ? -18.406 88.5 43.938 1 96.38 138 SER B N 1
ATOM 5123 C CA . SER B 1 138 ? -17.938 88.625 42.562 1 96.38 138 SER B CA 1
ATOM 5124 C C . SER B 1 138 ? -19.031 88.188 41.562 1 96.38 138 SER B C 1
ATOM 5126 O O . SER B 1 138 ? -19.922 87.438 41.938 1 96.38 138 SER B O 1
ATOM 5128 N N . LEU B 1 139 ? -18.953 88.625 40.469 1 95.25 139 LEU B N 1
ATOM 5129 C CA . LEU B 1 139 ? -19.859 88.25 39.406 1 95.25 139 LEU B CA 1
ATOM 5130 C C . LEU B 1 139 ? -19.172 88.25 38.031 1 95.25 139 LEU B C 1
ATOM 5132 O O . LEU B 1 139 ? -18.281 89.125 37.812 1 95.25 139 LEU B O 1
ATOM 5136 N N . ILE B 1 140 ? -19.578 87.375 37.25 1 93.81 140 ILE B N 1
ATOM 5137 C CA . ILE B 1 140 ? -19.109 87.312 35.875 1 93.81 140 ILE B CA 1
ATOM 5138 C C . ILE B 1 140 ? -20.25 87.688 34.938 1 93.81 140 ILE B C 1
ATOM 5140 O O . ILE B 1 140 ? -21.359 87.125 35.062 1 93.81 140 ILE B O 1
ATOM 5144 N N . TYR B 1 141 ? -20 88.562 34.031 1 91 141 TYR B N 1
ATOM 5145 C CA . TYR B 1 141 ? -21.016 88.938 33.062 1 91 141 TYR B CA 1
ATOM 5146 C C . TYR B 1 141 ? -20.391 89.312 31.719 1 91 141 TYR B C 1
ATOM 5148 O O . TYR B 1 141 ? -19.203 89.562 31.641 1 91 141 TYR B O 1
ATOM 5156 N N . PRO B 1 142 ? -21.156 89.25 30.672 1 90.25 142 PRO B N 1
ATOM 5157 C CA . PRO B 1 142 ? -20.641 89.5 29.328 1 90.25 142 PRO B CA 1
ATOM 5158 C C . PRO B 1 142 ? -20.25 90.938 29.109 1 90.25 142 PRO B C 1
ATOM 5160 O O . PRO B 1 142 ? -20.938 91.875 29.609 1 90.25 142 PRO B O 1
ATOM 5163 N N . TRP B 1 143 ? -19.156 91.188 28.469 1 89.38 143 TRP B N 1
ATOM 5164 C CA . TRP B 1 143 ? -18.609 92.5 28.141 1 89.38 143 TRP B CA 1
ATOM 5165 C C . TRP B 1 143 ? -17.906 92.5 26.797 1 89.38 143 TRP B C 1
ATOM 5167 O O . TRP B 1 143 ? -18.031 91.5 26.031 1 89.38 143 TRP B O 1
ATOM 5177 N N . LYS B 1 144 ? -17.469 93.562 26.328 1 88.5 144 LYS B N 1
ATOM 5178 C CA . LYS B 1 144 ? -16.672 93.688 25.094 1 88.5 144 LYS B CA 1
ATOM 5179 C C . LYS B 1 144 ? -15.242 94.125 25.406 1 88.5 144 LYS B C 1
ATOM 5181 O O . LYS B 1 144 ? -15.016 94.938 26.266 1 88.5 144 LYS B O 1
ATOM 5186 N N . ASN B 1 145 ? -14.242 93.312 24.875 1 82.81 145 ASN B N 1
ATOM 5187 C CA . ASN B 1 145 ? -12.852 93.688 25.094 1 82.81 145 ASN B CA 1
ATOM 5188 C C . ASN B 1 145 ? -12.469 94.938 24.25 1 82.81 145 ASN B C 1
ATOM 5190 O O . ASN B 1 145 ? -13.312 95.5 23.578 1 82.81 145 ASN B O 1
ATOM 5194 N N . GLN B 1 146 ? -11.234 95.375 24.375 1 77.56 146 GLN B N 1
ATOM 5195 C CA . GLN B 1 146 ? -10.758 96.562 23.734 1 77.56 146 GLN B CA 1
ATOM 5196 C C . GLN B 1 146 ? -10.914 96.5 22.219 1 77.56 146 GLN B C 1
ATOM 5198 O O . GLN B 1 146 ? -11.07 97.5 21.547 1 77.56 146 GLN B O 1
ATOM 5203 N N . GLN B 1 147 ? -10.969 95.312 21.688 1 85.06 147 GLN B N 1
ATOM 5204 C CA . GLN B 1 147 ? -11.102 95.125 20.25 1 85.06 147 GLN B CA 1
ATOM 5205 C C . GLN B 1 147 ? -12.562 94.938 19.844 1 85.06 147 GLN B C 1
ATOM 5207 O O . GLN B 1 147 ? -12.867 94.75 18.656 1 85.06 147 GLN B O 1
ATOM 5212 N N . GLY B 1 148 ? -13.438 94.938 20.75 1 83.69 148 GLY B N 1
ATOM 5213 C CA . GLY B 1 148 ? -14.859 94.875 20.469 1 83.69 148 GLY B CA 1
ATOM 5214 C C . GLY B 1 148 ? -15.414 93.5 20.469 1 83.69 148 GLY B C 1
ATOM 5215 O O . GLY B 1 148 ? -16.594 93.25 20.219 1 83.69 148 GLY B O 1
ATOM 5216 N N . ASN B 1 149 ? -14.617 92.562 20.812 1 87.81 149 ASN B N 1
ATOM 5217 C CA . ASN B 1 149 ? -15.047 91.188 20.844 1 87.81 149 ASN B CA 1
ATOM 5218 C C . ASN B 1 149 ? -15.695 90.812 22.188 1 87.81 149 ASN B C 1
ATOM 5220 O O . ASN B 1 149 ? -15.336 91.375 23.219 1 87.81 149 ASN B O 1
ATOM 5224 N N . PRO B 1 150 ? -16.688 89.812 22.062 1 88.31 150 PRO B N 1
ATOM 5225 C CA . PRO B 1 150 ? -17.328 89.375 23.312 1 88.31 150 PRO B CA 1
ATOM 5226 C C . PRO B 1 150 ? -16.359 88.688 24.281 1 88.31 150 PRO B C 1
ATOM 5228 O O . PRO B 1 150 ? -15.523 87.875 23.844 1 88.31 150 PRO B O 1
ATOM 5231 N N . ALA B 1 151 ? -16.328 89.312 25.5 1 89.94 151 ALA B N 1
ATOM 5232 C CA . ALA B 1 151 ? -15.523 88.688 26.562 1 89.94 151 ALA B CA 1
ATOM 5233 C C . ALA B 1 151 ? -16.25 88.812 27.906 1 89.94 151 ALA B C 1
ATOM 5235 O O . ALA B 1 151 ? -17.109 89.625 28.094 1 89.94 151 ALA B O 1
ATOM 5236 N N . ASP B 1 152 ? -15.898 87.812 28.703 1 92 152 ASP B N 1
ATOM 5237 C CA . ASP B 1 152 ? -16.484 87.875 30.031 1 92 152 ASP B CA 1
ATOM 5238 C C . ASP B 1 152 ? -15.695 88.812 30.938 1 92 152 ASP B C 1
ATOM 5240 O O . ASP B 1 152 ? -14.469 88.938 30.844 1 92 152 ASP B O 1
ATOM 5244 N N . LYS B 1 153 ? -16.469 89.625 31.656 1 94.62 153 LYS B N 1
ATOM 5245 C CA . LYS B 1 153 ? -15.852 90.5 32.656 1 94.62 153 LYS B CA 1
ATOM 5246 C C . LYS B 1 153 ? -16.125 90.062 34.062 1 94.62 153 LYS B C 1
ATOM 5248 O O . LYS B 1 153 ? -17.25 89.688 34.406 1 94.62 153 LYS B O 1
ATOM 5253 N N . LEU B 1 154 ? -15.047 89.875 34.844 1 96.06 154 LEU B N 1
ATOM 5254 C CA . LEU B 1 154 ? -15.148 89.562 36.281 1 96.06 154 LEU B CA 1
ATOM 5255 C C . LEU B 1 154 ? -15.086 90.812 37.125 1 96.06 154 LEU B C 1
ATOM 5257 O O . LEU B 1 154 ? -14.156 91.625 36.969 1 96.06 154 LEU B O 1
ATOM 5261 N N . SER B 1 155 ? -16.062 91 37.938 1 96.12 155 SER B N 1
ATOM 5262 C CA . SER B 1 155 ? -16.062 92.188 38.844 1 96.12 155 SER B CA 1
ATOM 5263 C C . SER B 1 155 ? -16.188 91.75 40.312 1 96.12 155 SER B C 1
ATOM 5265 O O . SER B 1 155 ? -16.812 90.688 40.594 1 96.12 155 SER B O 1
ATOM 5267 N N . PHE B 1 156 ? -15.555 92.438 41.094 1 95.75 156 PHE B N 1
ATOM 5268 C CA . PHE B 1 156 ? -15.664 92.25 42.531 1 95.75 156 PHE B CA 1
ATOM 5269 C C . PHE B 1 156 ? -16.125 93.562 43.188 1 95.75 156 PHE B C 1
ATOM 5271 O O . PHE B 1 156 ? -15.703 94.688 42.812 1 95.75 156 PHE B O 1
ATOM 5278 N N . VAL B 1 157 ? -16.984 93.375 44.156 1 97.44 157 VAL B N 1
ATOM 5279 C CA . VAL B 1 157 ? -17.516 94.562 44.844 1 97.44 157 VAL B CA 1
ATOM 5280 C C . VAL B 1 157 ? -17.469 94.312 46.375 1 97.44 157 VAL B C 1
ATOM 5282 O O . VAL B 1 157 ? -17.625 93.188 46.812 1 97.44 157 VAL B O 1
ATOM 5285 N N . ASN B 1 158 ? -17.281 95.312 47.031 1 97.75 158 ASN B N 1
ATOM 5286 C CA . ASN B 1 158 ? -17.25 95.25 48.469 1 97.75 158 ASN B CA 1
ATOM 5287 C C . ASN B 1 158 ? -17.891 96.5 49.062 1 97.75 158 ASN B C 1
ATOM 5289 O O . ASN B 1 158 ? -17.484 97.625 48.75 1 97.75 158 ASN B O 1
ATOM 5293 N N . GLY B 1 159 ? -18.766 96.312 49.969 1 96.75 159 GLY B N 1
ATOM 5294 C CA . GLY B 1 159 ? -19.484 97.438 50.562 1 96.75 159 GLY B CA 1
ATOM 5295 C C . GLY B 1 159 ? -18.75 98.062 51.75 1 96.75 159 GLY B C 1
ATOM 5296 O O . GLY B 1 159 ? -18.062 97.375 52.469 1 96.75 159 GLY B O 1
ATOM 5297 N N . PHE B 1 160 ? -18.875 99.438 51.875 1 95.56 160 PHE B N 1
ATOM 5298 C CA . PHE B 1 160 ? -18.469 100.188 53.062 1 95.56 160 PHE B CA 1
ATOM 5299 C C . PHE B 1 160 ? -19.688 100.75 53.812 1 95.56 160 PHE B C 1
ATOM 5301 O O . PHE B 1 160 ? -20.156 101.812 53.531 1 95.56 160 PHE B O 1
ATOM 5308 N N . ALA B 1 161 ? -20.047 100.062 54.812 1 95.38 161 ALA B N 1
ATOM 5309 C CA . ALA B 1 161 ? -21.344 100.25 55.469 1 95.38 161 ALA B CA 1
ATOM 5310 C C . ALA B 1 161 ? -21.484 101.625 56.062 1 95.38 161 ALA B C 1
ATOM 5312 O O . ALA B 1 161 ? -22.547 102.25 55.969 1 95.38 161 ALA B O 1
ATOM 5313 N N . PRO B 1 162 ? -20.484 102.188 56.594 1 95.44 162 PRO B N 1
ATOM 5314 C CA . PRO B 1 162 ? -20.625 103.5 57.281 1 95.44 162 PRO B CA 1
ATOM 5315 C C . PRO B 1 162 ? -21.094 104.625 56.312 1 95.44 162 PRO B C 1
ATOM 5317 O O . PRO B 1 162 ? -21.797 105.5 56.75 1 95.44 162 PRO B O 1
ATOM 5320 N N . TRP B 1 163 ? -20.766 104.5 55.062 1 96.44 163 TRP B N 1
ATOM 5321 C CA . TRP B 1 163 ? -21.094 105.562 54.125 1 96.44 163 TRP B CA 1
ATOM 5322 C C . TRP B 1 163 ? -22.109 105.125 53.094 1 96.44 163 TRP B C 1
ATOM 5324 O O . TRP B 1 163 ? -22.531 105.875 52.25 1 96.44 163 TRP B O 1
ATOM 5334 N N . GLY B 1 164 ? -22.453 103.75 53.156 1 95.62 164 GLY B N 1
ATOM 5335 C CA . GLY B 1 164 ? -23.297 103.125 52.125 1 95.62 164 GLY B CA 1
ATOM 5336 C C . GLY B 1 164 ? -22.656 103.125 50.75 1 95.62 164 GLY B C 1
ATOM 5337 O O . GLY B 1 164 ? -23.328 103.25 49.75 1 95.62 164 GLY B O 1
ATOM 5338 N N . TRP B 1 165 ? -21.328 103.125 50.656 1 97.44 165 TRP B N 1
ATOM 5339 C CA . TRP B 1 165 ? -20.562 103.062 49.406 1 97.44 165 TRP B CA 1
ATOM 5340 C C . TRP B 1 165 ? -20.297 101.625 49.031 1 97.44 165 TRP B C 1
ATOM 5342 O O . TRP B 1 165 ? -20.141 100.75 49.875 1 97.44 165 TRP B O 1
ATOM 5352 N N . ILE B 1 166 ? -20.344 101.375 47.781 1 97.38 166 ILE B N 1
ATOM 5353 C CA . ILE B 1 166 ? -19.938 100.125 47.188 1 97.38 166 ILE B CA 1
ATOM 5354 C C . ILE B 1 166 ? -18.766 100.312 46.25 1 97.38 166 ILE B C 1
ATOM 5356 O O . ILE B 1 166 ? -18.922 100.938 45.188 1 97.38 166 ILE B O 1
ATOM 5360 N N . LEU B 1 167 ? -17.672 99.75 46.562 1 97.62 167 LEU B N 1
ATOM 5361 C CA . LEU B 1 167 ? -16.484 99.812 45.719 1 97.62 167 LEU B CA 1
ATOM 5362 C C . LEU B 1 167 ? -16.375 98.625 44.812 1 97.62 167 LEU B C 1
ATOM 5364 O O . LEU B 1 167 ? -16.594 97.5 45.25 1 97.62 167 LEU B O 1
ATOM 5368 N N . GLY B 1 168 ? -16.094 98.875 43.625 1 96.75 168 GLY B N 1
ATOM 5369 C CA . GLY B 1 168 ? -15.992 97.75 42.688 1 96.75 168 GLY B CA 1
ATOM 5370 C C . GLY B 1 168 ? -14.938 98 41.594 1 96.75 168 GLY B C 1
ATOM 5371 O O . GLY B 1 168 ? -14.547 99.125 41.344 1 96.75 168 GLY B O 1
ATOM 5372 N N . SER B 1 169 ? -14.438 96.875 41.062 1 96.12 169 SER B N 1
ATOM 5373 C CA . SER B 1 169 ? -13.555 96.875 39.906 1 96.12 169 SER B CA 1
ATOM 5374 C C . SER B 1 169 ? -13.75 95.625 39.094 1 96.12 169 SER B C 1
ATOM 5376 O O . SER B 1 169 ? -14.32 94.625 39.562 1 96.12 169 SER B O 1
ATOM 5378 N N . GLY B 1 170 ? -13.367 95.625 37.875 1 93.88 170 GLY B N 1
ATOM 5379 C CA . GLY B 1 170 ? -13.562 94.5 37 1 93.88 170 GLY B CA 1
ATOM 5380 C C . GLY B 1 170 ? -12.406 94.312 36.031 1 93.88 170 GLY B C 1
ATOM 5381 O O . GLY B 1 170 ? -11.656 95.25 35.75 1 93.88 170 GLY B O 1
ATOM 5382 N N . MET B 1 171 ? -12.266 93 35.594 1 93.25 171 MET B N 1
ATOM 5383 C CA . MET B 1 171 ? -11.242 92.625 34.625 1 93.25 171 MET B CA 1
ATOM 5384 C C . MET B 1 171 ? -11.812 91.688 33.594 1 93.25 171 MET B C 1
ATOM 5386 O O . MET B 1 171 ? -12.68 90.875 33.906 1 93.25 171 MET B O 1
ATOM 5390 N N . LEU B 1 172 ? -11.258 91.812 32.438 1 92.25 172 LEU B N 1
ATOM 5391 C CA . LEU B 1 172 ? -11.672 90.938 31.375 1 92.25 172 LEU B CA 1
ATOM 5392 C C . LEU B 1 172 ? -10.992 89.562 31.516 1 92.25 172 LEU B C 1
ATOM 5394 O O . LEU B 1 172 ? -9.859 89.5 32 1 92.25 172 LEU B O 1
ATOM 5398 N N . LEU B 1 173 ? -11.68 88.5 31.078 1 91.88 173 LEU B N 1
ATOM 5399 C CA . LEU B 1 173 ? -11.188 87.125 31.219 1 91.88 173 LEU B CA 1
ATOM 5400 C C . LEU B 1 173 ? -10.672 86.625 29.891 1 91.88 173 LEU B C 1
ATOM 5402 O O . LEU B 1 173 ? -10.375 85.438 29.781 1 91.88 173 LEU B O 1
ATOM 5406 N N . ASP B 1 174 ? -10.578 87.312 28.922 1 90.31 174 ASP B N 1
ATOM 5407 C CA . ASP B 1 174 ? -10.188 86.875 27.594 1 90.31 174 ASP B CA 1
ATOM 5408 C C . ASP B 1 174 ? -8.797 86.25 27.609 1 90.31 174 ASP B C 1
ATOM 5410 O O . ASP B 1 174 ? -8.547 85.312 26.891 1 90.31 174 ASP B O 1
ATOM 5414 N N . ASP B 1 175 ? -7.922 86.688 28.391 1 88.69 175 ASP B N 1
ATOM 5415 C CA . ASP B 1 175 ? -6.57 86.125 28.453 1 88.69 175 ASP B CA 1
ATOM 5416 C C . ASP B 1 175 ? -6.566 84.75 29.078 1 88.69 175 ASP B C 1
ATOM 5418 O O . ASP B 1 175 ? -5.723 83.875 28.734 1 88.69 175 ASP B O 1
ATOM 5422 N N . ILE B 1 176 ? -7.539 84.562 29.984 1 89.81 176 ILE B N 1
ATOM 5423 C CA . ILE B 1 176 ? -7.668 83.25 30.578 1 89.81 176 ILE B CA 1
ATOM 5424 C C . ILE B 1 176 ? -8.109 82.25 29.516 1 89.81 176 ILE B C 1
ATOM 5426 O O . ILE B 1 176 ? -7.574 81.125 29.438 1 89.81 176 ILE B O 1
ATOM 5430 N N . GLU B 1 177 ? -9.055 82.625 28.75 1 89.19 177 GLU B N 1
ATOM 5431 C CA . GLU B 1 177 ? -9.516 81.75 27.672 1 89.19 177 GLU B CA 1
ATOM 5432 C C . GLU B 1 177 ? -8.375 81.375 26.719 1 89.19 177 GLU B C 1
ATOM 5434 O O . GLU B 1 177 ? -8.266 80.25 26.266 1 89.19 177 GLU B O 1
ATOM 5439 N N . HIS B 1 178 ? -7.5 82.375 26.5 1 88.38 178 HIS B N 1
ATOM 5440 C CA . HIS B 1 178 ? -6.363 82.188 25.625 1 88.38 178 HIS B CA 1
ATOM 5441 C C . HIS B 1 178 ? -5.348 81.188 26.25 1 88.38 178 HIS B C 1
ATOM 5443 O O . HIS B 1 178 ? -4.777 80.375 25.562 1 88.38 178 HIS B O 1
ATOM 5449 N N . ALA B 1 179 ? -5.16 81.312 27.516 1 88.62 179 ALA B N 1
ATOM 5450 C CA . ALA B 1 179 ? -4.227 80.438 28.219 1 88.62 179 ALA B CA 1
ATOM 5451 C C . ALA B 1 179 ? -4.727 79 28.203 1 88.62 179 ALA B C 1
ATOM 5453 O O . ALA B 1 179 ? -3.947 78.062 27.984 1 88.62 179 ALA B O 1
ATOM 5454 N N . VAL B 1 180 ? -6 78.812 28.406 1 91.19 180 VAL B N 1
ATOM 5455 C CA . VAL B 1 180 ? -6.613 77.5 28.391 1 91.19 180 VAL B CA 1
ATOM 5456 C C . VAL B 1 180 ? -6.531 76.938 26.984 1 91.19 180 VAL B C 1
ATOM 5458 O O . VAL B 1 180 ? -6.219 75.75 26.828 1 91.19 180 VAL B O 1
ATOM 5461 N N . TYR B 1 181 ? -6.754 77.688 26.016 1 90.81 181 TYR B N 1
ATOM 5462 C CA . TYR B 1 181 ? -6.684 77.25 24.625 1 90.81 181 TYR B CA 1
ATOM 5463 C C . TYR B 1 181 ? -5.262 76.875 24.25 1 90.81 181 TYR B C 1
ATOM 5465 O O . TYR B 1 181 ? -5.047 75.875 23.594 1 90.81 181 TYR B O 1
ATOM 5473 N N . GLN B 1 182 ? -4.234 77.562 24.781 1 90 182 GLN B N 1
ATOM 5474 C CA . GLN B 1 182 ? -2.842 77.188 24.5 1 90 182 GLN B CA 1
ATOM 5475 C C . GLN B 1 182 ? -2.459 75.875 25.172 1 90 182 GLN B C 1
ATOM 5477 O O . GLN B 1 182 ? -1.722 75.125 24.594 1 90 182 GLN B O 1
ATOM 5482 N N . GLN B 1 183 ? -3.016 75.75 26.281 1 88.44 183 GLN B N 1
ATOM 5483 C CA . GLN B 1 183 ? -2.775 74.5 26.969 1 88.44 183 GLN B CA 1
ATOM 5484 C C . GLN B 1 183 ? -3.42 73.312 26.219 1 88.44 183 GLN B C 1
ATOM 5486 O O . GLN B 1 183 ? -2.816 72.25 26.078 1 88.44 183 GLN B O 1
ATOM 5491 N N . PHE B 1 184 ? -4.594 73.562 25.781 1 89.88 184 PHE B N 1
ATOM 5492 C CA . PHE B 1 184 ? -5.316 72.562 25.016 1 89.88 184 PHE B CA 1
ATOM 5493 C C . PHE B 1 184 ? -4.555 72.188 23.75 1 89.88 184 PHE B C 1
ATOM 5495 O O . PHE B 1 184 ? -4.449 71 23.406 1 89.88 184 PHE B O 1
ATOM 5502 N N . LEU B 1 185 ? -3.945 73.188 23.109 1 91.31 185 LEU B N 1
ATOM 5503 C CA . LEU B 1 185 ? -3.219 72.938 21.859 1 91.31 185 LEU B CA 1
ATOM 5504 C C . LEU B 1 185 ? -1.913 72.188 22.125 1 91.31 185 LEU B C 1
ATOM 5506 O O . LEU B 1 185 ? -1.554 71.25 21.391 1 91.31 185 LEU B O 1
ATOM 5510 N N . ARG B 1 186 ? -1.26 72.562 23.219 1 89.94 186 ARG B N 1
ATOM 5511 C CA . ARG B 1 186 ? -0.005 71.875 23.562 1 89.94 186 ARG B CA 1
ATOM 5512 C C . ARG B 1 186 ? -0.243 70.438 23.922 1 89.94 186 ARG B C 1
ATOM 5514 O O . ARG B 1 186 ? 0.435 69.562 23.406 1 89.94 186 ARG B O 1
ATOM 5521 N N . MET B 1 187 ? -1.231 70.188 24.734 1 91.75 187 MET B N 1
ATOM 5522 C CA . MET B 1 187 ? -1.546 68.812 25.156 1 91.75 187 MET B CA 1
ATOM 5523 C C . MET B 1 187 ? -2.178 68.062 24 1 91.75 187 MET B C 1
ATOM 5525 O O . MET B 1 187 ? -1.946 66.875 23.875 1 91.75 187 MET B O 1
ATOM 5529 N N . GLY B 1 188 ? -3.014 68.812 23.234 1 91.88 188 GLY B N 1
ATOM 5530 C CA . GLY B 1 188 ? -3.617 68.188 22.078 1 91.88 188 GLY B CA 1
ATOM 5531 C C . GLY B 1 188 ? -2.596 67.688 21.078 1 91.88 188 GLY B C 1
ATOM 5532 O O . GLY B 1 188 ? -2.715 66.562 20.562 1 91.88 188 GLY B O 1
ATOM 5533 N N . PHE B 1 189 ? -1.552 68.438 20.891 1 92.31 189 PHE B N 1
ATOM 5534 C CA . PHE B 1 189 ? -0.494 68.062 19.969 1 92.31 189 PHE B CA 1
ATOM 5535 C C . PHE B 1 189 ? 0.264 66.812 20.516 1 92.31 189 PHE B C 1
ATOM 5537 O O . PHE B 1 189 ? 0.585 65.938 19.766 1 92.31 189 PHE B O 1
ATOM 5544 N N . ALA B 1 190 ? 0.527 66.812 21.812 1 90.12 190 ALA B N 1
ATOM 5545 C CA . ALA B 1 190 ? 1.207 65.688 22.422 1 90.12 190 ALA B CA 1
ATOM 5546 C C . ALA B 1 190 ? 0.359 64.438 22.328 1 90.12 190 ALA B C 1
ATOM 5548 O O . ALA B 1 190 ? 0.87 63.344 22 1 90.12 190 ALA B O 1
ATOM 5549 N N . THR B 1 191 ? -0.917 64.562 22.547 1 91.56 191 THR B N 1
ATOM 5550 C CA . THR B 1 191 ? -1.841 63.469 22.453 1 91.56 191 THR B CA 1
ATOM 5551 C C . THR B 1 191 ? -1.876 62.906 21.031 1 91.56 191 THR B C 1
ATOM 5553 O O . THR B 1 191 ? -1.857 61.688 20.812 1 91.56 191 THR B O 1
ATOM 5556 N N . LEU B 1 192 ? -1.895 63.812 20.062 1 93 192 LEU B N 1
ATOM 5557 C CA . LEU B 1 192 ? -1.955 63.406 18.656 1 93 192 LEU B CA 1
ATOM 5558 C C . LEU B 1 192 ? -0.718 62.594 18.266 1 93 192 LEU B C 1
ATOM 5560 O O . LEU B 1 192 ? -0.827 61.562 17.609 1 93 192 LEU B O 1
ATOM 5564 N N . ILE B 1 193 ? 0.462 63 18.781 1 93.19 193 ILE B N 1
ATOM 5565 C CA . ILE B 1 193 ? 1.71 62.312 18.453 1 93.19 193 ILE B CA 1
ATOM 5566 C C . ILE B 1 193 ? 1.713 60.906 19.047 1 93.19 193 ILE B C 1
ATOM 5568 O O . ILE B 1 193 ? 2.01 59.938 18.359 1 93.19 193 ILE B O 1
ATOM 5572 N N . VAL B 1 194 ? 1.301 60.75 20.266 1 92.56 194 VAL B N 1
ATOM 5573 C CA . VAL B 1 194 ? 1.333 59.469 20.953 1 92.56 194 VAL B CA 1
ATOM 5574 C C . VAL B 1 194 ? 0.294 58.531 20.344 1 92.56 194 VAL B C 1
ATOM 5576 O O . VAL B 1 194 ? 0.554 57.344 20.172 1 92.56 194 VAL B O 1
ATOM 5579 N N . THR B 1 195 ? -0.856 59.125 20 1 92 195 THR B N 1
ATOM 5580 C CA . THR B 1 195 ? -1.91 58.312 19.391 1 92 195 THR B CA 1
ATOM 5581 C C . THR B 1 195 ? -1.465 57.781 18.031 1 92 195 THR B C 1
ATOM 5583 O O . THR B 1 195 ? -1.704 56.625 17.719 1 92 195 THR B O 1
ATOM 5586 N N . LEU B 1 196 ? -0.77 58.594 17.25 1 94 196 LEU B N 1
ATOM 5587 C CA . LEU B 1 196 ? -0.292 58.188 15.945 1 94 196 LEU B CA 1
ATOM 5588 C C . LEU B 1 196 ? 0.746 57.062 16.078 1 94 196 LEU B C 1
ATOM 5590 O O . LEU B 1 196 ? 0.738 56.094 15.305 1 94 196 LEU B O 1
ATOM 5594 N N . VAL B 1 197 ? 1.581 57.156 17.109 1 93.19 197 VAL B N 1
ATOM 5595 C CA . VAL B 1 197 ? 2.588 56.125 17.344 1 93.19 197 VAL B CA 1
ATOM 5596 C C . VAL B 1 197 ? 1.907 54.844 17.781 1 93.19 197 VAL B C 1
ATOM 5598 O O . VAL B 1 197 ? 2.271 53.75 17.312 1 93.19 197 VAL B O 1
ATOM 5601 N N . MET B 1 198 ? 0.89 54.906 18.547 1 92.44 198 MET B N 1
ATOM 5602 C CA . MET B 1 198 ? 0.161 53.75 19 1 92.44 198 MET B CA 1
ATOM 5603 C C . MET B 1 198 ? -0.561 53.062 17.844 1 92.44 198 MET B C 1
ATOM 5605 O O . MET B 1 198 ? -0.542 51.844 17.734 1 92.44 198 MET B O 1
ATOM 5609 N N . ILE B 1 199 ? -1.192 53.875 17 1 92.19 199 ILE B N 1
ATOM 5610 C CA . ILE B 1 199 ? -1.895 53.344 15.836 1 92.19 199 ILE B CA 1
ATOM 5611 C C . ILE B 1 199 ? -0.899 52.656 14.891 1 92.19 199 ILE B C 1
ATOM 5613 O O . ILE B 1 199 ? -1.145 51.562 14.406 1 92.19 199 ILE B O 1
ATOM 5617 N N . GLY B 1 200 ? 0.221 53.344 14.672 1 92.88 200 GLY B N 1
ATOM 5618 C CA . GLY B 1 200 ? 1.261 52.75 13.844 1 92.88 200 GLY B CA 1
ATOM 5619 C C . GLY B 1 200 ? 1.756 51.406 14.359 1 92.88 200 GLY B C 1
ATOM 5620 O O . GLY B 1 200 ? 1.858 50.438 13.609 1 92.88 200 GLY B O 1
ATOM 5621 N N . LEU B 1 201 ? 1.979 51.281 15.672 1 90.62 201 LEU B N 1
ATOM 5622 C CA . LEU B 1 201 ? 2.412 50.031 16.297 1 90.62 201 LEU B CA 1
ATOM 5623 C C . LEU B 1 201 ? 1.327 48.969 16.203 1 90.62 201 LEU B C 1
ATOM 5625 O O . LEU B 1 201 ? 1.622 47.812 15.945 1 90.62 201 LEU B O 1
ATOM 5629 N N . GLY B 1 202 ? 0.097 49.438 16.391 1 89.31 202 GLY B N 1
ATOM 5630 C CA . GLY B 1 202 ? -1.019 48.531 16.25 1 89.31 202 GLY B CA 1
ATOM 5631 C C . GLY B 1 202 ? -1.115 47.875 14.883 1 89.31 202 GLY B C 1
ATOM 5632 O O . GLY B 1 202 ? -1.299 46.688 14.758 1 89.31 202 GLY B O 1
ATOM 5633 N N . VAL B 1 203 ? -0.926 48.625 13.836 1 90.44 203 VAL B N 1
ATOM 5634 C CA . VAL B 1 203 ? -1.02 48.125 12.461 1 90.44 203 VAL B CA 1
ATOM 5635 C C . VAL B 1 203 ? 0.144 47.188 12.164 1 90.44 203 VAL B C 1
ATOM 5637 O O . VAL B 1 203 ? -0.051 46.125 11.586 1 90.44 203 VAL B O 1
ATOM 5640 N N . VAL B 1 204 ? 1.313 47.531 12.609 1 90.81 204 VAL B N 1
ATOM 5641 C CA . VAL B 1 204 ? 2.506 46.719 12.344 1 90.81 204 VAL B CA 1
ATOM 5642 C C . VAL B 1 204 ? 2.402 45.406 13.07 1 90.81 204 VAL B C 1
ATOM 5644 O O . VAL B 1 204 ? 2.699 44.344 12.492 1 90.81 204 VAL B O 1
ATOM 5647 N N . ILE B 1 205 ? 1.968 45.375 14.25 1 89.06 205 ILE B N 1
ATOM 5648 C CA . ILE B 1 205 ? 1.842 44.125 15.031 1 89.06 205 ILE B CA 1
ATOM 5649 C C . ILE B 1 205 ? 0.724 43.281 14.453 1 89.06 205 ILE B C 1
ATOM 5651 O O . ILE B 1 205 ? 0.867 42.062 14.352 1 89.06 205 ILE B O 1
ATOM 5655 N N . SER B 1 206 ? -0.379 43.906 14.125 1 89.75 206 SER B N 1
ATOM 5656 C CA . SER B 1 206 ? -1.478 43.188 13.508 1 89.75 206 SER B CA 1
ATOM 5657 C C . SER B 1 206 ? -1.015 42.438 12.242 1 89.75 206 SER B C 1
ATOM 5659 O O . SER B 1 206 ? -1.314 41.281 12.062 1 89.75 206 SER B O 1
ATOM 5661 N N . ARG B 1 207 ? -0.302 43.062 11.422 1 88.62 207 ARG B N 1
ATOM 5662 C CA . ARG B 1 207 ? 0.208 42.469 10.188 1 88.62 207 ARG B CA 1
ATOM 5663 C C . ARG B 1 207 ? 1.189 41.344 10.5 1 88.62 207 ARG B C 1
ATOM 5665 O O . ARG B 1 207 ? 1.196 40.312 9.82 1 88.62 207 ARG B O 1
ATOM 5672 N N . ALA B 1 208 ? 1.963 41.531 11.508 1 87.56 208 ALA B N 1
ATOM 5673 C CA . ALA B 1 208 ? 2.965 40.531 11.891 1 87.56 208 ALA B CA 1
ATOM 5674 C C . ALA B 1 208 ? 2.305 39.25 12.406 1 87.56 208 ALA B C 1
ATOM 5676 O O . ALA B 1 208 ? 2.885 38.156 12.312 1 87.56 208 ALA B O 1
ATOM 5677 N N . VAL B 1 209 ? 1.134 39.344 12.875 1 87 209 VAL B N 1
ATOM 5678 C CA . VAL B 1 209 ? 0.43 38.188 13.414 1 87 209 VAL B CA 1
ATOM 5679 C C . VAL B 1 209 ? -0.469 37.562 12.344 1 87 209 VAL B C 1
ATOM 5681 O O . VAL B 1 209 ? -0.506 36.344 12.172 1 87 209 VAL B O 1
ATOM 5684 N N . ILE B 1 210 ? -1.144 38.406 11.586 1 89.06 210 ILE B N 1
ATOM 5685 C CA . ILE B 1 210 ? -2.166 37.938 10.641 1 89.06 210 ILE B CA 1
ATOM 5686 C C . ILE B 1 210 ? -1.501 37.344 9.406 1 89.06 210 ILE B C 1
ATOM 5688 O O . ILE B 1 210 ? -1.957 36.344 8.883 1 89.06 210 ILE B O 1
ATOM 5692 N N . GLN B 1 211 ? -0.445 37.906 8.938 1 89 211 GLN B N 1
ATOM 5693 C CA . GLN B 1 211 ? 0.181 37.469 7.699 1 89 211 GLN B CA 1
ATOM 5694 C C . GLN B 1 211 ? 0.664 36.031 7.816 1 89 211 GLN B C 1
ATOM 5696 O O . GLN B 1 211 ? 0.361 35.188 6.961 1 89 211 GLN B O 1
ATOM 5701 N N . PRO B 1 212 ? 1.456 35.688 8.828 1 88.19 212 PRO B N 1
ATOM 5702 C CA . PRO B 1 212 ? 1.866 34.281 8.969 1 88.19 212 PRO B CA 1
ATOM 5703 C C . PRO B 1 212 ? 0.681 33.344 9.102 1 88.19 212 PRO B C 1
ATOM 5705 O O . PRO B 1 212 ? 0.723 32.219 8.586 1 88.19 212 PRO B O 1
ATOM 5708 N N . LEU B 1 213 ? -0.368 33.688 9.758 1 89.94 213 LEU B N 1
ATOM 5709 C CA . LEU B 1 213 ? -1.557 32.875 9.906 1 89.94 213 LEU B CA 1
ATOM 5710 C C . LEU B 1 213 ? -2.221 32.625 8.555 1 89.94 213 LEU B C 1
ATOM 5712 O O . LEU B 1 213 ? -2.688 31.516 8.281 1 89.94 213 LEU B O 1
ATOM 5716 N N . ASP B 1 214 ? -2.217 33.656 7.781 1 90.5 214 ASP B N 1
ATOM 5717 C CA . ASP B 1 214 ? -2.773 33.531 6.441 1 90.5 214 ASP B CA 1
ATOM 5718 C C . ASP B 1 214 ? -1.946 32.562 5.598 1 90.5 214 ASP B C 1
ATOM 5720 O O . ASP B 1 214 ? -2.498 31.75 4.84 1 90.5 214 ASP B O 1
ATOM 5724 N N . THR B 1 215 ? -0.674 32.625 5.73 1 90.69 215 THR B N 1
ATOM 5725 C CA . THR B 1 215 ? 0.204 31.719 5.008 1 90.69 215 THR B CA 1
ATOM 5726 C C . THR B 1 215 ? -0.037 30.266 5.445 1 90.69 215 THR B C 1
ATOM 5728 O O . THR B 1 215 ? -0.097 29.359 4.613 1 90.69 215 THR B O 1
ATOM 5731 N N . ILE B 1 216 ? -0.12 30.016 6.668 1 90.81 216 ILE B N 1
ATOM 5732 C CA . ILE B 1 216 ? -0.406 28.688 7.199 1 90.81 216 ILE B CA 1
ATOM 5733 C C . ILE B 1 216 ? -1.735 28.188 6.641 1 90.81 216 ILE B C 1
ATOM 5735 O O . ILE B 1 216 ? -1.833 27.047 6.191 1 90.81 216 ILE B O 1
ATOM 5739 N N . LYS B 1 217 ? -2.736 29.109 6.746 1 90.31 217 LYS B N 1
ATOM 5740 C CA . LYS B 1 217 ? -4.055 28.781 6.211 1 90.31 217 LYS B CA 1
ATOM 5741 C C . LYS B 1 217 ? -3.965 28.328 4.758 1 90.31 217 LYS B C 1
ATOM 5743 O O . LYS B 1 217 ? -4.535 27.297 4.391 1 90.31 217 LYS B O 1
ATOM 5748 N N . ASP B 1 218 ? -3.236 29.031 3.947 1 90.62 218 ASP B N 1
ATOM 5749 C CA . ASP B 1 218 ? -3.121 28.734 2.52 1 90.62 218 ASP B CA 1
ATOM 5750 C C . ASP B 1 218 ? -2.379 27.422 2.283 1 90.62 218 ASP B C 1
ATOM 5752 O O . ASP B 1 218 ? -2.787 26.625 1.446 1 90.62 218 ASP B O 1
ATOM 5756 N N . VAL B 1 219 ? -1.291 27.188 2.973 1 90.25 219 VAL B N 1
ATOM 5757 C CA . VAL B 1 219 ? -0.503 25.969 2.812 1 90.25 219 VAL B CA 1
ATOM 5758 C C . VAL B 1 219 ? -1.324 24.766 3.256 1 90.25 219 VAL B C 1
ATOM 5760 O O . VAL B 1 219 ? -1.325 23.719 2.588 1 90.25 219 VAL B O 1
ATOM 5763 N N . MET B 1 220 ? -2.02 24.922 4.316 1 88.69 220 MET B N 1
ATOM 5764 C CA . MET B 1 220 ? -2.814 23.812 4.828 1 88.69 220 MET B CA 1
ATOM 5765 C C . MET B 1 220 ? -3.975 23.5 3.893 1 88.69 220 MET B C 1
ATOM 5767 O O . MET B 1 220 ? -4.395 22.344 3.787 1 88.69 220 MET B O 1
ATOM 5771 N N . LYS B 1 221 ? -4.484 24.547 3.207 1 88.25 221 LYS B N 1
ATOM 5772 C CA . LYS B 1 221 ? -5.477 24.312 2.168 1 88.25 221 LYS B CA 1
ATOM 5773 C C . LYS B 1 221 ? -4.902 23.438 1.056 1 88.25 221 LYS B C 1
ATOM 5775 O O . LYS B 1 221 ? -5.559 22.5 0.595 1 88.25 221 LYS B O 1
ATOM 5780 N N . LYS B 1 222 ? -3.719 23.703 0.71 1 88.75 222 LYS B N 1
ATOM 5781 C CA . LYS B 1 222 ? -3.039 22.891 -0.304 1 88.75 222 LYS B CA 1
ATOM 5782 C C . LYS B 1 222 ? -2.816 21.469 0.184 1 88.75 222 LYS B C 1
ATOM 5784 O O . LYS B 1 222 ? -3.01 20.516 -0.569 1 88.75 222 LYS B O 1
ATOM 5789 N N . VAL B 1 223 ? -2.438 21.344 1.33 1 86.31 223 VAL B N 1
ATOM 5790 C CA . VAL B 1 223 ? -2.205 20.031 1.921 1 86.31 223 VAL B CA 1
ATOM 5791 C C . VAL B 1 223 ? -3.512 19.234 1.952 1 86.31 223 VAL B C 1
ATOM 5793 O O . VAL B 1 223 ? -3.531 18.047 1.626 1 86.31 223 VAL B O 1
ATOM 5796 N N . ALA B 1 224 ? -4.562 19.938 2.357 1 83.62 224 ALA B N 1
ATOM 5797 C CA . ALA B 1 224 ? -5.875 19.281 2.391 1 83.62 224 ALA B CA 1
ATOM 5798 C C . ALA B 1 224 ? -6.289 18.812 1 1 83.62 224 ALA B C 1
ATOM 5800 O O . ALA B 1 224 ? -7.047 17.859 0.865 1 83.62 224 ALA B O 1
ATOM 5801 N N . GLN B 1 225 ? -5.805 19.547 0.006 1 82.5 225 GLN B N 1
ATOM 5802 C CA . GLN B 1 225 ? -6.109 19.203 -1.376 1 82.5 225 GLN B CA 1
ATOM 5803 C C . GLN B 1 225 ? -5.125 18.156 -1.908 1 82.5 225 GLN B C 1
ATOM 5805 O O . GLN B 1 225 ? -5.172 17.797 -3.086 1 82.5 225 GLN B O 1
ATOM 5810 N N . GLY B 1 226 ? -4.18 17.844 -1.093 1 82.25 226 GLY B N 1
ATOM 5811 C CA . GLY B 1 226 ? -3.328 16.719 -1.444 1 82.25 226 GLY B CA 1
ATOM 5812 C C . GLY B 1 226 ? -1.902 17.125 -1.768 1 82.25 226 GLY B C 1
ATOM 5813 O O . GLY B 1 226 ? -1.08 16.281 -2.139 1 82.25 226 GLY B O 1
ATOM 5814 N N . ASP B 1 227 ? -1.521 18.391 -1.65 1 85 227 ASP B N 1
ATOM 5815 C CA . ASP B 1 227 ? -0.166 18.859 -1.927 1 85 227 ASP B CA 1
ATOM 5816 C C . ASP B 1 227 ? 0.707 18.781 -0.675 1 85 227 ASP B C 1
ATOM 5818 O O . ASP B 1 227 ? 0.715 19.703 0.137 1 85 227 ASP B O 1
ATOM 5822 N N . LEU B 1 228 ? 1.499 17.75 -0.606 1 85 228 LEU B N 1
ATOM 5823 C CA . LEU B 1 228 ? 2.318 17.578 0.587 1 85 228 LEU B CA 1
ATOM 5824 C C . LEU B 1 228 ? 3.729 18.125 0.364 1 85 228 LEU B C 1
ATOM 5826 O O . LEU B 1 228 ? 4.617 17.906 1.188 1 85 228 LEU B O 1
ATOM 5830 N N . THR B 1 229 ? 3.922 18.828 -0.808 1 86 229 THR B N 1
ATOM 5831 C CA . THR B 1 229 ? 5.211 19.469 -1.061 1 86 229 THR B CA 1
ATOM 5832 C C . THR B 1 229 ? 5.215 20.906 -0.56 1 86 229 THR B C 1
ATOM 5834 O O . THR B 1 229 ? 6.266 21.547 -0.506 1 86 229 THR B O 1
ATOM 5837 N N . ALA B 1 230 ? 4.027 21.359 -0.143 1 85.62 230 ALA B N 1
ATOM 5838 C CA . ALA B 1 230 ? 3.891 22.734 0.326 1 85.62 230 ALA B CA 1
ATOM 5839 C C . ALA B 1 230 ? 4.594 22.938 1.668 1 85.62 230 ALA B C 1
ATOM 5841 O O . ALA B 1 230 ? 4.578 22.047 2.518 1 85.62 230 ALA B O 1
ATOM 5842 N N . GLN B 1 231 ? 5.34 24.062 1.831 1 89.25 231 GLN B N 1
ATOM 5843 C CA . GLN B 1 231 ? 6.059 24.391 3.055 1 89.25 231 GLN B CA 1
ATOM 5844 C C . GLN B 1 231 ? 5.695 25.797 3.537 1 89.25 231 GLN B C 1
ATOM 5846 O O . GLN B 1 231 ? 5.559 26.719 2.732 1 89.25 231 GLN B O 1
ATOM 5851 N N . ILE B 1 232 ? 5.477 25.906 4.832 1 89.94 232 ILE B N 1
ATOM 5852 C CA . ILE B 1 232 ? 5.227 27.203 5.449 1 89.94 232 ILE B CA 1
ATOM 5853 C C . ILE B 1 232 ? 6.555 27.922 5.688 1 89.94 232 ILE B C 1
ATOM 5855 O O . ILE B 1 232 ? 7.438 27.406 6.371 1 89.94 232 ILE B O 1
ATOM 5859 N N . PRO B 1 233 ? 6.738 29.047 5.016 1 88.69 233 PRO B N 1
ATOM 5860 C CA . PRO B 1 233 ? 7.961 29.797 5.316 1 88.69 233 PRO B CA 1
ATOM 5861 C C . PRO B 1 233 ? 8.07 30.188 6.789 1 88.69 233 PRO B C 1
ATOM 5863 O O . PRO B 1 233 ? 7.121 30.734 7.355 1 88.69 233 PRO B O 1
ATOM 5866 N N . VAL B 1 234 ? 9.188 29.797 7.379 1 87.69 234 VAL B N 1
ATOM 5867 C CA . VAL B 1 234 ? 9.438 30.156 8.773 1 87.69 234 VAL B CA 1
ATOM 5868 C C . VAL B 1 234 ? 10.031 31.547 8.859 1 87.69 234 VAL B C 1
ATOM 5870 O O . VAL B 1 234 ? 11.227 31.75 8.602 1 87.69 234 VAL B O 1
ATOM 5873 N N . LEU B 1 235 ? 9.242 32.594 9.156 1 79.25 235 LEU B N 1
ATOM 5874 C CA . LEU B 1 235 ? 9.641 34 9.07 1 79.25 235 LEU B CA 1
ATOM 5875 C C . LEU B 1 235 ? 10.211 34.5 10.406 1 79.25 235 LEU B C 1
ATOM 5877 O O . LEU B 1 235 ? 10.898 35.5 10.461 1 79.25 235 LEU B O 1
ATOM 5881 N N . GLY B 1 236 ? 10.07 33.75 11.562 1 80.69 236 GLY B N 1
ATOM 5882 C CA . GLY B 1 236 ? 10.555 34.25 12.844 1 80.69 236 GLY B CA 1
ATOM 5883 C C . GLY B 1 236 ? 10.672 33.156 13.891 1 80.69 236 GLY B C 1
ATOM 5884 O O . GLY B 1 236 ? 10.539 31.969 13.578 1 80.69 236 GLY B O 1
ATOM 5885 N N . LYS B 1 237 ? 11.203 33.562 14.992 1 88.38 237 LYS B N 1
ATOM 5886 C CA . LYS B 1 237 ? 11.422 32.625 16.094 1 88.38 237 LYS B CA 1
ATOM 5887 C C . LYS B 1 237 ? 10.336 32.75 17.156 1 88.38 237 LYS B C 1
ATOM 5889 O O . LYS B 1 237 ? 10.492 32.25 18.281 1 88.38 237 LYS B O 1
ATOM 5894 N N . ASP B 1 238 ? 9.234 33.562 16.859 1 86.5 238 ASP B N 1
ATOM 5895 C CA . ASP B 1 238 ? 8.156 33.719 17.828 1 86.5 238 ASP B CA 1
ATOM 5896 C C . ASP B 1 238 ? 7.211 32.5 17.812 1 86.5 238 ASP B C 1
ATOM 5898 O O . ASP B 1 238 ? 7.551 31.453 17.266 1 86.5 238 ASP B O 1
ATOM 5902 N N . GLU B 1 239 ? 6.066 32.594 18.484 1 88.94 239 GLU B N 1
ATOM 5903 C CA . GLU B 1 239 ? 5.113 31.5 18.594 1 88.94 239 GLU B CA 1
ATOM 5904 C C . GLU B 1 239 ? 4.613 31.062 17.219 1 88.94 239 GLU B C 1
ATOM 5906 O O . GLU B 1 239 ? 4.414 29.875 16.969 1 88.94 239 GLU B O 1
ATOM 5911 N N . LEU B 1 240 ? 4.5 32 16.328 1 88.75 240 LEU B N 1
ATOM 5912 C CA . LEU B 1 240 ? 4.023 31.688 14.977 1 88.75 240 LEU B CA 1
ATOM 5913 C C . LEU B 1 240 ? 5.086 30.953 14.18 1 88.75 240 LEU B C 1
ATOM 5915 O O . LEU B 1 240 ? 4.766 30.031 13.414 1 88.75 240 LEU B O 1
ATOM 5919 N N . GLY B 1 241 ? 6.34 31.406 14.367 1 88.81 241 GLY B N 1
ATOM 5920 C CA . GLY B 1 241 ? 7.43 30.688 13.727 1 88.81 241 GLY B CA 1
ATOM 5921 C C . GLY B 1 241 ? 7.555 29.25 14.203 1 88.81 241 GLY B C 1
ATOM 5922 O O . GLY B 1 241 ? 7.75 28.344 13.391 1 88.81 241 GLY B O 1
ATOM 5923 N N . ILE B 1 242 ? 7.43 28.953 15.398 1 89.25 242 ILE B N 1
ATOM 5924 C CA . ILE B 1 242 ? 7.512 27.625 15.984 1 89.25 242 ILE B CA 1
ATOM 5925 C C . ILE B 1 242 ? 6.371 26.75 15.445 1 89.25 242 ILE B C 1
ATOM 5927 O O . ILE B 1 242 ? 6.582 25.578 15.102 1 89.25 242 ILE B O 1
ATOM 5931 N N . VAL B 1 243 ? 5.211 27.297 15.391 1 90.31 243 VAL B N 1
ATOM 5932 C CA . VAL B 1 243 ? 4.059 26.578 14.867 1 90.31 243 VAL B CA 1
ATOM 5933 C C . VAL B 1 243 ? 4.301 26.203 13.406 1 90.31 243 VAL B C 1
ATOM 5935 O O . VAL B 1 243 ? 4.035 25.078 12.992 1 90.31 243 VAL B O 1
ATOM 5938 N N . ALA B 1 244 ? 4.77 27.188 12.648 1 91.56 244 ALA B N 1
ATOM 5939 C CA . ALA B 1 244 ? 5.082 26.922 11.25 1 91.56 244 ALA B CA 1
ATOM 5940 C C . ALA B 1 244 ? 6.066 25.766 11.109 1 91.56 244 ALA B C 1
ATOM 5942 O O . ALA B 1 244 ? 5.859 24.859 10.289 1 91.56 244 ALA B O 1
ATOM 5943 N N . GLN B 1 245 ? 7.098 25.781 11.914 1 90.69 245 GLN B N 1
ATOM 5944 C CA . GLN B 1 245 ? 8.109 24.734 11.875 1 90.69 245 GLN B CA 1
ATOM 5945 C C . GLN B 1 245 ? 7.508 23.375 12.242 1 90.69 245 GLN B C 1
ATOM 5947 O O . GLN B 1 245 ? 7.816 22.359 11.609 1 90.69 245 GLN B O 1
ATOM 5952 N N . ARG B 1 246 ? 6.73 23.328 13.227 1 88.88 246 ARG B N 1
ATOM 5953 C CA . ARG B 1 246 ? 6.113 22.094 13.672 1 88.88 246 ARG B CA 1
ATOM 5954 C C . ARG B 1 246 ? 5.176 21.531 12.602 1 88.88 246 ARG B C 1
ATOM 5956 O O . ARG B 1 246 ? 5.129 20.312 12.383 1 88.88 246 ARG B O 1
ATOM 5963 N N . ILE B 1 247 ? 4.441 22.375 12 1 90.06 247 ILE B N 1
ATOM 5964 C CA . ILE B 1 247 ? 3.551 21.969 10.922 1 90.06 247 ILE B CA 1
ATOM 5965 C C . ILE B 1 247 ? 4.371 21.391 9.766 1 90.06 247 ILE B C 1
ATOM 5967 O O . ILE B 1 247 ? 4.043 20.312 9.242 1 90.06 247 ILE B O 1
ATOM 5971 N N . ASN B 1 248 ? 5.461 22.078 9.438 1 90.69 248 ASN B N 1
ATOM 5972 C CA . ASN B 1 248 ? 6.332 21.578 8.375 1 90.69 248 ASN B CA 1
ATOM 5973 C C . ASN B 1 248 ? 6.891 20.203 8.719 1 90.69 248 ASN B C 1
ATOM 5975 O O . ASN B 1 248 ? 6.949 19.312 7.855 1 90.69 248 ASN B O 1
ATOM 5979 N N . ASN B 1 249 ? 7.281 20.031 9.906 1 88.56 249 ASN B N 1
ATOM 5980 C CA . ASN B 1 249 ? 7.777 18.734 10.352 1 88.56 249 ASN B CA 1
ATOM 5981 C C . ASN B 1 249 ? 6.711 17.656 10.219 1 88.56 249 ASN B C 1
ATOM 5983 O O . ASN B 1 249 ? 7.016 16.516 9.82 1 88.56 249 ASN B O 1
ATOM 5987 N N . SER B 1 250 ? 5.547 18.016 10.602 1 86.19 250 SER B N 1
ATOM 5988 C CA . SER B 1 250 ? 4.445 17.062 10.5 1 86.19 250 SER B CA 1
ATOM 5989 C C . SER B 1 250 ? 4.145 16.719 9.047 1 86.19 250 SER B C 1
ATOM 5991 O O . SER B 1 250 ? 3.928 15.547 8.719 1 86.19 250 SER B O 1
ATOM 5993 N N . ILE B 1 251 ? 4.082 17.688 8.172 1 85.62 251 ILE B N 1
ATOM 5994 C CA . ILE B 1 251 ? 3.844 17.469 6.75 1 85.62 251 ILE B CA 1
ATOM 5995 C C . ILE B 1 251 ? 4.949 16.594 6.172 1 85.62 251 ILE B C 1
ATOM 5997 O O . ILE B 1 251 ? 4.676 15.664 5.406 1 85.62 251 ILE B O 1
ATOM 6001 N N . ALA B 1 252 ? 6.164 16.891 6.586 1 83.56 252 ALA B N 1
ATOM 6002 C CA . ALA B 1 252 ? 7.305 16.109 6.113 1 83.56 252 ALA B CA 1
ATOM 6003 C C . ALA B 1 252 ? 7.191 14.648 6.547 1 83.56 252 ALA B C 1
ATOM 6005 O O . ALA B 1 252 ? 7.477 13.734 5.766 1 83.56 252 ALA B O 1
ATOM 6006 N N . ALA B 1 253 ? 6.82 14.414 7.719 1 80.38 253 ALA B N 1
ATOM 6007 C CA . ALA B 1 253 ? 6.664 13.055 8.234 1 80.38 253 ALA B CA 1
ATOM 6008 C C . ALA B 1 253 ? 5.594 12.297 7.461 1 80.38 253 ALA B C 1
ATOM 6010 O O . ALA B 1 253 ? 5.793 11.133 7.09 1 80.38 253 ALA B O 1
ATOM 6011 N N . VAL B 1 254 ? 4.535 12.898 7.23 1 80.75 254 VAL B N 1
ATOM 6012 C CA . VAL B 1 254 ? 3.445 12.297 6.473 1 80.75 254 VAL B CA 1
ATOM 6013 C C . VAL B 1 254 ? 3.879 12.078 5.027 1 80.75 254 VAL B C 1
ATOM 6015 O O . VAL B 1 254 ? 3.592 11.031 4.438 1 80.75 254 VAL B O 1
ATOM 6018 N N . HIS B 1 255 ? 4.504 13.125 4.453 1 83.19 255 HIS B N 1
ATOM 6019 C CA . HIS B 1 255 ? 5.047 13.008 3.105 1 83.19 255 HIS B CA 1
ATOM 6020 C C . HIS B 1 255 ? 5.934 11.773 2.977 1 83.19 255 HIS B C 1
ATOM 6022 O O . HIS B 1 255 ? 5.758 10.969 2.059 1 83.19 255 HIS B O 1
ATOM 6028 N N . ASP B 1 256 ? 6.863 11.594 3.828 1 79.25 256 ASP B N 1
ATOM 6029 C CA . ASP B 1 256 ? 7.801 10.484 3.783 1 79.25 256 ASP B CA 1
ATOM 6030 C C . ASP B 1 256 ? 7.07 9.141 3.895 1 79.25 256 ASP B C 1
ATOM 6032 O O . ASP B 1 256 ? 7.395 8.195 3.182 1 79.25 256 ASP B O 1
ATOM 6036 N N . ALA B 1 257 ? 6.145 9.102 4.742 1 71.62 257 ALA B N 1
ATOM 6037 C CA . ALA B 1 257 ? 5.367 7.883 4.926 1 71.62 257 ALA B CA 1
ATOM 6038 C C . ALA B 1 257 ? 4.57 7.543 3.67 1 71.62 257 ALA B C 1
ATOM 6040 O O . ALA B 1 257 ? 4.504 6.379 3.264 1 71.62 257 ALA B O 1
ATOM 6041 N N . LEU B 1 258 ? 4.004 8.531 3.061 1 74.88 258 LEU B N 1
ATOM 6042 C CA . LEU B 1 258 ? 3.193 8.312 1.866 1 74.88 258 LEU B CA 1
ATOM 6043 C C . LEU B 1 258 ? 4.07 7.938 0.676 1 74.88 258 LEU B C 1
ATOM 6045 O O . LEU B 1 258 ? 3.688 7.09 -0.135 1 74.88 258 LEU B O 1
ATOM 6049 N N . VAL B 1 259 ? 5.215 8.578 0.58 1 76.56 259 VAL B N 1
ATOM 6050 C CA . VAL B 1 259 ? 6.148 8.242 -0.489 1 76.56 259 VAL B CA 1
ATOM 6051 C C . VAL B 1 259 ? 6.547 6.773 -0.379 1 76.56 259 VAL B C 1
ATOM 6053 O O . VAL B 1 259 ? 6.551 6.047 -1.377 1 76.56 259 VAL B O 1
ATOM 6056 N N . GLU B 1 260 ? 6.859 6.332 0.708 1 71.5 260 GLU B N 1
ATOM 6057 C CA . GLU B 1 260 ? 7.23 4.941 0.936 1 71.5 260 GLU B CA 1
ATOM 6058 C C . GLU B 1 260 ? 6.066 4 0.627 1 71.5 260 GLU B C 1
ATOM 6060 O O . GLU B 1 260 ? 6.266 2.922 0.068 1 71.5 260 GLU B O 1
ATOM 6065 N N . SER B 1 261 ? 4.91 4.367 1 1 70.38 261 SER B N 1
ATOM 6066 C CA . SER B 1 261 ? 3.719 3.576 0.723 1 70.38 261 SER B CA 1
ATOM 6067 C C . SER B 1 261 ? 3.473 3.451 -0.777 1 70.38 261 SER B C 1
ATOM 6069 O O . SER B 1 261 ? 3.131 2.373 -1.268 1 70.38 261 SER B O 1
ATOM 6071 N N . VAL B 1 262 ? 3.693 4.562 -1.503 1 70.5 262 VAL B N 1
ATOM 6072 C CA . VAL B 1 262 ? 3.52 4.555 -2.951 1 70.5 262 VAL B CA 1
ATOM 6073 C C . VAL B 1 262 ? 4.543 3.617 -3.59 1 70.5 262 VAL B C 1
ATOM 6075 O O . VAL B 1 262 ? 4.207 2.842 -4.488 1 70.5 262 VAL B O 1
ATOM 6078 N N . GLN B 1 263 ? 5.738 3.646 -3.156 1 71.69 263 GLN B N 1
ATOM 6079 C CA . GLN B 1 263 ? 6.789 2.775 -3.676 1 71.69 263 GLN B CA 1
ATOM 6080 C C . GLN B 1 263 ? 6.465 1.308 -3.408 1 71.69 263 GLN B C 1
ATOM 6082 O O . GLN B 1 263 ? 6.645 0.458 -4.285 1 71.69 263 GLN B O 1
ATOM 6087 N N . SER B 1 264 ? 6.023 1.045 -2.252 1 67.5 264 SER B N 1
ATOM 6088 C CA . SER B 1 264 ? 5.645 -0.318 -1.896 1 67.5 264 SER B CA 1
ATOM 6089 C C . SER B 1 264 ? 4.461 -0.798 -2.732 1 67.5 264 SER B C 1
ATOM 6091 O O . SER B 1 264 ? 4.441 -1.942 -3.189 1 67.5 264 SER B O 1
ATOM 6093 N N . ALA B 1 265 ? 3.486 0.046 -2.904 1 67.38 265 ALA B N 1
ATOM 6094 C CA . ALA B 1 265 ? 2.324 -0.286 -3.725 1 67.38 265 ALA B CA 1
ATOM 6095 C C . ALA B 1 265 ? 2.738 -0.601 -5.16 1 67.38 265 ALA B C 1
ATOM 6097 O O . ALA B 1 265 ? 2.221 -1.54 -5.77 1 67.38 265 ALA B O 1
ATOM 6098 N N . SER B 1 266 ? 3.693 0.132 -5.711 1 70.31 266 SER B N 1
ATOM 6099 C CA . SER B 1 266 ? 4.203 -0.11 -7.059 1 70.31 266 SER B CA 1
ATOM 6100 C C . SER B 1 266 ? 4.898 -1.464 -7.148 1 70.31 266 SER B C 1
ATOM 6102 O O . SER B 1 266 ? 4.715 -2.195 -8.125 1 70.31 266 SER B O 1
ATOM 6104 N N . SER B 1 267 ? 5.633 -1.79 -6.223 1 69.62 267 SER B N 1
ATOM 6105 C CA . SER B 1 267 ? 6.332 -3.072 -6.188 1 69.62 267 SER B CA 1
ATOM 6106 C C . SER B 1 267 ? 5.348 -4.234 -6.121 1 69.62 267 SER B C 1
ATOM 6108 O O . SER B 1 267 ? 5.547 -5.262 -6.773 1 69.62 267 SER B O 1
ATOM 6110 N N . VAL B 1 268 ? 4.34 -4.133 -5.324 1 66.88 268 VAL B N 1
ATOM 6111 C CA . VAL B 1 268 ? 3.295 -5.148 -5.211 1 66.88 268 VAL B CA 1
ATOM 6112 C C . VAL B 1 268 ? 2.594 -5.32 -6.555 1 66.88 268 VAL B C 1
ATOM 6114 O O . VAL B 1 268 ? 2.322 -6.445 -6.98 1 66.88 268 VAL B O 1
ATOM 6117 N N . ALA B 1 269 ? 2.344 -4.207 -7.238 1 66.62 269 ALA B N 1
ATOM 6118 C CA . ALA B 1 269 ? 1.708 -4.258 -8.555 1 66.62 269 ALA B CA 1
ATOM 6119 C C . ALA B 1 269 ? 2.57 -5.02 -9.547 1 66.62 269 ALA B C 1
ATOM 6121 O O . ALA B 1 269 ? 2.064 -5.844 -10.312 1 66.62 269 ALA B O 1
ATOM 6122 N N . GLU B 1 270 ? 3.809 -4.785 -9.594 1 70.5 270 GLU B N 1
ATOM 6123 C CA . GLU B 1 270 ? 4.73 -5.477 -10.484 1 70.5 270 GLU B CA 1
ATOM 6124 C C . GLU B 1 270 ? 4.781 -6.973 -10.18 1 70.5 270 GLU B C 1
ATOM 6126 O O . GLU B 1 270 ? 4.793 -7.797 -11.094 1 70.5 270 GLU B O 1
ATOM 6131 N N . ALA B 1 271 ? 4.824 -7.258 -8.953 1 65.5 271 ALA B N 1
ATOM 6132 C CA . ALA B 1 271 ? 4.836 -8.656 -8.531 1 65.5 271 ALA B CA 1
ATOM 6133 C C . ALA B 1 271 ? 3.561 -9.367 -8.961 1 65.5 271 ALA B C 1
ATOM 6135 O O . ALA B 1 271 ? 3.605 -10.516 -9.414 1 65.5 271 ALA B O 1
ATOM 6136 N N . ALA B 1 272 ? 2.41 -8.766 -8.812 1 66.5 272 ALA B N 1
ATOM 6137 C CA . ALA B 1 272 ? 1.122 -9.32 -9.219 1 66.5 272 ALA B CA 1
ATOM 6138 C C . ALA B 1 272 ? 1.108 -9.641 -10.711 1 66.5 272 ALA B C 1
ATOM 6140 O O . ALA B 1 272 ? 0.587 -10.672 -11.125 1 66.5 272 ALA B O 1
ATOM 6141 N N . ILE B 1 273 ? 1.743 -8.828 -11.523 1 68.19 273 ILE B N 1
ATOM 6142 C CA . ILE B 1 273 ? 1.818 -9.031 -12.969 1 68.19 273 ILE B CA 1
ATOM 6143 C C . ILE B 1 273 ? 2.664 -10.273 -13.266 1 68.19 273 ILE B C 1
ATOM 6145 O O . ILE B 1 273 ? 2.295 -11.094 -14.109 1 68.19 273 ILE B O 1
ATOM 6149 N N . ARG B 1 274 ? 3.729 -10.406 -12.617 1 69.44 274 ARG B N 1
ATOM 6150 C CA . ARG B 1 274 ? 4.609 -11.555 -12.812 1 69.44 274 ARG B CA 1
ATOM 6151 C C . ARG B 1 274 ? 3.918 -12.852 -12.414 1 69.44 274 ARG B C 1
ATOM 6153 O O . ARG B 1 274 ? 4.027 -13.859 -13.109 1 69.44 274 ARG B O 1
ATOM 6160 N N . ILE B 1 275 ? 3.256 -12.82 -11.297 1 68.19 275 ILE B N 1
ATOM 6161 C CA . ILE B 1 275 ? 2.523 -13.992 -10.812 1 68.19 275 ILE B CA 1
ATOM 6162 C C . ILE B 1 275 ? 1.438 -14.367 -11.82 1 68.19 275 ILE B C 1
ATOM 6164 O O . ILE B 1 275 ? 1.254 -15.547 -12.125 1 68.19 275 ILE B O 1
ATOM 6168 N N . ALA B 1 276 ? 0.742 -13.391 -12.32 1 64.75 276 ALA B N 1
ATOM 6169 C CA . ALA B 1 276 ? -0.28 -13.633 -13.336 1 64.75 276 ALA B CA 1
ATOM 6170 C C . ALA B 1 276 ? 0.319 -14.312 -14.562 1 64.75 276 ALA B C 1
ATOM 6172 O O . ALA B 1 276 ? -0.259 -15.258 -15.102 1 64.75 276 ALA B O 1
ATOM 6173 N N . SER B 1 277 ? 1.404 -13.875 -15.039 1 71.44 277 SER B N 1
ATOM 6174 C CA . SER B 1 277 ? 2.092 -14.453 -16.188 1 71.44 277 SER B CA 1
ATOM 6175 C C . SER B 1 277 ? 2.5 -15.898 -15.922 1 71.44 277 SER B C 1
ATOM 6177 O O . SER B 1 277 ? 2.314 -16.766 -16.766 1 71.44 277 SER B O 1
ATOM 6179 N N . SER B 1 278 ? 3.041 -16.109 -14.742 1 66.69 278 SER B N 1
ATOM 6180 C CA . SER B 1 278 ? 3.459 -17.453 -14.352 1 66.69 278 SER B CA 1
ATOM 6181 C C . SER B 1 278 ? 2.266 -18.391 -14.258 1 66.69 278 SER B C 1
ATOM 6183 O O . SER B 1 278 ? 2.355 -19.547 -14.656 1 66.69 278 SER B O 1
ATOM 6185 N N . ALA B 1 279 ? 1.186 -17.891 -13.742 1 66.31 279 ALA B N 1
ATOM 6186 C CA . ALA B 1 279 ? -0.043 -18.688 -13.664 1 66.31 279 ALA B CA 1
ATOM 6187 C C . ALA B 1 279 ? -0.547 -19.047 -15.055 1 66.31 279 ALA B C 1
ATOM 6189 O O . ALA B 1 279 ? -1.003 -20.172 -15.281 1 66.31 279 ALA B O 1
ATOM 6190 N N . GLU B 1 280 ? -0.407 -18.125 -15.977 1 67.56 280 GLU B N 1
ATOM 6191 C CA . GLU B 1 280 ? -0.79 -18.391 -17.359 1 67.56 280 GLU B CA 1
ATOM 6192 C C . GLU B 1 280 ? 0.107 -19.453 -17.984 1 67.56 280 GLU B C 1
ATOM 6194 O O . GLU B 1 280 ? -0.377 -20.359 -18.672 1 67.56 280 GLU B O 1
ATOM 6199 N N . GLU B 1 281 ? 1.376 -19.359 -17.781 1 68.88 281 GLU B N 1
ATOM 6200 C CA . GLU B 1 281 ? 2.328 -20.344 -18.281 1 68.88 281 GLU B CA 1
ATOM 6201 C C . GLU B 1 281 ? 2.045 -21.734 -17.719 1 68.88 281 GLU B C 1
ATOM 6203 O O . GLU B 1 281 ? 2.086 -22.734 -18.438 1 68.88 281 GLU B O 1
ATOM 6208 N N . THR B 1 282 ? 1.774 -21.797 -16.469 1 67.75 282 THR B N 1
ATOM 6209 C CA . THR B 1 282 ? 1.442 -23.062 -15.805 1 67.75 282 THR B CA 1
ATOM 6210 C C . THR B 1 282 ? 0.164 -23.641 -16.391 1 67.75 282 THR B C 1
ATOM 6212 O O . THR B 1 282 ? 0.091 -24.859 -16.641 1 67.75 282 THR B O 1
ATOM 6215 N N . SER B 1 283 ? -0.791 -22.797 -16.641 1 67.81 283 SER B N 1
ATOM 6216 C CA . SER B 1 283 ? -2.047 -23.234 -17.234 1 67.81 283 SER B CA 1
ATOM 6217 C C . SER B 1 283 ? -1.823 -23.859 -18.609 1 67.81 283 SER B C 1
ATOM 6219 O O . SER B 1 283 ? -2.373 -24.906 -18.922 1 67.81 283 SER B O 1
ATOM 6221 N N . GLN B 1 284 ? -0.995 -23.234 -19.391 1 71.81 284 GLN B N 1
ATOM 6222 C CA . GLN B 1 284 ? -0.695 -23.734 -20.734 1 71.81 284 GLN B CA 1
ATOM 6223 C C . GLN B 1 284 ? 0.038 -25.078 -20.656 1 71.81 284 GLN B C 1
ATOM 6225 O O . GLN B 1 284 ? -0.226 -25.969 -21.453 1 71.81 284 GLN B O 1
ATOM 6230 N N . ALA B 1 285 ? 0.986 -25.125 -19.703 1 67.94 285 ALA B N 1
ATOM 6231 C CA . ALA B 1 285 ? 1.734 -26.375 -19.516 1 67.94 285 ALA B CA 1
ATOM 6232 C C . ALA B 1 285 ? 0.807 -27.516 -19.109 1 67.94 285 ALA B C 1
ATOM 6234 O O . ALA B 1 285 ? 0.965 -28.641 -19.562 1 67.94 285 ALA B O 1
ATOM 6235 N N . VAL B 1 286 ? -0.193 -27.234 -18.328 1 69.31 286 VAL B N 1
ATOM 6236 C CA . VAL B 1 286 ? -1.157 -28.234 -17.859 1 69.31 286 VAL B CA 1
ATOM 6237 C C . VAL B 1 286 ? -2.012 -28.703 -19.047 1 69.31 286 VAL B C 1
ATOM 6239 O O . VAL B 1 286 ? -2.291 -29.906 -19.172 1 69.31 286 VAL B O 1
ATOM 6242 N N . VAL B 1 287 ? -2.402 -27.797 -19.922 1 69.88 287 VAL B N 1
ATOM 6243 C CA . VAL B 1 287 ? -3.197 -28.156 -21.094 1 69.88 287 VAL B CA 1
ATOM 6244 C C . VAL B 1 287 ? -2.395 -29.094 -22 1 69.88 287 VAL B C 1
ATOM 6246 O O . VAL B 1 287 ? -2.906 -30.125 -22.438 1 69.88 287 VAL B O 1
ATOM 6249 N N . SER B 1 288 ? -1.153 -28.734 -22.25 1 72.81 288 SER B N 1
ATOM 6250 C CA . SER B 1 288 ? -0.274 -29.578 -23.047 1 72.81 288 SER B CA 1
ATOM 6251 C C . SER B 1 288 ? -0.107 -30.953 -22.438 1 72.81 288 SER B C 1
ATOM 6253 O O . SER B 1 288 ? -0.151 -31.969 -23.156 1 72.81 288 SER B O 1
ATOM 6255 N N . GLN B 1 289 ? 0.01 -31.016 -21.156 1 71.88 289 GLN B N 1
ATOM 6256 C CA . GLN B 1 289 ? 0.145 -32.281 -20.438 1 71.88 289 GLN B CA 1
ATOM 6257 C C . GLN B 1 289 ? -1.116 -33.125 -20.578 1 71.88 289 GLN B C 1
ATOM 6259 O O . GLN B 1 289 ? -1.035 -34.344 -20.781 1 71.88 289 GLN B O 1
ATOM 6264 N N . ARG B 1 290 ? -2.209 -32.5 -20.5 1 69.06 290 ARG B N 1
ATOM 6265 C CA . ARG B 1 290 ? -3.475 -33.219 -20.641 1 69.06 290 ARG B CA 1
ATOM 6266 C C . ARG B 1 290 ? -3.59 -33.875 -22.016 1 69.06 290 ARG B C 1
ATOM 6268 O O . ARG B 1 290 ? -4.051 -35 -22.141 1 69.06 290 ARG B O 1
ATOM 6275 N N . ASP B 1 291 ? -3.148 -33.156 -23.016 1 74.5 291 ASP B N 1
ATOM 6276 C CA . ASP B 1 291 ? -3.174 -33.656 -24.375 1 74.5 291 ASP B CA 1
ATOM 6277 C C . ASP B 1 291 ? -2.258 -34.875 -24.516 1 74.5 291 ASP B C 1
ATOM 6279 O O . ASP B 1 291 ? -2.648 -35.906 -25.094 1 74.5 291 ASP B O 1
ATOM 6283 N N . GLN B 1 292 ? -1.073 -34.75 -23.953 1 73.38 292 GLN B N 1
ATOM 6284 C CA . GLN B 1 292 ? -0.112 -35.844 -24.016 1 73.38 292 GLN B CA 1
ATOM 6285 C C . GLN B 1 292 ? -0.62 -37.062 -23.25 1 73.38 292 GLN B C 1
ATOM 6287 O O . GLN B 1 292 ? -0.442 -38.188 -23.688 1 73.38 292 GLN B O 1
ATOM 6292 N N . LEU B 1 293 ? -1.268 -36.812 -22.172 1 74.44 293 LEU B N 1
ATOM 6293 C CA . LEU B 1 293 ? -1.835 -37.875 -21.359 1 74.44 293 LEU B CA 1
ATOM 6294 C C . LEU B 1 293 ? -2.959 -38.594 -22.109 1 74.44 293 LEU B C 1
ATOM 6296 O O . LEU B 1 293 ? -3.086 -39.812 -22.047 1 74.44 293 LEU B O 1
ATOM 6300 N N . SER B 1 294 ? -3.742 -37.844 -22.812 1 75.31 294 SER B N 1
ATOM 6301 C CA . SER B 1 294 ? -4.793 -38.438 -23.641 1 75.31 294 SER B CA 1
ATOM 6302 C C . SER B 1 294 ? -4.215 -39.344 -24.703 1 75.31 294 SER B C 1
ATOM 6304 O O . SER B 1 294 ? -4.715 -40.438 -24.906 1 75.31 294 SER B O 1
ATOM 6306 N N . GLN B 1 295 ? -3.189 -38.844 -25.328 1 77.25 295 GLN B N 1
ATOM 6307 C CA . GLN B 1 295 ? -2.516 -39.656 -26.344 1 77.25 295 GLN B CA 1
ATOM 6308 C C . GLN B 1 295 ? -1.926 -40.938 -25.734 1 77.25 295 GLN B C 1
ATOM 6310 O O . GLN B 1 295 ? -2.002 -42 -26.328 1 77.25 295 GLN B O 1
ATOM 6315 N N . LEU B 1 296 ? -1.321 -40.75 -24.562 1 77.81 296 LEU B N 1
ATOM 6316 C CA . LEU B 1 296 ? -0.75 -41.906 -23.859 1 77.81 296 LEU B CA 1
ATOM 6317 C C . LEU B 1 296 ? -1.833 -42.938 -23.5 1 77.81 296 LEU B C 1
ATOM 6319 O O . LEU B 1 296 ? -1.633 -44.125 -23.656 1 77.81 296 LEU B O 1
ATOM 6323 N N . ALA B 1 297 ? -2.979 -42.438 -23.047 1 73.69 297 ALA B N 1
ATOM 6324 C CA . ALA B 1 297 ? -4.098 -43.312 -22.703 1 73.69 297 ALA B CA 1
ATOM 6325 C C . ALA B 1 297 ? -4.555 -44.094 -23.938 1 73.69 297 ALA B C 1
ATOM 6327 O O . ALA B 1 297 ? -4.805 -45.312 -23.844 1 73.69 297 ALA B O 1
ATOM 6328 N N . THR B 1 298 ? -4.711 -43.438 -25.062 1 75.62 298 THR B N 1
ATOM 6329 C CA . THR B 1 298 ? -5.098 -44.094 -26.312 1 75.62 298 THR B CA 1
ATOM 6330 C C . THR B 1 298 ? -4.078 -45.156 -26.703 1 75.62 298 THR B C 1
ATOM 6332 O O . THR B 1 298 ? -4.445 -46.281 -27.062 1 75.62 298 THR B O 1
ATOM 6335 N N . ALA B 1 299 ? -2.779 -44.719 -26.609 1 76 299 ALA B N 1
ATOM 6336 C CA . ALA B 1 299 ? -1.701 -45.656 -26.938 1 76 299 ALA B CA 1
ATOM 6337 C C . ALA B 1 299 ? -1.735 -46.875 -26.016 1 76 299 ALA B C 1
ATOM 6339 O O . ALA B 1 299 ? -1.532 -48 -26.469 1 76 299 ALA B O 1
ATOM 6340 N N . MET B 1 300 ? -2.078 -46.719 -24.859 1 75.25 300 MET B N 1
ATOM 6341 C CA . MET B 1 300 ? -2.16 -47.812 -23.891 1 75.25 300 MET B CA 1
ATOM 6342 C C . MET B 1 300 ? -3.318 -48.75 -24.219 1 75.25 300 MET B C 1
ATOM 6344 O O . MET B 1 300 ? -3.189 -49.969 -24.094 1 75.25 300 MET B O 1
ATOM 6348 N N . ASN B 1 301 ? -4.426 -48.219 -24.625 1 75.12 301 ASN B N 1
ATOM 6349 C CA . ASN B 1 301 ? -5.555 -49.031 -25.047 1 75.12 301 ASN B CA 1
ATOM 6350 C C . ASN B 1 301 ? -5.203 -49.906 -26.25 1 75.12 301 ASN B C 1
ATOM 6352 O O . ASN B 1 301 ? -5.555 -51.094 -26.281 1 75.12 301 ASN B O 1
ATOM 6356 N N . GLN B 1 302 ? -4.555 -49.281 -27.156 1 76.5 302 GLN B N 1
ATOM 6357 C CA . GLN B 1 302 ? -4.113 -50.031 -28.328 1 76.5 302 GLN B CA 1
ATOM 6358 C C . GLN B 1 302 ? -3.154 -51.156 -27.953 1 76.5 302 GLN B C 1
ATOM 6360 O O . GLN B 1 302 ? -3.258 -52.281 -28.453 1 76.5 302 GLN B O 1
ATOM 6365 N N . MET B 1 303 ? -2.283 -50.812 -27.031 1 74.62 303 MET B N 1
ATOM 6366 C CA . MET B 1 303 ? -1.317 -51.812 -26.562 1 74.62 303 MET B CA 1
ATOM 6367 C C . MET B 1 303 ? -2.023 -52.969 -25.859 1 74.62 303 MET B C 1
ATOM 6369 O O . MET B 1 303 ? -1.716 -54.125 -26.125 1 74.62 303 MET B O 1
ATOM 6373 N N . THR B 1 304 ? -2.967 -52.719 -25.078 1 77.44 304 THR B N 1
ATOM 6374 C CA . THR B 1 304 ? -3.732 -53.75 -24.375 1 77.44 304 THR B CA 1
ATOM 6375 C C . THR B 1 304 ? -4.453 -54.656 -25.375 1 77.44 304 THR B C 1
ATOM 6377 O O . THR B 1 304 ? -4.469 -55.875 -25.219 1 77.44 304 THR B O 1
ATOM 6380 N N . ALA B 1 305 ? -5.012 -54.062 -26.391 1 78.31 305 ALA B N 1
ATOM 6381 C CA . ALA B 1 305 ? -5.707 -54.812 -27.422 1 78.31 305 ALA B CA 1
ATOM 6382 C C . ALA B 1 305 ? -4.742 -55.75 -28.172 1 78.31 305 ALA B C 1
ATOM 6384 O O . ALA B 1 305 ? -5.051 -56.906 -28.422 1 78.31 305 ALA B O 1
ATOM 6385 N N . THR B 1 306 ? -3.582 -55.125 -28.469 1 80.06 306 THR B N 1
ATOM 6386 C CA . THR B 1 306 ? -2.609 -55.906 -29.234 1 80.06 306 THR B CA 1
ATOM 6387 C C . THR B 1 306 ? -2.035 -57.031 -28.375 1 80.06 306 THR B C 1
ATOM 6389 O O . THR B 1 306 ? -1.769 -58.125 -28.891 1 80.06 306 THR B O 1
ATOM 6392 N N . VAL B 1 307 ? -1.874 -56.875 -27.141 1 81.38 307 VAL B N 1
ATOM 6393 C CA . VAL B 1 307 ? -1.396 -57.906 -26.234 1 81.38 307 VAL B CA 1
ATOM 6394 C C . VAL B 1 307 ? -2.41 -59.062 -26.156 1 81.38 307 VAL B C 1
ATOM 6396 O O . VAL B 1 307 ? -2.037 -60.219 -26.156 1 81.38 307 VAL B O 1
ATOM 6399 N N . ALA B 1 308 ? -3.697 -58.688 -26.141 1 79.38 308 ALA B N 1
ATOM 6400 C CA . ALA B 1 308 ? -4.75 -59.688 -26.125 1 79.38 308 ALA B CA 1
ATOM 6401 C C . ALA B 1 308 ? -4.715 -60.531 -27.406 1 79.38 308 ALA B C 1
ATOM 6403 O O . ALA B 1 308 ? -4.875 -61.75 -27.359 1 79.38 308 ALA B O 1
ATOM 6404 N N . ASP B 1 309 ? -4.445 -59.875 -28.484 1 79.81 309 ASP B N 1
ATOM 6405 C CA . ASP B 1 309 ? -4.34 -60.562 -29.766 1 79.81 309 ASP B CA 1
ATOM 6406 C C . ASP B 1 309 ? -3.168 -61.562 -29.766 1 79.81 309 ASP B C 1
ATOM 6408 O O . ASP B 1 309 ? -3.311 -62.688 -30.203 1 79.81 309 ASP B O 1
ATOM 6412 N N . VAL B 1 310 ? -2.029 -61.094 -29.297 1 81.88 310 VAL B N 1
ATOM 6413 C CA . VAL B 1 310 ? -0.833 -61.938 -29.219 1 81.88 310 VAL B CA 1
ATOM 6414 C C . VAL B 1 310 ? -1.113 -63.156 -28.359 1 81.88 310 VAL B C 1
ATOM 6416 O O . VAL B 1 310 ? -0.789 -64.25 -28.75 1 81.88 310 VAL B O 1
ATOM 6419 N N . ALA B 1 311 ? -1.774 -62.938 -27.234 1 78.5 311 ALA B N 1
ATOM 6420 C CA . ALA B 1 311 ? -2.113 -64.062 -26.344 1 78.5 311 ALA B CA 1
ATOM 6421 C C . ALA B 1 311 ? -3.047 -65.062 -27.016 1 78.5 311 ALA B C 1
ATOM 6423 O O . ALA B 1 311 ? -2.852 -66.25 -26.922 1 78.5 311 ALA B O 1
ATOM 6424 N N . GLY B 1 312 ? -4.059 -64.562 -27.688 1 80.56 312 GLY B N 1
ATOM 6425 C CA . GLY B 1 312 ? -4.98 -65.438 -28.438 1 80.56 312 GLY B CA 1
ATOM 6426 C C . GLY B 1 312 ? -4.301 -66.25 -29.516 1 80.56 312 GLY B C 1
ATOM 6427 O O . GLY B 1 312 ? -4.531 -67.438 -29.625 1 80.56 312 GLY B O 1
ATOM 6428 N N . HIS B 1 313 ? -3.434 -65.562 -30.25 1 79.38 313 HIS B N 1
ATOM 6429 C CA . HIS B 1 313 ? -2.701 -66.25 -31.312 1 79.38 313 HIS B CA 1
ATOM 6430 C C . HIS B 1 313 ? -1.764 -67.312 -30.734 1 79.38 313 HIS B C 1
ATOM 6432 O O . HIS B 1 313 ? -1.597 -68.375 -31.312 1 79.38 313 HIS B O 1
ATOM 6438 N N . ALA B 1 314 ? -1.185 -67 -29.641 1 81.88 314 ALA B N 1
ATOM 6439 C CA . ALA B 1 314 ? -0.3 -68 -28.969 1 81.88 314 ALA B CA 1
ATOM 6440 C C . ALA B 1 314 ? -1.074 -69.188 -28.5 1 81.88 314 ALA B C 1
ATOM 6442 O O . ALA B 1 314 ? -0.602 -70.312 -28.641 1 81.88 314 ALA B O 1
ATOM 6443 N N . GLU B 1 315 ? -2.307 -69.062 -28 1 81.31 315 GLU B N 1
ATOM 6444 C CA . GLU B 1 315 ? -3.162 -70.125 -27.562 1 81.31 315 GLU B CA 1
ATOM 6445 C C . GLU B 1 315 ? -3.57 -71 -28.75 1 81.31 315 GLU B C 1
ATOM 6447 O O . GLU B 1 315 ? -3.543 -72.25 -28.672 1 81.31 315 GLU B O 1
ATOM 6452 N N . ASP B 1 316 ? -3.916 -70.375 -29.828 1 81.44 316 ASP B N 1
ATOM 6453 C CA . ASP B 1 316 ? -4.273 -71.125 -31.047 1 81.44 316 ASP B CA 1
ATOM 6454 C C . ASP B 1 316 ? -3.094 -71.938 -31.562 1 81.44 316 ASP B C 1
ATOM 6456 O O . ASP B 1 316 ? -3.26 -73.062 -31.953 1 81.44 316 ASP B O 1
ATOM 6460 N N . THR B 1 317 ? -1.924 -71.312 -31.531 1 83.62 317 THR B N 1
ATOM 6461 C CA . THR B 1 317 ? -0.709 -72 -31.953 1 83.62 317 THR B CA 1
ATOM 6462 C C . THR B 1 317 ? -0.458 -73.25 -31.094 1 83.62 317 THR B C 1
ATOM 6464 O O . THR B 1 317 ? -0.156 -74.312 -31.609 1 83.62 317 THR B O 1
ATOM 6467 N N . ALA B 1 318 ? -0.662 -73.125 -29.797 1 80.25 318 ALA B N 1
ATOM 6468 C CA . ALA B 1 318 ? -0.464 -74.188 -28.875 1 80.25 318 ALA B CA 1
ATOM 6469 C C . ALA B 1 318 ? -1.444 -75.375 -29.172 1 80.25 318 ALA B C 1
ATOM 6471 O O . ALA B 1 318 ? -1.062 -76.5 -29.188 1 80.25 318 ALA B O 1
ATOM 6472 N N . ARG B 1 319 ? -2.689 -75.062 -29.422 1 82.19 319 ARG B N 1
ATOM 6473 C CA . ARG B 1 319 ? -3.711 -76.062 -29.734 1 82.19 319 ARG B CA 1
ATOM 6474 C C . ARG B 1 319 ? -3.391 -76.75 -31.031 1 82.19 319 ARG B C 1
ATOM 6476 O O . ARG B 1 319 ? -3.459 -78 -31.094 1 82.19 319 ARG B O 1
ATOM 6483 N N . ASP B 1 320 ? -3.016 -75.938 -32.031 1 80.31 320 ASP B N 1
ATOM 6484 C CA . ASP B 1 320 ? -2.689 -76.5 -33.312 1 80.31 320 ASP B CA 1
ATOM 6485 C C . ASP B 1 320 ? -1.468 -77.438 -33.219 1 80.31 320 ASP B C 1
ATOM 6487 O O . ASP B 1 320 ? -1.417 -78.5 -33.875 1 80.31 320 ASP B O 1
ATOM 6491 N N . THR B 1 321 ? -0.541 -77.062 -32.438 1 85.38 321 THR B N 1
ATOM 6492 C CA . THR B 1 321 ? 0.662 -77.875 -32.25 1 85.38 321 THR B CA 1
ATOM 6493 C C . THR B 1 321 ? 0.326 -79.188 -31.547 1 85.38 321 THR B C 1
ATOM 6495 O O . THR B 1 321 ? 0.876 -80.188 -31.891 1 85.38 321 THR B O 1
ATOM 6498 N N . LEU B 1 322 ? -0.583 -79.125 -30.578 1 82.19 322 LEU B N 1
ATOM 6499 C CA . LEU B 1 322 ? -1.019 -80.375 -29.891 1 82.19 322 LEU B CA 1
ATOM 6500 C C . LEU B 1 322 ? -1.697 -81.312 -30.859 1 82.19 322 LEU B C 1
ATOM 6502 O O . LEU B 1 322 ? -1.429 -82.5 -30.844 1 82.19 322 LEU B O 1
ATOM 6506 N N . ASP B 1 323 ? -2.533 -80.812 -31.703 1 81.81 323 ASP B N 1
ATOM 6507 C CA . ASP B 1 323 ? -3.223 -81.625 -32.688 1 81.81 323 ASP B CA 1
ATOM 6508 C C . ASP B 1 323 ? -2.236 -82.188 -33.688 1 81.81 323 ASP B C 1
ATOM 6510 O O . ASP B 1 323 ? -2.328 -83.375 -34.031 1 81.81 323 ASP B O 1
ATOM 6514 N N . ALA B 1 324 ? -1.268 -81.375 -34.062 1 81.06 324 ALA B N 1
ATOM 6515 C CA . ALA B 1 324 ? -0.231 -81.875 -34.969 1 81.06 324 ALA B CA 1
ATOM 6516 C C . ALA B 1 324 ? 0.582 -83 -34.344 1 81.06 324 ALA B C 1
ATOM 6518 O O . ALA B 1 324 ? 0.913 -83.938 -35 1 81.06 324 ALA B O 1
ATOM 6519 N N . SER B 1 325 ? 0.844 -82.875 -33.094 1 82.88 325 SER B N 1
ATOM 6520 C CA . SER B 1 325 ? 1.593 -83.875 -32.375 1 82.88 325 SER B CA 1
ATOM 6521 C C . SER B 1 325 ? 0.821 -85.188 -32.281 1 82.88 325 SER B C 1
ATOM 6523 O O . SER B 1 325 ? 1.389 -86.25 -32.5 1 82.88 325 SER B O 1
ATOM 6525 N N . LYS B 1 326 ? -0.467 -85.188 -32.031 1 83.75 326 LYS B N 1
ATOM 6526 C CA . LYS B 1 326 ? -1.318 -86.375 -31.969 1 83.75 326 LYS B CA 1
ATOM 6527 C C . LYS B 1 326 ? -1.343 -87.062 -33.312 1 83.75 326 LYS B C 1
ATOM 6529 O O . LYS B 1 326 ? -1.194 -88.312 -33.375 1 83.75 326 LYS B O 1
ATOM 6534 N N . GLU B 1 327 ? -1.456 -86.25 -34.312 1 80.69 327 GLU B N 1
ATOM 6535 C CA . GLU B 1 327 ? -1.493 -86.812 -35.656 1 80.69 327 GLU B CA 1
ATOM 6536 C C . GLU B 1 327 ? -0.151 -87.438 -36.031 1 80.69 327 GLU B C 1
ATOM 6538 O O . GLU B 1 327 ? -0.107 -88.5 -36.656 1 80.69 327 GLU B O 1
ATOM 6543 N N . ALA B 1 328 ? 0.917 -86.812 -35.625 1 81.19 328 ALA B N 1
ATOM 6544 C CA . ALA B 1 328 ? 2.256 -87.312 -35.906 1 81.19 328 ALA B CA 1
ATOM 6545 C C . ALA B 1 328 ? 2.482 -88.625 -35.188 1 81.19 328 ALA B C 1
ATOM 6547 O O . ALA B 1 328 ? 3.074 -89.562 -35.75 1 81.19 328 ALA B O 1
ATOM 6548 N N . ASN B 1 329 ? 1.983 -88.75 -34 1 82.56 329 ASN B N 1
ATOM 6549 C CA . ASN B 1 329 ? 2.094 -90 -33.219 1 82.56 329 ASN B CA 1
ATOM 6550 C C . ASN B 1 329 ? 1.308 -91.125 -33.875 1 82.56 329 ASN B C 1
ATOM 6552 O O . ASN B 1 329 ? 1.789 -92.25 -33.969 1 82.56 329 ASN B O 1
ATOM 6556 N N . LEU B 1 330 ? 0.116 -90.812 -34.312 1 83.12 330 LEU B N 1
ATOM 6557 C CA . LEU B 1 330 ? -0.688 -91.812 -35.031 1 83.12 330 LEU B CA 1
ATOM 6558 C C . LEU B 1 330 ? 0.002 -92.25 -36.344 1 83.12 330 LEU B C 1
ATOM 6560 O O . LEU B 1 330 ? 0.05 -93.438 -36.656 1 83.12 330 LEU B O 1
ATOM 6564 N N . GLY B 1 331 ? 0.504 -91.188 -36.969 1 79.19 331 GLY B N 1
ATOM 6565 C CA . GLY B 1 331 ? 1.262 -91.5 -38.156 1 79.19 331 GLY B CA 1
ATOM 6566 C C . GLY B 1 331 ? 2.459 -92.375 -37.906 1 79.19 331 GLY B C 1
ATOM 6567 O O . GLY B 1 331 ? 2.727 -93.312 -38.688 1 79.19 331 GLY B O 1
ATOM 6568 N N . ASP B 1 332 ? 3.156 -92.188 -36.844 1 80.19 332 ASP B N 1
ATOM 6569 C CA . ASP B 1 332 ? 4.297 -93 -36.469 1 80.19 332 ASP B CA 1
ATOM 6570 C C . ASP B 1 332 ? 3.883 -94.5 -36.219 1 80.19 332 ASP B C 1
ATOM 6572 O O . ASP B 1 332 ? 4.547 -95.375 -36.719 1 80.19 332 ASP B O 1
ATOM 6576 N N . LYS B 1 333 ? 2.77 -94.688 -35.594 1 85.19 333 LYS B N 1
ATOM 6577 C CA . LYS B 1 333 ? 2.254 -96.062 -35.344 1 85.19 333 LYS B CA 1
ATOM 6578 C C . LYS B 1 333 ? 1.896 -96.75 -36.625 1 85.19 333 LYS B C 1
ATOM 6580 O O . LYS B 1 333 ? 2.211 -97.938 -36.812 1 85.19 333 LYS B O 1
ATOM 6585 N N . ASP B 1 334 ? 1.316 -95.938 -37.469 1 81.81 334 ASP B N 1
ATOM 6586 C CA . ASP B 1 334 ? 0.9 -96.5 -38.75 1 81.81 334 ASP B CA 1
ATOM 6587 C C . ASP B 1 334 ? 2.109 -96.875 -39.594 1 81.81 334 ASP B C 1
ATOM 6589 O O . ASP B 1 334 ? 2.115 -98 -40.219 1 81.81 334 ASP B O 1
ATOM 6593 N N . VAL B 1 335 ? 3.131 -96.188 -39.594 1 81.75 335 VAL B N 1
ATOM 6594 C CA . VAL B 1 335 ? 4.348 -96.438 -40.344 1 81.75 335 VAL B CA 1
ATOM 6595 C C . VAL B 1 335 ? 5.031 -97.688 -39.781 1 81.75 335 VAL B C 1
ATOM 6597 O O . VAL B 1 335 ? 5.449 -98.562 -40.5 1 81.75 335 VAL B O 1
ATOM 6600 N N . HIS B 1 336 ? 5.086 -97.812 -38.469 1 82.56 336 HIS B N 1
ATOM 6601 C CA . HIS B 1 336 ? 5.715 -98.938 -37.844 1 82.56 336 HIS B CA 1
ATOM 6602 C C . HIS B 1 336 ? 4.938 -100.25 -38.125 1 82.56 336 HIS B C 1
ATOM 6604 O O . HIS B 1 336 ? 5.531 -101.312 -38.406 1 82.56 336 HIS B O 1
ATOM 6610 N N . SER B 1 337 ? 3.656 -100.125 -38.094 1 85.12 337 SER B N 1
ATOM 6611 C CA . SER B 1 337 ? 2.818 -101.25 -38.438 1 85.12 337 SER B CA 1
ATOM 6612 C C . SER B 1 337 ? 3.027 -101.75 -39.875 1 85.12 337 SER B C 1
ATOM 6614 O O . SER B 1 337 ? 3.098 -102.938 -40.156 1 85.12 337 SER B O 1
ATOM 6616 N N . SER B 1 338 ? 3.186 -100.75 -40.719 1 82.38 338 SER B N 1
ATOM 6617 C CA . SER B 1 338 ? 3.443 -101.062 -42.125 1 82.38 338 SER B CA 1
ATOM 6618 C C . SER B 1 338 ? 4.785 -101.75 -42.312 1 82.38 338 SER B C 1
ATOM 6620 O O . SER B 1 338 ? 4.883 -102.688 -43.031 1 82.38 338 SER B O 1
ATOM 6622 N N . VAL B 1 339 ? 5.766 -101.312 -41.562 1 81.69 339 VAL B N 1
ATOM 6623 C CA . VAL B 1 339 ? 7.105 -101.875 -41.656 1 81.69 339 VAL B CA 1
ATOM 6624 C C . VAL B 1 339 ? 7.074 -103.312 -41.125 1 81.69 339 VAL B C 1
ATOM 6626 O O . VAL B 1 339 ? 7.637 -104.25 -41.781 1 81.69 339 VAL B O 1
ATOM 6629 N N . ASP B 1 340 ? 6.352 -103.562 -40.125 1 85.5 340 ASP B N 1
ATOM 6630 C CA . ASP B 1 340 ? 6.238 -104.938 -39.562 1 85.5 340 ASP B CA 1
ATOM 6631 C C . ASP B 1 340 ? 5.547 -105.875 -40.562 1 85.5 340 ASP B C 1
ATOM 6633 O O . ASP B 1 340 ? 5.977 -107 -40.719 1 85.5 340 ASP B O 1
ATOM 6637 N N . SER B 1 341 ? 4.539 -105.312 -41.125 1 84.31 341 SER B N 1
ATOM 6638 C CA . SER B 1 341 ? 3.799 -106.125 -42.094 1 84.31 341 SER B CA 1
ATOM 6639 C C . SER B 1 341 ? 4.668 -106.5 -43.281 1 84.31 341 SER B C 1
ATOM 6641 O O . SER B 1 341 ? 4.648 -107.625 -43.75 1 84.31 341 SER B O 1
ATOM 6643 N N . ILE B 1 342 ? 5.516 -105.625 -43.688 1 83.44 342 ILE B N 1
ATOM 6644 C CA . ILE B 1 342 ? 6.371 -105.875 -44.844 1 83.44 342 ILE B CA 1
ATOM 6645 C C . ILE B 1 342 ? 7.5 -106.812 -44.469 1 83.44 342 ILE B C 1
ATOM 6647 O O . ILE B 1 342 ? 7.914 -107.625 -45.312 1 83.44 342 ILE B O 1
ATOM 6651 N N . ARG B 1 343 ? 7.934 -106.75 -43.312 1 84.5 343 ARG B N 1
ATOM 6652 C CA . ARG B 1 343 ? 8.961 -107.688 -42.875 1 84.5 343 ARG B CA 1
ATOM 6653 C C . ARG B 1 343 ? 8.422 -109.125 -42.812 1 84.5 343 ARG B C 1
ATOM 6655 O O . ARG B 1 343 ? 9.086 -110.062 -43.25 1 84.5 343 ARG B O 1
ATOM 6662 N N . ALA B 1 344 ? 7.199 -109.188 -42.281 1 87.62 344 ALA B N 1
ATOM 6663 C CA . ALA B 1 344 ? 6.551 -110.5 -42.25 1 87.62 344 ALA B CA 1
ATOM 6664 C C . ALA B 1 344 ? 6.348 -111.062 -43.688 1 87.62 344 ALA B C 1
ATOM 6666 O O . ALA B 1 344 ? 6.559 -112.25 -43.938 1 87.62 344 ALA B O 1
ATOM 6667 N N . LEU B 1 345 ? 6.039 -110.125 -44.5 1 85.12 345 LEU B N 1
ATOM 6668 C CA . LEU B 1 345 ? 5.859 -110.438 -45.906 1 85.12 345 LEU B CA 1
ATOM 6669 C C . LEU B 1 345 ? 7.164 -110.938 -46.5 1 85.12 345 LEU B C 1
ATOM 6671 O O . LEU B 1 345 ? 7.172 -111.938 -47.219 1 85.12 345 LEU B O 1
ATOM 6675 N N . SER B 1 346 ? 8.227 -110.312 -46.219 1 84.25 346 SER B N 1
ATOM 6676 C CA . SER B 1 346 ? 9.547 -110.688 -46.719 1 84.25 346 SER B CA 1
ATOM 6677 C C . SER B 1 346 ? 9.914 -112.125 -46.25 1 84.25 346 SER B C 1
ATOM 6679 O O . SER B 1 346 ? 10.445 -112.938 -47.031 1 84.25 346 SER B O 1
ATOM 6681 N N . VAL B 1 347 ? 9.562 -112.5 -45.094 1 86.56 347 VAL B N 1
ATOM 6682 C CA . VAL B 1 347 ? 9.852 -113.812 -44.531 1 86.56 347 VAL B CA 1
ATOM 6683 C C . VAL B 1 347 ? 9.023 -114.875 -45.25 1 86.56 347 VAL B C 1
ATOM 6685 O O . VAL B 1 347 ? 9.555 -115.938 -45.688 1 86.56 347 VAL B O 1
ATOM 6688 N N . GLU B 1 348 ? 7.785 -114.5 -45.469 1 83.44 348 GLU B N 1
ATOM 6689 C CA . GLU B 1 348 ? 6.895 -115.438 -46.125 1 83.44 348 GLU B CA 1
ATOM 6690 C C . GLU B 1 348 ? 7.324 -115.688 -47.594 1 83.44 348 GLU B C 1
ATOM 6692 O O . GLU B 1 348 ? 7.258 -116.812 -48.094 1 83.44 348 GLU B O 1
ATOM 6697 N N . LEU B 1 349 ? 7.832 -114.688 -48.156 1 84.5 349 LEU B N 1
ATOM 6698 C CA . LEU B 1 349 ? 8.32 -114.75 -49.531 1 84.5 349 LEU B CA 1
ATOM 6699 C C . LEU B 1 349 ? 9.586 -115.625 -49.625 1 84.5 349 LEU B C 1
ATOM 6701 O O . LEU B 1 349 ? 9.789 -116.375 -50.594 1 84.5 349 LEU B O 1
ATOM 6705 N N . GLY B 1 350 ? 10.352 -115.5 -48.594 1 84.06 350 GLY B N 1
ATOM 6706 C CA . GLY B 1 350 ? 11.523 -116.375 -48.531 1 84.06 350 GLY B CA 1
ATOM 6707 C C . GLY B 1 350 ? 11.172 -117.875 -48.469 1 84.06 350 GLY B C 1
ATOM 6708 O O . GLY B 1 350 ? 11.758 -118.688 -49.188 1 84.06 350 GLY B O 1
ATOM 6709 N N . VAL B 1 351 ? 10.172 -118.188 -47.719 1 85.69 351 VAL B N 1
ATOM 6710 C CA . VAL B 1 351 ? 9.703 -119.562 -47.594 1 85.69 351 VAL B CA 1
ATOM 6711 C C . VAL B 1 351 ? 9.141 -120.062 -48.938 1 85.69 351 VAL B C 1
ATOM 6713 O O . VAL B 1 351 ? 9.469 -121.125 -49.406 1 85.69 351 VAL B O 1
ATOM 6716 N N . ALA B 1 352 ? 8.445 -119.125 -49.531 1 84.06 352 ALA B N 1
ATOM 6717 C CA . ALA B 1 352 ? 7.848 -119.438 -50.812 1 84.06 352 ALA B CA 1
ATOM 6718 C C . ALA B 1 352 ? 8.922 -119.688 -51.875 1 84.06 352 ALA B C 1
ATOM 6720 O O . ALA B 1 352 ? 8.812 -120.625 -52.688 1 84.06 352 ALA B O 1
ATOM 6721 N N . THR B 1 353 ? 9.938 -118.938 -51.812 1 85 353 THR B N 1
ATOM 6722 C CA . THR B 1 353 ? 11.039 -119.062 -52.75 1 85 353 THR B CA 1
ATOM 6723 C C . THR B 1 353 ? 11.742 -120.438 -52.562 1 85 353 THR B C 1
ATOM 6725 O O . THR B 1 353 ? 12.031 -121.125 -53.562 1 85 353 THR B O 1
ATOM 6728 N N . ASP B 1 354 ? 11.898 -120.875 -51.438 1 88.44 354 ASP B N 1
ATOM 6729 C CA . ASP B 1 354 ? 12.539 -122.125 -51.125 1 88.44 354 ASP B CA 1
ATOM 6730 C C . ASP B 1 354 ? 11.68 -123.312 -51.625 1 88.44 354 ASP B C 1
ATOM 6732 O O . ASP B 1 354 ? 12.195 -124.25 -52.219 1 88.44 354 ASP B O 1
ATOM 6736 N N . GLN B 1 355 ? 10.461 -123.125 -51.438 1 87.31 355 GLN B N 1
ATOM 6737 C CA . GLN B 1 355 ? 9.539 -124.188 -51.844 1 87.31 355 GLN B CA 1
ATOM 6738 C C . GLN B 1 355 ? 9.477 -124.312 -53.375 1 87.31 355 GLN B C 1
ATOM 6740 O O . GLN B 1 355 ? 9.445 -125.438 -53.906 1 87.31 355 GLN B O 1
ATOM 6745 N N . VAL B 1 356 ? 9.602 -123.188 -54 1 87.06 356 VAL B N 1
ATOM 6746 C CA . VAL B 1 356 ? 9.586 -1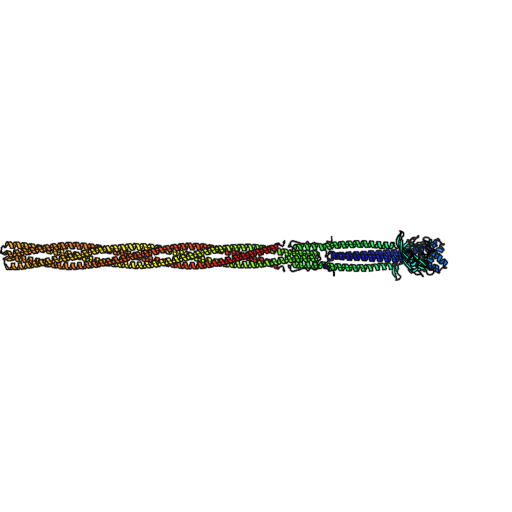23.188 -55.469 1 87.06 356 VAL B CA 1
ATOM 6747 C C . VAL B 1 356 ? 10.875 -123.812 -56 1 87.06 356 VAL B C 1
ATOM 6749 O O . VAL B 1 356 ? 10.852 -124.562 -56.969 1 87.06 356 VAL B O 1
ATOM 6752 N N . ASN B 1 357 ? 11.914 -123.688 -55.312 1 88.12 357 ASN B N 1
ATOM 6753 C CA . ASN B 1 357 ? 13.18 -124.312 -55.688 1 88.12 357 ASN B CA 1
ATOM 6754 C C . ASN B 1 357 ? 13.133 -125.812 -55.5 1 88.12 357 ASN B C 1
ATOM 6756 O O . ASN B 1 357 ? 13.633 -126.562 -56.344 1 88.12 357 ASN B O 1
ATOM 6760 N N . LYS B 1 358 ? 12.508 -126.312 -54.531 1 90.12 358 LYS B N 1
ATOM 6761 C CA . LYS B 1 358 ? 12.344 -127.75 -54.312 1 90.12 358 LYS B CA 1
ATOM 6762 C C . LYS B 1 358 ? 11.445 -128.375 -55.344 1 90.12 358 LYS B C 1
ATOM 6764 O O . LYS B 1 358 ? 11.672 -129.5 -55.781 1 90.12 358 LYS B O 1
ATOM 6769 N N . LEU B 1 359 ? 10.547 -127.5 -55.688 1 87.56 359 LEU B N 1
ATOM 6770 C CA . LEU B 1 359 ? 9.664 -127.938 -56.781 1 87.56 359 LEU B CA 1
ATOM 6771 C C . LEU B 1 359 ? 10.438 -128.125 -58.062 1 87.56 359 LEU B C 1
ATOM 6773 O O . LEU B 1 359 ? 10.266 -129.125 -58.781 1 87.56 359 LEU B O 1
ATOM 6777 N N . LYS B 1 360 ? 11.258 -127.188 -58.312 1 85.88 360 LYS B N 1
ATOM 6778 C CA . LYS B 1 360 ? 12.109 -127.25 -59.5 1 85.88 360 LYS B CA 1
ATOM 6779 C C . LYS B 1 360 ? 13 -128.5 -59.469 1 85.88 360 LYS B C 1
ATOM 6781 O O . LYS B 1 360 ? 13.078 -129.25 -60.438 1 85.88 360 LYS B O 1
ATOM 6786 N N . GLU B 1 361 ? 13.523 -128.875 -58.375 1 90.94 361 GLU B N 1
ATOM 6787 C CA . GLU B 1 361 ? 14.391 -130 -58.219 1 90.94 361 GLU B CA 1
ATOM 6788 C C . GLU B 1 361 ? 13.594 -131.375 -58.344 1 90.94 361 GLU B C 1
ATOM 6790 O O . GLU B 1 361 ? 14.055 -132.25 -58.969 1 90.94 361 GLU B O 1
ATOM 6795 N N . GLY B 1 362 ? 12.461 -131.125 -57.719 1 88 362 GLY B N 1
ATOM 6796 C CA . GLY B 1 362 ? 11.602 -132.375 -57.812 1 88 362 GLY B CA 1
ATOM 6797 C C . GLY B 1 362 ? 11.18 -132.75 -59.219 1 88 362 GLY B C 1
ATOM 6798 O O . GLY B 1 362 ? 11.188 -133.875 -59.625 1 88 362 GLY B O 1
ATOM 6799 N N . VAL B 1 363 ? 10.961 -131.625 -59.938 1 87.81 363 VAL B N 1
ATOM 6800 C CA . VAL B 1 363 ? 10.57 -131.875 -61.344 1 87.81 363 VAL B CA 1
ATOM 6801 C C . VAL B 1 363 ? 11.742 -132.375 -62.156 1 87.81 363 VAL B C 1
ATOM 6803 O O . VAL B 1 363 ? 11.562 -133.25 -63 1 87.81 363 VAL B O 1
ATOM 6806 N N . MET B 1 364 ? 12.914 -132.125 -61.812 1 89.06 364 MET B N 1
ATOM 6807 C CA . MET B 1 364 ? 14.117 -132.625 -62.5 1 89.06 364 MET B CA 1
ATOM 6808 C C . MET B 1 364 ? 14.344 -134.125 -62.188 1 89.06 364 MET B C 1
ATOM 6810 O O . MET B 1 364 ? 14.75 -134.875 -63.031 1 89.06 364 MET B O 1
ATOM 6814 N N . GLN B 1 365 ? 14.047 -134.5 -61.031 1 91.88 365 GLN B N 1
ATOM 6815 C CA . GLN B 1 365 ? 14.195 -135.875 -60.656 1 91.88 365 GLN B CA 1
ATOM 6816 C C . GLN B 1 365 ? 13.211 -136.75 -61.375 1 91.88 365 GLN B C 1
ATOM 6818 O O . GLN B 1 365 ? 13.57 -137.875 -61.812 1 91.88 365 GLN B O 1
ATOM 6823 N N . ILE B 1 366 ? 12.133 -136.125 -61.562 1 91.31 366 ILE B N 1
ATOM 6824 C CA . ILE B 1 366 ? 11.141 -136.875 -62.312 1 91.31 366 ILE B CA 1
ATOM 6825 C C . ILE B 1 366 ? 11.617 -137.125 -63.75 1 91.31 366 ILE B C 1
ATOM 6827 O O . ILE B 1 366 ? 11.43 -138.125 -64.312 1 91.31 366 ILE B O 1
ATOM 6831 N N . SER B 1 367 ? 12.234 -136.125 -64.25 1 90.19 367 SER B N 1
ATOM 6832 C CA . SER B 1 367 ? 12.797 -136.25 -65.562 1 90.19 367 SER B CA 1
ATOM 6833 C C . SER B 1 367 ? 13.805 -137.375 -65.688 1 90.19 367 SER B C 1
ATOM 6835 O O . SER B 1 367 ? 13.781 -138.125 -66.688 1 90.19 367 SER B O 1
ATOM 6837 N N . GLU B 1 368 ? 14.531 -137.625 -64.75 1 92.75 368 GLU B N 1
ATOM 6838 C CA . GLU B 1 368 ? 15.555 -138.625 -64.75 1 92.75 368 GLU B CA 1
ATOM 6839 C C . GLU B 1 368 ? 14.922 -140.125 -64.75 1 92.75 368 GLU B C 1
ATOM 6841 O O . GLU B 1 368 ? 15.297 -141 -65.5 1 92.75 368 GLU B O 1
ATOM 6846 N N . VAL B 1 369 ? 14.016 -140.125 -63.938 1 93.44 369 VAL B N 1
ATOM 6847 C CA . VAL B 1 369 ? 13.367 -141.5 -63.781 1 93.44 369 VAL B CA 1
ATOM 6848 C C . VAL B 1 369 ? 12.562 -141.75 -65.062 1 93.44 369 VAL B C 1
ATOM 6850 O O . VAL B 1 369 ? 12.516 -142.875 -65.5 1 93.44 369 VAL B O 1
ATOM 6853 N N . THR B 1 370 ? 12.039 -140.75 -65.562 1 93.88 370 THR B N 1
ATOM 6854 C CA . THR B 1 370 ? 11.281 -140.875 -66.812 1 93.88 370 THR B CA 1
ATOM 6855 C C . THR B 1 370 ? 12.195 -141.25 -67.938 1 93.88 370 THR B C 1
ATOM 6857 O O . THR B 1 370 ? 11.82 -142.125 -68.812 1 93.88 370 THR B O 1
ATOM 6860 N N . SER B 1 371 ? 13.328 -140.875 -67.938 1 93.25 371 SER B N 1
ATOM 6861 C CA . SER B 1 371 ? 14.32 -141.25 -68.938 1 93.25 371 SER B CA 1
ATOM 6862 C C . SER B 1 371 ? 14.688 -142.75 -68.812 1 93.25 371 SER B C 1
ATOM 6864 O O . SER B 1 371 ? 14.852 -143.5 -69.812 1 93.25 371 SER B O 1
ATOM 6866 N N . VAL B 1 372 ? 14.75 -143.25 -67.688 1 94.25 372 VAL B N 1
ATOM 6867 C CA . VAL B 1 372 ? 15.031 -144.625 -67.438 1 94.25 372 VAL B CA 1
ATOM 6868 C C . VAL B 1 372 ? 13.891 -145.5 -67.938 1 94.25 372 VAL B C 1
ATOM 6870 O O . VAL B 1 372 ? 14.125 -146.5 -68.625 1 94.25 372 VAL B O 1
ATOM 6873 N N . ILE B 1 373 ? 12.773 -144.875 -67.75 1 93 373 ILE B N 1
ATOM 6874 C CA . ILE B 1 373 ? 11.602 -145.625 -68.188 1 93 373 ILE B CA 1
ATOM 6875 C C . ILE B 1 373 ? 11.594 -145.625 -69.688 1 93 373 ILE B C 1
ATOM 6877 O O . ILE B 1 373 ? 11.289 -146.75 -70.312 1 93 373 ILE B O 1
ATOM 6881 N N . SER B 1 374 ? 11.914 -144.625 -70.25 1 94 374 SER B N 1
ATOM 6882 C CA . SER B 1 374 ? 12.008 -144.625 -71.75 1 94 374 SER B CA 1
ATOM 6883 C C . SER B 1 374 ? 13.047 -145.5 -72.25 1 94 374 SER B C 1
ATOM 6885 O O . SER B 1 374 ? 12.805 -146.25 -73.25 1 94 374 SER B O 1
ATOM 6887 N N . GLY B 1 375 ? 14.109 -145.75 -71.625 1 93.12 375 GLY B N 1
ATOM 6888 C CA . GLY B 1 375 ? 15.133 -146.75 -72 1 93.12 375 GLY B CA 1
ATOM 6889 C C . GLY B 1 375 ? 14.672 -148.125 -71.875 1 93.12 375 GLY B C 1
ATOM 6890 O O . GLY B 1 375 ? 14.938 -149 -72.75 1 93.12 375 GLY B O 1
ATOM 6891 N N . ILE B 1 376 ? 14.031 -148.25 -70.812 1 92.88 376 ILE B N 1
ATOM 6892 C CA . ILE B 1 376 ? 13.492 -149.5 -70.625 1 92.88 376 ILE B CA 1
ATOM 6893 C C . ILE B 1 376 ? 12.484 -149.875 -71.688 1 92.88 376 ILE B C 1
ATOM 6895 O O . ILE B 1 376 ? 12.469 -151 -72.188 1 92.88 376 ILE B O 1
ATOM 6899 N N . SER B 1 377 ? 11.758 -149 -72.062 1 95 377 SER B N 1
ATOM 6900 C CA . SER B 1 377 ? 10.758 -149.125 -73.062 1 95 377 SER B CA 1
ATOM 6901 C C . SER B 1 377 ? 11.414 -149.5 -74.438 1 95 377 SER B C 1
ATOM 6903 O O . SER B 1 377 ? 10.953 -150.375 -75.188 1 95 377 SER B O 1
ATOM 6905 N N . GLU B 1 378 ? 12.43 -149 -74.75 1 93.06 378 GLU B N 1
ATOM 6906 C CA . GLU B 1 378 ? 13.172 -149.25 -75.938 1 93.06 378 GLU B CA 1
ATOM 6907 C C . GLU B 1 378 ? 13.805 -150.625 -75.938 1 93.06 378 GLU B C 1
ATOM 6909 O O . GLU B 1 378 ? 13.773 -151.25 -77 1 93.06 378 GLU B O 1
ATOM 6914 N N . GLN B 1 379 ? 14.281 -150.875 -74.875 1 93.81 379 GLN B N 1
ATOM 6915 C CA . GLN B 1 379 ? 14.891 -152.125 -74.75 1 93.81 379 GLN B CA 1
ATOM 6916 C C . GLN B 1 379 ? 13.836 -153.25 -74.875 1 93.81 379 GLN B C 1
ATOM 6918 O O . GLN B 1 379 ? 14.078 -154.25 -75.5 1 93.81 379 GLN B O 1
ATOM 6923 N N . THR B 1 380 ? 12.758 -152.875 -74.25 1 90.75 380 THR B N 1
ATOM 6924 C CA . THR B 1 380 ? 11.656 -153.875 -74.312 1 90.75 380 THR B CA 1
ATOM 6925 C C . THR B 1 380 ? 11.148 -154 -75.75 1 90.75 380 THR B C 1
ATOM 6927 O O . THR B 1 380 ? 10.859 -155.125 -76.188 1 90.75 380 THR B O 1
ATOM 6930 N N . ASN B 1 381 ? 11.055 -153 -76.438 1 92.81 381 ASN B N 1
ATOM 6931 C CA . ASN B 1 381 ? 10.641 -153 -77.812 1 92.81 381 ASN B CA 1
ATOM 6932 C C . ASN B 1 381 ? 11.609 -153.75 -78.688 1 92.81 381 ASN B C 1
ATOM 6934 O O . ASN B 1 381 ? 11.188 -154.5 -79.562 1 92.81 381 ASN B O 1
ATOM 6938 N N . LEU B 1 382 ? 12.828 -153.625 -78.438 1 92.38 382 LEU B N 1
ATOM 6939 C CA . LEU B 1 382 ? 13.852 -154.375 -79.188 1 92.38 382 LEU B CA 1
ATOM 6940 C C . LEU B 1 382 ? 13.805 -155.875 -78.875 1 92.38 382 LEU B C 1
ATOM 6942 O O . LEU B 1 382 ? 13.953 -156.75 -79.812 1 92.38 382 LEU B O 1
ATOM 6946 N N . LEU B 1 383 ? 13.648 -156.125 -77.688 1 90.56 383 LEU B N 1
ATOM 6947 C CA . LEU B 1 383 ? 13.539 -157.5 -77.312 1 90.56 383 LEU B CA 1
ATOM 6948 C C . LEU B 1 383 ? 12.305 -158.125 -77.938 1 90.56 383 LEU B C 1
ATOM 6950 O O . LEU B 1 383 ? 12.359 -159.25 -78.438 1 90.56 383 LEU B O 1
ATOM 6954 N N . ALA B 1 384 ? 11.289 -157.375 -78 1 87.62 384 ALA B N 1
ATOM 6955 C CA . ALA B 1 384 ? 10.039 -157.875 -78.562 1 87.62 384 ALA B CA 1
ATOM 6956 C C . ALA B 1 384 ? 10.172 -158 -80.062 1 87.62 384 ALA B C 1
ATOM 6958 O O . ALA B 1 384 ? 9.648 -158.875 -80.688 1 87.62 384 ALA B O 1
ATOM 6959 N N . LEU B 1 385 ? 10.93 -157.25 -80.688 1 90.06 385 LEU B N 1
ATOM 6960 C CA . LEU B 1 385 ? 11.188 -157.375 -82.125 1 90.06 385 LEU B CA 1
ATOM 6961 C C . LEU B 1 385 ? 12.016 -158.625 -82.438 1 90.06 385 LEU B C 1
ATOM 6963 O O . LEU B 1 385 ? 11.695 -159.375 -83.375 1 90.06 385 LEU B O 1
ATOM 6967 N N . ASN B 1 386 ? 12.922 -158.875 -81.75 1 87.56 386 ASN B N 1
ATOM 6968 C CA . ASN B 1 386 ? 13.758 -160 -81.938 1 87.56 386 ASN B CA 1
ATOM 6969 C C . ASN B 1 386 ? 12.969 -161.375 -81.688 1 87.56 386 ASN B C 1
ATOM 6971 O O . ASN B 1 386 ? 13.156 -162.375 -82.438 1 87.56 386 ASN B O 1
ATOM 6975 N N . ALA B 1 387 ? 12.172 -161.125 -80.688 1 84.25 387 ALA B N 1
ATOM 6976 C CA . ALA B 1 387 ? 11.312 -162.25 -80.438 1 84.25 387 ALA B CA 1
ATOM 6977 C C . ALA B 1 387 ? 10.32 -162.5 -81.562 1 84.25 387 ALA B C 1
ATOM 6979 O O . ALA B 1 387 ? 10.023 -163.625 -81.875 1 84.25 387 ALA B O 1
ATOM 6980 N N . ALA B 1 388 ? 9.875 -161.625 -82.188 1 86.75 388 ALA B N 1
ATOM 6981 C CA . ALA B 1 388 ? 8.961 -161.75 -83.312 1 86.75 388 ALA B CA 1
ATOM 6982 C C . ALA B 1 388 ? 9.656 -162.25 -84.5 1 86.75 388 ALA B C 1
ATOM 6984 O O . ALA B 1 388 ? 9.086 -163.125 -85.25 1 86.75 388 ALA B O 1
ATOM 6985 N N . ILE B 1 389 ? 10.766 -162 -84.688 1 84.75 389 ILE B N 1
ATOM 6986 C CA . ILE B 1 389 ? 11.555 -162.5 -85.812 1 84.75 389 ILE B CA 1
ATOM 6987 C C . ILE B 1 389 ? 11.828 -164 -85.625 1 84.75 389 ILE B C 1
ATOM 6989 O O . ILE B 1 389 ? 11.68 -164.875 -86.562 1 84.75 389 ILE B O 1
ATOM 6993 N N . GLU B 1 390 ? 12.203 -164.375 -84.562 1 81.62 390 GLU B N 1
ATOM 6994 C CA . GLU B 1 390 ? 12.516 -165.75 -84.25 1 81.62 390 GLU B CA 1
ATOM 6995 C C . GLU B 1 390 ? 11.266 -166.625 -84.312 1 81.62 390 GLU B C 1
ATOM 6997 O O . GLU B 1 390 ? 11.32 -167.75 -84.75 1 81.62 390 GLU B O 1
ATOM 7002 N N . ALA B 1 391 ? 10.164 -166 -83.812 1 84.62 391 ALA B N 1
ATOM 7003 C CA . ALA B 1 391 ? 8.891 -166.75 -83.875 1 84.62 391 ALA B CA 1
ATOM 7004 C C . ALA B 1 391 ? 8.469 -167 -85.312 1 84.62 391 ALA B C 1
ATOM 7006 O O . ALA B 1 391 ? 7.922 -168 -85.625 1 84.62 391 ALA B O 1
ATOM 7007 N N . ALA B 1 392 ? 8.766 -166.25 -86.188 1 83.06 392 ALA B N 1
ATOM 7008 C CA . ALA B 1 392 ? 8.477 -166.375 -87.625 1 83.06 392 ALA B CA 1
ATOM 7009 C C . ALA B 1 392 ? 9.359 -167.5 -88.25 1 83.06 392 ALA B C 1
ATOM 7011 O O . ALA B 1 392 ? 8.898 -168.25 -89.125 1 83.06 392 ALA B O 1
ATOM 7012 N N . ARG B 1 393 ? 10.492 -167.625 -87.875 1 81.31 393 ARG B N 1
ATOM 7013 C CA . ARG B 1 393 ? 11.477 -168.5 -88.375 1 81.31 393 ARG B CA 1
ATOM 7014 C C . ARG B 1 393 ? 11.117 -170 -88 1 81.31 393 ARG B C 1
ATOM 7016 O O . ARG B 1 393 ? 11.477 -170.875 -88.688 1 81.31 393 ARG B O 1
ATOM 7023 N N . ALA B 1 394 ? 10.461 -170 -86.875 1 81.19 394 ALA B N 1
ATOM 7024 C CA . ALA B 1 394 ? 10.109 -171.375 -86.375 1 81.19 394 ALA B CA 1
ATOM 7025 C C . ALA B 1 394 ? 8.852 -171.875 -87.062 1 81.19 394 ALA B C 1
ATOM 7027 O O . ALA B 1 394 ? 8.398 -173 -86.75 1 81.19 394 ALA B O 1
ATOM 7028 N N . GLY B 1 395 ? 8.18 -171.125 -88 1 79.19 395 GLY B N 1
ATOM 7029 C CA . GLY B 1 395 ? 7.078 -171.625 -88.875 1 79.19 395 GLY B CA 1
ATOM 7030 C C . GLY B 1 395 ? 5.77 -171.75 -88.125 1 79.19 395 GLY B C 1
ATOM 7031 O O . GLY B 1 395 ? 5.348 -170.875 -87.375 1 79.19 395 GLY B O 1
ATOM 7032 N N . ASP B 1 396 ? 5.117 -173.125 -88.188 1 76.81 396 ASP B N 1
ATOM 7033 C CA . ASP B 1 396 ? 3.793 -173.375 -87.688 1 76.81 396 ASP B CA 1
ATOM 7034 C C . ASP B 1 396 ? 3.852 -173.5 -86.125 1 76.81 396 ASP B C 1
ATOM 7036 O O . ASP B 1 396 ? 2.883 -173.25 -85.438 1 76.81 396 ASP B O 1
ATOM 7040 N N . GLN B 1 397 ? 5.008 -173.75 -85.625 1 75.94 397 GLN B N 1
ATOM 7041 C CA . GLN B 1 397 ? 5.184 -174 -84.188 1 75.94 397 GLN B CA 1
ATOM 7042 C C . GLN B 1 397 ? 5.387 -172.75 -83.438 1 75.94 397 GLN B C 1
ATOM 7044 O O . GLN B 1 397 ? 5.227 -172.625 -82.25 1 75.94 397 GLN B O 1
ATOM 7049 N N . GLY B 1 398 ? 5.535 -171.625 -84.25 1 78.88 398 GLY B N 1
ATOM 7050 C CA . GLY B 1 398 ? 5.844 -170.375 -83.625 1 78.88 398 GLY B CA 1
ATOM 7051 C C . GLY B 1 398 ? 4.707 -169.375 -83.688 1 78.88 398 GLY B C 1
ATOM 7052 O O . GLY B 1 398 ? 4.855 -168.25 -83.25 1 78.88 398 GLY B O 1
ATOM 7053 N N . ARG B 1 399 ? 3.668 -169.75 -84.188 1 85.69 399 ARG B N 1
ATOM 7054 C CA . ARG B 1 399 ? 2.568 -168.75 -84.438 1 85.69 399 ARG B CA 1
ATOM 7055 C C . ARG B 1 399 ? 2.062 -168.25 -83.125 1 85.69 399 ARG B C 1
ATOM 7057 O O . ARG B 1 399 ? 1.781 -167 -83.062 1 85.69 399 ARG B O 1
ATOM 7064 N N . GLY B 1 400 ? 1.938 -168.875 -82.062 1 82.19 400 GLY B N 1
ATOM 7065 C CA . GLY B 1 400 ? 1.488 -168.375 -80.75 1 82.19 400 GLY B CA 1
ATOM 7066 C C . GLY B 1 400 ? 2.449 -167.375 -80.125 1 82.19 400 GLY B C 1
ATOM 7067 O O . GLY B 1 400 ? 2.027 -166.375 -79.625 1 82.19 400 GLY B O 1
ATOM 7068 N N . PHE B 1 401 ? 3.764 -167.5 -80.312 1 84.19 401 PHE B N 1
ATOM 7069 C CA . PHE B 1 401 ? 4.797 -166.75 -79.812 1 84.19 401 PHE B CA 1
ATOM 7070 C C . PHE B 1 401 ? 4.906 -165.375 -80.562 1 84.19 401 PHE B C 1
ATOM 7072 O O . PHE B 1 401 ? 5.207 -164.375 -80.062 1 84.19 401 PHE B O 1
ATOM 7079 N N . ALA B 1 402 ? 4.551 -165.5 -81.812 1 86.81 402 ALA B N 1
ATOM 7080 C CA . ALA B 1 402 ? 4.555 -164.25 -82.688 1 86.81 402 ALA B CA 1
ATOM 7081 C C . ALA B 1 402 ? 3.492 -163.25 -82.25 1 86.81 402 ALA B C 1
ATOM 7083 O O . ALA B 1 402 ? 3.744 -162.125 -82.188 1 86.81 402 ALA B O 1
ATOM 7084 N N . VAL B 1 403 ? 2.402 -163.75 -81.688 1 88.94 403 VAL B N 1
ATOM 7085 C CA . VAL B 1 403 ? 1.304 -162.875 -81.25 1 88.94 403 VAL B CA 1
ATOM 7086 C C . VAL B 1 403 ? 1.686 -162.25 -79.938 1 88.94 403 VAL B C 1
ATOM 7088 O O . VAL B 1 403 ? 1.458 -161 -79.75 1 88.94 403 VAL B O 1
ATOM 7091 N N . VAL B 1 404 ? 2.355 -163 -79.125 1 89.19 404 VAL B N 1
ATOM 7092 C CA . VAL B 1 404 ? 2.791 -162.375 -77.812 1 89.19 404 VAL B CA 1
ATOM 7093 C C . VAL B 1 404 ? 3.889 -161.375 -78.062 1 89.19 404 VAL B C 1
ATOM 7095 O O . VAL B 1 404 ? 3.865 -160.25 -77.438 1 89.19 404 VAL B O 1
ATOM 7098 N N . ALA B 1 405 ? 4.809 -161.625 -78.938 1 87.5 405 ALA B N 1
ATOM 7099 C CA . ALA B 1 405 ? 5.902 -160.625 -79.188 1 87.5 405 ALA B CA 1
ATOM 7100 C C . ALA B 1 405 ? 5.379 -159.375 -79.812 1 87.5 405 ALA B C 1
ATOM 7102 O O . ALA B 1 405 ? 5.84 -158.25 -79.438 1 87.5 405 ALA B O 1
ATOM 7103 N N . ASP B 1 406 ? 4.316 -159.5 -80.562 1 88.38 406 ASP B N 1
ATOM 7104 C CA . ASP B 1 406 ? 3.732 -158.25 -81.188 1 88.38 406 ASP B CA 1
ATOM 7105 C C . ASP B 1 406 ? 2.975 -157.5 -80.188 1 88.38 406 ASP B C 1
ATOM 7107 O O . ASP B 1 406 ? 3.008 -156.25 -80.25 1 88.38 406 ASP B O 1
ATOM 7111 N N . GLU B 1 407 ? 2.414 -158.125 -79.312 1 92.88 407 GLU B N 1
ATOM 7112 C CA . GLU B 1 407 ? 1.685 -157.375 -78.25 1 92.88 407 GLU B CA 1
ATOM 7113 C C . GLU B 1 407 ? 2.643 -156.75 -77.312 1 92.88 407 GLU B C 1
ATOM 7115 O O . GLU B 1 407 ? 2.406 -155.625 -76.938 1 92.88 407 GLU B O 1
ATOM 7120 N N . VAL B 1 408 ? 3.752 -157.25 -76.938 1 92.19 408 VAL B N 1
ATOM 7121 C CA . VAL B 1 408 ? 4.762 -156.75 -76.125 1 92.19 408 VAL B CA 1
ATOM 7122 C C . VAL B 1 408 ? 5.41 -155.5 -76.812 1 92.19 408 VAL B C 1
ATOM 7124 O O . VAL B 1 408 ? 5.691 -154.5 -76.188 1 92.19 408 VAL B O 1
ATOM 7127 N N . ARG B 1 409 ? 5.547 -155.625 -78.062 1 93.19 409 ARG B N 1
ATOM 7128 C CA . ARG B 1 409 ? 6.086 -154.625 -78.875 1 93.19 409 ARG B CA 1
ATOM 7129 C C . ARG B 1 409 ? 5.148 -153.375 -78.812 1 93.19 409 ARG B C 1
ATOM 7131 O O . ARG B 1 409 ? 5.59 -152.25 -78.688 1 93.19 409 ARG B O 1
ATOM 7138 N N . ASN B 1 410 ? 3.896 -153.625 -78.875 1 93.38 410 ASN B N 1
ATOM 7139 C CA . ASN B 1 410 ? 2.891 -152.5 -78.875 1 93.38 410 ASN B CA 1
ATOM 7140 C C . ASN B 1 410 ? 2.859 -151.875 -77.5 1 93.38 410 ASN B C 1
ATOM 7142 O O . ASN B 1 410 ? 2.783 -150.625 -77.438 1 93.38 410 ASN B O 1
ATOM 7146 N N . LEU B 1 411 ? 3.01 -152.625 -76.5 1 93.44 411 LEU B N 1
ATOM 7147 C CA . LEU B 1 411 ? 3.006 -152 -75.125 1 93.44 411 LEU B CA 1
ATOM 7148 C C . LEU B 1 411 ? 4.262 -151.25 -74.875 1 93.44 411 LEU B C 1
ATOM 7150 O O . LEU B 1 411 ? 4.203 -150.125 -74.25 1 93.44 411 LEU B O 1
ATOM 7154 N N . ALA B 1 412 ? 5.359 -151.625 -75.375 1 93.19 412 ALA B N 1
ATOM 7155 C CA . ALA B 1 412 ? 6.605 -150.875 -75.25 1 93.19 412 ALA B CA 1
ATOM 7156 C C . ALA B 1 412 ? 6.52 -149.625 -76 1 93.19 412 ALA B C 1
ATOM 7158 O O . ALA B 1 412 ? 6.988 -148.5 -75.5 1 93.19 412 ALA B O 1
ATOM 7159 N N . SER B 1 413 ? 5.852 -149.75 -77.188 1 93.12 413 SER B N 1
ATOM 7160 C CA . SER B 1 413 ? 5.668 -148.5 -77.938 1 93.12 413 SER B CA 1
ATOM 7161 C C . SER B 1 413 ? 4.75 -147.5 -77.25 1 93.12 413 SER B C 1
ATOM 7163 O O . SER B 1 413 ? 5.008 -146.25 -77.25 1 93.12 413 SER B O 1
ATOM 7165 N N . ARG B 1 414 ? 3.832 -148 -76.562 1 93.19 414 ARG B N 1
ATOM 7166 C CA . ARG B 1 414 ? 2.922 -147.125 -75.812 1 93.19 414 ARG B CA 1
ATOM 7167 C C . ARG B 1 414 ? 3.619 -146.5 -74.625 1 93.19 414 ARG B C 1
ATOM 7169 O O . ARG B 1 414 ? 3.395 -145.375 -74.25 1 93.19 414 ARG B O 1
ATOM 7176 N N . THR B 1 415 ? 4.422 -147.125 -73.938 1 93.81 415 THR B N 1
ATOM 7177 C CA . THR B 1 415 ? 5.203 -146.625 -72.812 1 93.81 415 THR B CA 1
ATOM 7178 C C . THR B 1 415 ? 6.152 -145.625 -73.312 1 93.81 415 THR B C 1
ATOM 7180 O O . THR B 1 415 ? 6.266 -144.5 -72.625 1 93.81 415 THR B O 1
ATOM 7183 N N . HIS B 1 416 ? 6.734 -145.875 -74.438 1 93.25 416 HIS B N 1
ATOM 7184 C CA . HIS B 1 416 ? 7.637 -144.875 -75 1 93.25 416 HIS B CA 1
ATOM 7185 C C . HIS B 1 416 ? 6.902 -143.625 -75.25 1 93.25 416 HIS B C 1
ATOM 7187 O O . HIS B 1 416 ? 7.398 -142.5 -74.938 1 93.25 416 HIS B O 1
ATOM 7193 N N . HIS B 1 417 ? 5.715 -143.75 -75.75 1 94.06 417 HIS B N 1
ATOM 7194 C CA . HIS B 1 417 ? 4.91 -142.5 -76.062 1 94.06 417 HIS B CA 1
ATOM 7195 C C . HIS B 1 417 ? 4.52 -141.75 -74.812 1 94.06 417 HIS B C 1
ATOM 7197 O O . HIS B 1 417 ? 4.605 -140.625 -74.688 1 94.06 417 HIS B O 1
ATOM 7203 N N . SER B 1 418 ? 4.23 -142.5 -73.812 1 93.94 418 SER B N 1
ATOM 7204 C CA . SER B 1 418 ? 3.861 -141.875 -72.562 1 93.94 418 SER B CA 1
ATOM 7205 C C . SER B 1 418 ? 5.055 -141.25 -71.875 1 93.94 418 SER B C 1
ATOM 7207 O O . SER B 1 418 ? 4.91 -140.125 -71.25 1 93.94 418 SER B O 1
ATOM 7209 N N . THR B 1 419 ? 6.199 -141.75 -71.938 1 94.06 419 THR B N 1
ATOM 7210 C CA . THR B 1 419 ? 7.395 -141.125 -71.375 1 94.06 419 THR B CA 1
ATOM 7211 C C . THR B 1 419 ? 7.742 -139.75 -72.125 1 94.06 419 THR B C 1
ATOM 7213 O O . THR B 1 419 ? 8.219 -138.875 -71.5 1 94.06 419 THR B O 1
ATOM 7216 N N . ASP B 1 420 ? 7.414 -139.875 -73.438 1 93.88 420 ASP B N 1
ATOM 7217 C CA . ASP B 1 420 ? 7.621 -138.625 -74.188 1 93.88 420 ASP B CA 1
ATOM 7218 C C . ASP B 1 420 ? 6.664 -137.5 -73.75 1 93.88 420 ASP B C 1
ATOM 7220 O O . ASP B 1 420 ? 7.055 -136.375 -73.625 1 93.88 420 ASP B O 1
ATOM 7224 N N . GLU B 1 421 ? 5.551 -138 -73.5 1 93.38 421 GLU B N 1
ATOM 7225 C CA . GLU B 1 421 ? 4.566 -137 -73 1 93.38 421 GLU B CA 1
ATOM 7226 C C . GLU B 1 421 ? 4.977 -136.5 -71.625 1 93.38 421 GLU B C 1
ATOM 7228 O O . GLU B 1 421 ? 4.883 -135.25 -71.375 1 93.38 421 GLU B O 1
ATOM 7233 N N . ILE B 1 422 ? 5.473 -137.25 -70.75 1 93.06 422 ILE B N 1
ATOM 7234 C CA . ILE B 1 422 ? 5.914 -136.75 -69.438 1 93.06 422 ILE B CA 1
ATOM 7235 C C . ILE B 1 422 ? 7.113 -135.875 -69.562 1 93.06 422 ILE B C 1
ATOM 7237 O O . ILE B 1 422 ? 7.203 -134.875 -68.875 1 93.06 422 ILE B O 1
ATOM 7241 N N . GLN B 1 423 ? 8 -136.375 -70.5 1 92.94 423 GLN B N 1
ATOM 7242 C CA . GLN B 1 423 ? 9.172 -135.5 -70.75 1 92.94 423 GLN B CA 1
ATOM 7243 C C . GLN B 1 423 ? 8.773 -134.125 -71.188 1 92.94 423 GLN B C 1
ATOM 7245 O O . GLN B 1 423 ? 9.359 -133.125 -70.75 1 92.94 423 GLN B O 1
ATOM 7250 N N . THR B 1 424 ? 7.719 -134 -72 1 93.56 424 THR B N 1
ATOM 7251 C CA . THR B 1 424 ? 7.219 -132.625 -72.438 1 93.56 424 THR B CA 1
ATOM 7252 C C . THR B 1 424 ? 6.609 -131.875 -71.312 1 93.56 424 THR B C 1
ATOM 7254 O O . THR B 1 424 ? 6.859 -130.75 -71.125 1 93.56 424 THR B O 1
ATOM 7257 N N . MET B 1 425 ? 5.938 -132.5 -70.438 1 92.25 425 MET B N 1
ATOM 7258 C CA . MET B 1 425 ? 5.32 -131.875 -69.25 1 92.25 425 MET B CA 1
ATOM 7259 C C . MET B 1 425 ? 6.383 -131.375 -68.312 1 92.25 425 MET B C 1
ATOM 7261 O O . MET B 1 425 ? 6.266 -130.25 -67.75 1 92.25 425 MET B O 1
ATOM 7265 N N . ILE B 1 426 ? 7.375 -132.125 -68.125 1 92.25 426 ILE B N 1
ATOM 7266 C CA . ILE B 1 426 ? 8.469 -131.75 -67.188 1 92.25 426 ILE B CA 1
ATOM 7267 C C . ILE B 1 426 ? 9.164 -130.5 -67.688 1 92.25 426 ILE B C 1
ATOM 7269 O O . ILE B 1 426 ? 9.469 -129.625 -66.875 1 92.25 426 ILE B O 1
ATOM 7273 N N . ASN B 1 427 ? 9.359 -130.5 -69.062 1 92.5 427 ASN B N 1
ATOM 7274 C CA . ASN B 1 427 ? 9.992 -129.375 -69.625 1 92.5 427 ASN B CA 1
ATOM 7275 C C . ASN B 1 427 ? 9.156 -128.125 -69.375 1 92.5 427 ASN B C 1
ATOM 7277 O O . ASN B 1 427 ? 9.695 -127.062 -69 1 92.5 427 ASN B O 1
ATOM 7281 N N . ARG B 1 428 ? 7.938 -128.25 -69.438 1 90.88 428 ARG B N 1
ATOM 7282 C CA . ARG B 1 428 ? 7.039 -127.125 -69.188 1 90.88 428 ARG B CA 1
ATOM 7283 C C . ARG B 1 428 ? 7.055 -126.75 -67.688 1 90.88 428 ARG B C 1
ATOM 7285 O O . ARG B 1 428 ? 7.105 -125.562 -67.375 1 90.88 428 ARG B O 1
ATOM 7292 N N . LEU B 1 429 ? 7.074 -127.625 -66.812 1 88.5 429 LEU B N 1
ATOM 7293 C CA . LEU B 1 429 ? 7.062 -127.312 -65.375 1 88.5 429 LEU B CA 1
ATOM 7294 C C . LEU B 1 429 ? 8.383 -126.688 -64.875 1 88.5 429 LEU B C 1
ATOM 7296 O O . LEU B 1 429 ? 8.398 -125.875 -64 1 88.5 429 LEU B O 1
ATOM 7300 N N . GLN B 1 430 ? 9.43 -127.312 -65.562 1 87.69 430 GLN B N 1
ATOM 7301 C CA . GLN B 1 430 ? 10.727 -126.75 -65.25 1 87.69 430 GLN B CA 1
ATOM 7302 C C . GLN B 1 430 ? 10.766 -125.25 -65.625 1 87.69 430 GLN B C 1
ATOM 7304 O O . GLN B 1 430 ? 11.273 -124.438 -64.875 1 87.69 430 GLN B O 1
ATOM 7309 N N . GLN B 1 431 ? 10.125 -124.938 -66.75 1 89.94 431 GLN B N 1
ATOM 7310 C CA . GLN B 1 431 ? 10.078 -123.5 -67.188 1 89.94 431 GLN B CA 1
ATOM 7311 C C . GLN B 1 431 ? 9.203 -122.688 -66.25 1 89.94 431 GLN B C 1
ATOM 7313 O O . GLN B 1 431 ? 9.547 -121.562 -65.875 1 89.94 431 GLN B O 1
ATOM 7318 N N . LEU B 1 432 ? 8.195 -123.312 -65.75 1 88.19 432 LEU B N 1
ATOM 7319 C CA . LEU B 1 432 ? 7.289 -122.625 -64.875 1 88.19 432 LEU B CA 1
ATOM 7320 C C . LEU B 1 432 ? 7.953 -122.375 -63.5 1 88.19 432 LEU B C 1
ATOM 7322 O O . LEU B 1 432 ? 7.805 -121.312 -62.875 1 88.19 432 LEU B O 1
ATOM 7326 N N . ALA B 1 433 ? 8.672 -123.312 -63 1 84.81 433 ALA B N 1
ATOM 7327 C CA . ALA B 1 433 ? 9.367 -123.188 -61.719 1 84.81 433 ALA B CA 1
ATOM 7328 C C . ALA B 1 433 ? 10.422 -122.062 -61.781 1 84.81 433 ALA B C 1
ATOM 7330 O O . ALA B 1 433 ? 10.578 -121.312 -60.812 1 84.81 433 ALA B O 1
ATOM 7331 N N . VAL B 1 434 ? 11.094 -122.062 -62.938 1 86.94 434 VAL B N 1
ATOM 7332 C CA . VAL B 1 434 ? 12.125 -121.062 -63.125 1 86.94 434 VAL B CA 1
ATOM 7333 C C . VAL B 1 434 ? 11.484 -119.688 -63.156 1 86.94 434 VAL B C 1
ATOM 7335 O O . VAL B 1 434 ? 11.961 -118.75 -62.469 1 86.94 434 VAL B O 1
ATOM 7338 N N . SER B 1 435 ? 10.367 -119.562 -63.781 1 88.56 435 SER B N 1
ATOM 7339 C CA . SER B 1 435 ? 9.664 -118.312 -63.875 1 88.56 435 SER B CA 1
ATOM 7340 C C . SER B 1 435 ? 9.102 -117.875 -62.531 1 88.56 435 SER B C 1
ATOM 7342 O O . SER B 1 435 ? 9.148 -116.688 -62.156 1 88.56 435 SER B O 1
ATOM 7344 N N . THR B 1 436 ? 8.641 -118.75 -61.75 1 86.06 436 THR B N 1
ATOM 7345 C CA . THR B 1 436 ? 8.102 -118.5 -60.438 1 86.06 436 THR B CA 1
ATOM 7346 C C . THR B 1 436 ? 9.211 -118.062 -59.469 1 86.06 436 THR B C 1
ATOM 7348 O O . THR B 1 436 ? 9.039 -117.062 -58.719 1 86.06 436 THR B O 1
ATOM 7351 N N . ALA B 1 437 ? 10.305 -118.812 -59.562 1 82.12 437 ALA B N 1
ATOM 7352 C CA . ALA B 1 437 ? 11.445 -118.438 -58.719 1 82.12 437 ALA B CA 1
ATOM 7353 C C . ALA B 1 437 ? 11.914 -117 -59 1 82.12 437 ALA B C 1
ATOM 7355 O O . ALA B 1 437 ? 12.242 -116.25 -58.094 1 82.12 437 ALA B O 1
ATOM 7356 N N . SER B 1 438 ? 11.844 -116.625 -60.312 1 86.69 438 SER B N 1
ATOM 7357 C CA . SER B 1 438 ? 12.242 -115.312 -60.719 1 86.69 438 SER B CA 1
ATOM 7358 C C . SER B 1 438 ? 11.258 -114.25 -60.188 1 86.69 438 SER B C 1
ATOM 7360 O O . SER B 1 438 ? 11.664 -113.188 -59.688 1 86.69 438 SER B O 1
ATOM 7362 N N . ALA B 1 439 ? 10.039 -114.562 -60.219 1 83.06 439 ALA B N 1
ATOM 7363 C CA . ALA B 1 439 ? 9.008 -113.625 -59.688 1 83.06 439 ALA B CA 1
ATOM 7364 C C . ALA B 1 439 ? 9.141 -113.438 -58.188 1 83.06 439 ALA B C 1
ATOM 7366 O O . ALA B 1 439 ? 8.969 -112.375 -57.656 1 83.06 439 ALA B O 1
ATOM 7367 N N . MET B 1 440 ? 9.523 -114.438 -57.5 1 81.94 440 MET B N 1
ATOM 7368 C CA . MET B 1 440 ? 9.695 -114.375 -56.062 1 81.94 440 MET B CA 1
ATOM 7369 C C . MET B 1 440 ? 10.922 -113.562 -55.688 1 81.94 440 MET B C 1
ATOM 7371 O O . MET B 1 440 ? 10.898 -112.812 -54.719 1 81.94 440 MET B O 1
ATOM 7375 N N . GLN B 1 441 ? 11.922 -113.812 -56.562 1 83.38 441 GLN B N 1
ATOM 7376 C CA . GLN B 1 441 ? 13.125 -113 -56.312 1 83.38 441 GLN B CA 1
ATOM 7377 C C . GLN B 1 441 ? 12.852 -111.5 -56.469 1 83.38 441 GLN B C 1
ATOM 7379 O O . GLN B 1 441 ? 13.297 -110.688 -55.688 1 83.38 441 GLN B O 1
ATOM 7384 N N . LYS B 1 442 ? 12.086 -111.188 -57.469 1 87.25 442 LYS B N 1
ATOM 7385 C CA . LYS B 1 442 ? 11.703 -109.75 -57.688 1 87.25 442 LYS B CA 1
ATOM 7386 C C . LYS B 1 442 ? 10.828 -109.25 -56.531 1 87.25 442 LYS B C 1
ATOM 7388 O O . LYS B 1 442 ? 11 -108.125 -56.062 1 87.25 442 LYS B O 1
ATOM 7393 N N . SER B 1 443 ? 9.938 -110.062 -56.094 1 83.69 443 SER B N 1
ATOM 7394 C CA . SER B 1 443 ? 9.055 -109.688 -54.969 1 83.69 443 SER B CA 1
ATOM 7395 C C . SER B 1 443 ? 9.852 -109.438 -53.688 1 83.69 443 SER B C 1
ATOM 7397 O O . SER B 1 443 ? 9.539 -108.5 -52.969 1 83.69 443 SER B O 1
ATOM 7399 N N . GLN B 1 444 ? 10.836 -110.25 -53.469 1 83.19 444 GLN B N 1
ATOM 7400 C CA . GLN B 1 444 ? 11.688 -110.062 -52.312 1 83.19 444 GLN B CA 1
ATOM 7401 C C . GLN B 1 444 ? 12.43 -108.75 -52.344 1 83.19 444 GLN B C 1
ATOM 7403 O O . GLN B 1 444 ? 12.57 -108.062 -51.344 1 83.19 444 GLN B O 1
ATOM 7408 N N . ALA B 1 445 ? 12.844 -108.375 -53.562 1 87.56 445 ALA B N 1
ATOM 7409 C CA . ALA B 1 445 ? 13.547 -107.125 -53.719 1 87.56 445 ALA B CA 1
ATOM 7410 C C . ALA B 1 445 ? 12.609 -105.938 -53.5 1 87.56 445 ALA B C 1
ATOM 7412 O O . ALA B 1 445 ? 12.984 -104.938 -52.844 1 87.56 445 ALA B O 1
ATOM 7413 N N . LEU B 1 446 ? 11.422 -106.062 -53.969 1 85.38 446 LEU B N 1
ATOM 7414 C CA . LEU B 1 446 ? 10.43 -105 -53.781 1 85.38 446 LEU B CA 1
ATOM 7415 C C . LEU B 1 446 ? 10.039 -104.875 -52.312 1 85.38 446 LEU B C 1
ATOM 7417 O O . LEU B 1 446 ? 9.852 -103.75 -51.812 1 85.38 446 LEU B O 1
ATOM 7421 N N . ALA B 1 447 ? 9.906 -105.938 -51.562 1 83.12 447 ALA B N 1
ATOM 7422 C CA . ALA B 1 447 ? 9.602 -105.875 -50.156 1 83.12 447 ALA B CA 1
ATOM 7423 C C . ALA B 1 447 ? 10.711 -105.188 -49.344 1 83.12 447 ALA B C 1
ATOM 7425 O O . ALA B 1 447 ? 10.445 -104.375 -48.469 1 83.12 447 ALA B O 1
ATOM 7426 N N . ALA B 1 448 ? 11.953 -105.562 -49.75 1 85.19 448 ALA B N 1
ATOM 7427 C CA . ALA B 1 448 ? 13.094 -105 -49.062 1 85.19 448 ALA B CA 1
ATOM 7428 C C . ALA B 1 448 ? 13.117 -103.438 -49.281 1 85.19 448 ALA B C 1
ATOM 7430 O O . ALA B 1 448 ? 13.359 -102.688 -48.344 1 85.19 448 ALA B O 1
ATOM 7431 N N . ASN B 1 449 ? 12.82 -103 -50.469 1 86.5 449 ASN B N 1
ATOM 7432 C CA . ASN B 1 449 ? 12.758 -101.562 -50.781 1 86.5 449 ASN B CA 1
ATOM 7433 C C . ASN B 1 449 ? 11.625 -100.938 -50.031 1 86.5 449 ASN B C 1
ATOM 7435 O O . ASN B 1 449 ? 11.781 -99.812 -49.531 1 86.5 449 ASN B O 1
ATOM 7439 N N . SER B 1 450 ? 10.562 -101.562 -49.875 1 81.69 450 SER B N 1
ATOM 7440 C CA . SER B 1 450 ? 9.414 -101 -49.156 1 81.69 450 SER B CA 1
ATOM 7441 C C . SER B 1 450 ? 9.711 -100.812 -47.688 1 81.69 450 SER B C 1
ATOM 7443 O O . SER B 1 450 ? 9.297 -99.812 -47.094 1 81.69 450 SER B O 1
ATOM 7445 N N . VAL B 1 451 ? 10.383 -101.812 -47.156 1 81.25 451 VAL B N 1
ATOM 7446 C CA . VAL B 1 451 ? 10.766 -101.688 -45.75 1 81.25 451 VAL B CA 1
ATOM 7447 C C . VAL B 1 451 ? 11.672 -100.5 -45.562 1 81.25 451 VAL B C 1
ATOM 7449 O O . VAL B 1 451 ? 11.469 -99.688 -44.625 1 81.25 451 VAL B O 1
ATOM 7452 N N . ALA B 1 452 ? 12.602 -100.25 -46.469 1 85.5 452 ALA B N 1
ATOM 7453 C CA . ALA B 1 452 ? 13.555 -99.125 -46.344 1 85.5 452 ALA B CA 1
ATOM 7454 C C . ALA B 1 452 ? 12.844 -97.812 -46.469 1 85.5 452 ALA B C 1
ATOM 7456 O O . ALA B 1 452 ? 13.094 -96.875 -45.656 1 85.5 452 ALA B O 1
ATOM 7457 N N . THR B 1 453 ? 11.938 -97.688 -47.375 1 82.94 453 THR B N 1
ATOM 7458 C CA . THR B 1 453 ? 11.227 -96.438 -47.562 1 82.94 453 THR B CA 1
ATOM 7459 C C . THR B 1 453 ? 10.281 -96.188 -46.375 1 82.94 453 THR B C 1
ATOM 7461 O O . THR B 1 453 ? 10.125 -95 -45.938 1 82.94 453 THR B O 1
ATOM 7464 N N . ALA B 1 454 ? 9.664 -97.125 -45.844 1 80.31 454 ALA B N 1
ATOM 7465 C CA . ALA B 1 454 ? 8.781 -96.938 -44.688 1 80.31 454 ALA B CA 1
ATOM 7466 C C . ALA B 1 454 ? 9.57 -96.562 -43.438 1 80.31 454 ALA B C 1
ATOM 7468 O O . ALA B 1 454 ? 9.109 -95.688 -42.656 1 80.31 454 ALA B O 1
ATOM 7469 N N . GLU B 1 455 ? 10.758 -97.125 -43.344 1 82.94 455 GLU B N 1
ATOM 7470 C CA . GLU B 1 455 ? 11.609 -96.75 -42.219 1 82.94 455 GLU B CA 1
ATOM 7471 C C . GLU B 1 455 ? 12.047 -95.312 -42.312 1 82.94 455 GLU B C 1
ATOM 7473 O O . GLU B 1 455 ? 12.086 -94.625 -41.312 1 82.94 455 GLU B O 1
ATOM 7478 N N . ASN B 1 456 ? 12.328 -94.812 -43.5 1 85.75 456 ASN B N 1
ATOM 7479 C CA . ASN B 1 456 ? 12.656 -93.438 -43.719 1 85.75 456 ASN B CA 1
ATOM 7480 C C . ASN B 1 456 ? 11.477 -92.5 -43.344 1 85.75 456 ASN B C 1
ATOM 7482 O O . ASN B 1 456 ? 11.656 -91.5 -42.688 1 85.75 456 ASN B O 1
ATOM 7486 N N . ALA B 1 457 ? 10.289 -92.875 -43.688 1 80.31 457 ALA B N 1
ATOM 7487 C CA . ALA B 1 457 ? 9.094 -92.125 -43.344 1 80.31 457 ALA B CA 1
ATOM 7488 C C . ALA B 1 457 ? 8.898 -92 -41.844 1 80.31 457 ALA B C 1
ATOM 7490 O O . ALA B 1 457 ? 8.508 -91 -41.312 1 80.31 457 ALA B O 1
ATOM 7491 N N . GLY B 1 458 ? 9.195 -93.188 -41.219 1 80.44 458 GLY B N 1
ATOM 7492 C CA . GLY B 1 458 ? 9.125 -93.188 -39.781 1 80.44 458 GLY B CA 1
ATOM 7493 C C . GLY B 1 458 ? 10.117 -92.188 -39.125 1 80.44 458 GLY B C 1
ATOM 7494 O O . GLY B 1 458 ? 9.773 -91.5 -38.156 1 80.44 458 GLY B O 1
ATOM 7495 N N . SER B 1 459 ? 11.312 -92.125 -39.656 1 85.25 459 SER B N 1
ATOM 7496 C CA . SER B 1 459 ? 12.32 -91.188 -39.156 1 85.25 459 SER B CA 1
ATOM 7497 C C . SER B 1 459 ? 11.906 -89.75 -39.375 1 85.25 459 SER B C 1
ATOM 7499 O O . SER B 1 459 ? 12.062 -88.938 -38.469 1 85.25 459 SER B O 1
ATOM 7501 N N . ASP B 1 460 ? 11.375 -89.438 -40.531 1 82.81 460 ASP B N 1
ATOM 7502 C CA . ASP B 1 460 ? 10.883 -88.125 -40.812 1 82.81 460 ASP B CA 1
ATOM 7503 C C . ASP B 1 460 ? 9.773 -87.688 -39.844 1 82.81 460 ASP B C 1
ATOM 7505 O O . ASP B 1 460 ? 9.75 -86.562 -39.344 1 82.81 460 ASP B O 1
ATOM 7509 N N . LEU B 1 461 ? 8.906 -88.562 -39.531 1 81.06 461 LEU B N 1
ATOM 7510 C CA . LEU B 1 461 ? 7.797 -88.312 -38.625 1 81.06 461 LEU B CA 1
ATOM 7511 C C . LEU B 1 461 ? 8.312 -88 -37.219 1 81.06 461 LEU B C 1
ATOM 7513 O O . LEU B 1 461 ? 7.789 -87.125 -36.531 1 81.06 461 LEU B O 1
ATOM 7517 N N . SER B 1 462 ? 9.336 -88.75 -36.844 1 82.31 462 SER B N 1
ATOM 7518 C CA . SER B 1 462 ? 9.93 -88.5 -35.531 1 82.31 462 SER B CA 1
ATOM 7519 C C . SER B 1 462 ? 10.523 -87.125 -35.469 1 82.31 462 SER B C 1
ATOM 7521 O O . SER B 1 462 ? 10.391 -86.438 -34.438 1 82.31 462 SER B O 1
ATOM 7523 N N . LEU B 1 463 ? 11.102 -86.625 -36.5 1 82.44 463 LEU B N 1
ATOM 7524 C CA . LEU B 1 463 ? 11.648 -85.25 -36.531 1 82.44 463 LEU B CA 1
ATOM 7525 C C . LEU B 1 463 ? 10.539 -84.25 -36.5 1 82.44 463 LEU B C 1
ATOM 7527 O O . LEU B 1 463 ? 10.664 -83.188 -35.844 1 82.44 463 LEU B O 1
ATOM 7531 N N . ILE B 1 464 ? 9.453 -84.5 -37.156 1 82.56 464 ILE B N 1
ATOM 7532 C CA . ILE B 1 464 ? 8.305 -83.562 -37.156 1 82.56 464 ILE B CA 1
ATOM 7533 C C . ILE B 1 464 ? 7.762 -83.438 -35.719 1 82.56 464 ILE B C 1
ATOM 7535 O O . ILE B 1 464 ? 7.465 -82.312 -35.281 1 82.56 464 ILE B O 1
ATOM 7539 N N . VAL B 1 465 ? 7.656 -84.562 -35.062 1 80.62 465 VAL B N 1
ATOM 7540 C CA . VAL B 1 465 ? 7.152 -84.5 -33.688 1 80.62 465 VAL B CA 1
ATOM 7541 C C . VAL B 1 465 ? 8.047 -83.625 -32.812 1 80.62 465 VAL B C 1
ATOM 7543 O O . VAL B 1 465 ? 7.555 -82.812 -32.031 1 80.62 465 VAL B O 1
ATOM 7546 N N . ASN B 1 466 ? 9.375 -83.688 -33.062 1 83.56 466 ASN B N 1
ATOM 7547 C CA . ASN B 1 466 ? 10.312 -82.875 -32.312 1 83.56 466 ASN B CA 1
ATOM 7548 C C . ASN B 1 466 ? 10.133 -81.375 -32.594 1 83.56 466 ASN B C 1
ATOM 7550 O O . ASN B 1 466 ? 10.102 -80.562 -31.688 1 83.56 466 ASN B O 1
ATOM 7554 N N . HIS B 1 467 ? 10.008 -81.062 -33.875 1 82.5 467 HIS B N 1
ATOM 7555 C CA . HIS B 1 467 ? 9.805 -79.688 -34.25 1 82.5 467 HIS B CA 1
ATOM 7556 C C . HIS B 1 467 ? 8.492 -79.125 -33.719 1 82.5 467 HIS B C 1
ATOM 7558 O O . HIS B 1 467 ? 8.43 -78 -33.25 1 82.5 467 HIS B O 1
ATOM 7564 N N . ILE B 1 468 ? 7.449 -79.875 -33.75 1 83.25 468 ILE B N 1
ATOM 7565 C CA . ILE B 1 468 ? 6.129 -79.438 -33.281 1 83.25 468 ILE B CA 1
ATOM 7566 C C . ILE B 1 468 ? 6.172 -79.188 -31.766 1 83.25 468 ILE B C 1
ATOM 7568 O O . ILE B 1 468 ? 5.539 -78.312 -31.266 1 83.25 468 ILE B O 1
ATOM 7572 N N . GLN B 1 469 ? 6.984 -80.062 -31.078 1 82.31 469 GLN B N 1
ATOM 7573 C CA . GLN B 1 469 ? 7.145 -79.812 -29.641 1 82.31 469 GLN B CA 1
ATOM 7574 C C . GLN B 1 469 ? 7.832 -78.5 -29.344 1 82.31 469 GLN B C 1
ATOM 7576 O O . GLN B 1 469 ? 7.438 -77.812 -28.438 1 82.31 469 GLN B O 1
ATOM 7581 N N . HIS B 1 470 ? 8.797 -78.125 -30.094 1 83.31 470 HIS B N 1
ATOM 7582 C CA . HIS B 1 470 ? 9.477 -76.875 -29.938 1 83.31 470 HIS B CA 1
ATOM 7583 C C . HIS B 1 470 ? 8.531 -75.688 -30.203 1 83.31 470 HIS B C 1
ATOM 7585 O O . HIS B 1 470 ? 8.539 -74.688 -29.469 1 83.31 470 HIS B O 1
ATOM 7591 N N . VAL B 1 471 ? 7.695 -75.75 -31.219 1 84.69 471 VAL B N 1
ATOM 7592 C CA . VAL B 1 471 ? 6.711 -74.75 -31.562 1 84.69 471 VAL B CA 1
ATOM 7593 C C . VAL B 1 471 ? 5.73 -74.562 -30.406 1 84.69 471 VAL B C 1
ATOM 7595 O O . VAL B 1 471 ? 5.379 -73.438 -30.031 1 84.69 471 VAL B O 1
ATOM 7598 N N . SER B 1 472 ? 5.32 -75.688 -29.859 1 82.75 472 SER B N 1
ATOM 7599 C CA . SER B 1 472 ? 4.414 -75.688 -28.719 1 82.75 472 SER B CA 1
ATOM 7600 C C . SER B 1 472 ? 5.035 -74.938 -27.547 1 82.75 472 SER B C 1
ATOM 7602 O O . SER B 1 472 ? 4.383 -74.125 -26.906 1 82.75 472 SER B O 1
ATOM 7604 N N . ASP B 1 473 ? 6.32 -75.188 -27.234 1 82.12 473 ASP B N 1
ATOM 7605 C CA . ASP B 1 473 ? 7.039 -74.5 -26.156 1 82.12 473 ASP B CA 1
ATOM 7606 C C . ASP B 1 473 ? 7.117 -73 -26.422 1 82.12 473 ASP B C 1
ATOM 7608 O O . ASP B 1 473 ? 6.91 -72.188 -25.5 1 82.12 473 ASP B O 1
ATOM 7612 N N . LYS B 1 474 ? 7.398 -72.688 -27.641 1 80.94 474 LYS B N 1
ATOM 7613 C CA . LYS B 1 474 ? 7.504 -71.25 -27.984 1 80.94 474 LYS B CA 1
ATOM 7614 C C . LYS B 1 474 ? 6.152 -70.562 -27.875 1 80.94 474 LYS B C 1
ATOM 7616 O O . LYS B 1 474 ? 6.074 -69.438 -27.391 1 80.94 474 LYS B O 1
ATOM 7621 N N . ALA B 1 475 ? 5.094 -71.188 -28.328 1 82.88 475 ALA B N 1
ATOM 7622 C CA . ALA B 1 475 ? 3.75 -70.625 -28.203 1 82.88 475 ALA B CA 1
ATOM 7623 C C . ALA B 1 475 ? 3.391 -70.375 -26.734 1 82.88 475 ALA B C 1
ATOM 7625 O O . ALA B 1 475 ? 2.791 -69.312 -26.406 1 82.88 475 ALA B O 1
ATOM 7626 N N . THR B 1 476 ? 3.846 -71.312 -25.859 1 81.31 476 THR B N 1
ATOM 7627 C CA . THR B 1 476 ? 3.623 -71.125 -24.422 1 81.31 476 THR B CA 1
ATOM 7628 C C . THR B 1 476 ? 4.402 -69.938 -23.891 1 81.31 476 THR B C 1
ATOM 7630 O O . THR B 1 476 ? 3.889 -69.188 -23.094 1 81.31 476 THR B O 1
ATOM 7633 N N . GLN B 1 477 ? 5.602 -69.812 -24.359 1 81.75 477 GLN B N 1
ATOM 7634 C CA . GLN B 1 477 ? 6.418 -68.625 -23.953 1 81.75 477 GLN B CA 1
ATOM 7635 C C . GLN B 1 477 ? 5.801 -67.312 -24.438 1 81.75 477 GLN B C 1
ATOM 7637 O O . GLN B 1 477 ? 5.801 -66.312 -23.703 1 81.75 477 GLN B O 1
ATOM 7642 N N . ILE B 1 478 ? 5.273 -67.25 -25.641 1 85.12 478 ILE B N 1
ATOM 7643 C CA . ILE B 1 478 ? 4.609 -66.062 -26.172 1 85.12 478 ILE B CA 1
ATOM 7644 C C . ILE B 1 478 ? 3.379 -65.75 -25.344 1 85.12 478 ILE B C 1
ATOM 7646 O O . ILE B 1 478 ? 3.15 -64.562 -25 1 85.12 478 ILE B O 1
ATOM 7650 N N . ALA B 1 479 ? 2.617 -66.75 -25.016 1 80.38 479 ALA B N 1
ATOM 7651 C CA . ALA B 1 479 ? 1.427 -66.562 -24.203 1 80.38 479 ALA B CA 1
ATOM 7652 C C . ALA B 1 479 ? 1.794 -65.938 -22.844 1 80.38 479 ALA B C 1
ATOM 7654 O O . ALA B 1 479 ? 1.13 -65.062 -22.359 1 80.38 479 ALA B O 1
ATOM 7655 N N . THR B 1 480 ? 2.865 -66.5 -22.219 1 81.56 480 THR B N 1
ATOM 7656 C CA . THR B 1 480 ? 3.326 -65.938 -20.922 1 81.56 480 THR B CA 1
ATOM 7657 C C . THR B 1 480 ? 3.787 -64.5 -21.047 1 81.56 480 THR B C 1
ATOM 7659 O O . THR B 1 480 ? 3.449 -63.688 -20.219 1 81.56 480 THR B O 1
ATOM 7662 N N . ALA B 1 481 ? 4.562 -64.25 -22.094 1 79.75 481 ALA B N 1
ATOM 7663 C CA . ALA B 1 481 ? 5.027 -62.875 -22.328 1 79.75 481 ALA B CA 1
ATOM 7664 C C . ALA B 1 481 ? 3.85 -61.906 -22.562 1 79.75 481 ALA B C 1
ATOM 7666 O O . ALA B 1 481 ? 3.852 -60.781 -22.078 1 79.75 481 ALA B O 1
ATOM 7667 N N . ALA B 1 482 ? 2.875 -62.344 -23.266 1 81.25 482 ALA B N 1
ATOM 7668 C CA . ALA B 1 482 ? 1.682 -61.531 -23.516 1 81.25 482 ALA B CA 1
ATOM 7669 C C . ALA B 1 482 ? 0.918 -61.25 -22.234 1 81.25 482 ALA B C 1
ATOM 7671 O O . ALA B 1 482 ? 0.385 -60.156 -22.031 1 81.25 482 ALA B O 1
ATOM 7672 N N . GLU B 1 483 ? 0.884 -62.219 -21.328 1 80.12 483 GLU B N 1
ATOM 7673 C CA . GLU B 1 483 ? 0.263 -62 -20.016 1 80.12 483 GLU B CA 1
ATOM 7674 C C . GLU B 1 483 ? 1.015 -60.938 -19.203 1 80.12 483 GLU B C 1
ATOM 7676 O O . GLU B 1 483 ? 0.398 -60.094 -18.578 1 80.12 483 GLU B O 1
ATOM 7681 N N . GLU B 1 484 ? 2.301 -61.062 -19.188 1 80.81 484 GLU B N 1
ATOM 7682 C CA . GLU B 1 484 ? 3.115 -60.062 -18.516 1 80.81 484 GLU B CA 1
ATOM 7683 C C . GLU B 1 484 ? 2.896 -58.688 -19.109 1 80.81 484 GLU B C 1
ATOM 7685 O O . GLU B 1 484 ? 2.773 -57.688 -18.375 1 80.81 484 GLU B O 1
ATOM 7690 N N . GLN B 1 485 ? 2.811 -58.594 -20.406 1 81.31 485 GLN B N 1
ATOM 7691 C CA . GLN B 1 485 ? 2.555 -57.344 -21.094 1 81.31 485 GLN B CA 1
ATOM 7692 C C . GLN B 1 485 ? 1.198 -56.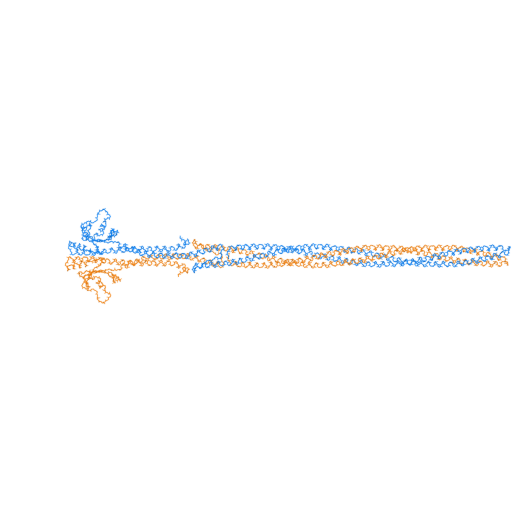75 -20.703 1 81.31 485 GLN B C 1
ATOM 7694 O O . GLN B 1 485 ? 1.065 -55.562 -20.5 1 81.31 485 GLN B O 1
ATOM 7699 N N . SER B 1 486 ? 0.266 -57.594 -20.656 1 80.56 486 SER B N 1
ATOM 7700 C CA . SER B 1 486 ? -1.062 -57.156 -20.234 1 80.56 486 SER B CA 1
ATOM 7701 C C . SER B 1 486 ? -1.027 -56.562 -18.828 1 80.56 486 SER B C 1
ATOM 7703 O O . SER B 1 486 ? -1.65 -55.531 -18.578 1 80.56 486 SER B O 1
ATOM 7705 N N . ALA B 1 487 ? -0.287 -57.188 -17.922 1 80.38 487 ALA B N 1
ATOM 7706 C CA . ALA B 1 487 ? -0.15 -56.688 -16.547 1 80.38 487 ALA B CA 1
ATOM 7707 C C . ALA B 1 487 ? 0.546 -55.344 -16.547 1 80.38 487 ALA B C 1
ATOM 7709 O O . ALA B 1 487 ? 0.124 -54.406 -15.828 1 80.38 487 ALA B O 1
ATOM 7710 N N . VAL B 1 488 ? 1.631 -55.188 -17.297 1 79.56 488 VAL B N 1
ATOM 7711 C CA . VAL B 1 488 ? 2.369 -53.938 -17.391 1 79.56 488 VAL B CA 1
ATOM 7712 C C . VAL B 1 488 ? 1.47 -52.844 -17.984 1 79.56 488 VAL B C 1
ATOM 7714 O O . VAL B 1 488 ? 1.47 -51.688 -17.516 1 79.56 488 VAL B O 1
ATOM 7717 N N . ALA B 1 489 ? 0.721 -53.125 -18.984 1 78.06 489 ALA B N 1
ATOM 7718 C CA . ALA B 1 489 ? -0.206 -52.188 -19.609 1 78.06 489 ALA B CA 1
ATOM 7719 C C . ALA B 1 489 ? -1.239 -51.688 -18.609 1 78.06 489 ALA B C 1
ATOM 7721 O O . ALA B 1 489 ? -1.585 -50.5 -18.594 1 78.06 489 ALA B O 1
ATOM 7722 N N . GLU B 1 490 ? -1.716 -52.594 -17.75 1 78.25 490 GLU B N 1
ATOM 7723 C CA . GLU B 1 490 ? -2.66 -52.188 -16.719 1 78.25 490 GLU B CA 1
ATOM 7724 C C . GLU B 1 490 ? -2.018 -51.219 -15.727 1 78.25 490 GLU B C 1
ATOM 7726 O O . GLU B 1 490 ? -2.646 -50.25 -15.297 1 78.25 490 GLU B O 1
ATOM 7731 N N . GLU B 1 491 ? -0.841 -51.562 -15.352 1 80.06 491 GLU B N 1
ATOM 7732 C CA . GLU B 1 491 ? -0.107 -50.656 -14.453 1 80.06 491 GLU B CA 1
ATOM 7733 C C . GLU B 1 491 ? 0.094 -49.281 -15.094 1 80.06 491 GLU B C 1
ATOM 7735 O O . GLU B 1 491 ? -0.073 -48.281 -14.43 1 80.06 491 GLU B O 1
ATOM 7740 N N . MET B 1 492 ? 0.448 -49.219 -16.375 1 78.75 492 MET B N 1
ATOM 7741 C CA . MET B 1 492 ? 0.616 -47.969 -17.109 1 78.75 492 MET B CA 1
ATOM 7742 C C . MET B 1 492 ? -0.688 -47.156 -17.156 1 78.75 492 MET B C 1
ATOM 7744 O O . MET B 1 492 ? -0.683 -45.938 -17 1 78.75 492 MET B O 1
ATOM 7748 N N . ASN B 1 493 ? -1.762 -47.844 -17.312 1 77.81 493 ASN B N 1
ATOM 7749 C CA . ASN B 1 493 ? -3.07 -47.219 -17.312 1 77.81 493 ASN B CA 1
ATOM 7750 C C . ASN B 1 493 ? -3.355 -46.531 -15.977 1 77.81 493 ASN B C 1
ATOM 7752 O O . ASN B 1 493 ? -3.881 -45.406 -15.953 1 77.81 493 ASN B O 1
ATOM 7756 N N . ARG B 1 494 ? -3.041 -47.094 -14.867 1 81.56 494 ARG B N 1
ATOM 7757 C CA . ARG B 1 494 ? -3.215 -46.531 -13.539 1 81.56 494 ARG B CA 1
ATOM 7758 C C . ARG B 1 494 ? -2.348 -45.281 -13.375 1 81.56 494 ARG B C 1
ATOM 7760 O O . ARG B 1 494 ? -2.803 -44.281 -12.836 1 81.56 494 ARG B O 1
ATOM 7767 N N . ASN B 1 495 ? -1.123 -45.469 -13.859 1 77.56 495 ASN B N 1
ATOM 7768 C CA . ASN B 1 495 ? -0.212 -44.312 -13.758 1 77.56 495 ASN B CA 1
ATOM 7769 C C . ASN B 1 495 ? -0.69 -43.156 -14.602 1 77.56 495 ASN B C 1
ATOM 7771 O O . ASN B 1 495 ? -0.644 -42 -14.148 1 77.56 495 ASN B O 1
ATOM 7775 N N . VAL B 1 496 ? -1.115 -43.375 -15.812 1 78.25 496 VAL B N 1
ATOM 7776 C CA . VAL B 1 496 ? -1.643 -42.344 -16.688 1 78.25 496 VAL B CA 1
ATOM 7777 C C . VAL B 1 496 ? -2.834 -41.656 -16.031 1 78.25 496 VAL B C 1
ATOM 7779 O O . VAL B 1 496 ? -2.945 -40.406 -16.062 1 78.25 496 VAL B O 1
ATOM 7782 N N . SER B 1 497 ? -3.711 -42.438 -15.391 1 78.12 497 SER B N 1
ATOM 7783 C CA . SER B 1 497 ? -4.844 -41.875 -14.664 1 78.12 497 SER B CA 1
ATOM 7784 C C . SER B 1 497 ? -4.379 -40.969 -13.539 1 78.12 497 SER B C 1
ATOM 7786 O O . SER B 1 497 ? -4.926 -39.875 -13.352 1 78.12 497 SER B O 1
ATOM 7788 N N . GLY B 1 498 ? -3.414 -41.438 -12.812 1 75.69 498 GLY B N 1
ATOM 7789 C CA . GLY B 1 498 ? -2.852 -40.625 -11.758 1 75.69 498 GLY B CA 1
ATOM 7790 C C . GLY B 1 498 ? -2.258 -39.312 -12.266 1 75.69 498 GLY B C 1
ATOM 7791 O O . GLY B 1 498 ? -2.467 -38.25 -11.68 1 75.69 498 GLY B O 1
ATOM 7792 N N . ILE B 1 499 ? -1.518 -39.375 -13.328 1 76.06 499 ILE B N 1
ATOM 7793 C CA . ILE B 1 499 ? -0.923 -38.188 -13.945 1 76.06 499 ILE B CA 1
ATOM 7794 C C . ILE B 1 499 ? -2.025 -37.25 -14.414 1 76.06 499 ILE B C 1
ATOM 7796 O O . ILE B 1 499 ? -1.906 -36.031 -14.266 1 76.06 499 ILE B O 1
ATOM 7800 N N . ASN B 1 500 ? -3.049 -37.781 -14.984 1 75.44 500 ASN B N 1
ATOM 7801 C CA . ASN B 1 500 ? -4.195 -37 -15.406 1 75.44 500 ASN B CA 1
ATOM 7802 C C . ASN B 1 500 ? -4.816 -36.25 -14.227 1 75.44 500 ASN B C 1
ATOM 7804 O O . ASN B 1 500 ? -5.129 -35.062 -14.336 1 75.44 500 ASN B O 1
ATOM 7808 N N . ASP B 1 501 ? -4.996 -36.906 -13.133 1 74.81 501 ASP B N 1
ATOM 7809 C CA . ASP B 1 501 ? -5.555 -36.281 -11.938 1 74.81 501 ASP B CA 1
ATOM 7810 C C . ASP B 1 501 ? -4.656 -35.156 -11.445 1 74.81 501 ASP B C 1
ATOM 7812 O O . ASP B 1 501 ? -5.145 -34.062 -11.094 1 74.81 501 ASP B O 1
ATOM 7816 N N . ALA B 1 502 ? -3.395 -35.469 -11.414 1 70.5 502 ALA B N 1
ATOM 7817 C CA . ALA B 1 502 ? -2.436 -34.438 -10.992 1 70.5 502 ALA B CA 1
ATOM 7818 C C . ALA B 1 502 ? -2.467 -33.25 -11.93 1 70.5 502 ALA B C 1
ATOM 7820 O O . ALA B 1 502 ? -2.391 -32.094 -11.484 1 70.5 502 ALA B O 1
ATOM 7821 N N . ALA B 1 503 ? -2.553 -33.469 -13.203 1 70.94 503 ALA B N 1
ATOM 7822 C CA . ALA B 1 503 ? -2.633 -32.406 -14.203 1 70.94 503 ALA B CA 1
ATOM 7823 C C . ALA B 1 503 ? -3.887 -31.547 -14 1 70.94 503 ALA B C 1
ATOM 7825 O O . ALA B 1 503 ? -3.842 -30.328 -14.125 1 70.94 503 ALA B O 1
ATOM 7826 N N . LEU B 1 504 ? -5.008 -32.188 -13.672 1 71.38 504 LEU B N 1
ATOM 7827 C CA . LEU B 1 504 ? -6.246 -31.469 -13.398 1 71.38 504 LEU B CA 1
ATOM 7828 C C . LEU B 1 504 ? -6.094 -30.578 -12.172 1 71.38 504 LEU B C 1
ATOM 7830 O O . LEU B 1 504 ? -6.516 -29.422 -12.188 1 71.38 504 LEU B O 1
ATOM 7834 N N . GLU B 1 505 ? -5.547 -31.141 -11.172 1 71.44 505 GLU B N 1
ATOM 7835 C CA . GLU B 1 505 ? -5.309 -30.375 -9.961 1 71.44 505 GLU B CA 1
ATOM 7836 C C . GLU B 1 505 ? -4.418 -29.156 -10.234 1 71.44 505 GLU B C 1
ATOM 7838 O O . GLU B 1 505 ? -4.68 -28.062 -9.75 1 71.44 505 GLU B O 1
ATOM 7843 N N . MET B 1 506 ? -3.412 -29.328 -11 1 70.69 506 MET B N 1
ATOM 7844 C CA . MET B 1 506 ? -2.49 -28.25 -11.367 1 70.69 506 MET B CA 1
ATOM 7845 C C . MET B 1 506 ? -3.199 -27.188 -12.188 1 70.69 506 MET B C 1
ATOM 7847 O O . MET B 1 506 ? -2.951 -25.984 -12 1 70.69 506 MET B O 1
ATOM 7851 N N . SER B 1 507 ? -4.023 -27.594 -13.062 1 70.12 507 SER B N 1
ATOM 7852 C CA . SER B 1 507 ? -4.805 -26.656 -13.859 1 70.12 507 SER B CA 1
ATOM 7853 C C . SER B 1 507 ? -5.691 -25.781 -12.977 1 70.12 507 SER B C 1
ATOM 7855 O O . SER B 1 507 ? -5.758 -24.562 -13.172 1 70.12 507 SER B O 1
ATOM 7857 N N . GLN B 1 508 ? -6.332 -26.375 -12.031 1 72.25 508 GLN B N 1
ATOM 7858 C CA . GLN B 1 508 ? -7.18 -25.641 -11.102 1 72.25 508 GLN B CA 1
ATOM 7859 C C . GLN B 1 508 ? -6.359 -24.656 -10.273 1 72.25 508 GLN B C 1
ATOM 7861 O O . GLN B 1 508 ? -6.758 -23.5 -10.102 1 72.25 508 GLN B O 1
ATOM 7866 N N . ALA B 1 509 ? -5.262 -25.203 -9.82 1 67 509 ALA B N 1
ATOM 7867 C CA . ALA B 1 509 ? -4.379 -24.344 -9.031 1 67 509 ALA B CA 1
ATOM 7868 C C . ALA B 1 509 ? -3.885 -23.156 -9.852 1 67 509 ALA B C 1
ATOM 7870 O O . ALA B 1 509 ? -3.832 -22.031 -9.359 1 67 509 ALA B O 1
ATOM 7871 N N . ALA B 1 510 ? -3.537 -23.359 -11.07 1 67.12 510 ALA B N 1
ATOM 7872 C CA . ALA B 1 510 ? -3.066 -22.297 -11.969 1 67.12 510 ALA B CA 1
ATOM 7873 C C . ALA B 1 510 ? -4.164 -21.266 -12.219 1 67.12 510 ALA B C 1
ATOM 7875 O O . ALA B 1 510 ? -3.9 -20.062 -12.242 1 67.12 510 ALA B O 1
ATOM 7876 N N . THR B 1 511 ? -5.367 -21.719 -12.422 1 68.94 511 THR B N 1
ATOM 7877 C CA . THR B 1 511 ? -6.5 -20.812 -12.617 1 68.94 511 THR B CA 1
ATOM 7878 C C . THR B 1 511 ? -6.719 -19.953 -11.391 1 68.94 511 THR B C 1
ATOM 7880 O O . THR B 1 511 ? -6.906 -18.734 -11.508 1 68.94 511 THR B O 1
ATOM 7883 N N . TYR B 1 512 ? -6.656 -20.5 -10.227 1 71.25 512 TYR B N 1
ATOM 7884 C CA . TYR B 1 512 ? -6.812 -19.75 -8.977 1 71.25 512 TYR B CA 1
ATOM 7885 C C . TYR B 1 512 ? -5.711 -18.719 -8.812 1 71.25 512 TYR B C 1
ATOM 7887 O O . TYR B 1 512 ? -5.973 -17.578 -8.43 1 71.25 512 TYR B O 1
ATOM 7895 N N . LEU B 1 513 ? -4.531 -19.188 -9.133 1 66.44 513 LEU B N 1
ATOM 7896 C CA . LEU B 1 513 ? -3.391 -18.297 -9.039 1 66.44 513 LEU B CA 1
ATOM 7897 C C . LEU B 1 513 ? -3.555 -17.109 -9.984 1 66.44 513 LEU B C 1
ATOM 7899 O O . LEU B 1 513 ? -3.248 -15.969 -9.625 1 66.44 513 LEU B O 1
ATOM 7903 N N . ALA B 1 514 ? -4.02 -17.375 -11.188 1 65.38 514 ALA B N 1
ATOM 7904 C CA . ALA B 1 514 ? -4.273 -16.312 -12.148 1 65.38 514 ALA B CA 1
ATOM 7905 C C . ALA B 1 514 ? -5.332 -15.344 -11.633 1 65.38 514 ALA B C 1
ATOM 7907 O O . ALA B 1 514 ? -5.172 -14.125 -11.734 1 65.38 514 ALA B O 1
ATOM 7908 N N . GLU B 1 515 ? -6.387 -15.828 -11.078 1 71.38 515 GLU B N 1
ATOM 7909 C CA . GLU B 1 515 ? -7.453 -15 -10.531 1 71.38 515 GLU B CA 1
ATOM 7910 C C . GLU B 1 515 ? -6.945 -14.141 -9.367 1 71.38 515 GLU B C 1
ATOM 7912 O O . GLU B 1 515 ? -7.254 -12.953 -9.289 1 71.38 515 GLU B O 1
ATOM 7917 N N . GLU B 1 516 ? -6.215 -14.805 -8.484 1 67.25 516 GLU B N 1
ATOM 7918 C CA . GLU B 1 516 ? -5.668 -14.086 -7.332 1 67.25 516 GLU B CA 1
ATOM 7919 C C . GLU B 1 516 ? -4.68 -13.008 -7.77 1 67.25 516 GLU B C 1
ATOM 7921 O O . GLU B 1 516 ? -4.637 -11.93 -7.184 1 67.25 516 GLU B O 1
ATOM 7926 N N . SER B 1 517 ? -3.91 -13.281 -8.766 1 67 517 SER B N 1
ATOM 7927 C CA . SER B 1 517 ? -2.969 -12.312 -9.312 1 67 517 SER B CA 1
ATOM 7928 C C . SER B 1 517 ? -3.695 -11.117 -9.914 1 67 517 SER B C 1
ATOM 7930 O O . SER B 1 517 ? -3.242 -9.977 -9.781 1 67 517 SER B O 1
ATOM 7932 N N . GLU B 1 518 ? -4.777 -11.359 -10.594 1 68.81 518 GLU B N 1
ATOM 7933 C CA . GLU B 1 518 ? -5.586 -10.273 -11.141 1 68.81 518 GLU B CA 1
ATOM 7934 C C . GLU B 1 518 ? -6.145 -9.391 -10.023 1 68.81 518 GLU B C 1
ATOM 7936 O O . GLU B 1 518 ? -6.145 -8.164 -10.141 1 68.81 518 GLU B O 1
ATOM 7941 N N . LYS B 1 519 ? -6.641 -9.969 -9.016 1 69.88 519 LYS B N 1
ATOM 7942 C CA . LYS B 1 519 ? -7.148 -9.227 -7.863 1 69.88 519 LYS B CA 1
ATOM 7943 C C . LYS B 1 519 ? -6.051 -8.383 -7.23 1 69.88 519 LYS B C 1
ATOM 7945 O O . LYS B 1 519 ? -6.285 -7.227 -6.859 1 69.88 519 LYS B O 1
ATOM 7950 N N . LEU B 1 520 ? -4.906 -8.977 -7.117 1 67.06 520 LEU B N 1
ATOM 7951 C CA . LEU B 1 520 ? -3.76 -8.266 -6.566 1 67.06 520 LEU B CA 1
ATOM 7952 C C . LEU B 1 520 ? -3.395 -7.066 -7.434 1 67.06 520 LEU B C 1
ATOM 7954 O O . LEU B 1 520 ? -3.084 -5.988 -6.918 1 67.06 520 LEU B O 1
ATOM 7958 N N . ALA B 1 521 ? -3.373 -7.273 -8.711 1 65.19 521 ALA B N 1
ATOM 7959 C CA . ALA B 1 521 ? -3.105 -6.18 -9.648 1 65.19 521 ALA B CA 1
ATOM 7960 C C . ALA B 1 521 ? -4.129 -5.059 -9.484 1 65.19 521 ALA B C 1
ATOM 7962 O O . ALA B 1 521 ? -3.77 -3.879 -9.484 1 65.19 521 ALA B O 1
ATOM 7963 N N . ASP B 1 522 ? -5.363 -5.344 -9.289 1 70.38 522 ASP B N 1
ATOM 7964 C CA . ASP B 1 522 ? -6.426 -4.363 -9.102 1 70.38 522 ASP B CA 1
ATOM 7965 C C . ASP B 1 522 ? -6.238 -3.588 -7.801 1 70.38 522 ASP B C 1
ATOM 7967 O O . ASP B 1 522 ? -6.371 -2.363 -7.777 1 70.38 522 ASP B O 1
ATOM 7971 N N . LEU B 1 523 ? -5.965 -4.312 -6.754 1 64.19 523 LEU B N 1
ATOM 7972 C CA . LEU B 1 523 ? -5.738 -3.695 -5.453 1 64.19 523 LEU B CA 1
ATOM 7973 C C . LEU B 1 523 ? -4.543 -2.746 -5.504 1 64.19 523 LEU B C 1
ATOM 7975 O O . LEU B 1 523 ? -4.586 -1.656 -4.93 1 64.19 523 LEU B O 1
ATOM 7979 N N . SER B 1 524 ? -3.488 -3.182 -6.191 1 65.62 524 SER B N 1
ATOM 7980 C CA . SER B 1 524 ? -2.303 -2.346 -6.359 1 65.62 524 SER B CA 1
ATOM 7981 C C . SER B 1 524 ? -2.621 -1.086 -7.152 1 65.62 524 SER B C 1
ATOM 7983 O O . SER B 1 524 ? -2.16 0.005 -6.812 1 65.62 524 SER B O 1
ATOM 7985 N N . ARG B 1 525 ? -3.426 -1.318 -8.219 1 67.44 525 ARG B N 1
ATOM 7986 C CA . ARG B 1 525 ? -3.854 -0.174 -9.016 1 67.44 525 ARG B CA 1
ATOM 7987 C C . ARG B 1 525 ? -4.695 0.79 -8.188 1 67.44 525 ARG B C 1
ATOM 7989 O O . ARG B 1 525 ? -4.527 2.008 -8.281 1 67.44 525 ARG B O 1
ATOM 7996 N N . GLN B 1 526 ? -5.586 0.418 -7.359 1 67.81 526 GLN B N 1
ATOM 7997 C CA . GLN B 1 526 ? -6.414 1.254 -6.496 1 67.81 526 GLN B CA 1
ATOM 7998 C C . GLN B 1 526 ? -5.559 2.008 -5.48 1 67.81 526 GLN B C 1
ATOM 8000 O O . GLN B 1 526 ? -5.773 3.197 -5.242 1 67.81 526 GLN B O 1
ATOM 8005 N N . LEU B 1 527 ? -4.609 1.269 -4.879 1 65.75 527 LEU B N 1
ATOM 8006 C CA . LEU B 1 527 ? -3.689 1.893 -3.936 1 65.75 527 LEU B CA 1
ATOM 8007 C C . LEU B 1 527 ? -2.885 3 -4.609 1 65.75 527 LEU B C 1
ATOM 8009 O O . LEU B 1 527 ? -2.73 4.086 -4.047 1 65.75 527 LEU B O 1
ATOM 8013 N N . ASP B 1 528 ? -2.416 2.754 -5.848 1 66.38 528 ASP B N 1
ATOM 8014 C CA . ASP B 1 528 ? -1.666 3.734 -6.625 1 66.38 528 ASP B CA 1
ATOM 8015 C C . ASP B 1 528 ? -2.518 4.965 -6.922 1 66.38 528 ASP B C 1
ATOM 8017 O O . ASP B 1 528 ? -2.055 6.098 -6.777 1 66.38 528 ASP B O 1
ATOM 8021 N N . GLN B 1 529 ? -3.76 4.809 -7.309 1 67.12 529 GLN B N 1
ATOM 8022 C CA . GLN B 1 529 ? -4.664 5.91 -7.617 1 67.12 529 GLN B CA 1
ATOM 8023 C C . GLN B 1 529 ? -4.922 6.773 -6.383 1 67.12 529 GLN B C 1
ATOM 8025 O O . GLN B 1 529 ? -4.953 8 -6.477 1 67.12 529 GLN B O 1
ATOM 8030 N N . LYS B 1 530 ? -5.086 6.129 -5.273 1 64.44 530 LYS B N 1
ATOM 8031 C CA . LYS B 1 530 ? -5.359 6.855 -4.035 1 64.44 530 LYS B CA 1
ATOM 8032 C C . LYS B 1 530 ? -4.133 7.629 -3.568 1 64.44 530 LYS B C 1
ATOM 8034 O O . LYS B 1 530 ? -4.254 8.75 -3.068 1 64.44 530 LYS B O 1
ATOM 8039 N N . LEU B 1 531 ? -3.033 7.043 -3.842 1 68.31 531 LEU B N 1
ATOM 8040 C CA . LEU B 1 531 ? -1.793 7.68 -3.412 1 68.31 531 LEU B CA 1
ATOM 8041 C C . LEU B 1 531 ? -1.369 8.766 -4.395 1 68.31 531 LEU B C 1
ATOM 8043 O O . LEU B 1 531 ? -0.729 9.742 -4.008 1 68.31 531 LEU B O 1
ATOM 8047 N N . THR B 1 532 ? -1.754 8.602 -5.695 1 67.56 532 THR B N 1
ATOM 8048 C CA . THR B 1 532 ? -1.41 9.594 -6.707 1 67.56 532 THR B CA 1
ATOM 8049 C C . THR B 1 532 ? -2.225 10.875 -6.512 1 67.56 532 THR B C 1
ATOM 8051 O O . THR B 1 532 ? -1.855 11.938 -7.02 1 67.56 532 THR B O 1
ATOM 8054 N N . ALA B 1 533 ? -3.342 10.852 -5.758 1 66.88 533 ALA B N 1
ATOM 8055 C CA . ALA B 1 533 ? -4.105 12.055 -5.426 1 66.88 533 ALA B CA 1
ATOM 8056 C C . ALA B 1 533 ? -3.279 13.008 -4.562 1 66.88 533 ALA B C 1
ATOM 8058 O O . ALA B 1 533 ? -3.576 14.203 -4.484 1 66.88 533 ALA B O 1
ATOM 8059 N N . PHE B 1 534 ? -2.248 12.445 -4.039 1 70.56 534 PHE B N 1
ATOM 8060 C CA . PHE B 1 534 ? -1.344 13.25 -3.23 1 70.56 534 PHE B CA 1
ATOM 8061 C C . PHE B 1 534 ? -0.094 13.617 -4.023 1 70.56 534 PHE B C 1
ATOM 8063 O O . PHE B 1 534 ? 0.47 12.773 -4.727 1 70.56 534 PHE B O 1
ATOM 8070 N N . LYS B 1 535 ? 0.03 14.898 -4.367 1 73.56 535 LYS B N 1
ATOM 8071 C CA . LYS B 1 535 ? 1.294 15.336 -4.953 1 73.56 535 LYS B CA 1
ATOM 8072 C C . LYS B 1 535 ? 2.447 15.148 -3.971 1 73.56 535 LYS B C 1
ATOM 8074 O O . LYS B 1 535 ? 2.518 15.844 -2.951 1 73.56 535 LYS B O 1
ATOM 8079 N N . LEU B 1 536 ? 3.307 14.195 -4.164 1 71.06 536 LEU B N 1
ATOM 8080 C CA . LEU B 1 536 ? 4.387 13.836 -3.252 1 71.06 536 LEU B CA 1
ATOM 8081 C C . LEU B 1 536 ? 5.738 14.266 -3.814 1 71.06 536 LEU B C 1
ATOM 8083 O O . LEU B 1 536 ? 5.918 14.32 -5.031 1 71.06 536 LEU B O 1
#